Protein AF-A0A956H2M1-F1 (afdb_monomer_lite)

Sequence (1000 aa):
MELAGDFEVERAARDRQRPGIVAIEGGRDRVEEGLLEPAQLELLGPVDRARDLTRELLGRRDPRLRALALAATATMDDFGDPGAQSRTDPASLREVVRQGEAKDAILAVRSVMEIPGADNLAALRERADALIRAGAQDDGTRALALELAWALGQRLEAADQKRIAKLATAVDLDPADRETLAAERTREAIEDLGEDFAEGRKLLARKAPALNAETPQRWVRQLRPRPAPRSRELLEKTPLAELLPGSEWTFVRVGNAGLFATSLEGLLRRLTPANAADAYLVRTLIHDMVLSRSFSIFSDDPIAGGGLDLTAPIECASPKGSETFVCAATIRDRELVLATLAERELGDDAGVAVPLSVATEFAGLPLSLGALPMILHGIVEASEDELDSEQSPEIAAERLRRPRVIAGQTLEYYATVEVREDRLVVDSEHYLILGDRLLVFSSADVAEQVLREPGKGVATLAAQPAFSRATADWRDGVAMQAVDLTGDQGLPALALELVLDSDGLEFSATGEAEAVGDFGLLAALLPADPVSHIAMALEPETLADAFAESELERCAAHGLLGKSGKPDPKKPEKARCGLIADDKLPPLVLAESAQALALGWYPTPGDALWQPWVLLMPVDAKLRKAATAAGIELPKPGEQKQAHGLHWQIRDGVLAVASTEALAMAVRDRPTPPAAAPGAPAPFVSAGLNGPRAAEVVRTMAKRYEGDHRADYLRLLATMIGLVESVELSGAWTEGAGKGGRLRAGVRLHLAESEEELALLDRWLASPEVGNASRLPRRLGSADTARGLVYRIAVADAEHFARTAIPDDNPRMRVEVVAPDELRLTVLPSSALGAGGKAPLSAEERERMLADDSLIRSEAPAIVEVAGRLKVAGDDPATVAAVVSWVHEHVKYEITPNSPDALTVLERGQGDCTEYALLTVTILRAAGIPARLQEGMAAGGDEMVAHAWVAWHDGQRWHEVDPTAGTDSVGSGHLELEVVDVLAMISLGRFEVVAIDPLG

Structure (mmCIF, N/CA/C/O backbone):
data_AF-A0A956H2M1-F1
#
_entry.id   AF-A0A956H2M1-F1
#
loop_
_atom_site.group_PDB
_atom_site.id
_atom_site.type_symbol
_atom_site.label_atom_id
_atom_site.label_alt_id
_atom_site.label_comp_id
_atom_site.label_asym_id
_atom_site.label_entity_id
_atom_site.label_seq_id
_atom_site.pdbx_PDB_ins_code
_atom_site.Cartn_x
_atom_site.Cartn_y
_atom_site.Cartn_z
_atom_site.occupancy
_atom_site.B_iso_or_equiv
_atom_site.auth_seq_id
_atom_site.auth_comp_id
_atom_site.auth_asym_id
_atom_site.auth_atom_id
_atom_site.pdbx_PDB_model_num
ATOM 1 N N . MET A 1 1 ? -72.943 0.920 44.290 1.00 32.28 1 MET A N 1
ATOM 2 C CA . MET A 1 1 ? -72.315 -0.409 44.182 1.00 32.28 1 MET A CA 1
ATOM 3 C C . MET A 1 1 ? -70.984 -0.171 43.504 1.00 32.28 1 MET A C 1
ATOM 5 O O . MET A 1 1 ? -70.962 0.010 42.299 1.00 32.28 1 MET A O 1
ATOM 9 N N . GLU A 1 2 ? -70.039 0.351 44.284 1.00 27.38 2 GLU A N 1
ATOM 10 C CA . GLU A 1 2 ? -68.939 -0.435 44.882 1.00 27.38 2 GLU A CA 1
ATOM 11 C C . GLU A 1 2 ? -67.923 -0.783 43.784 1.00 27.38 2 GLU A C 1
ATOM 13 O O . GLU A 1 2 ? -68.168 -1.689 43.000 1.00 27.38 2 GLU A O 1
ATOM 18 N N . LEU A 1 3 ? -67.003 0.151 43.490 1.00 23.94 3 LEU A N 1
ATOM 19 C CA . LEU A 1 3 ? -65.715 0.398 44.190 1.00 23.94 3 LEU A CA 1
ATOM 20 C C . LEU A 1 3 ? -64.699 -0.670 43.765 1.00 23.94 3 LEU A C 1
ATOM 22 O O . LEU A 1 3 ? -65.008 -1.848 43.836 1.00 23.94 3 LEU A O 1
ATOM 26 N N . ALA A 1 4 ? -63.465 -0.398 43.369 1.00 25.16 4 ALA A N 1
ATOM 27 C CA . ALA A 1 4 ? -62.593 0.771 43.218 1.00 25.16 4 ALA A CA 1
ATOM 28 C C . ALA A 1 4 ? -61.339 0.184 42.515 1.00 25.16 4 ALA A C 1
ATOM 30 O O . ALA A 1 4 ? -61.139 -1.029 42.585 1.00 25.16 4 ALA A O 1
ATOM 31 N N . GLY A 1 5 ? -60.441 0.860 41.813 1.00 24.42 5 GLY A N 1
ATOM 32 C CA . GLY A 1 5 ? -59.978 2.243 41.649 1.00 24.42 5 GLY A CA 1
ATOM 33 C C . GLY A 1 5 ? -58.640 2.079 40.882 1.00 24.42 5 GLY A C 1
ATOM 34 O O . GLY A 1 5 ? -58.080 0.985 40.869 1.00 24.42 5 GLY A O 1
ATOM 35 N N . ASP A 1 6 ? -58.057 3.019 40.159 1.00 23.50 6 ASP A N 1
ATOM 36 C CA . ASP A 1 6 ? -58.277 4.439 39.956 1.00 23.50 6 ASP A CA 1
ATOM 37 C C . ASP A 1 6 ? -57.639 4.813 38.601 1.00 23.50 6 ASP A C 1
ATOM 39 O O . ASP A 1 6 ? -56.658 4.200 38.185 1.00 23.50 6 ASP A O 1
ATOM 43 N N . PHE A 1 7 ? -58.259 5.808 37.963 1.00 22.78 7 PHE A N 1
ATOM 44 C CA . PHE A 1 7 ? -57.779 6.851 37.040 1.00 22.78 7 PHE A CA 1
ATOM 45 C C . PHE A 1 7 ? -56.608 6.589 36.066 1.00 22.78 7 PHE A C 1
ATOM 47 O O . PHE A 1 7 ? -55.503 6.263 36.471 1.00 22.78 7 PHE A O 1
ATOM 54 N N . GLU A 1 8 ? -56.784 6.668 34.741 1.00 23.28 8 GLU A N 1
ATOM 55 C CA . GLU A 1 8 ? -57.072 7.828 33.855 1.00 23.28 8 GLU A CA 1
ATOM 56 C C . GLU A 1 8 ? -55.907 8.827 33.603 1.00 23.28 8 GLU A C 1
ATOM 58 O O . GLU A 1 8 ? -55.431 9.493 34.516 1.00 23.28 8 GLU A O 1
ATOM 63 N N . VAL A 1 9 ? -55.618 8.995 32.296 1.00 23.27 9 VAL A N 1
ATOM 64 C CA . VAL A 1 9 ? -55.247 10.226 31.544 1.00 23.27 9 VAL A CA 1
ATOM 65 C C . VAL A 1 9 ? -53.766 10.504 31.182 1.00 23.27 9 VAL A C 1
ATOM 67 O O . VAL A 1 9 ? -52.929 10.836 32.008 1.00 23.27 9 VAL A O 1
ATOM 70 N N . GLU A 1 10 ? -53.541 10.422 29.859 1.00 25.08 10 GLU A N 1
ATOM 71 C CA . GLU A 1 10 ? -52.704 11.199 28.913 1.00 25.08 10 GLU A CA 1
ATOM 72 C C . GLU A 1 10 ? -51.316 11.810 29.248 1.00 25.08 10 GLU A C 1
ATOM 74 O O . GLU A 1 10 ? -51.149 12.631 30.142 1.00 25.08 10 GLU A O 1
ATOM 79 N N . ARG A 1 11 ? -50.429 11.594 28.249 1.00 28.05 11 ARG A N 1
ATOM 80 C CA . ARG A 1 11 ? -49.293 12.399 27.723 1.00 28.05 11 ARG A CA 1
ATOM 81 C C . ARG A 1 11 ? -48.033 12.586 28.580 1.00 28.05 11 ARG A C 1
ATOM 83 O O . ARG A 1 11 ? -47.989 13.465 29.429 1.00 28.05 11 ARG A O 1
ATOM 90 N N . ALA A 1 12 ? -46.933 11.960 28.135 1.00 21.72 12 ALA A N 1
ATOM 91 C CA . ALA A 1 12 ? -45.700 12.643 27.696 1.00 21.72 12 ALA A CA 1
ATOM 92 C C . ALA A 1 12 ? -44.617 11.651 27.211 1.00 21.72 12 ALA A C 1
ATOM 94 O O . ALA A 1 12 ? -44.374 10.649 27.861 1.00 21.72 12 ALA A O 1
ATOM 95 N N . ALA A 1 13 ? -43.973 12.011 26.091 1.00 24.05 13 ALA A N 1
ATOM 96 C CA . ALA A 1 13 ? -42.553 11.861 25.734 1.00 24.05 13 ALA A CA 1
ATOM 97 C C . ALA A 1 13 ? -41.781 10.531 25.937 1.00 24.05 13 ALA A C 1
ATOM 99 O O . ALA A 1 13 ? -41.691 10.014 27.037 1.00 24.05 13 ALA A O 1
ATOM 100 N N . ARG A 1 14 ? -41.041 10.162 24.872 1.00 27.33 14 ARG A N 1
ATOM 101 C CA . ARG A 1 14 ? -39.788 9.373 24.846 1.00 27.33 14 ARG A CA 1
ATOM 102 C C . ARG A 1 14 ? -39.806 8.025 25.581 1.00 27.33 14 ARG A C 1
ATOM 104 O O . ARG A 1 14 ? -39.619 7.988 26.785 1.00 27.33 14 ARG A O 1
ATOM 111 N N . ASP A 1 15 ? -39.797 6.933 24.816 1.00 23.66 15 ASP A N 1
ATOM 112 C CA . ASP A 1 15 ? -38.838 5.856 25.090 1.00 23.66 15 ASP A CA 1
ATOM 113 C C . ASP A 1 15 ? -38.616 4.973 23.850 1.00 23.66 15 ASP A C 1
ATOM 115 O O . ASP A 1 15 ? -39.500 4.244 23.406 1.00 23.66 15 ASP A O 1
ATOM 119 N N . ARG A 1 16 ? -37.406 5.063 23.282 1.00 26.59 16 ARG A N 1
ATOM 120 C CA . ARG A 1 16 ? -36.800 4.002 22.471 1.00 26.59 16 ARG A CA 1
ATOM 121 C C . ARG A 1 16 ? -36.337 2.939 23.470 1.00 26.59 16 ARG A C 1
ATOM 123 O O . ARG A 1 16 ? -35.275 3.101 24.070 1.00 26.59 16 ARG A O 1
ATOM 130 N N . GLN A 1 17 ? -37.132 1.893 23.689 1.00 23.53 17 GLN A N 1
ATOM 131 C CA . GLN A 1 17 ? -36.677 0.715 24.428 1.00 23.53 17 GLN A CA 1
ATOM 132 C C . GLN A 1 17 ? -36.036 -0.303 23.480 1.00 23.53 17 GLN A C 1
ATOM 134 O O . GLN A 1 17 ? -36.527 -0.577 22.391 1.00 23.53 17 GLN A O 1
ATOM 139 N N . ARG A 1 18 ? -34.883 -0.780 23.946 1.00 24.41 18 ARG A N 1
ATOM 140 C CA . ARG A 1 18 ? -33.887 -1.666 23.338 1.00 24.41 18 ARG A CA 1
ATOM 141 C C . ARG A 1 18 ? -34.442 -3.062 22.987 1.00 24.41 18 ARG A C 1
ATOM 143 O O . ARG A 1 18 ? -35.432 -3.468 23.597 1.00 24.41 18 ARG A O 1
ATOM 150 N N . PRO A 1 19 ? -33.766 -3.832 22.110 1.00 28.77 19 PRO A N 1
ATOM 151 C CA . PRO A 1 19 ? -34.088 -5.237 21.864 1.00 28.77 19 PRO A CA 1
ATOM 152 C C . PRO A 1 19 ? -33.934 -6.082 23.137 1.00 28.77 19 PRO A C 1
ATOM 154 O O . PRO A 1 19 ? -33.003 -5.892 23.924 1.00 28.77 19 PRO A O 1
ATOM 157 N N . GLY A 1 20 ? -34.882 -6.998 23.340 1.00 23.61 20 GLY A N 1
ATOM 158 C CA . GLY A 1 20 ? -34.940 -7.918 24.470 1.00 23.61 20 GLY A CA 1
ATOM 159 C C . GLY A 1 20 ? -33.999 -9.116 24.323 1.00 23.61 20 GLY A C 1
ATOM 160 O O . GLY A 1 20 ? -33.874 -9.712 23.262 1.00 23.61 20 GLY A O 1
ATOM 161 N N . ILE A 1 21 ? -33.382 -9.466 25.449 1.00 25.77 21 ILE A N 1
ATOM 162 C CA . ILE A 1 21 ? -32.550 -10.644 25.714 1.00 25.77 21 ILE A CA 1
ATOM 163 C C . ILE A 1 21 ? -33.417 -11.917 25.685 1.00 25.77 21 ILE A C 1
ATOM 165 O O . ILE A 1 21 ? -34.454 -11.954 26.351 1.00 25.77 21 ILE A O 1
ATOM 169 N N . VAL A 1 22 ? -32.965 -12.983 25.011 1.00 24.48 22 VAL A N 1
ATOM 170 C CA . VAL A 1 22 ? -33.536 -14.340 25.143 1.00 24.48 22 VAL A CA 1
ATOM 171 C C . VAL A 1 22 ? -32.551 -15.255 25.879 1.00 24.48 22 VAL A C 1
ATOM 173 O O . VAL A 1 22 ? -31.354 -15.273 25.606 1.00 24.48 22 VAL A O 1
ATOM 176 N N . ALA A 1 23 ? -33.073 -15.986 26.866 1.00 20.95 23 ALA A N 1
ATOM 177 C CA . ALA A 1 23 ? -32.352 -16.900 27.744 1.00 20.95 23 ALA A CA 1
ATOM 178 C C . ALA A 1 23 ? -32.082 -18.262 27.078 1.00 20.95 23 ALA A C 1
ATOM 180 O O . ALA A 1 23 ? -32.968 -18.829 26.447 1.00 20.95 23 ALA A O 1
ATOM 181 N N . ILE A 1 24 ? -30.887 -18.822 27.303 1.00 23.83 24 ILE A N 1
ATOM 182 C CA . ILE A 1 24 ? -30.534 -20.196 26.911 1.00 23.83 24 ILE A CA 1
ATOM 183 C C . ILE A 1 24 ? -30.723 -21.121 28.124 1.00 23.83 24 ILE A C 1
ATOM 185 O O . ILE A 1 24 ? -29.885 -21.132 29.032 1.00 23.83 24 ILE A O 1
ATOM 189 N N . GLU A 1 25 ? -31.804 -21.907 28.130 1.00 22.06 25 GLU A N 1
ATOM 190 C CA . GLU A 1 25 ? -31.897 -23.169 28.879 1.00 22.06 25 GLU A CA 1
ATOM 191 C C . GLU A 1 25 ? -31.630 -24.348 27.932 1.00 22.06 25 GLU A C 1
ATOM 193 O O . GLU A 1 25 ? -32.037 -24.348 26.775 1.00 22.06 25 GLU A O 1
ATOM 198 N N . GLY A 1 26 ? -30.864 -25.321 28.429 1.00 30.81 26 GLY A N 1
ATOM 199 C CA . GLY A 1 26 ? -30.106 -26.269 27.620 1.00 30.81 26 GLY A CA 1
ATOM 200 C C . GLY A 1 26 ? -30.914 -27.277 26.802 1.00 30.81 26 GLY A C 1
ATOM 201 O O . GLY A 1 26 ? -31.892 -27.864 27.256 1.00 30.81 26 GLY A O 1
ATOM 202 N N . GLY A 1 27 ? -30.384 -27.571 25.621 1.00 24.91 27 GLY A N 1
ATOM 203 C CA . GLY A 1 27 ? -30.810 -28.646 24.738 1.00 24.91 27 GLY A CA 1
ATOM 204 C C . GLY A 1 27 ? -29.813 -28.749 23.594 1.00 24.91 27 GLY A C 1
ATOM 205 O O . GLY A 1 27 ? -29.334 -27.739 23.104 1.00 24.91 27 GLY A O 1
ATOM 206 N N . ARG A 1 28 ? -29.422 -29.974 23.251 1.00 31.44 28 ARG A N 1
ATOM 207 C CA . ARG A 1 28 ? -28.433 -30.294 22.218 1.00 31.44 28 ARG A CA 1
ATOM 208 C C . ARG A 1 28 ? -28.959 -29.840 20.855 1.00 31.44 28 ARG A C 1
ATOM 210 O O . ARG A 1 28 ? -29.893 -30.482 20.403 1.00 31.44 28 ARG A O 1
ATOM 217 N N . ASP A 1 29 ? -28.337 -28.866 20.201 1.00 25.52 29 ASP A N 1
ATOM 218 C CA . ASP A 1 29 ? -28.530 -28.630 18.766 1.00 25.52 29 ASP A CA 1
ATOM 219 C C . ASP A 1 29 ? -27.255 -28.092 18.103 1.00 25.52 29 ASP A C 1
ATOM 221 O O . ASP A 1 29 ? -26.359 -27.564 18.761 1.00 25.52 29 ASP A O 1
ATOM 225 N N . ARG A 1 30 ? -27.143 -28.397 16.806 1.00 27.47 30 ARG A N 1
ATOM 226 C CA . ARG A 1 30 ? -25.986 -28.188 15.927 1.00 27.47 30 ARG A CA 1
ATOM 227 C C . ARG A 1 30 ? -25.670 -26.696 15.779 1.00 27.47 30 ARG A C 1
ATOM 229 O O . ARG A 1 30 ? -26.576 -25.907 15.571 1.00 27.47 30 ARG A O 1
ATOM 236 N N . VAL A 1 31 ? -24.384 -26.355 15.843 1.00 26.36 31 VAL A N 1
ATOM 237 C CA . VAL A 1 31 ? -23.861 -25.034 15.468 1.00 26.36 31 VAL A CA 1
ATOM 238 C C . VAL A 1 31 ? -23.889 -24.938 13.938 1.00 26.36 31 VAL A C 1
ATOM 240 O O . VAL A 1 31 ? -23.297 -25.794 13.280 1.00 26.36 31 VAL A O 1
ATOM 243 N N . GLU A 1 32 ? -24.632 -23.968 13.405 1.00 27.67 32 GLU A N 1
ATOM 244 C CA . GLU A 1 32 ? -24.693 -23.608 11.980 1.00 27.67 32 GLU A CA 1
ATOM 245 C C . GLU A 1 32 ? -23.431 -22.850 11.535 1.00 27.67 32 GLU A C 1
ATOM 247 O O . GLU A 1 32 ? -22.778 -22.173 12.326 1.00 27.67 32 GLU A O 1
ATOM 252 N N . GLU A 1 33 ? -23.079 -23.029 10.262 1.00 29.56 33 GLU A N 1
ATOM 253 C CA . GLU A 1 33 ? -21.829 -22.636 9.596 1.00 29.56 33 GLU A CA 1
ATOM 254 C C . GLU A 1 33 ? -21.798 -21.142 9.203 1.00 29.56 33 GLU A C 1
ATOM 256 O O . GLU A 1 33 ? -21.650 -20.800 8.034 1.00 29.56 33 GLU A O 1
ATOM 261 N N . GLY A 1 34 ? -21.928 -20.242 10.181 1.00 27.86 34 GLY A N 1
ATOM 262 C CA . GLY A 1 34 ? -21.665 -18.803 10.033 1.00 27.86 34 GLY A CA 1
ATOM 263 C C . GLY A 1 34 ? -20.636 -18.311 11.055 1.00 27.86 34 GLY A C 1
ATOM 264 O O . GLY A 1 34 ? -20.478 -18.924 12.117 1.00 27.86 34 GLY A O 1
ATOM 265 N N . LEU A 1 35 ? -19.920 -17.220 10.748 1.00 36.94 35 LEU A N 1
ATOM 266 C CA . LEU A 1 35 ? -19.155 -16.488 11.765 1.00 36.94 35 LEU A CA 1
ATOM 267 C C . LEU A 1 35 ? -20.097 -16.056 12.902 1.00 36.94 35 LEU A C 1
ATOM 269 O O . LEU A 1 35 ? -21.284 -15.817 12.686 1.00 36.94 35 LEU A O 1
ATOM 273 N N . LEU A 1 36 ? -19.574 -15.993 14.128 1.00 36.47 36 LEU A N 1
ATOM 274 C CA . LEU A 1 36 ? -20.336 -15.542 15.292 1.00 36.47 36 LEU A CA 1
ATOM 275 C C . LEU A 1 36 ? -20.761 -14.083 15.089 1.00 36.47 36 LEU A C 1
ATOM 277 O O . LEU A 1 36 ? -19.906 -13.215 15.131 1.00 36.47 36 LEU A O 1
ATOM 281 N N . GLU A 1 37 ? -22.058 -13.805 14.977 1.00 36.84 37 GLU A N 1
ATOM 282 C CA . GLU A 1 37 ? -22.588 -12.432 14.921 1.00 36.84 37 GLU A CA 1
ATOM 283 C C . GLU A 1 37 ? -22.036 -11.547 16.072 1.00 36.84 37 GLU A C 1
ATOM 285 O O . GLU A 1 37 ? -21.856 -12.042 17.196 1.00 36.84 37 GLU A O 1
ATOM 290 N N . PRO A 1 38 ? -21.899 -10.215 15.913 1.00 39.53 38 PRO A N 1
ATOM 291 C CA . PRO A 1 38 ? -21.458 -9.314 16.987 1.00 39.53 38 PRO A CA 1
ATOM 292 C C . PRO A 1 38 ? -22.321 -9.425 18.254 1.00 39.53 38 PRO A C 1
ATOM 294 O O . PRO A 1 38 ? -21.836 -9.279 19.385 1.00 39.53 38 PRO A O 1
ATOM 297 N N . ALA A 1 39 ? -23.611 -9.735 18.074 1.00 36.59 39 ALA A N 1
ATOM 298 C CA . ALA A 1 39 ? -24.541 -10.028 19.157 1.00 36.59 39 ALA A CA 1
ATOM 299 C C . ALA A 1 39 ? -24.250 -11.391 19.814 1.00 36.59 39 ALA A C 1
ATOM 301 O O . ALA A 1 39 ? -24.360 -11.499 21.033 1.00 36.59 39 ALA A O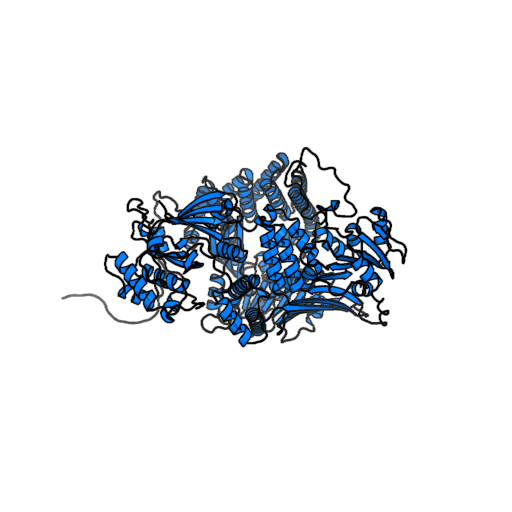 1
ATOM 302 N N . GLN A 1 40 ? -23.820 -12.406 19.050 1.00 37.72 40 GLN A N 1
ATOM 303 C CA . GLN A 1 40 ? -23.369 -13.726 19.524 1.00 37.72 40 GLN A CA 1
ATOM 304 C C . GLN A 1 40 ? -22.042 -13.652 20.311 1.00 37.72 40 GLN A C 1
ATOM 306 O O . GLN A 1 40 ? -21.907 -14.311 21.347 1.00 37.72 40 GLN A O 1
ATOM 311 N N . LEU A 1 41 ? -21.113 -12.774 19.917 1.00 42.56 41 LEU A N 1
ATOM 312 C CA . LEU A 1 41 ? -19.885 -12.438 20.666 1.00 42.56 41 LEU A CA 1
ATOM 313 C C . LEU A 1 41 ? -20.180 -11.736 22.012 1.00 42.56 41 LEU A C 1
ATOM 315 O O . LEU A 1 41 ? -19.474 -11.927 23.016 1.00 42.56 41 LEU A O 1
ATOM 319 N N . GLU A 1 42 ? -21.267 -10.964 22.067 1.00 40.12 42 GLU A N 1
ATOM 320 C CA . GLU A 1 42 ? -21.849 -10.401 23.294 1.00 40.12 42 GLU A CA 1
ATOM 321 C C . GLU A 1 42 ? -22.609 -11.459 24.130 1.00 40.12 42 GLU A C 1
ATOM 323 O O . GLU A 1 42 ? -22.571 -11.440 25.364 1.00 40.12 42 GLU A O 1
ATOM 328 N N . LEU A 1 43 ? -23.236 -12.432 23.460 1.00 37.66 43 LEU A N 1
ATOM 329 C CA . LEU A 1 43 ? -24.025 -13.550 24.008 1.00 37.66 43 LEU A CA 1
ATOM 330 C C . LEU A 1 43 ? -23.190 -14.718 24.549 1.00 37.66 43 LEU A C 1
ATOM 332 O O . LEU A 1 43 ? -23.744 -15.576 25.245 1.00 37.66 43 LEU A O 1
ATOM 336 N N . LEU A 1 44 ? -21.869 -14.735 24.330 1.00 44.72 44 LEU A N 1
ATOM 337 C CA . LEU A 1 44 ? -20.971 -15.740 24.916 1.00 44.72 44 LEU A CA 1
ATOM 338 C C . LEU A 1 44 ? -20.970 -15.753 26.456 1.00 44.72 44 LEU A C 1
ATOM 340 O O . LEU A 1 44 ? -20.367 -16.638 27.057 1.00 44.72 44 LEU A O 1
ATOM 344 N N . GLY A 1 45 ? -21.692 -14.844 27.117 1.00 49.69 45 GLY A N 1
ATOM 345 C CA . GLY A 1 45 ? -21.972 -14.928 28.545 1.00 49.69 45 GLY A CA 1
ATOM 346 C C . GLY A 1 45 ? -20.695 -14.911 29.401 1.00 49.69 45 GLY A C 1
ATOM 347 O O . GLY A 1 45 ? -19.676 -14.358 28.985 1.00 49.69 45 GLY A O 1
ATOM 348 N N . PRO A 1 46 ? -20.730 -15.474 30.624 1.00 55.47 46 PRO A N 1
ATOM 349 C CA . PRO A 1 46 ? -19.562 -15.559 31.501 1.00 55.47 46 PRO A CA 1
ATOM 350 C C . PRO A 1 46 ? -18.365 -16.220 30.800 1.00 55.47 46 PRO A C 1
ATOM 352 O O . PRO A 1 46 ? -18.560 -17.157 30.032 1.00 55.47 46 PRO A O 1
ATOM 355 N N . VAL A 1 47 ? -17.142 -15.778 31.128 1.00 59.81 47 VAL A N 1
ATOM 356 C CA . VAL A 1 47 ? -15.834 -16.249 30.604 1.00 59.81 47 VAL A CA 1
ATOM 357 C C . VAL A 1 47 ? -15.769 -17.764 30.342 1.00 59.81 47 VAL A C 1
ATOM 359 O O . VAL A 1 47 ? -15.188 -18.199 29.353 1.00 59.81 47 VAL A O 1
ATOM 362 N N . ASP A 1 48 ? -16.399 -18.574 31.189 1.00 60.84 48 ASP A N 1
ATOM 363 C CA . ASP A 1 48 ? -16.392 -20.034 31.080 1.00 60.84 48 ASP A CA 1
ATOM 364 C C . ASP A 1 48 ? -17.104 -20.578 29.825 1.00 60.84 48 ASP A C 1
ATOM 366 O O . ASP A 1 48 ? -16.629 -21.549 29.241 1.00 60.84 48 ASP A O 1
ATOM 370 N N . ARG A 1 49 ? -18.181 -19.934 29.348 1.00 58.66 49 ARG A N 1
ATOM 371 C CA . ARG A 1 49 ? -18.897 -20.352 28.124 1.00 58.66 49 ARG A CA 1
ATOM 372 C C . ARG A 1 49 ? -18.103 -20.051 26.851 1.00 58.66 49 ARG A C 1
ATOM 374 O O . ARG A 1 49 ? -18.090 -20.873 25.941 1.00 58.66 49 ARG A O 1
ATOM 381 N N . ALA A 1 50 ? -17.401 -18.919 26.804 1.00 59.94 50 ALA A N 1
ATOM 382 C CA . ALA A 1 50 ? -16.487 -18.594 25.705 1.00 59.94 50 ALA A CA 1
ATOM 383 C C . ALA A 1 50 ? -15.321 -19.602 25.621 1.00 59.94 50 ALA A C 1
ATOM 385 O O . ALA A 1 50 ? -14.975 -20.083 24.539 1.00 59.94 50 ALA A O 1
ATOM 386 N N . ARG A 1 51 ? -14.784 -20.014 26.779 1.00 70.69 51 ARG A N 1
ATOM 387 C CA . ARG A 1 51 ? -13.769 -21.076 26.874 1.00 70.69 51 ARG A CA 1
ATOM 388 C C . ARG A 1 51 ? -14.290 -22.436 26.425 1.00 70.69 51 ARG A C 1
ATOM 390 O O . ARG A 1 51 ? -13.562 -23.170 25.762 1.00 70.69 51 ARG A O 1
ATOM 397 N N . ASP A 1 52 ? -15.524 -22.780 26.792 1.00 67.81 52 ASP A N 1
ATOM 398 C CA . ASP A 1 52 ? -16.172 -24.021 26.356 1.00 67.81 52 ASP A CA 1
ATOM 399 C C . ASP A 1 52 ? -16.337 -24.057 24.830 1.00 67.81 52 ASP A C 1
ATOM 401 O O . ASP A 1 52 ? -15.967 -25.057 24.215 1.00 67.81 52 ASP A O 1
ATOM 405 N N . LEU A 1 53 ? -16.798 -22.957 24.220 1.00 60.38 53 LEU A N 1
ATOM 406 C CA . LEU A 1 53 ? -16.940 -22.848 22.765 1.00 60.38 53 LEU A CA 1
ATOM 407 C C . LEU A 1 53 ? -15.586 -22.945 22.054 1.00 60.38 53 LEU A C 1
ATOM 409 O O . LEU A 1 53 ? -15.444 -23.705 21.101 1.00 60.38 53 LEU A O 1
ATOM 413 N N . THR A 1 54 ? -14.567 -22.243 22.554 1.00 65.88 54 THR A N 1
ATOM 414 C CA . THR A 1 54 ? -13.200 -22.331 22.012 1.00 65.88 54 THR A CA 1
ATOM 415 C C . THR A 1 54 ? -12.695 -23.776 22.040 1.00 65.88 54 THR A C 1
ATOM 417 O O . THR A 1 54 ? -12.189 -24.282 21.039 1.00 65.88 54 THR A O 1
ATOM 420 N N . ARG A 1 55 ? -12.874 -24.479 23.169 1.00 71.94 55 ARG A N 1
ATOM 421 C CA . ARG A 1 55 ? -12.517 -25.901 23.303 1.00 71.94 55 ARG A CA 1
ATOM 422 C C . ARG A 1 55 ? -13.274 -26.787 22.321 1.00 71.94 55 ARG A C 1
ATOM 424 O O . ARG A 1 55 ? -12.691 -27.721 21.774 1.00 71.94 55 ARG A O 1
ATOM 431 N N . GLU A 1 56 ? -14.557 -26.516 22.116 1.00 68.25 56 GLU A N 1
ATOM 432 C CA . GLU A 1 56 ? -15.387 -27.263 21.179 1.00 68.25 56 GLU A CA 1
ATOM 433 C C . GLU A 1 56 ? -14.924 -27.072 19.732 1.00 68.25 56 GLU A C 1
ATOM 435 O O . GLU A 1 56 ? -14.724 -28.068 19.032 1.00 68.25 56 GLU A O 1
ATOM 440 N N . LEU A 1 57 ? -14.723 -25.824 19.299 1.00 61.91 57 LEU A N 1
ATOM 441 C CA . LEU A 1 57 ? -14.335 -25.488 17.929 1.00 61.91 57 LEU A CA 1
ATOM 442 C C . LEU A 1 57 ? -12.919 -25.980 17.598 1.00 61.91 57 LEU A C 1
ATOM 444 O O . LEU A 1 57 ? -12.726 -26.614 16.561 1.00 61.91 57 LEU A O 1
ATOM 448 N N . LEU A 1 58 ? -11.954 -25.822 18.514 1.00 67.25 58 LEU A N 1
ATOM 449 C CA . LEU A 1 58 ? -10.605 -26.391 18.365 1.00 67.25 58 LEU A CA 1
ATOM 450 C C . LEU A 1 58 ? -10.613 -27.927 18.278 1.00 67.25 58 LEU A C 1
ATOM 452 O O . LEU A 1 58 ? -9.733 -28.521 17.658 1.00 67.25 58 LEU A O 1
ATOM 456 N N . GLY A 1 59 ? -11.609 -28.579 18.886 1.00 66.38 59 GLY A N 1
ATOM 457 C CA . GLY A 1 59 ? -11.803 -30.028 18.823 1.00 66.38 59 GLY A CA 1
ATOM 458 C C . GLY A 1 59 ? -12.433 -30.532 17.518 1.00 66.38 59 GLY A C 1
ATOM 459 O O . GLY A 1 59 ? -12.542 -31.750 17.328 1.00 66.38 59 GLY A O 1
ATOM 460 N N . ARG A 1 60 ? -12.871 -29.642 16.616 1.00 68.31 60 ARG A N 1
ATOM 461 C CA . ARG A 1 60 ? -13.457 -30.022 15.323 1.00 68.31 60 ARG A CA 1
ATOM 462 C C . ARG A 1 60 ? -12.369 -30.401 14.313 1.00 68.31 60 ARG A C 1
ATOM 464 O O . ARG A 1 60 ? -11.239 -29.917 14.329 1.00 68.31 60 ARG A O 1
ATOM 471 N N . ARG A 1 61 ? -12.719 -31.322 13.409 1.00 60.41 61 ARG A N 1
ATOM 472 C CA . ARG A 1 61 ? -11.813 -31.769 12.336 1.00 60.41 61 ARG A CA 1
ATOM 473 C C . ARG A 1 61 ? -11.671 -30.739 11.221 1.00 60.41 61 ARG A C 1
ATOM 475 O O . ARG A 1 61 ? -10.636 -30.746 10.563 1.00 60.41 61 ARG A O 1
ATOM 482 N N . ASP A 1 62 ? -12.676 -29.887 11.053 1.00 56.66 62 ASP A N 1
ATOM 483 C CA . ASP A 1 62 ? -12.698 -28.843 10.040 1.00 56.66 62 ASP A CA 1
ATOM 484 C C . ASP A 1 62 ? -11.619 -27.781 10.332 1.00 56.66 62 ASP A C 1
ATOM 486 O O . ASP A 1 62 ? -11.668 -27.151 11.394 1.00 56.66 62 ASP A O 1
ATOM 490 N N . PRO A 1 63 ? -10.625 -27.601 9.444 1.00 54.44 63 PRO A N 1
ATOM 491 C CA . PRO A 1 63 ? -9.594 -26.585 9.617 1.00 54.44 63 PRO A CA 1
ATOM 492 C C . PRO A 1 63 ? -10.157 -25.156 9.617 1.00 54.44 63 PRO A C 1
ATOM 494 O O . PRO A 1 63 ? -9.602 -24.322 10.327 1.00 54.44 63 PRO A O 1
ATOM 497 N N . ARG A 1 64 ? -11.273 -24.879 8.927 1.00 52.28 64 ARG A N 1
ATOM 498 C CA . ARG A 1 64 ? -11.914 -23.552 8.890 1.00 52.28 64 ARG A CA 1
ATOM 499 C C . ARG A 1 64 ? -12.454 -23.171 10.264 1.00 52.28 64 ARG A C 1
ATOM 501 O O . ARG A 1 64 ? -12.149 -22.102 10.777 1.00 52.28 64 ARG A O 1
ATOM 508 N N . LEU A 1 65 ? -13.157 -24.094 10.925 1.00 57.19 65 LEU A N 1
ATOM 509 C CA . LEU A 1 65 ? -13.672 -23.878 12.285 1.00 57.19 65 LEU A CA 1
ATOM 510 C C . LEU A 1 65 ? -12.553 -23.744 13.329 1.00 57.19 65 LEU A C 1
ATOM 512 O O . LEU A 1 65 ? -12.719 -23.021 14.310 1.00 57.19 65 LEU A O 1
ATOM 516 N N . ARG A 1 66 ? -11.408 -24.415 13.133 1.00 66.25 66 ARG A N 1
ATOM 517 C CA . ARG A 1 66 ? -10.233 -24.243 14.005 1.00 66.25 66 ARG A CA 1
ATOM 518 C C . ARG A 1 66 ? -9.546 -22.899 13.785 1.00 66.25 66 ARG A C 1
ATOM 520 O O . ARG A 1 66 ? -9.243 -22.233 14.771 1.00 66.25 66 ARG A O 1
ATOM 527 N N . ALA A 1 67 ? -9.326 -22.503 12.532 1.00 55.56 67 ALA A N 1
ATOM 528 C CA . ALA A 1 67 ? -8.761 -21.203 12.182 1.00 55.56 67 ALA A CA 1
ATOM 529 C C . ALA A 1 67 ? -9.649 -20.074 12.711 1.00 55.56 67 ALA A C 1
ATOM 531 O O . ALA A 1 67 ? -9.156 -19.186 13.398 1.00 55.56 67 ALA A O 1
ATOM 532 N N . LEU A 1 68 ? -10.966 -20.190 12.527 1.00 55.97 68 LEU A N 1
ATOM 533 C CA . LEU A 1 68 ? -11.948 -19.274 13.090 1.00 55.97 68 LEU A CA 1
ATOM 534 C C . LEU A 1 68 ? -11.900 -19.229 14.621 1.00 55.97 68 LEU A C 1
ATOM 536 O O . LEU A 1 68 ? -11.923 -18.153 15.206 1.00 55.97 68 LEU A O 1
ATOM 540 N N . ALA A 1 69 ? -11.802 -20.379 15.292 1.00 64.81 69 ALA A N 1
ATOM 541 C CA . ALA A 1 69 ? -11.674 -20.404 16.746 1.00 64.81 69 ALA A CA 1
ATOM 542 C C . ALA A 1 69 ? -10.419 -19.662 17.210 1.00 64.81 69 ALA A C 1
ATOM 544 O O . ALA A 1 69 ? -10.498 -18.877 18.148 1.00 64.81 69 ALA A O 1
ATOM 545 N N . LEU A 1 70 ? -9.276 -19.888 16.557 1.00 64.69 70 LEU A N 1
ATOM 546 C CA . LEU A 1 70 ? -8.007 -19.223 16.866 1.00 64.69 70 LEU A CA 1
ATOM 547 C C . LEU A 1 70 ? -8.041 -17.726 16.530 1.00 64.69 70 LEU A C 1
ATOM 549 O O . LEU A 1 70 ? -7.511 -16.926 17.293 1.00 64.69 70 LEU A O 1
ATOM 553 N N . ALA A 1 71 ? -8.708 -17.347 15.444 1.00 56.22 71 ALA A N 1
ATOM 554 C CA . ALA A 1 71 ? -8.917 -15.968 15.028 1.00 56.22 71 ALA A CA 1
ATOM 555 C C . ALA A 1 71 ? -9.806 -15.210 16.009 1.00 56.22 71 ALA A C 1
ATOM 557 O O . ALA A 1 71 ? -9.361 -14.250 16.628 1.00 56.22 71 ALA A O 1
ATOM 558 N N . ALA A 1 72 ? -11.017 -15.719 16.250 1.00 56.78 72 ALA A N 1
ATOM 559 C CA . ALA A 1 72 ? -11.926 -15.201 17.262 1.00 56.78 72 ALA A CA 1
ATOM 560 C C . ALA A 1 72 ? -11.234 -15.126 18.627 1.00 56.78 72 ALA A C 1
ATOM 562 O O . ALA A 1 72 ? -11.466 -14.188 19.377 1.00 56.78 72 ALA A O 1
ATOM 563 N N . THR A 1 73 ? -10.335 -16.067 18.930 1.00 59.06 73 THR A N 1
ATOM 564 C CA . THR A 1 73 ? -9.521 -16.038 20.145 1.00 59.06 73 THR A CA 1
ATOM 565 C C . THR A 1 73 ? -8.534 -14.878 20.190 1.00 59.06 73 THR A C 1
ATOM 567 O O . THR A 1 73 ? -8.546 -14.123 21.163 1.00 59.06 73 THR A O 1
ATOM 570 N N . ALA A 1 74 ? -7.689 -14.742 19.167 1.00 54.50 74 ALA A N 1
ATOM 571 C CA . ALA A 1 74 ? -6.692 -13.679 19.065 1.00 54.50 74 ALA A CA 1
ATOM 572 C C . ALA A 1 74 ? -7.355 -12.301 19.148 1.00 54.50 74 ALA A C 1
ATOM 574 O O . ALA A 1 74 ? -6.953 -11.454 19.942 1.00 54.50 74 ALA A O 1
ATOM 575 N N . THR A 1 75 ? -8.433 -12.143 18.384 1.00 55.00 75 THR A N 1
ATOM 576 C CA . THR A 1 75 ? -9.312 -10.982 18.357 1.00 55.00 75 THR A CA 1
ATOM 577 C C . THR A 1 75 ? -9.879 -10.743 19.761 1.00 55.00 75 THR A C 1
ATOM 579 O O . THR A 1 75 ? -9.509 -9.762 20.395 1.00 55.00 75 THR A O 1
ATOM 582 N N . MET A 1 76 ? -10.690 -11.651 20.324 1.00 56.41 76 MET A N 1
ATOM 583 C CA . MET A 1 76 ? -11.411 -11.463 21.599 1.00 56.41 76 MET A CA 1
ATOM 584 C C . MET A 1 76 ? -10.536 -11.207 22.830 1.00 56.41 76 MET A C 1
ATOM 586 O O . MET A 1 76 ? -10.971 -10.469 23.721 1.00 56.41 76 MET A O 1
ATOM 590 N N . ASP A 1 77 ? -9.362 -11.831 22.928 1.00 57.81 77 ASP A N 1
ATOM 591 C CA . ASP A 1 77 ? -8.446 -11.587 24.046 1.00 57.81 77 ASP A CA 1
ATOM 592 C C . ASP A 1 77 ? -7.709 -10.248 23.910 1.00 57.81 77 ASP A C 1
ATOM 594 O O . ASP A 1 77 ? -7.436 -9.620 24.937 1.00 57.81 77 ASP A O 1
ATOM 598 N N . ASP A 1 78 ? -7.486 -9.749 22.688 1.00 51.38 78 ASP A N 1
ATOM 599 C CA . ASP A 1 78 ? -6.988 -8.384 22.468 1.00 51.38 78 ASP A CA 1
ATOM 600 C C . ASP A 1 78 ? -8.022 -7.307 22.881 1.00 51.38 78 ASP A C 1
ATOM 602 O O . ASP A 1 78 ? -7.658 -6.212 23.322 1.00 51.38 78 ASP A O 1
ATOM 606 N N . PHE A 1 79 ? -9.326 -7.630 22.874 1.00 47.41 79 PHE A N 1
ATOM 607 C CA . PHE A 1 79 ? -10.395 -6.769 23.426 1.00 47.41 79 PHE A CA 1
ATOM 608 C C . PHE A 1 79 ? -10.498 -6.788 24.969 1.00 47.41 79 PHE A C 1
ATOM 610 O O . PHE A 1 79 ? -11.360 -6.103 25.530 1.00 47.41 79 PHE A O 1
ATOM 617 N N . GLY A 1 80 ? -9.683 -7.571 25.684 1.00 45.78 80 GLY A N 1
ATOM 618 C CA . GLY A 1 80 ? -9.751 -7.691 27.145 1.00 45.78 80 GLY A CA 1
ATOM 619 C C . GLY A 1 80 ? -9.107 -6.520 27.905 1.00 45.78 80 GLY A C 1
ATOM 620 O O . GLY A 1 80 ? -8.039 -6.033 27.543 1.00 45.78 80 GLY A O 1
ATOM 621 N N . ASP A 1 81 ? -9.711 -6.091 29.023 1.00 46.72 81 ASP A N 1
ATOM 622 C CA . ASP A 1 81 ? -9.048 -5.179 29.970 1.00 46.72 81 ASP A CA 1
ATOM 623 C C . ASP A 1 81 ? -7.731 -5.805 30.478 1.00 46.72 81 ASP A C 1
ATOM 625 O O . ASP A 1 81 ? -7.715 -6.998 30.804 1.00 46.72 81 ASP A O 1
ATOM 629 N N . PRO A 1 82 ? -6.639 -5.033 30.653 1.00 42.56 82 PRO A N 1
ATOM 630 C CA . PRO A 1 82 ? -5.414 -5.529 31.274 1.00 42.56 82 PRO A CA 1
ATOM 631 C C . PRO A 1 82 ? -5.694 -6.085 32.684 1.00 42.56 82 PRO A C 1
ATOM 633 O O . PRO A 1 82 ? -5.844 -5.335 33.650 1.00 42.56 82 PRO A O 1
ATOM 636 N N . GLY A 1 83 ? -5.772 -7.414 32.807 1.00 47.78 83 GLY A N 1
ATOM 637 C CA . GLY A 1 83 ? -6.108 -8.124 34.049 1.00 47.78 83 GLY A CA 1
ATOM 638 C C . GLY A 1 83 ? -7.465 -8.842 34.059 1.00 47.78 83 GLY A C 1
ATOM 639 O O . GLY A 1 83 ? -7.762 -9.536 35.035 1.00 47.78 83 GLY A O 1
ATOM 640 N N . ALA A 1 84 ? -8.270 -8.729 33.000 1.00 53.69 84 ALA A N 1
ATOM 641 C CA . ALA A 1 84 ? -9.428 -9.591 32.790 1.00 53.69 84 ALA A CA 1
ATOM 642 C C . ALA A 1 84 ? -8.980 -11.037 32.519 1.00 53.69 84 ALA A C 1
ATOM 644 O O . ALA A 1 84 ? -7.907 -11.294 31.972 1.00 53.69 84 ALA A O 1
ATOM 645 N N . GLN A 1 85 ? -9.793 -12.010 32.936 1.00 57.22 85 GLN A N 1
ATOM 646 C CA . GLN A 1 85 ? -9.536 -13.400 32.572 1.00 57.22 85 GLN A CA 1
ATOM 647 C C . GLN A 1 85 ? -9.719 -13.557 31.061 1.00 57.22 85 GLN A C 1
ATOM 649 O O . GLN A 1 85 ? -10.797 -13.237 30.564 1.00 57.22 85 GLN A O 1
ATOM 654 N N . SER A 1 86 ? -8.693 -14.089 30.384 1.00 61.91 86 SER A N 1
ATOM 655 C CA . SER A 1 86 ? -8.755 -14.490 28.971 1.00 61.91 86 SER A CA 1
ATOM 656 C C . SER A 1 86 ? -10.066 -15.234 28.713 1.00 61.91 86 SER A C 1
ATOM 658 O O . SER A 1 86 ? -10.402 -16.176 29.449 1.00 61.91 86 SER A O 1
ATOM 660 N N . ARG A 1 87 ? -10.840 -14.750 27.738 1.00 63.09 87 ARG A N 1
ATOM 661 C CA . ARG A 1 87 ? -12.144 -15.329 27.366 1.00 63.09 87 ARG A CA 1
ATOM 662 C C . ARG A 1 87 ? -11.961 -16.644 26.620 1.00 63.09 87 ARG A C 1
ATOM 664 O O . ARG A 1 87 ? -12.903 -17.418 26.485 1.00 63.09 87 ARG A O 1
ATOM 671 N N . THR A 1 88 ? -10.733 -16.918 26.234 1.00 66.19 88 THR A N 1
ATOM 672 C CA . THR A 1 88 ? -10.279 -18.136 25.596 1.00 66.19 88 THR A CA 1
ATOM 673 C C . THR A 1 88 ? -9.576 -19.057 26.560 1.00 66.19 88 THR A C 1
ATOM 675 O O . THR A 1 88 ? -9.317 -18.708 27.712 1.00 66.19 88 THR A O 1
ATOM 678 N N . ASP A 1 89 ? -9.417 -20.315 26.149 1.00 74.69 89 ASP A N 1
ATOM 679 C CA . ASP A 1 89 ? -8.767 -21.332 26.967 1.00 74.69 89 ASP A CA 1
ATOM 680 C C . ASP A 1 89 ? -7.268 -21.351 26.643 1.00 74.69 89 ASP A C 1
ATOM 682 O O . ASP A 1 89 ? -6.858 -21.970 25.653 1.00 74.69 89 ASP A O 1
ATOM 686 N N . PRO A 1 90 ? -6.404 -20.723 27.468 1.00 77.56 90 PRO A N 1
ATOM 687 C CA . PRO A 1 90 ? -4.985 -20.644 27.158 1.00 77.56 90 PRO A CA 1
ATOM 688 C C . PRO A 1 90 ? -4.330 -22.029 27.196 1.00 77.56 90 PRO A C 1
ATOM 690 O O . PRO A 1 90 ? -3.266 -22.222 26.615 1.00 77.56 90 PRO A O 1
ATOM 693 N N . ALA A 1 91 ? -4.936 -23.014 27.875 1.00 83.94 91 ALA A N 1
ATOM 694 C CA . ALA A 1 91 ? -4.431 -24.381 27.870 1.00 83.94 91 ALA A CA 1
ATOM 695 C C . ALA A 1 91 ? -4.596 -25.041 26.499 1.00 83.94 91 ALA A C 1
ATOM 697 O O . ALA A 1 91 ? -3.650 -25.678 26.034 1.00 83.94 91 ALA A O 1
ATOM 698 N N . SER A 1 92 ? -5.740 -24.840 25.841 1.00 82.69 92 SER A N 1
ATOM 699 C CA . SER A 1 92 ? -5.981 -25.334 24.483 1.00 82.69 92 SER A CA 1
ATOM 700 C C . SER A 1 92 ? -5.066 -24.662 23.467 1.00 82.69 92 SER A C 1
ATOM 702 O O . SER A 1 92 ? -4.460 -25.358 22.658 1.00 82.69 92 SER A O 1
ATOM 704 N N . LEU A 1 93 ? -4.874 -23.342 23.560 1.00 82.81 93 LEU A N 1
ATOM 705 C CA . LEU A 1 93 ? -3.939 -22.625 22.685 1.00 82.81 93 LEU A CA 1
ATOM 706 C C . LEU A 1 93 ? -2.509 -23.145 22.826 1.00 82.81 93 LEU A C 1
ATOM 708 O O . LEU A 1 93 ? -1.853 -23.436 21.831 1.00 82.81 93 LEU A O 1
ATOM 712 N N . ARG A 1 94 ? -2.029 -23.331 24.063 1.00 89.94 94 ARG A N 1
ATOM 713 C CA . ARG A 1 94 ? -0.702 -23.918 24.299 1.00 89.94 94 ARG A CA 1
ATOM 714 C C . ARG A 1 94 ? -0.574 -25.318 23.705 1.00 89.94 94 ARG A C 1
ATOM 716 O O . ARG A 1 94 ? 0.518 -25.690 23.290 1.00 89.94 94 ARG A O 1
ATOM 723 N N . GLU A 1 95 ? -1.647 -26.102 23.687 1.00 89.81 95 GLU A N 1
ATOM 724 C CA . GLU A 1 95 ? -1.623 -27.427 23.069 1.00 89.81 95 GLU A CA 1
ATOM 725 C C . GLU A 1 95 ? -1.506 -27.345 21.546 1.00 89.81 95 GLU A C 1
ATOM 727 O O . GLU A 1 95 ? -0.678 -28.049 20.968 1.00 89.81 95 GLU A O 1
ATOM 732 N N . VAL A 1 96 ? -2.238 -26.423 20.911 1.00 88.31 96 VAL A N 1
ATOM 733 C CA . VAL A 1 96 ? -2.101 -26.134 19.474 1.00 88.31 96 VAL A CA 1
ATOM 734 C C . VAL A 1 96 ? -0.688 -25.645 19.151 1.00 88.31 96 VAL A C 1
ATOM 736 O O . VAL A 1 96 ? -0.070 -26.162 18.228 1.00 88.31 96 VAL A O 1
ATOM 739 N N . VAL A 1 97 ? -0.111 -24.749 19.961 1.00 91.06 97 VAL A N 1
ATOM 740 C CA . VAL A 1 97 ? 1.295 -24.328 19.810 1.00 91.06 97 VAL A CA 1
ATOM 741 C C . VAL A 1 97 ? 2.239 -25.531 19.854 1.00 91.06 97 VAL A C 1
ATOM 743 O O . VAL A 1 97 ? 3.149 -25.633 19.038 1.00 91.06 97 VAL A O 1
ATOM 746 N N . ARG A 1 98 ? 2.049 -26.462 20.796 1.00 94.00 98 ARG A N 1
ATOM 747 C CA . ARG A 1 98 ? 2.948 -27.615 20.961 1.00 94.00 98 ARG A CA 1
ATOM 748 C C . ARG A 1 98 ? 2.812 -28.649 19.849 1.00 94.00 98 ARG A C 1
ATOM 750 O O . ARG A 1 98 ? 3.830 -29.167 19.386 1.00 94.00 98 ARG A O 1
ATOM 757 N N . GLN A 1 99 ? 1.582 -28.996 19.483 1.00 89.56 99 GLN A N 1
ATOM 758 C CA . GLN A 1 99 ? 1.271 -30.212 18.724 1.00 89.56 99 GLN A CA 1
ATOM 759 C C . GLN A 1 99 ? 0.528 -29.960 17.412 1.00 89.56 99 GLN A C 1
ATOM 761 O O . GLN A 1 99 ? 0.426 -30.885 16.612 1.00 89.56 99 GLN A O 1
ATOM 766 N N . GLY A 1 100 ? 0.023 -28.750 17.186 1.00 85.75 100 GLY A N 1
ATOM 767 C CA . GLY A 1 100 ? -0.698 -28.393 15.971 1.00 85.75 100 GLY A CA 1
ATOM 768 C C . GLY A 1 100 ? 0.181 -28.400 14.722 1.00 85.75 100 GLY A C 1
ATOM 769 O O . GLY A 1 100 ? 1.419 -28.354 14.787 1.00 85.75 100 GLY A O 1
ATOM 770 N N . GLU A 1 101 ? -0.497 -28.435 13.577 1.00 84.62 101 GLU A N 1
ATOM 771 C CA . GLU A 1 101 ? 0.099 -28.153 12.271 1.00 84.62 101 GLU A CA 1
ATOM 772 C C . GLU A 1 101 ? 0.685 -26.739 12.255 1.00 84.62 101 GLU A C 1
ATOM 774 O O . GLU A 1 101 ? 0.253 -25.874 13.019 1.00 84.62 101 GLU A O 1
ATOM 779 N N . ALA A 1 102 ? 1.675 -26.489 11.396 1.00 83.62 102 ALA A N 1
ATOM 780 C CA . ALA A 1 102 ? 2.427 -25.237 11.442 1.00 83.62 102 ALA A CA 1
ATOM 781 C C . ALA A 1 102 ? 1.539 -23.988 11.280 1.00 83.62 102 ALA A C 1
ATOM 783 O O . ALA A 1 102 ? 1.653 -23.064 12.082 1.00 83.62 102 ALA A O 1
ATOM 784 N N . LYS A 1 103 ? 0.586 -24.018 10.342 1.00 75.00 103 LYS A N 1
ATOM 785 C CA . LYS A 1 103 ? -0.391 -22.939 10.122 1.00 75.00 103 LYS A CA 1
ATOM 786 C C . LYS A 1 103 ? -1.278 -22.642 11.341 1.00 75.00 103 LYS A C 1
ATOM 788 O O . LYS A 1 103 ? -1.417 -21.490 11.736 1.00 75.00 103 LYS A O 1
ATOM 793 N N . ASP A 1 104 ? -1.794 -23.679 12.006 1.00 77.00 104 ASP A N 1
ATOM 794 C CA . ASP A 1 104 ? -2.626 -23.532 13.209 1.00 77.00 104 ASP A CA 1
ATOM 795 C C . ASP A 1 104 ? -1.761 -23.037 14.391 1.00 77.00 104 ASP A C 1
ATOM 797 O O . ASP A 1 104 ? -2.187 -22.215 15.207 1.00 77.00 104 ASP A O 1
ATOM 801 N N . ALA A 1 105 ? -0.514 -23.515 14.478 1.00 86.00 105 ALA A N 1
ATOM 802 C CA . ALA A 1 105 ? 0.433 -23.124 15.515 1.00 86.00 105 ALA A CA 1
ATOM 803 C C . ALA A 1 105 ? 0.859 -21.655 15.395 1.00 86.00 105 ALA A C 1
ATOM 805 O O . ALA A 1 105 ? 0.990 -21.012 16.431 1.00 86.00 105 ALA A O 1
ATOM 806 N N . ILE A 1 106 ? 1.030 -21.110 14.186 1.00 81.88 106 ILE A N 1
ATOM 807 C CA . ILE A 1 106 ? 1.346 -19.687 13.964 1.00 81.88 106 ILE A CA 1
ATOM 808 C C . ILE A 1 106 ? 0.257 -18.790 14.573 1.00 81.88 106 ILE A C 1
ATOM 810 O O . ILE A 1 106 ? 0.552 -17.917 15.392 1.00 81.88 106 ILE A O 1
ATOM 814 N N . LEU A 1 107 ? -1.016 -19.064 14.270 1.00 72.94 107 LEU A N 1
ATOM 815 C CA . LEU A 1 107 ? -2.150 -18.314 14.830 1.00 72.94 107 LEU A CA 1
ATOM 816 C C . LEU A 1 107 ? -2.217 -18.431 16.363 1.00 72.94 107 LEU A C 1
ATOM 818 O O . LEU A 1 107 ? -2.454 -17.453 17.082 1.00 72.94 107 LEU A O 1
ATOM 822 N N . ALA A 1 108 ? -1.958 -19.631 16.888 1.00 79.88 108 ALA A N 1
ATOM 823 C CA . ALA A 1 108 ? -1.933 -19.867 18.325 1.00 79.88 108 ALA A CA 1
ATOM 824 C C . ALA A 1 108 ? -0.746 -19.171 19.017 1.00 79.88 108 ALA A C 1
ATOM 826 O O . ALA A 1 108 ? -0.931 -18.652 20.119 1.00 79.88 108 ALA A O 1
ATOM 827 N N . VAL A 1 109 ? 0.440 -19.124 18.387 1.00 85.00 109 VAL A N 1
ATOM 828 C CA . VAL A 1 109 ? 1.624 -18.381 18.863 1.00 85.00 109 VAL A CA 1
ATOM 829 C C . VAL A 1 109 ? 1.256 -16.916 19.047 1.00 85.00 109 VAL A C 1
ATOM 831 O O . VAL A 1 109 ? 1.441 -16.395 20.149 1.00 85.00 109 VAL A O 1
ATOM 834 N N . ARG A 1 110 ? 0.645 -16.296 18.029 1.00 76.06 110 ARG A N 1
ATOM 835 C CA . ARG A 1 110 ? 0.226 -14.891 18.088 1.00 76.06 110 ARG A CA 1
ATOM 836 C C . ARG A 1 110 ? -0.707 -14.620 19.272 1.00 76.06 110 ARG A C 1
ATOM 838 O O . ARG A 1 110 ? -0.462 -13.729 20.080 1.00 76.06 110 ARG A O 1
ATOM 845 N N . SER A 1 111 ? -1.698 -15.490 19.461 1.00 74.12 111 SER A N 1
ATOM 846 C CA . SER A 1 111 ? -2.660 -15.396 20.569 1.00 74.12 111 SER A CA 1
ATOM 847 C C . SER A 1 111 ? -2.007 -15.535 21.953 1.00 74.12 111 SER A C 1
ATOM 849 O O . SER A 1 111 ? -2.298 -14.774 22.875 1.00 74.12 111 SER A O 1
ATOM 851 N N . VAL A 1 112 ? -1.109 -16.512 22.148 1.00 79.38 112 VAL A N 1
ATOM 852 C CA . VAL A 1 112 ? -0.497 -16.741 23.473 1.00 79.38 112 VAL A CA 1
ATOM 853 C C . VAL A 1 112 ? 0.528 -15.676 23.863 1.00 79.38 112 VAL A C 1
ATOM 855 O O . VAL A 1 112 ? 0.858 -15.576 25.046 1.00 79.38 112 VAL A O 1
ATOM 858 N N . MET A 1 113 ? 1.047 -14.893 22.914 1.00 76.50 113 MET A N 1
ATOM 859 C CA . MET A 1 113 ? 1.947 -13.771 23.209 1.00 76.50 113 MET A CA 1
ATOM 860 C C . MET A 1 113 ? 1.230 -12.622 23.915 1.00 76.50 113 MET A C 1
ATOM 862 O O . MET A 1 113 ? 1.806 -12.056 24.854 1.00 76.50 113 MET A O 1
ATOM 866 N N . GLU A 1 114 ? -0.010 -12.343 23.508 1.00 67.19 114 GLU A N 1
ATOM 867 C CA . GLU A 1 114 ? -0.875 -11.312 24.093 1.00 67.19 114 GLU A CA 1
ATOM 868 C C . GLU A 1 114 ? -1.346 -11.681 25.505 1.00 67.19 114 GLU A C 1
ATOM 870 O O . GLU A 1 114 ? -1.621 -10.815 26.335 1.00 67.19 114 GLU A O 1
ATOM 875 N N . ILE A 1 115 ? -1.346 -12.977 25.835 1.00 70.38 115 ILE A N 1
ATOM 876 C CA . ILE A 1 115 ? -1.671 -13.484 27.169 1.00 70.38 115 ILE A CA 1
ATOM 877 C C . ILE A 1 115 ? -0.367 -13.692 27.963 1.00 70.38 115 ILE A C 1
ATOM 879 O O . ILE A 1 115 ? 0.283 -14.737 27.843 1.00 70.38 115 ILE A O 1
ATOM 883 N N . PRO A 1 116 ? 0.059 -12.756 28.830 1.00 63.44 116 PRO A N 1
ATOM 884 C CA . PRO A 1 116 ? 1.288 -12.928 29.595 1.00 63.44 116 PRO A CA 1
ATOM 885 C C . PRO A 1 116 ? 1.178 -14.112 30.569 1.00 63.44 116 PRO A C 1
ATOM 887 O O . PRO A 1 116 ? 0.266 -14.187 31.390 1.00 63.44 116 PRO A O 1
ATOM 890 N N . GLY A 1 117 ? 2.148 -15.030 30.530 1.00 79.69 117 GLY A N 1
ATOM 891 C CA . GLY A 1 117 ? 2.193 -16.160 31.457 1.00 79.69 117 GLY A CA 1
ATOM 892 C C . GLY A 1 117 ? 3.419 -17.050 31.272 1.00 79.69 117 GLY A C 1
ATOM 893 O O . GLY A 1 117 ? 3.848 -17.312 30.149 1.00 79.69 117 GLY A O 1
ATOM 894 N N . ALA A 1 118 ? 3.971 -17.549 32.383 1.00 86.12 118 ALA A N 1
ATOM 895 C CA . ALA A 1 118 ? 5.132 -18.442 32.359 1.00 86.12 118 ALA A CA 1
ATOM 896 C C . ALA A 1 118 ? 4.855 -19.737 31.572 1.00 86.12 118 ALA A C 1
ATOM 898 O O . ALA A 1 118 ? 5.723 -20.203 30.839 1.00 86.12 118 ALA A O 1
ATOM 899 N N . ASP A 1 119 ? 3.633 -20.271 31.666 1.00 87.88 119 ASP A N 1
ATOM 900 C CA . ASP A 1 119 ? 3.224 -21.487 30.953 1.00 87.88 119 ASP A CA 1
ATOM 901 C C . ASP A 1 119 ? 3.102 -21.269 29.438 1.00 87.88 119 ASP A C 1
ATOM 903 O O . ASP A 1 119 ? 3.395 -22.176 28.660 1.00 87.88 119 ASP A O 1
ATOM 907 N N . ASN A 1 120 ? 2.691 -20.071 29.007 1.00 88.44 120 ASN A N 1
ATOM 908 C CA . ASN A 1 120 ? 2.617 -19.710 27.588 1.00 88.44 120 ASN A CA 1
ATOM 909 C C . ASN A 1 120 ? 4.024 -19.623 26.998 1.00 88.44 120 ASN A C 1
ATOM 911 O O . ASN A 1 120 ? 4.317 -20.262 25.991 1.00 88.44 120 ASN A O 1
ATOM 915 N N . LEU A 1 121 ? 4.932 -18.935 27.696 1.00 90.75 121 LEU A N 1
ATOM 916 C CA . LEU A 1 121 ? 6.339 -18.874 27.306 1.00 90.75 121 LEU A CA 1
ATOM 917 C C . LEU A 1 121 ? 7.003 -20.261 27.302 1.00 90.75 121 LEU A C 1
ATOM 919 O O . LEU A 1 121 ? 7.829 -20.548 26.436 1.00 90.75 121 LEU A O 1
ATOM 923 N N . ALA A 1 122 ? 6.641 -21.140 28.240 1.00 94.50 122 ALA A N 1
ATOM 924 C CA . ALA A 1 122 ? 7.112 -22.523 28.243 1.00 94.50 122 ALA A CA 1
ATOM 925 C C . ALA A 1 122 ? 6.643 -23.291 26.996 1.00 94.50 122 ALA A C 1
ATOM 927 O O . ALA A 1 122 ? 7.461 -23.960 26.372 1.00 94.50 122 ALA A O 1
ATOM 928 N N . ALA A 1 123 ? 5.376 -23.148 26.588 1.00 95.06 123 ALA A N 1
ATOM 929 C CA . ALA A 1 123 ? 4.855 -23.782 25.373 1.00 95.06 123 ALA A CA 1
ATOM 930 C C . ALA A 1 123 ? 5.579 -23.301 24.101 1.00 95.06 123 ALA A C 1
ATOM 932 O O . ALA A 1 123 ? 5.972 -24.128 23.279 1.00 95.06 123 ALA A O 1
ATOM 933 N N . LEU A 1 124 ? 5.827 -21.989 23.977 1.00 95.56 124 LEU A N 1
ATOM 934 C CA . LEU A 1 124 ? 6.603 -21.412 22.869 1.00 95.56 124 LEU A CA 1
ATOM 935 C C . LEU A 1 124 ? 8.017 -22.009 22.804 1.00 95.56 124 LEU A C 1
ATOM 937 O O . LEU A 1 124 ? 8.467 -22.461 21.752 1.00 95.56 124 LEU A O 1
ATOM 941 N N . ARG A 1 125 ? 8.706 -22.079 23.950 1.00 97.06 125 ARG A N 1
ATOM 942 C CA . ARG A 1 125 ? 10.050 -22.672 24.054 1.00 97.06 125 ARG A CA 1
ATOM 943 C C . ARG A 1 125 ? 10.062 -24.158 23.720 1.00 97.06 125 ARG A C 1
ATOM 945 O O . ARG A 1 125 ? 10.971 -24.612 23.035 1.00 97.06 125 ARG A O 1
ATOM 952 N N . GLU A 1 126 ? 9.074 -24.913 24.194 1.00 97.44 126 GLU A N 1
ATOM 953 C CA . GLU A 1 126 ? 8.940 -26.343 23.907 1.00 97.44 126 GLU A CA 1
ATOM 954 C C . GLU A 1 126 ? 8.747 -26.599 22.410 1.00 97.44 126 GLU A C 1
ATOM 956 O O . GLU A 1 126 ? 9.410 -27.486 21.860 1.00 97.44 126 GLU A O 1
ATOM 961 N N . ARG A 1 127 ? 7.897 -25.804 21.744 1.00 97.00 127 ARG A N 1
ATOM 962 C CA . ARG A 1 127 ? 7.689 -25.899 20.295 1.00 97.00 127 ARG A CA 1
ATOM 963 C C . ARG A 1 127 ? 8.939 -25.503 19.516 1.00 97.00 127 ARG A C 1
ATOM 965 O O . ARG A 1 127 ? 9.340 -26.253 18.629 1.00 97.00 127 ARG A O 1
ATOM 972 N N . ALA A 1 128 ? 9.600 -24.407 19.889 1.00 97.50 128 ALA A N 1
ATOM 973 C CA . ALA A 1 128 ? 10.868 -24.000 19.283 1.00 97.50 128 ALA A CA 1
ATOM 974 C C . ALA A 1 128 ? 11.941 -25.090 19.427 1.00 97.50 128 ALA A C 1
ATOM 976 O O . ALA A 1 128 ? 12.565 -25.487 18.447 1.00 97.50 128 ALA A O 1
ATOM 977 N N . ASP A 1 129 ? 12.112 -25.650 20.628 1.00 97.75 129 ASP A N 1
ATOM 978 C CA . ASP A 1 129 ? 13.078 -26.721 20.880 1.00 97.75 129 ASP A CA 1
ATOM 979 C C . ASP A 1 129 ? 12.734 -28.003 20.089 1.00 97.75 129 ASP A C 1
ATOM 981 O O . ASP A 1 129 ? 13.643 -28.749 19.714 1.00 97.75 129 ASP A O 1
ATOM 985 N N . ALA A 1 130 ? 11.449 -28.293 19.848 1.00 97.00 130 ALA A N 1
ATOM 986 C CA . ALA A 1 130 ? 11.012 -29.405 19.002 1.00 97.00 130 ALA A CA 1
ATOM 987 C C . ALA A 1 130 ? 11.335 -29.166 17.524 1.00 97.00 130 ALA A C 1
ATOM 989 O O . ALA A 1 130 ? 11.914 -30.051 16.892 1.00 97.00 130 ALA A O 1
ATOM 990 N N . LEU A 1 131 ? 11.044 -27.969 17.015 1.00 96.25 131 LEU A N 1
ATOM 991 C CA . LEU A 1 131 ? 11.329 -27.579 15.638 1.00 96.25 131 LEU A CA 1
ATOM 992 C C . LEU A 1 131 ? 12.836 -27.574 15.351 1.00 96.25 131 LEU A C 1
ATOM 994 O O . LEU A 1 131 ? 13.272 -28.160 14.368 1.00 96.25 131 LEU A O 1
ATOM 998 N N . ILE A 1 132 ? 13.653 -27.067 16.283 1.00 97.00 132 ILE A N 1
ATOM 999 C CA . ILE A 1 132 ? 15.125 -27.127 16.208 1.00 97.00 132 ILE A CA 1
ATOM 1000 C C . ILE A 1 132 ? 15.639 -28.569 16.050 1.00 97.00 132 ILE A C 1
ATOM 1002 O O . ILE A 1 132 ? 16.658 -28.798 15.402 1.00 97.00 132 ILE A O 1
ATOM 1006 N N . ARG A 1 133 ? 14.981 -29.556 16.678 1.00 96.19 133 ARG A N 1
ATOM 1007 C CA . ARG A 1 133 ? 15.381 -30.971 16.572 1.00 96.19 133 ARG A CA 1
ATOM 1008 C C . ARG A 1 133 ? 14.915 -31.626 15.276 1.00 96.19 133 ARG A C 1
ATOM 1010 O O . ARG A 1 133 ? 15.592 -32.541 14.818 1.00 96.19 133 ARG A O 1
ATOM 1017 N N . ALA A 1 134 ? 13.754 -31.226 14.767 1.00 92.94 134 ALA A N 1
ATOM 1018 C CA . ALA A 1 134 ? 13.167 -31.784 13.554 1.00 92.94 134 ALA A CA 1
ATOM 1019 C C . ALA A 1 134 ? 13.804 -31.205 12.280 1.00 92.94 134 ALA A C 1
ATOM 1021 O O . ALA A 1 134 ? 13.974 -31.941 11.314 1.00 92.94 134 ALA A O 1
ATOM 1022 N N . GLY A 1 135 ? 14.202 -29.929 12.320 1.00 91.88 135 GLY A N 1
ATOM 1023 C CA . GLY A 1 135 ? 14.498 -29.128 11.134 1.00 91.88 135 GLY A CA 1
ATOM 1024 C C . GLY A 1 135 ? 13.217 -28.509 10.563 1.00 91.88 135 GLY A C 1
ATOM 1025 O O . GLY A 1 135 ? 12.152 -29.120 10.629 1.00 91.88 135 GLY A O 1
ATOM 1026 N N . ALA A 1 136 ? 13.316 -27.288 10.037 1.00 90.38 136 ALA A N 1
ATOM 1027 C CA . ALA A 1 136 ? 12.248 -26.622 9.293 1.00 90.38 136 ALA A CA 1
ATOM 1028 C C . ALA A 1 136 ? 12.518 -26.804 7.794 1.00 90.38 136 ALA A C 1
ATOM 1030 O O . ALA A 1 136 ? 13.438 -26.189 7.251 1.00 90.38 136 ALA A O 1
ATOM 1031 N N . GLN A 1 137 ? 11.772 -27.716 7.170 1.00 83.62 137 GLN A N 1
ATOM 1032 C CA . GLN A 1 137 ? 12.061 -28.240 5.827 1.00 83.62 137 GLN A CA 1
ATOM 1033 C C . GLN A 1 137 ? 11.063 -27.779 4.759 1.00 83.62 137 GLN A C 1
ATOM 1035 O O . GLN A 1 137 ? 11.358 -27.913 3.579 1.00 83.62 137 GLN A O 1
ATOM 1040 N N . ASP A 1 138 ? 9.911 -27.259 5.177 1.00 81.81 138 ASP A N 1
ATOM 1041 C CA . ASP A 1 138 ? 8.826 -26.756 4.327 1.00 81.81 138 ASP A CA 1
ATOM 1042 C C . ASP A 1 138 ? 8.404 -25.351 4.788 1.00 81.81 138 ASP A C 1
ATOM 1044 O O . ASP A 1 138 ? 8.803 -24.895 5.867 1.00 81.81 138 ASP A O 1
ATOM 1048 N N . ASP A 1 139 ? 7.585 -24.658 4.005 1.00 76.88 139 ASP A N 1
ATOM 1049 C CA . ASP A 1 139 ? 7.334 -23.224 4.217 1.00 76.88 139 ASP A CA 1
ATOM 1050 C C . ASP A 1 139 ? 6.476 -22.959 5.443 1.00 76.88 139 ASP A C 1
ATOM 1052 O O . ASP A 1 139 ? 6.718 -22.007 6.184 1.00 76.88 139 ASP A O 1
ATOM 1056 N N . GLY A 1 140 ? 5.563 -23.877 5.764 1.00 81.19 140 GLY A N 1
ATOM 1057 C CA . GLY A 1 140 ? 4.814 -23.825 7.015 1.00 81.19 140 GLY A CA 1
ATOM 1058 C C . GLY A 1 140 ? 5.743 -23.882 8.230 1.00 81.19 140 GLY A C 1
ATOM 1059 O O . GLY A 1 140 ? 5.638 -23.067 9.151 1.00 81.19 140 GLY A O 1
ATOM 1060 N N . THR A 1 141 ? 6.678 -24.833 8.252 1.00 89.94 141 THR A N 1
ATOM 1061 C CA . THR A 1 141 ? 7.636 -24.985 9.357 1.00 89.94 141 THR A CA 1
ATOM 1062 C C . THR A 1 141 ? 8.676 -23.865 9.406 1.00 89.94 141 THR A C 1
ATOM 1064 O O . THR A 1 141 ? 9.100 -23.499 10.506 1.00 89.94 141 THR A O 1
ATOM 1067 N N . ARG A 1 142 ? 9.041 -23.275 8.264 1.00 90.00 142 ARG A N 1
ATOM 1068 C CA . ARG A 1 142 ? 9.894 -22.076 8.162 1.00 90.00 142 ARG A CA 1
ATOM 1069 C C . ARG A 1 142 ? 9.204 -20.831 8.707 1.00 90.00 142 ARG A C 1
ATOM 1071 O O . ARG A 1 142 ? 9.754 -20.188 9.602 1.00 90.00 142 ARG A O 1
ATOM 1078 N N . ALA A 1 143 ? 7.979 -20.558 8.264 1.00 84.62 143 ALA A N 1
ATOM 1079 C CA . ALA A 1 143 ? 7.161 -19.458 8.769 1.00 84.62 143 ALA A CA 1
ATOM 1080 C C . ALA A 1 143 ? 6.937 -19.585 10.284 1.00 84.62 143 ALA A C 1
ATOM 1082 O O . ALA A 1 143 ? 7.102 -18.624 11.035 1.00 84.62 143 ALA A O 1
ATOM 1083 N N . LEU A 1 144 ? 6.672 -20.802 10.771 1.00 92.25 144 LEU A N 1
ATOM 1084 C CA . LEU A 1 144 ? 6.562 -21.056 12.206 1.00 92.25 144 LEU A CA 1
ATOM 1085 C C . LEU A 1 144 ? 7.886 -20.811 12.954 1.00 92.25 144 LEU A C 1
ATOM 1087 O O . LEU A 1 144 ? 7.858 -20.347 14.096 1.00 92.25 144 LEU A O 1
ATOM 1091 N N . ALA A 1 145 ? 9.042 -21.126 12.360 1.00 95.69 145 ALA A N 1
ATOM 1092 C CA . ALA A 1 145 ? 10.342 -20.845 12.973 1.00 95.69 145 ALA A CA 1
ATOM 1093 C C . ALA A 1 145 ? 10.568 -19.337 13.152 1.00 95.69 145 ALA A C 1
ATOM 1095 O O . ALA A 1 145 ? 11.016 -18.922 14.225 1.00 95.69 145 ALA A O 1
ATOM 1096 N N . LEU A 1 146 ? 10.214 -18.543 12.137 1.00 93.81 146 LEU A N 1
ATOM 1097 C CA . LEU A 1 146 ? 10.284 -17.082 12.169 1.00 93.81 146 LEU A CA 1
ATOM 1098 C C . LEU A 1 146 ? 9.364 -16.497 13.250 1.00 93.81 146 LEU A C 1
ATOM 1100 O O . LEU A 1 146 ? 9.821 -15.747 14.112 1.00 93.81 146 LEU A O 1
ATOM 1104 N N . GLU A 1 147 ? 8.103 -16.928 13.285 1.00 92.81 147 GLU A N 1
ATOM 1105 C CA . GLU A 1 147 ? 7.121 -16.501 14.293 1.00 92.81 147 GLU A CA 1
ATOM 1106 C C . GLU A 1 147 ? 7.564 -16.839 15.725 1.00 92.81 147 GLU A C 1
ATOM 1108 O O . GLU A 1 147 ? 7.486 -16.014 16.637 1.00 92.81 147 GLU A O 1
ATOM 1113 N N . LEU A 1 148 ? 8.117 -18.037 15.946 1.00 95.81 148 LEU A N 1
ATOM 1114 C CA . LEU A 1 148 ? 8.670 -18.417 17.250 1.00 95.81 148 LEU A CA 1
ATOM 1115 C C . LEU A 1 148 ? 9.907 -17.589 17.622 1.00 95.81 148 LEU A C 1
ATOM 1117 O O . LEU A 1 148 ? 10.081 -17.257 18.798 1.00 95.81 148 LEU A O 1
ATOM 1121 N N . ALA A 1 149 ? 10.772 -17.264 16.658 1.00 96.06 149 ALA A N 1
ATOM 1122 C CA . ALA A 1 149 ? 11.935 -16.415 16.894 1.00 96.06 149 ALA A CA 1
ATOM 1123 C C . ALA A 1 149 ? 11.512 -15.008 17.331 1.00 96.06 149 ALA A C 1
ATOM 1125 O O . ALA A 1 149 ? 12.005 -14.516 18.350 1.00 96.06 149 ALA A O 1
ATOM 1126 N N . TRP A 1 150 ? 10.542 -14.415 16.634 1.00 92.00 150 TRP A N 1
ATOM 1127 C CA . TRP A 1 150 ? 9.958 -13.117 16.968 1.00 92.00 150 TRP A CA 1
ATOM 1128 C C . TRP A 1 150 ? 9.309 -13.127 18.366 1.00 92.00 150 TRP A C 1
ATOM 1130 O O . TRP A 1 150 ? 9.647 -12.303 19.226 1.00 92.00 150 TRP A O 1
ATOM 1140 N N . ALA A 1 151 ? 8.484 -14.143 18.659 1.00 91.06 151 ALA A N 1
ATOM 1141 C CA . ALA A 1 151 ? 7.774 -14.302 19.935 1.00 91.06 151 ALA A CA 1
ATOM 1142 C C . ALA A 1 151 ? 8.710 -14.467 21.147 1.00 91.06 151 ALA A C 1
ATOM 1144 O O . ALA A 1 151 ? 8.421 -14.008 22.259 1.00 91.06 151 ALA A O 1
ATOM 1145 N N . LEU A 1 152 ? 9.840 -15.153 20.959 1.00 93.56 152 LEU A N 1
ATOM 1146 C CA . LEU A 1 152 ? 10.881 -15.286 21.980 1.00 93.56 152 LEU A CA 1
ATOM 1147 C C . LEU A 1 152 ? 11.734 -14.012 22.079 1.00 93.56 152 LEU A C 1
ATOM 1149 O O . LEU A 1 152 ? 12.141 -13.625 23.181 1.00 93.56 152 LEU A O 1
ATOM 1153 N N . GLY A 1 153 ? 11.962 -13.347 20.944 1.00 91.88 153 GLY A N 1
ATOM 1154 C CA . GLY A 1 153 ? 12.741 -12.122 20.799 1.00 91.88 153 GLY A CA 1
ATOM 1155 C C . GLY A 1 153 ? 12.260 -11.003 21.721 1.00 91.88 153 GLY A C 1
ATOM 1156 O O . GLY A 1 153 ? 13.009 -10.510 22.574 1.00 91.88 153 GLY A O 1
ATOM 1157 N N . GLN A 1 154 ? 10.961 -10.698 21.654 1.00 89.31 154 GLN A N 1
ATOM 1158 C CA . GLN A 1 154 ? 10.334 -9.590 22.389 1.00 89.31 154 GLN A CA 1
ATOM 1159 C C . GLN A 1 154 ? 10.487 -9.649 23.916 1.00 89.31 154 GLN A C 1
ATOM 1161 O O . GLN A 1 154 ? 10.365 -8.636 24.606 1.00 89.31 154 GLN A O 1
ATOM 1166 N N . ARG A 1 155 ? 10.740 -10.836 24.486 1.00 89.69 155 ARG A N 1
ATOM 1167 C CA . ARG A 1 155 ? 10.872 -11.013 25.942 1.00 89.69 155 ARG A CA 1
ATOM 1168 C C . ARG A 1 155 ? 12.246 -10.603 26.460 1.00 89.69 155 ARG A C 1
ATOM 1170 O O . ARG A 1 155 ? 12.396 -10.388 27.664 1.00 89.69 155 ARG A O 1
ATOM 1177 N N . LEU A 1 156 ? 13.247 -10.505 25.580 1.00 91.69 156 LEU A N 1
ATOM 1178 C CA . LEU A 1 156 ? 14.632 -10.186 25.933 1.00 91.69 156 LEU A CA 1
ATOM 1179 C C . LEU A 1 156 ? 15.160 -11.050 27.102 1.00 91.69 156 LEU A C 1
ATOM 1181 O O . LEU A 1 156 ? 15.942 -10.589 27.946 1.00 91.69 156 LEU A O 1
ATOM 1185 N N . GLU A 1 157 ? 14.742 -12.319 27.182 1.00 92.44 157 GLU A N 1
ATOM 1186 C CA . GLU A 1 157 ? 15.209 -13.267 28.193 1.00 92.44 157 GLU A CA 1
ATOM 1187 C C . GLU A 1 157 ? 16.493 -13.951 27.727 1.00 92.44 157 GLU A C 1
ATOM 1189 O O . GLU A 1 157 ? 16.504 -14.685 26.746 1.00 92.44 157 GLU A O 1
ATOM 1194 N N . ALA A 1 158 ? 17.599 -13.759 28.454 1.00 91.19 158 ALA A N 1
ATOM 1195 C CA . ALA A 1 158 ? 18.926 -14.233 28.037 1.00 91.19 158 ALA A CA 1
ATOM 1196 C C . ALA A 1 158 ? 19.003 -15.744 27.716 1.00 91.19 158 ALA A C 1
ATOM 1198 O O . ALA A 1 158 ? 19.905 -16.177 27.002 1.00 91.19 158 ALA A O 1
ATOM 1199 N N . ALA A 1 159 ? 18.073 -16.547 28.243 1.00 89.31 159 ALA A N 1
ATOM 1200 C CA . ALA A 1 159 ? 17.971 -17.971 27.944 1.00 89.31 159 ALA A CA 1
ATOM 1201 C C . ALA A 1 159 ? 17.546 -18.267 26.491 1.00 89.31 159 ALA A C 1
ATOM 1203 O O . ALA A 1 159 ? 17.871 -19.344 25.990 1.00 89.31 159 ALA A O 1
ATOM 1204 N N . ASP A 1 160 ? 16.863 -17.338 25.818 1.00 95.06 160 ASP A N 1
ATOM 1205 C CA . ASP A 1 160 ? 16.282 -17.543 24.486 1.00 95.06 160 ASP A CA 1
ATOM 1206 C C . ASP A 1 160 ? 17.193 -17.106 23.338 1.00 95.06 160 ASP A C 1
ATOM 1208 O O . ASP A 1 160 ? 17.028 -17.598 22.228 1.00 95.06 160 ASP A O 1
ATOM 1212 N N . GLN A 1 161 ? 18.245 -16.322 23.600 1.00 94.00 161 GLN A N 1
ATOM 1213 C CA . GLN A 1 161 ? 19.221 -15.925 22.572 1.00 94.00 161 GLN A CA 1
ATOM 1214 C C . GLN A 1 161 ? 19.791 -17.132 21.812 1.00 94.00 161 GLN A C 1
ATOM 1216 O O . GLN A 1 161 ? 19.922 -17.133 20.593 1.00 94.00 161 GLN A O 1
ATOM 1221 N N . LYS A 1 162 ? 20.109 -18.206 22.548 1.00 95.38 162 LYS A N 1
ATOM 1222 C CA . LYS A 1 162 ? 20.610 -19.450 21.951 1.00 95.38 162 LYS A CA 1
ATOM 1223 C C . LYS A 1 162 ? 19.534 -20.231 21.200 1.00 95.38 162 LYS A C 1
ATOM 1225 O O . LYS A 1 162 ? 19.901 -21.081 20.400 1.00 95.38 162 LYS A O 1
ATOM 1230 N N . ARG A 1 163 ? 18.249 -20.028 21.505 1.00 97.00 163 ARG A N 1
ATOM 1231 C CA . ARG A 1 163 ? 17.141 -20.669 20.784 1.00 97.00 163 ARG A CA 1
ATOM 1232 C C . ARG A 1 163 ? 16.903 -19.978 19.456 1.00 97.00 163 ARG A C 1
ATOM 1234 O O . ARG A 1 163 ? 16.857 -20.679 18.461 1.00 97.00 163 ARG A O 1
ATOM 1241 N N . ILE A 1 164 ? 16.867 -18.646 19.442 1.00 96.88 164 ILE A N 1
ATOM 1242 C CA . ILE A 1 164 ? 16.707 -17.840 18.222 1.00 96.88 164 ILE A CA 1
ATOM 1243 C C . ILE A 1 164 ? 17.805 -18.196 17.208 1.00 96.88 164 ILE A C 1
ATOM 1245 O O . ILE A 1 164 ? 17.505 -18.674 16.122 1.00 96.88 164 ILE A O 1
ATOM 1249 N N . ALA A 1 165 ? 19.078 -18.158 17.622 1.00 96.00 165 ALA A N 1
ATOM 1250 C CA . ALA A 1 165 ? 20.191 -18.551 16.749 1.00 96.00 165 ALA A CA 1
ATOM 1251 C C . ALA A 1 165 ? 20.099 -20.008 16.244 1.00 96.00 165 ALA A C 1
ATOM 1253 O O . ALA A 1 165 ? 20.520 -20.329 15.136 1.00 96.00 165 ALA A O 1
ATOM 1254 N N . LYS A 1 166 ? 19.550 -20.921 17.057 1.00 97.25 166 LYS A N 1
ATOM 1255 C CA . LYS A 1 166 ? 19.349 -22.317 16.649 1.00 97.25 166 LYS A CA 1
ATOM 1256 C C . LYS A 1 166 ? 18.151 -22.504 15.726 1.00 97.25 166 LYS A C 1
ATOM 1258 O O . LYS A 1 166 ? 18.196 -23.441 14.942 1.00 97.25 166 LYS A O 1
ATOM 1263 N N . LEU A 1 167 ? 17.112 -21.674 15.830 1.00 97.00 167 LEU A N 1
ATOM 1264 C CA . LEU A 1 167 ? 15.982 -21.678 14.900 1.00 97.00 167 LEU A CA 1
ATOM 1265 C C . LEU A 1 167 ? 16.458 -21.288 13.501 1.00 97.00 167 LEU A C 1
ATOM 1267 O O . LEU A 1 167 ? 16.171 -22.030 12.572 1.00 97.00 167 LEU A O 1
ATOM 1271 N N . ALA A 1 168 ? 17.290 -20.246 13.376 1.00 94.62 168 ALA A N 1
ATOM 1272 C CA . ALA A 1 168 ? 17.937 -19.899 12.106 1.00 94.62 168 ALA A CA 1
ATOM 1273 C C . ALA A 1 168 ? 18.706 -21.095 11.522 1.00 94.62 168 ALA A C 1
ATOM 1275 O O . ALA A 1 168 ? 18.478 -21.512 10.391 1.00 94.62 168 ALA A O 1
ATOM 1276 N N . THR A 1 169 ? 19.563 -21.734 12.329 1.00 94.38 169 THR A N 1
ATOM 1277 C CA . THR A 1 169 ? 20.331 -22.911 11.874 1.00 94.38 169 THR A CA 1
ATOM 1278 C C . THR A 1 169 ? 19.444 -24.125 11.550 1.00 94.38 169 THR A C 1
ATOM 1280 O O . THR A 1 169 ? 19.875 -25.009 10.814 1.00 94.38 169 THR A O 1
ATOM 1283 N N . ALA A 1 170 ? 18.240 -24.208 12.122 1.00 93.81 170 ALA A N 1
ATOM 1284 C CA . ALA A 1 170 ? 17.308 -25.310 11.900 1.00 93.81 170 ALA A CA 1
ATOM 1285 C C . ALA A 1 170 ? 16.517 -25.180 10.593 1.00 93.81 170 ALA A C 1
ATOM 1287 O O . ALA A 1 170 ? 15.936 -26.176 10.164 1.00 93.81 170 ALA A O 1
ATOM 1288 N N . VAL A 1 171 ? 16.501 -24.000 9.966 1.00 91.44 171 VAL A N 1
ATOM 1289 C CA . VAL A 1 171 ? 15.974 -23.837 8.609 1.00 91.44 171 VAL A CA 1
ATOM 1290 C C . VAL A 1 171 ? 16.860 -24.630 7.649 1.00 91.44 171 VAL A C 1
ATOM 1292 O O . VAL A 1 171 ? 18.069 -24.398 7.558 1.00 91.44 171 VAL A O 1
ATOM 1295 N N . ASP A 1 172 ? 16.276 -25.607 6.963 1.00 83.25 172 ASP A N 1
ATOM 1296 C CA . ASP A 1 172 ? 16.998 -26.482 6.042 1.00 83.25 172 ASP A CA 1
ATOM 1297 C C . ASP A 1 172 ? 17.275 -25.751 4.718 1.00 83.25 172 ASP A C 1
ATOM 1299 O O . ASP A 1 172 ? 16.356 -25.198 4.115 1.00 83.25 172 ASP A O 1
ATOM 1303 N N . LEU A 1 173 ? 18.541 -25.759 4.278 1.00 80.44 173 LEU A N 1
ATOM 1304 C CA . LEU A 1 173 ? 18.976 -25.243 2.967 1.00 80.44 173 LEU A CA 1
ATOM 1305 C C . LEU A 1 173 ? 19.283 -26.379 1.997 1.00 80.44 173 LEU A C 1
ATOM 1307 O O . LEU A 1 173 ? 20.243 -26.276 1.225 1.00 80.44 173 LEU A O 1
ATOM 1311 N N . ASP A 1 174 ? 18.566 -27.503 2.078 1.00 72.56 174 ASP A N 1
ATOM 1312 C CA . ASP A 1 174 ? 18.802 -28.614 1.161 1.00 72.56 174 ASP A CA 1
ATOM 1313 C C . ASP A 1 174 ? 18.824 -28.081 -0.284 1.00 72.56 174 ASP A C 1
ATOM 1315 O O . ASP A 1 174 ? 17.820 -27.576 -0.781 1.00 72.56 174 ASP A O 1
ATOM 1319 N N . PRO A 1 175 ? 19.944 -28.221 -1.018 1.00 55.22 175 PRO A N 1
ATOM 1320 C CA . PRO A 1 175 ? 20.023 -27.791 -2.408 1.00 55.22 175 PRO A CA 1
ATOM 1321 C C . PRO A 1 175 ? 19.095 -28.575 -3.354 1.00 55.22 175 PRO A C 1
ATOM 1323 O O . PRO A 1 175 ? 19.210 -28.420 -4.579 1.00 55.22 175 PRO A O 1
ATOM 1326 N N . ALA A 1 176 ? 18.334 -29.554 -2.861 1.00 54.25 176 ALA A N 1
ATOM 1327 C CA . ALA A 1 176 ? 17.266 -30.263 -3.561 1.00 54.25 176 ALA A CA 1
ATOM 1328 C C . ALA A 1 176 ? 15.868 -29.683 -3.312 1.00 54.25 176 ALA A C 1
ATOM 1330 O O . ALA A 1 176 ? 14.960 -30.059 -4.051 1.00 54.25 176 ALA A O 1
ATOM 1331 N N . ASP A 1 177 ? 15.718 -28.790 -2.339 1.00 59.22 177 ASP A N 1
ATOM 1332 C CA . ASP A 1 177 ? 14.500 -28.020 -2.147 1.00 59.22 177 ASP A CA 1
ATOM 1333 C C . ASP A 1 177 ? 14.267 -27.076 -3.341 1.00 59.22 177 ASP A C 1
ATOM 1335 O O . ASP A 1 177 ? 15.216 -26.516 -3.903 1.00 59.22 177 ASP A O 1
ATOM 1339 N N . ARG A 1 178 ? 13.007 -26.944 -3.763 1.00 50.72 178 ARG A N 1
ATOM 1340 C CA . ARG A 1 178 ? 12.596 -26.033 -4.839 1.00 50.72 178 ARG A CA 1
ATOM 1341 C C . ARG A 1 178 ? 12.566 -24.573 -4.365 1.00 50.72 178 ARG A C 1
ATOM 1343 O O . ARG A 1 178 ? 12.652 -23.692 -5.213 1.00 50.72 178 ARG A O 1
ATOM 1350 N N . GLU A 1 179 ? 12.590 -24.336 -3.050 1.00 60.41 179 GLU A N 1
ATOM 1351 C CA . GLU A 1 179 ? 12.459 -23.014 -2.415 1.00 60.41 179 GLU A CA 1
ATOM 1352 C C . GLU A 1 179 ? 13.687 -22.595 -1.581 1.00 60.41 179 GLU A C 1
ATOM 1354 O O . GLU A 1 179 ? 13.587 -21.871 -0.590 1.00 60.41 179 GLU A O 1
ATOM 1359 N N . THR A 1 180 ? 14.894 -23.019 -1.981 1.00 65.00 180 THR A N 1
ATOM 1360 C CA . THR A 1 180 ? 16.131 -22.737 -1.220 1.00 65.00 180 THR A CA 1
ATOM 1361 C C . THR A 1 180 ? 16.331 -21.246 -0.903 1.00 65.00 180 THR A C 1
ATOM 1363 O O . THR A 1 180 ? 16.823 -20.929 0.174 1.00 65.00 180 THR A O 1
ATOM 1366 N N . LEU A 1 181 ? 15.928 -20.332 -1.794 1.00 58.84 181 LEU A N 1
ATOM 1367 C CA . LEU A 1 181 ? 16.063 -18.891 -1.557 1.00 58.84 181 LEU A CA 1
ATOM 1368 C C . LEU A 1 181 ? 15.113 -18.390 -0.458 1.00 58.84 181 LEU A C 1
ATOM 1370 O O . LEU A 1 181 ? 15.543 -17.658 0.427 1.00 58.84 181 LEU A O 1
ATOM 1374 N N . ALA A 1 182 ? 13.849 -18.824 -0.456 1.00 63.16 182 ALA A N 1
ATOM 1375 C CA . ALA A 1 182 ? 12.906 -18.489 0.613 1.00 63.16 182 ALA A CA 1
ATOM 1376 C C . ALA A 1 182 ? 13.410 -19.002 1.976 1.00 63.16 182 ALA A C 1
ATOM 1378 O O . ALA A 1 182 ? 13.291 -18.326 3.003 1.00 63.16 182 ALA A O 1
ATOM 1379 N N . ALA A 1 183 ? 14.064 -20.167 1.981 1.00 74.56 183 ALA A N 1
ATOM 1380 C CA . ALA A 1 183 ? 14.739 -20.718 3.153 1.00 74.56 183 ALA A CA 1
ATOM 1381 C C . ALA A 1 183 ? 15.957 -19.886 3.607 1.00 74.56 183 ALA A C 1
ATOM 1383 O O . ALA A 1 183 ? 16.207 -19.757 4.811 1.00 74.56 183 ALA A O 1
ATOM 1384 N N . GLU A 1 184 ? 16.733 -19.338 2.668 1.00 73.62 184 GLU A N 1
ATOM 1385 C CA . GLU A 1 184 ? 17.847 -18.422 2.949 1.00 73.62 184 GLU A CA 1
ATOM 1386 C C . GLU A 1 184 ? 17.331 -17.114 3.558 1.00 73.62 184 GLU A C 1
ATOM 1388 O O . GLU A 1 184 ? 17.756 -16.780 4.665 1.00 73.62 184 GLU A O 1
ATOM 1393 N N . ARG A 1 185 ? 16.328 -16.473 2.943 1.00 73.62 185 ARG A N 1
ATOM 1394 C CA . ARG A 1 185 ? 15.692 -15.252 3.473 1.00 73.62 185 ARG A CA 1
ATOM 1395 C C . ARG A 1 185 ? 15.084 -15.461 4.857 1.00 73.62 185 ARG A C 1
ATOM 1397 O O . ARG A 1 185 ? 15.288 -14.662 5.763 1.00 73.62 185 ARG A O 1
ATOM 1404 N N . THR A 1 186 ? 14.370 -16.572 5.062 1.00 81.44 186 THR A N 1
ATOM 1405 C CA . THR A 1 186 ? 13.781 -16.879 6.377 1.00 81.44 186 THR A CA 1
ATOM 1406 C C . THR A 1 186 ? 14.861 -17.017 7.449 1.00 81.44 186 THR A C 1
ATOM 1408 O O . THR A 1 186 ? 14.676 -16.583 8.585 1.00 81.44 186 THR A O 1
ATOM 1411 N N . ARG A 1 187 ? 15.998 -17.639 7.117 1.00 88.06 187 ARG A N 1
ATOM 1412 C CA . ARG A 1 187 ? 17.123 -17.761 8.051 1.00 88.06 187 ARG A CA 1
ATOM 1413 C C . ARG A 1 187 ? 17.715 -16.400 8.379 1.00 88.06 187 ARG A C 1
ATOM 1415 O O . ARG A 1 187 ? 17.906 -16.143 9.562 1.00 88.06 187 ARG A O 1
ATOM 1422 N N . GLU A 1 188 ? 17.999 -15.590 7.367 1.00 82.06 188 GLU A N 1
ATOM 1423 C CA . GLU A 1 188 ? 18.549 -14.241 7.522 1.00 82.06 188 GLU A CA 1
ATOM 1424 C C . GLU A 1 188 ? 17.646 -13.389 8.418 1.00 82.06 188 GLU A C 1
ATOM 1426 O O . GLU A 1 188 ? 18.095 -12.914 9.455 1.00 82.06 188 GLU A O 1
ATOM 1431 N N . ALA A 1 189 ? 16.334 -13.383 8.161 1.00 83.31 189 ALA A N 1
ATOM 1432 C CA . ALA A 1 189 ? 15.362 -12.698 9.012 1.00 83.31 189 ALA A CA 1
ATOM 1433 C C . ALA A 1 189 ? 15.402 -13.172 10.484 1.00 83.31 189 ALA A C 1
ATOM 1435 O O . ALA A 1 189 ? 15.256 -12.377 11.414 1.00 83.31 189 ALA A O 1
ATOM 1436 N N . ILE A 1 190 ? 15.616 -14.470 10.742 1.00 93.56 190 ILE A N 1
ATOM 1437 C CA . ILE A 1 190 ? 15.774 -14.987 12.115 1.00 93.56 190 ILE A CA 1
ATOM 1438 C C . ILE A 1 190 ? 17.129 -14.579 12.724 1.00 93.56 190 ILE A C 1
ATOM 1440 O O . ILE A 1 190 ? 17.220 -14.381 13.942 1.00 93.56 190 ILE A O 1
ATOM 1444 N N . GLU A 1 191 ? 18.185 -14.488 11.917 1.00 91.44 191 GLU A N 1
ATOM 1445 C CA . GLU A 1 191 ? 19.508 -14.020 12.344 1.00 91.44 191 GLU A CA 1
ATOM 1446 C C . GLU A 1 191 ? 19.457 -12.542 12.748 1.00 91.44 191 GLU A C 1
ATOM 1448 O O . GLU A 1 191 ? 19.890 -12.228 13.864 1.00 91.44 191 GLU A O 1
ATOM 1453 N N . ASP A 1 192 ? 18.800 -11.698 11.952 1.00 87.81 192 ASP A N 1
ATOM 1454 C CA . ASP A 1 192 ? 18.550 -10.280 12.237 1.00 87.81 192 ASP A CA 1
ATOM 1455 C C . ASP A 1 192 ? 17.756 -10.094 13.533 1.00 87.81 192 ASP A C 1
ATOM 1457 O O . ASP A 1 192 ? 18.164 -9.341 14.421 1.00 87.81 192 ASP A O 1
ATOM 1461 N N . LEU A 1 193 ? 16.694 -10.885 13.745 1.00 92.00 193 LEU A N 1
ATOM 1462 C CA . LEU A 1 193 ? 15.973 -10.912 15.028 1.00 92.00 193 LEU A CA 1
ATOM 1463 C C . LEU A 1 193 ? 16.892 -11.277 16.209 1.00 92.00 193 LEU A C 1
ATOM 1465 O O . LEU A 1 193 ? 16.680 -10.841 17.349 1.00 92.00 193 LEU A O 1
ATOM 1469 N N . GLY A 1 194 ? 17.919 -12.092 15.967 1.00 93.38 194 GLY A N 1
ATOM 1470 C CA . GLY A 1 194 ? 18.960 -12.420 16.937 1.00 93.38 194 GLY A CA 1
ATOM 1471 C C . GLY A 1 194 ? 19.890 -11.244 17.253 1.00 93.38 194 GLY A C 1
ATOM 1472 O O . GLY A 1 194 ? 20.288 -11.076 18.419 1.00 93.38 194 GLY A O 1
ATOM 1473 N N . GLU A 1 195 ? 20.220 -10.426 16.257 1.00 91.25 195 GLU A N 1
ATOM 1474 C CA . GLU A 1 195 ? 20.987 -9.186 16.419 1.00 91.25 195 GLU A CA 1
ATOM 1475 C C . GLU A 1 195 ? 20.174 -8.129 17.171 1.00 91.25 195 GLU A C 1
ATOM 1477 O O . GLU A 1 195 ? 20.638 -7.605 18.196 1.00 91.25 195 GLU A O 1
ATOM 1482 N N . ASP A 1 196 ? 18.921 -7.933 16.762 1.00 91.06 196 ASP A N 1
ATOM 1483 C CA . ASP A 1 196 ? 17.947 -7.066 17.420 1.00 91.06 196 ASP A CA 1
ATOM 1484 C C . ASP A 1 196 ? 17.770 -7.440 18.890 1.00 91.06 196 ASP A C 1
ATOM 1486 O O . ASP A 1 196 ? 17.771 -6.591 19.792 1.00 91.06 196 ASP A O 1
ATOM 1490 N N . PHE A 1 197 ? 17.686 -8.741 19.174 1.00 93.81 197 PHE A N 1
ATOM 1491 C CA . PHE A 1 197 ? 17.607 -9.248 20.538 1.00 93.81 197 PHE A CA 1
ATOM 1492 C C . PHE A 1 197 ? 18.845 -8.842 21.341 1.00 93.81 197 PHE A C 1
ATOM 1494 O O . PHE A 1 197 ? 18.746 -8.404 22.498 1.00 93.81 197 PHE A O 1
ATOM 1501 N N . ALA A 1 198 ? 20.034 -8.995 20.756 1.00 91.44 198 ALA A N 1
ATOM 1502 C CA . ALA A 1 198 ? 21.285 -8.657 21.417 1.00 91.44 198 ALA A CA 1
ATOM 1503 C C . ALA A 1 198 ? 21.384 -7.151 21.703 1.00 91.44 198 ALA A C 1
ATOM 1505 O O . ALA A 1 198 ? 21.830 -6.772 22.796 1.00 91.44 198 ALA A O 1
ATOM 1506 N N . GLU A 1 199 ? 20.950 -6.295 20.779 1.00 90.69 199 GLU A N 1
ATOM 1507 C CA . GLU A 1 199 ? 20.920 -4.848 20.990 1.00 90.69 199 GLU A CA 1
ATOM 1508 C C . GLU A 1 199 ? 19.851 -4.442 22.010 1.00 90.69 199 GLU A C 1
ATOM 1510 O O . GLU A 1 199 ? 20.149 -3.718 22.966 1.00 90.69 199 GLU A O 1
ATOM 1515 N N . GLY A 1 200 ? 18.653 -5.022 21.932 1.00 91.56 200 GLY A N 1
ATOM 1516 C CA . GLY A 1 200 ? 17.569 -4.797 22.888 1.00 91.56 200 GLY A CA 1
ATOM 1517 C C . GLY A 1 200 ? 18.006 -5.116 24.317 1.00 91.56 200 GLY A C 1
ATOM 1518 O O . GLY A 1 200 ? 17.773 -4.340 25.249 1.00 91.56 200 GLY A O 1
ATOM 1519 N N . ARG A 1 201 ? 18.754 -6.208 24.518 1.00 91.81 201 ARG A N 1
ATOM 1520 C CA . ARG A 1 201 ? 19.373 -6.547 25.814 1.00 91.81 201 ARG A CA 1
ATOM 1521 C C . ARG A 1 201 ? 20.348 -5.473 26.305 1.00 91.81 201 ARG A C 1
ATOM 1523 O O . ARG A 1 201 ? 20.344 -5.157 27.502 1.00 91.81 201 ARG A O 1
ATOM 1530 N N . LYS A 1 202 ? 21.196 -4.923 25.426 1.00 90.81 202 LYS A N 1
ATOM 1531 C CA . LYS A 1 202 ? 22.134 -3.840 25.781 1.00 90.81 202 LYS A CA 1
ATOM 1532 C C . LYS A 1 202 ? 21.370 -2.572 26.167 1.00 90.81 202 LYS A C 1
ATOM 1534 O O . LYS A 1 202 ? 21.677 -1.969 27.201 1.00 90.81 202 LYS A O 1
ATOM 1539 N N . LEU A 1 203 ? 20.350 -2.203 25.397 1.00 89.06 203 LEU A N 1
ATOM 1540 C CA . LEU A 1 203 ? 19.478 -1.054 25.651 1.00 89.06 203 LEU A CA 1
ATOM 1541 C C . LEU A 1 203 ? 18.694 -1.196 26.964 1.00 89.06 203 LEU A C 1
ATOM 1543 O O . LEU A 1 203 ? 18.623 -0.249 27.760 1.00 89.06 203 LEU A O 1
ATOM 1547 N N . LEU A 1 204 ? 18.167 -2.389 27.251 1.00 89.12 204 LEU A N 1
ATOM 1548 C CA . LEU A 1 204 ? 17.474 -2.690 28.506 1.00 89.12 204 LEU A CA 1
ATOM 1549 C C . LEU A 1 204 ? 18.401 -2.489 29.717 1.00 89.12 204 LEU A C 1
ATOM 1551 O O . LEU A 1 204 ? 17.975 -1.945 30.737 1.00 89.12 204 LEU A O 1
ATOM 1555 N N . ALA A 1 205 ? 19.685 -2.844 29.588 1.00 87.94 205 ALA A N 1
ATOM 1556 C CA . ALA A 1 205 ? 20.687 -2.667 30.640 1.00 87.94 205 ALA A CA 1
ATOM 1557 C C . ALA A 1 205 ? 21.140 -1.205 30.833 1.00 87.94 205 ALA A C 1
ATOM 1559 O O . ALA A 1 205 ? 21.407 -0.787 31.962 1.00 87.94 205 ALA A O 1
ATOM 1560 N N . ARG A 1 206 ? 21.232 -0.412 29.754 1.00 83.88 206 ARG A N 1
ATOM 1561 C CA . ARG A 1 206 ? 21.813 0.948 29.769 1.00 83.88 206 ARG A CA 1
ATOM 1562 C C . ARG A 1 206 ? 20.883 2.049 30.299 1.00 83.88 206 ARG A C 1
ATOM 1564 O O . ARG A 1 206 ? 21.340 3.174 30.469 1.00 83.88 206 ARG A O 1
ATOM 1571 N N . LYS A 1 207 ? 19.600 1.765 30.572 1.00 74.19 207 LYS A N 1
ATOM 1572 C CA . LYS A 1 207 ? 18.557 2.763 30.930 1.00 74.19 207 LYS A CA 1
ATOM 1573 C C . LYS A 1 207 ? 18.434 3.948 29.948 1.00 74.19 207 LYS A C 1
ATOM 1575 O O . LYS A 1 207 ? 17.785 4.935 30.284 1.00 74.19 207 LYS A O 1
ATOM 1580 N N . ALA A 1 208 ? 19.020 3.861 28.752 1.00 74.50 208 ALA A N 1
ATOM 1581 C CA . ALA A 1 208 ? 18.884 4.876 27.707 1.00 74.50 208 ALA A CA 1
ATOM 1582 C C . ALA A 1 208 ? 17.404 5.031 27.327 1.00 74.50 208 ALA A C 1
ATOM 1584 O O . ALA A 1 208 ? 16.723 4.005 27.310 1.00 74.50 208 ALA A O 1
ATOM 1585 N N . PRO A 1 209 ? 16.872 6.237 27.067 1.00 74.81 209 PRO A N 1
ATOM 1586 C CA . PRO A 1 209 ? 15.484 6.395 26.641 1.00 74.81 209 PRO A CA 1
ATOM 1587 C C . PRO A 1 209 ? 15.189 5.529 25.417 1.00 74.81 209 PRO A C 1
ATOM 1589 O O . PRO A 1 209 ? 16.022 5.455 24.520 1.00 74.81 209 PRO A O 1
ATOM 1592 N N . ALA A 1 210 ? 14.041 4.853 25.420 1.00 74.88 210 ALA A N 1
ATOM 1593 C CA . ALA A 1 210 ? 13.639 4.036 24.288 1.00 74.88 210 ALA A CA 1
ATOM 1594 C C . ALA A 1 210 ? 12.727 4.855 23.371 1.00 74.88 210 ALA A C 1
ATOM 1596 O O . ALA A 1 210 ? 11.714 5.374 23.842 1.00 74.88 210 ALA A O 1
ATOM 1597 N N . LEU A 1 211 ? 13.149 5.017 22.116 1.00 74.56 211 LEU A N 1
ATOM 1598 C CA . LEU A 1 211 ? 12.494 5.819 21.071 1.00 74.56 211 LEU A CA 1
ATOM 1599 C C . LEU A 1 211 ? 11.913 4.902 19.988 1.00 74.56 211 LEU A C 1
ATOM 1601 O O . LEU A 1 211 ? 11.830 3.699 20.216 1.00 74.56 211 LEU A O 1
ATOM 1605 N N . ASN A 1 212 ? 11.499 5.444 18.843 1.00 68.81 212 ASN A N 1
ATOM 1606 C CA . ASN A 1 212 ? 10.695 4.719 17.855 1.00 68.81 212 ASN A CA 1
ATOM 1607 C C . ASN A 1 212 ? 11.460 4.047 16.717 1.00 68.81 212 ASN A C 1
ATOM 1609 O O . ASN A 1 212 ? 10.832 3.333 15.955 1.00 68.81 212 ASN A O 1
ATOM 1613 N N . ALA A 1 213 ? 12.777 4.233 16.638 1.00 59.56 213 ALA A N 1
ATOM 1614 C CA . ALA A 1 213 ? 13.542 3.943 15.430 1.00 59.56 213 ALA A CA 1
ATOM 1615 C C . ALA A 1 213 ? 13.602 2.466 14.998 1.00 59.56 213 ALA A C 1
ATOM 1617 O O . ALA A 1 213 ? 13.676 2.218 13.805 1.00 59.56 213 ALA A O 1
ATOM 1618 N N . GLU A 1 214 ? 13.620 1.497 15.928 1.00 72.62 214 GLU A N 1
ATOM 1619 C CA . GLU A 1 214 ? 13.959 0.101 15.593 1.00 72.62 214 GLU A CA 1
ATOM 1620 C C . GLU A 1 214 ? 13.300 -0.927 16.539 1.00 72.62 214 GLU A C 1
ATOM 1622 O O . GLU A 1 214 ? 12.978 -0.626 17.704 1.00 72.62 214 GLU A O 1
ATOM 1627 N N . THR A 1 215 ? 13.163 -2.174 16.070 1.00 83.00 215 THR A N 1
ATOM 1628 C CA . THR A 1 215 ? 12.643 -3.341 16.814 1.00 83.00 215 THR A CA 1
ATOM 1629 C C . THR A 1 215 ? 13.213 -3.480 18.237 1.00 83.00 215 THR A C 1
ATOM 1631 O O . THR A 1 215 ? 12.423 -3.620 19.184 1.00 83.00 215 THR A O 1
ATOM 1634 N N . PRO A 1 216 ? 14.535 -3.332 18.478 1.00 86.94 216 PRO A N 1
ATOM 1635 C CA . PRO A 1 216 ? 15.114 -3.413 19.819 1.00 86.94 216 PRO A CA 1
ATOM 1636 C C . PRO A 1 216 ? 14.529 -2.388 20.790 1.00 86.94 216 PRO A C 1
ATOM 1638 O O . PRO A 1 216 ? 14.275 -2.692 21.961 1.00 86.94 216 PRO A O 1
ATOM 1641 N N . GLN A 1 217 ? 14.297 -1.160 20.318 1.00 85.06 217 GLN A N 1
ATOM 1642 C CA . GLN A 1 217 ? 13.735 -0.088 21.134 1.00 85.06 217 GLN A CA 1
ATOM 1643 C C . GLN A 1 217 ? 12.279 -0.390 21.491 1.00 85.06 217 GLN A C 1
ATOM 1645 O O . GLN A 1 217 ? 11.892 -0.210 22.651 1.00 85.06 217 GLN A O 1
ATOM 1650 N N . ARG A 1 218 ? 11.490 -0.906 20.536 1.00 82.38 218 ARG A N 1
ATOM 1651 C CA . ARG A 1 218 ? 10.094 -1.323 20.759 1.00 82.38 218 ARG A CA 1
ATOM 1652 C C . ARG A 1 218 ? 10.000 -2.387 21.848 1.00 82.38 218 ARG A C 1
ATOM 1654 O O . ARG A 1 218 ? 9.266 -2.193 22.822 1.00 82.38 218 ARG A O 1
ATOM 1661 N N . TRP A 1 219 ? 10.804 -3.445 21.765 1.00 86.94 219 TRP A N 1
ATOM 1662 C CA . TRP A 1 219 ? 10.852 -4.487 22.799 1.00 86.94 219 TRP A CA 1
ATOM 1663 C C . TRP A 1 219 ? 11.249 -3.926 24.171 1.00 86.94 219 TRP A C 1
ATOM 1665 O O . TRP A 1 219 ? 10.636 -4.236 25.196 1.00 86.94 219 TRP A O 1
ATOM 1675 N N . VAL A 1 220 ? 12.230 -3.021 24.216 1.00 88.62 220 VAL A N 1
ATOM 1676 C CA . VAL A 1 220 ? 12.651 -2.373 25.467 1.00 88.62 220 VAL A CA 1
ATOM 1677 C C . VAL A 1 220 ? 11.555 -1.488 26.066 1.00 88.62 220 VAL A C 1
ATOM 1679 O O . VAL A 1 220 ? 11.415 -1.472 27.293 1.00 88.62 220 VAL A O 1
ATOM 1682 N N . ARG A 1 221 ? 10.771 -0.762 25.254 1.00 84.44 221 ARG A N 1
ATOM 1683 C CA . ARG A 1 221 ? 9.629 0.041 25.737 1.00 84.44 221 ARG A CA 1
ATOM 1684 C C . ARG A 1 221 ? 8.601 -0.840 26.441 1.00 84.44 221 ARG A C 1
ATOM 1686 O O . ARG A 1 221 ? 8.200 -0.511 27.557 1.00 84.44 221 ARG A O 1
ATOM 1693 N N . GLN A 1 222 ? 8.236 -1.969 25.833 1.00 79.88 222 GLN A N 1
ATOM 1694 C CA . GLN A 1 222 ? 7.229 -2.893 26.368 1.00 79.88 222 GLN A CA 1
ATOM 1695 C C . GLN A 1 222 ? 7.628 -3.501 27.723 1.00 79.88 222 GLN A C 1
ATOM 1697 O O . GLN A 1 222 ? 6.765 -3.780 28.555 1.00 79.88 222 GLN A O 1
ATOM 1702 N N . LEU A 1 223 ? 8.931 -3.669 27.976 1.00 84.69 223 LEU A N 1
ATOM 1703 C CA . LEU A 1 223 ? 9.458 -4.257 29.215 1.00 84.69 223 LEU A CA 1
ATOM 1704 C C . LEU A 1 223 ? 9.733 -3.241 30.332 1.00 84.69 223 LEU A C 1
ATOM 1706 O O . LEU A 1 223 ? 10.021 -3.630 31.469 1.00 84.69 223 LEU A O 1
ATOM 1710 N N . ARG A 1 224 ? 9.693 -1.938 30.040 1.00 84.44 224 ARG A N 1
ATOM 1711 C CA . ARG A 1 224 ? 9.963 -0.889 31.031 1.00 84.44 224 ARG A CA 1
ATOM 1712 C C . ARG A 1 224 ? 8.683 -0.414 31.722 1.00 84.44 224 ARG A C 1
ATOM 1714 O O . ARG A 1 224 ? 7.597 -0.507 31.158 1.00 84.44 224 ARG A O 1
ATOM 1721 N N . PRO A 1 225 ? 8.793 0.149 32.942 1.00 83.06 225 PRO A N 1
ATOM 1722 C CA . PRO A 1 225 ? 7.656 0.787 33.593 1.00 83.06 225 PRO A CA 1
ATOM 1723 C C . PRO A 1 225 ? 7.067 1.884 32.702 1.00 83.06 225 PRO A C 1
ATOM 1725 O O . PRO A 1 225 ? 7.778 2.814 32.313 1.00 83.06 225 PRO A O 1
ATOM 1728 N N . ARG A 1 226 ? 5.770 1.771 32.397 1.00 84.44 226 ARG A N 1
ATOM 1729 C CA . ARG A 1 226 ? 5.050 2.763 31.593 1.00 84.44 226 ARG A CA 1
ATOM 1730 C C . ARG A 1 226 ? 4.970 4.100 32.354 1.00 84.44 226 ARG A C 1
ATOM 1732 O O . ARG A 1 226 ? 4.682 4.077 33.555 1.00 84.44 226 ARG A O 1
ATOM 1739 N N . PRO A 1 227 ? 5.204 5.253 31.699 1.00 87.75 227 PRO A N 1
ATOM 1740 C CA . PRO A 1 227 ? 5.014 6.566 32.315 1.00 87.75 227 PRO A CA 1
ATOM 1741 C C . PRO A 1 227 ? 3.570 6.813 32.777 1.00 87.75 227 PRO A C 1
ATOM 1743 O O . PRO A 1 227 ? 2.648 6.054 32.453 1.00 87.75 227 PRO A O 1
ATOM 1746 N N . ALA A 1 228 ? 3.366 7.887 33.543 1.00 91.69 228 ALA A N 1
ATOM 1747 C CA . ALA A 1 228 ? 2.034 8.275 33.988 1.00 91.69 228 ALA A CA 1
ATOM 1748 C C . ALA A 1 228 ? 1.141 8.648 32.786 1.00 91.69 228 ALA A C 1
ATOM 1750 O O . ALA A 1 228 ? 1.628 9.249 31.826 1.00 91.69 228 ALA A O 1
ATOM 1751 N N . PRO A 1 229 ? -0.156 8.301 32.815 1.00 94.81 229 PRO A N 1
ATOM 1752 C CA . PRO A 1 229 ? -1.128 8.822 31.863 1.00 94.81 229 PRO A CA 1
ATOM 1753 C C . PRO A 1 229 ? -1.201 10.347 31.830 1.00 94.81 229 PRO A C 1
ATOM 1755 O O . PRO A 1 229 ? -1.143 10.992 32.879 1.00 94.81 229 PRO A O 1
ATOM 1758 N N . ARG A 1 230 ? -1.426 10.913 30.642 1.00 95.19 230 ARG A N 1
ATOM 1759 C CA . ARG A 1 230 ? -1.795 12.323 30.482 1.00 95.19 230 ARG A CA 1
ATOM 1760 C C . ARG A 1 230 ? -3.241 12.549 30.928 1.00 95.19 230 ARG A C 1
ATOM 1762 O O . ARG A 1 230 ? -4.090 11.660 30.842 1.00 95.19 230 ARG A O 1
ATOM 1769 N N . SER A 1 231 ? -3.533 13.760 31.404 1.00 94.88 231 SER A N 1
ATOM 1770 C CA . SER A 1 231 ? -4.908 14.153 31.711 1.00 94.88 231 SER A CA 1
ATOM 1771 C C . SER A 1 231 ? -5.705 14.375 30.424 1.00 94.88 231 SER A C 1
ATOM 1773 O O . SER A 1 231 ? -5.160 14.779 29.397 1.00 94.88 231 SER A O 1
ATOM 1775 N N . ARG A 1 232 ? -7.021 14.160 30.500 1.00 94.50 232 ARG A N 1
ATOM 1776 C CA . ARG A 1 232 ? -7.932 14.383 29.372 1.00 94.50 232 ARG A CA 1
ATOM 1777 C C . ARG A 1 232 ? -7.894 15.835 28.872 1.00 94.50 232 ARG A C 1
ATOM 1779 O O . ARG A 1 232 ? -7.867 16.056 27.672 1.00 94.50 232 ARG A O 1
ATOM 1786 N N . GLU A 1 233 ? -7.798 16.801 29.790 1.00 94.44 233 GLU A N 1
ATOM 1787 C CA . GLU A 1 233 ? -7.683 18.231 29.463 1.00 94.44 233 GLU A CA 1
ATOM 1788 C C . GLU A 1 233 ? -6.395 18.563 28.691 1.00 94.44 233 GLU A C 1
ATOM 1790 O O . GLU A 1 233 ? -6.422 19.394 27.785 1.00 94.44 233 GLU A O 1
ATOM 1795 N N . LEU A 1 234 ? -5.271 17.919 29.034 1.00 93.94 234 LEU A N 1
ATOM 1796 C CA . LEU A 1 234 ? -4.014 18.104 28.309 1.00 93.94 234 LEU A CA 1
ATOM 1797 C C . LEU A 1 234 ? -4.135 17.545 26.886 1.00 93.94 234 LEU A C 1
ATOM 1799 O O . LEU A 1 234 ? -3.810 18.230 25.926 1.00 93.94 234 LEU A O 1
ATOM 1803 N N . LEU A 1 235 ? -4.659 16.324 26.750 1.00 96.06 235 LEU A N 1
ATOM 1804 C CA . LEU A 1 235 ? -4.845 15.680 25.447 1.00 96.06 235 LEU A CA 1
ATOM 1805 C C . LEU A 1 235 ? -5.788 16.469 24.529 1.00 96.06 235 LEU A C 1
ATOM 1807 O O . LEU A 1 235 ? -5.562 16.522 23.326 1.00 96.06 235 LEU A O 1
ATOM 1811 N N . GLU A 1 236 ? -6.817 17.105 25.089 1.00 95.12 236 GLU A N 1
ATOM 1812 C CA . GLU A 1 236 ? -7.775 17.920 24.336 1.00 95.12 236 GLU A CA 1
ATOM 1813 C C . GLU A 1 236 ? -7.110 19.177 23.753 1.00 95.12 236 GLU A C 1
ATOM 1815 O O . GLU A 1 236 ? -7.280 19.475 22.573 1.00 95.12 236 GLU A O 1
ATOM 1820 N N . LYS A 1 237 ? -6.280 19.875 24.541 1.00 93.38 237 LYS A N 1
ATOM 1821 C CA . LYS A 1 237 ? -5.761 21.215 24.198 1.00 93.38 237 LYS A CA 1
ATOM 1822 C C . LYS A 1 237 ? -4.370 21.237 23.559 1.00 93.38 237 LYS A C 1
ATOM 1824 O O . LYS A 1 237 ? -3.980 22.269 23.020 1.00 93.38 237 LYS A O 1
ATOM 1829 N N . THR A 1 238 ? -3.597 20.158 23.653 1.00 95.38 238 THR A N 1
ATOM 1830 C CA . THR A 1 238 ? -2.186 20.143 23.230 1.00 95.38 238 THR A CA 1
ATOM 1831 C C . THR A 1 238 ? -2.033 19.683 21.773 1.00 95.38 238 THR A C 1
ATOM 1833 O O . THR A 1 238 ? -2.499 18.585 21.463 1.00 95.38 238 THR A O 1
ATOM 1836 N N . PRO A 1 239 ? -1.384 20.451 20.875 1.00 94.81 239 PRO A N 1
ATOM 1837 C CA . PRO A 1 239 ? -1.141 20.049 19.480 1.00 94.81 239 PRO A CA 1
ATOM 1838 C C . PRO A 1 239 ? -0.464 18.680 19.358 1.00 94.81 239 PRO A C 1
ATOM 1840 O O . PRO A 1 239 ? 0.272 18.279 20.266 1.00 94.81 239 PRO A O 1
ATOM 1843 N N . LEU A 1 240 ? -0.678 17.953 18.254 1.00 96.50 240 LEU A N 1
ATOM 1844 C CA . LEU A 1 240 ? -0.191 16.572 18.146 1.00 96.50 240 LEU A CA 1
ATOM 1845 C C . LEU A 1 240 ? 1.335 16.497 18.295 1.00 96.50 240 LEU A C 1
ATOM 1847 O O . LEU A 1 240 ? 1.824 15.705 19.098 1.00 96.50 240 LEU A O 1
ATOM 1851 N N . ALA A 1 241 ? 2.088 17.387 17.642 1.00 95.50 241 ALA A N 1
ATOM 1852 C CA . ALA A 1 241 ? 3.554 17.430 17.732 1.00 95.50 241 ALA A CA 1
ATOM 1853 C C . ALA A 1 241 ? 4.095 17.646 19.166 1.00 95.50 241 ALA A C 1
ATOM 1855 O O . ALA A 1 241 ? 5.219 17.248 19.481 1.00 95.50 241 ALA A O 1
ATOM 1856 N N . GLU A 1 242 ? 3.313 18.249 20.067 1.00 95.81 242 GLU A N 1
ATOM 1857 C CA . GLU A 1 242 ? 3.671 18.393 21.485 1.00 95.81 242 GLU A CA 1
ATOM 1858 C C . GLU A 1 242 ? 3.346 17.138 22.318 1.00 95.81 242 GLU A C 1
ATOM 1860 O O . GLU A 1 242 ? 3.862 16.972 23.426 1.00 95.81 242 GLU A O 1
ATOM 1865 N N . LEU A 1 243 ? 2.526 16.223 21.799 1.00 95.69 243 LEU A N 1
ATOM 1866 C CA . LEU A 1 243 ? 2.235 14.934 22.430 1.00 95.69 243 LEU A CA 1
ATOM 1867 C C . LEU A 1 243 ? 3.253 13.850 22.041 1.00 95.69 243 LEU A C 1
ATOM 1869 O O . LEU A 1 243 ? 3.500 12.942 22.843 1.00 95.69 243 LEU A O 1
ATOM 1873 N N . LEU A 1 244 ? 3.869 13.956 20.863 1.00 94.50 244 LEU A N 1
ATOM 1874 C CA . LEU A 1 244 ? 4.797 12.960 20.317 1.00 94.50 244 LEU A CA 1
ATOM 1875 C C . LEU A 1 244 ? 6.164 12.982 21.032 1.00 94.50 244 LEU A C 1
ATOM 1877 O O . LEU A 1 244 ? 6.786 14.042 21.113 1.00 94.50 244 LEU A O 1
ATOM 1881 N N . PRO A 1 245 ? 6.662 11.852 21.569 1.00 91.12 245 PRO A N 1
ATOM 1882 C CA . PRO A 1 245 ? 7.977 11.773 22.210 1.00 91.12 245 PRO A CA 1
ATOM 1883 C C . PRO A 1 245 ? 9.125 11.556 21.205 1.00 91.12 245 PRO A C 1
ATOM 1885 O O . PRO A 1 245 ? 9.082 10.632 20.400 1.00 91.12 245 PRO A O 1
ATOM 1888 N N . GLY A 1 246 ? 10.214 12.318 21.328 1.00 88.38 246 GLY A N 1
ATOM 1889 C CA . GLY A 1 246 ? 11.429 12.146 20.518 1.00 88.38 246 GLY A CA 1
ATOM 1890 C C . GLY A 1 246 ? 11.361 12.793 19.130 1.00 88.38 246 GLY A C 1
ATOM 1891 O O . GLY A 1 246 ? 10.496 13.622 18.871 1.00 88.38 246 GLY A O 1
ATOM 1892 N N . SER A 1 247 ? 12.323 12.451 18.270 1.00 85.19 247 SER A N 1
ATOM 1893 C CA . SER A 1 247 ? 12.450 12.924 16.878 1.00 85.19 247 SER A CA 1
ATOM 1894 C C . SER A 1 247 ? 12.048 11.884 15.832 1.00 85.19 247 SER A C 1
ATOM 1896 O O . SER A 1 247 ? 11.933 12.225 14.666 1.00 85.19 247 SER A O 1
ATOM 1898 N N . GLU A 1 248 ? 11.843 10.633 16.244 1.00 85.44 248 GLU A N 1
ATOM 1899 C CA . GLU A 1 248 ? 11.689 9.470 15.360 1.00 85.44 248 GLU A CA 1
ATOM 1900 C C . GLU A 1 248 ? 10.249 9.335 14.841 1.00 85.44 248 GLU A C 1
ATOM 1902 O O . GLU A 1 248 ? 9.571 8.335 15.097 1.00 85.44 248 GLU A O 1
ATOM 1907 N N . TRP A 1 249 ? 9.773 10.391 14.182 1.00 87.81 249 TRP A N 1
ATOM 1908 C CA . TRP A 1 249 ? 8.437 10.496 13.612 1.00 87.81 249 TRP A CA 1
ATOM 1909 C C . TRP A 1 249 ? 8.497 11.149 12.234 1.00 87.81 249 TRP A C 1
ATOM 1911 O O . TRP A 1 249 ? 9.116 12.204 12.075 1.00 87.81 249 TRP A O 1
ATOM 1921 N N . THR A 1 250 ? 7.761 10.583 11.289 1.00 88.75 250 THR A N 1
ATOM 1922 C CA . THR A 1 250 ? 7.276 11.314 10.119 1.00 88.75 250 THR A CA 1
ATOM 1923 C C . THR A 1 250 ? 6.020 12.059 10.553 1.00 88.75 250 THR A C 1
ATOM 1925 O O . THR A 1 250 ? 5.112 11.449 11.112 1.00 88.75 250 THR A O 1
ATOM 1928 N N . PHE A 1 251 ? 5.967 13.376 10.364 1.00 92.31 251 PHE A N 1
ATOM 1929 C CA . PHE A 1 251 ? 4.851 14.225 10.792 1.00 92.31 251 PHE A CA 1
ATOM 1930 C C . PHE A 1 251 ? 4.251 14.956 9.596 1.00 92.31 251 PHE A C 1
ATOM 1932 O O . PHE A 1 251 ? 4.965 15.634 8.865 1.00 92.31 251 PHE A O 1
ATOM 1939 N N . VAL A 1 252 ? 2.938 14.861 9.427 1.00 93.00 252 VAL A N 1
ATOM 1940 C CA . VAL A 1 252 ? 2.179 15.431 8.313 1.00 93.00 252 VAL A CA 1
ATOM 1941 C C . VAL A 1 252 ? 1.158 16.422 8.848 1.00 93.00 252 VAL A C 1
ATOM 1943 O O . VAL A 1 252 ? 0.513 16.184 9.868 1.00 93.00 252 VAL A O 1
ATOM 1946 N N . ARG A 1 253 ? 0.994 17.541 8.150 1.00 93.06 253 ARG A N 1
ATOM 1947 C CA . ARG A 1 253 ? -0.026 18.550 8.409 1.00 93.06 253 ARG A CA 1
ATOM 1948 C C . ARG A 1 253 ? -0.717 18.943 7.110 1.00 93.06 253 ARG A C 1
ATOM 1950 O O . ARG A 1 253 ? -0.082 19.392 6.157 1.00 93.06 253 ARG A O 1
ATOM 1957 N N . VAL A 1 254 ? -2.040 18.875 7.124 1.00 91.00 254 VAL A N 1
ATOM 1958 C CA . VAL A 1 254 ? -2.914 19.469 6.112 1.00 91.00 254 VAL A CA 1
ATOM 1959 C C . VAL A 1 254 ? -3.525 20.720 6.723 1.00 91.00 254 VAL A C 1
ATOM 1961 O O . VAL A 1 254 ? -4.342 20.637 7.636 1.00 91.00 254 VAL A O 1
ATOM 1964 N N . GLY A 1 255 ? -3.088 21.897 6.268 1.00 85.69 255 GLY A N 1
ATOM 1965 C CA . GLY A 1 255 ? -3.542 23.177 6.824 1.00 85.69 255 GLY A CA 1
ATOM 1966 C C . GLY A 1 255 ? -5.003 23.503 6.501 1.00 85.69 255 GLY A C 1
ATOM 1967 O O . GLY A 1 255 ? -5.658 24.190 7.281 1.00 85.69 255 GLY A O 1
ATOM 1968 N N . ASN A 1 256 ? -5.505 23.002 5.369 1.00 84.75 256 ASN A N 1
ATOM 1969 C CA . ASN A 1 256 ? -6.886 23.144 4.920 1.00 84.75 256 ASN A CA 1
ATOM 1970 C C . ASN A 1 256 ? -7.342 21.820 4.290 1.00 84.75 256 ASN A C 1
ATOM 1972 O O . ASN A 1 256 ? -7.013 21.532 3.137 1.00 84.75 256 ASN A O 1
ATOM 1976 N N . ALA A 1 257 ? -8.066 21.011 5.065 1.00 83.12 257 ALA A N 1
ATOM 1977 C CA . ALA A 1 257 ? -8.495 19.681 4.639 1.00 83.12 257 ALA A CA 1
ATOM 1978 C C . ALA A 1 257 ? -9.491 19.732 3.473 1.00 83.12 257 ALA A C 1
ATOM 1980 O O . ALA A 1 257 ? -9.425 18.889 2.584 1.00 83.12 257 ALA A O 1
ATOM 1981 N N . GLY A 1 258 ? -10.351 20.754 3.421 1.00 80.44 258 GLY A N 1
ATOM 1982 C CA . GLY A 1 258 ? -11.301 20.934 2.321 1.00 80.44 258 GLY A CA 1
ATOM 1983 C C . GLY A 1 258 ? -10.615 21.241 0.989 1.00 80.44 258 GLY A C 1
ATOM 1984 O O . GLY A 1 258 ? -10.983 20.675 -0.039 1.00 80.44 258 GLY A O 1
ATOM 1985 N N . LEU A 1 259 ? -9.577 22.088 0.998 1.00 81.56 259 LEU A N 1
ATOM 1986 C CA . LEU A 1 259 ? -8.765 22.359 -0.194 1.00 81.56 259 LEU A CA 1
ATOM 1987 C C . LEU A 1 259 ? -8.040 21.096 -0.662 1.00 81.56 259 LEU A C 1
ATOM 1989 O O . LEU A 1 259 ? -8.063 20.800 -1.850 1.00 81.56 259 LEU A O 1
ATOM 1993 N N . PHE A 1 260 ? -7.431 20.350 0.263 1.00 83.25 260 PHE A N 1
ATOM 1994 C CA . PHE A 1 260 ? -6.775 19.080 -0.050 1.00 83.25 260 PHE A CA 1
ATOM 1995 C C . PHE A 1 260 ? -7.747 18.091 -0.710 1.00 83.25 260 PHE A C 1
ATOM 1997 O O . PHE A 1 260 ? -7.468 17.612 -1.809 1.00 83.25 260 PHE A O 1
ATOM 2004 N N . ALA A 1 261 ? -8.909 17.860 -0.089 1.00 77.44 261 ALA A N 1
ATOM 2005 C CA . ALA A 1 261 ? -9.929 16.948 -0.600 1.00 77.44 261 ALA A CA 1
ATOM 2006 C C . ALA A 1 261 ? -10.448 17.380 -1.981 1.00 77.44 261 ALA A C 1
ATOM 2008 O O . ALA A 1 261 ? -10.443 16.584 -2.915 1.00 77.44 261 ALA A O 1
ATOM 2009 N N . THR A 1 262 ? -10.807 18.659 -2.144 1.00 76.50 262 THR A N 1
ATOM 2010 C CA . THR A 1 262 ? -11.341 19.185 -3.415 1.00 76.50 262 THR A CA 1
ATOM 2011 C C . THR A 1 262 ? -10.307 19.120 -4.541 1.00 76.50 262 THR A C 1
ATOM 2013 O O . THR A 1 262 ? -10.650 18.793 -5.677 1.00 76.50 262 THR A O 1
ATOM 2016 N N . SER A 1 263 ? -9.037 19.432 -4.256 1.00 79.62 263 SER A N 1
ATOM 2017 C CA . SER A 1 263 ? -7.966 19.356 -5.256 1.00 79.62 263 SER A CA 1
ATOM 2018 C C . SER A 1 263 ? -7.709 17.919 -5.703 1.00 79.62 263 SER A C 1
ATOM 2020 O O . SER A 1 263 ? -7.543 17.676 -6.897 1.00 79.62 263 SER A O 1
ATOM 2022 N N . LEU A 1 264 ? -7.702 16.966 -4.768 1.00 77.06 264 LEU A N 1
ATOM 2023 C CA . LEU A 1 264 ? -7.495 15.556 -5.085 1.00 77.06 264 LEU A CA 1
ATOM 2024 C C . LEU A 1 264 ? -8.685 14.963 -5.851 1.00 77.06 264 LEU A C 1
ATOM 2026 O O . LEU A 1 264 ? -8.483 14.316 -6.874 1.00 77.06 264 LEU A O 1
ATOM 2030 N N . GLU A 1 265 ? -9.918 15.250 -5.424 1.00 73.31 265 GLU A N 1
ATOM 2031 C CA . GLU A 1 265 ? -11.130 14.868 -6.159 1.00 73.31 265 GLU A CA 1
ATOM 2032 C C . GLU A 1 265 ? -11.119 15.452 -7.580 1.00 73.31 265 GLU A C 1
ATOM 2034 O O . GLU A 1 265 ? -11.413 14.753 -8.549 1.00 73.31 265 GLU A O 1
ATOM 2039 N N . GLY A 1 266 ? -10.734 16.724 -7.723 1.00 74.25 266 GLY A N 1
ATOM 2040 C CA . GLY A 1 266 ? -10.617 17.389 -9.019 1.00 74.25 266 GLY A CA 1
ATOM 2041 C C . GLY A 1 266 ? -9.581 16.741 -9.942 1.00 74.25 266 GLY A C 1
ATOM 2042 O O . GLY A 1 266 ? -9.843 16.606 -11.138 1.00 74.25 266 GLY A O 1
ATOM 2043 N N . LEU A 1 267 ? -8.432 16.316 -9.405 1.00 77.81 267 LEU A N 1
ATOM 2044 C CA . LEU A 1 267 ? -7.420 15.557 -10.149 1.00 77.81 267 LEU A CA 1
ATOM 2045 C C . LEU A 1 267 ? -7.954 14.187 -10.582 1.00 77.81 267 LEU A C 1
ATOM 2047 O O . LEU A 1 267 ? -7.866 13.852 -11.761 1.00 77.81 267 LEU A O 1
ATOM 2051 N N . LEU A 1 268 ? -8.556 13.428 -9.660 1.00 73.38 268 LEU A N 1
ATOM 2052 C CA . LEU A 1 268 ? -9.088 12.089 -9.934 1.00 73.38 268 LEU A CA 1
ATOM 2053 C C . LEU A 1 268 ? -10.212 12.124 -10.976 1.00 73.38 268 LEU A C 1
ATOM 2055 O O . LEU A 1 268 ? -10.181 11.351 -11.926 1.00 73.38 268 LEU A O 1
ATOM 2059 N N . ARG A 1 269 ? -11.158 13.067 -10.873 1.00 71.06 269 ARG A N 1
ATOM 2060 C CA . ARG A 1 269 ? -12.241 13.237 -11.863 1.00 71.06 269 ARG A CA 1
ATOM 2061 C C . ARG A 1 269 ? -11.735 13.594 -13.257 1.00 71.06 269 ARG A C 1
ATOM 2063 O O . ARG A 1 269 ? -12.394 13.275 -14.238 1.00 71.06 269 ARG A O 1
ATOM 2070 N N . ARG A 1 270 ? -10.603 14.297 -13.344 1.00 77.31 270 ARG A N 1
ATOM 2071 C CA . ARG A 1 270 ? -9.986 14.697 -14.614 1.00 77.31 270 ARG A CA 1
ATOM 2072 C C . ARG A 1 270 ? -9.051 13.642 -15.179 1.00 77.31 270 ARG A C 1
ATOM 2074 O O . ARG A 1 270 ? -8.587 13.834 -16.298 1.00 77.31 270 ARG A O 1
ATOM 2081 N N . LEU A 1 271 ? -8.770 12.567 -14.447 1.00 79.81 271 LEU A N 1
ATOM 2082 C CA . LEU A 1 271 ? -7.874 11.517 -14.899 1.00 79.81 271 LEU A CA 1
ATOM 2083 C C . LEU A 1 271 ? -8.426 10.863 -16.166 1.00 79.81 271 LEU A C 1
ATOM 2085 O O . LEU A 1 271 ? -9.579 10.442 -16.225 1.00 79.81 271 LEU A O 1
ATOM 2089 N N . THR A 1 272 ? -7.585 10.790 -17.190 1.00 72.88 272 THR A N 1
ATOM 2090 C CA . THR A 1 272 ? -7.935 10.209 -18.483 1.00 72.88 272 THR A CA 1
ATOM 2091 C C . THR A 1 272 ? -7.055 9.007 -18.776 1.00 72.88 272 THR A C 1
ATOM 2093 O O . THR A 1 272 ? -5.850 9.042 -18.523 1.00 72.88 272 THR A O 1
ATOM 2096 N N . PRO A 1 273 ? -7.631 7.936 -19.333 1.00 67.62 273 PRO A N 1
ATOM 2097 C CA . PRO A 1 273 ? -6.849 6.800 -19.767 1.00 67.62 273 PRO A CA 1
ATOM 2098 C C . PRO A 1 273 ? -6.039 7.167 -21.012 1.00 67.62 273 PRO A C 1
ATOM 2100 O O . PRO A 1 273 ? -6.576 7.723 -21.972 1.00 67.62 273 PRO A O 1
ATOM 2103 N N . ALA A 1 274 ? -4.758 6.798 -21.045 1.00 61.34 274 ALA A N 1
ATOM 2104 C CA . ALA A 1 274 ? -3.935 7.000 -22.237 1.00 61.34 274 ALA A CA 1
ATOM 2105 C C . ALA A 1 274 ? -4.345 6.063 -23.392 1.00 61.34 274 ALA A C 1
ATOM 2107 O O . ALA A 1 274 ? -4.040 6.328 -24.557 1.00 61.34 274 ALA A O 1
ATOM 2108 N N . ASN A 1 275 ? -5.028 4.951 -23.092 1.00 61.31 275 ASN A N 1
ATOM 2109 C CA . ASN A 1 275 ? -5.576 4.013 -24.073 1.00 61.31 275 ASN A CA 1
ATOM 2110 C C . ASN A 1 275 ? -6.774 3.216 -23.509 1.00 61.31 275 ASN A C 1
ATOM 2112 O O . ASN A 1 275 ? -7.072 3.274 -22.323 1.00 61.31 275 ASN A O 1
ATOM 2116 N N . ALA A 1 276 ? -7.440 2.420 -24.354 1.00 56.12 276 ALA A N 1
ATOM 2117 C CA . ALA A 1 276 ? -8.640 1.669 -23.971 1.00 56.12 276 ALA A CA 1
ATOM 2118 C C . ALA A 1 276 ? -8.456 0.709 -22.779 1.00 56.12 276 ALA A C 1
ATOM 2120 O O . ALA A 1 276 ? -9.393 0.531 -22.008 1.00 56.12 276 ALA A O 1
ATOM 2121 N N . ALA A 1 277 ? -7.268 0.121 -22.602 1.00 53.44 277 ALA A N 1
ATOM 2122 C CA . ALA A 1 277 ? -7.001 -0.784 -21.484 1.00 53.44 277 ALA A CA 1
ATOM 2123 C C . ALA A 1 277 ? -6.918 -0.045 -20.138 1.00 53.44 277 ALA A C 1
ATOM 2125 O O . ALA A 1 277 ? -7.207 -0.638 -19.104 1.00 53.44 277 ALA A O 1
ATOM 2126 N N . ASP A 1 278 ? -6.575 1.247 -20.149 1.00 60.28 278 ASP A N 1
ATOM 2127 C CA . ASP A 1 278 ? -6.435 2.036 -18.923 1.00 60.28 278 ASP A CA 1
ATOM 2128 C C . ASP A 1 278 ? -7.779 2.566 -18.412 1.00 60.28 278 ASP A C 1
ATOM 2130 O O . ASP A 1 278 ? -7.926 2.898 -17.241 1.00 60.28 278 ASP A O 1
ATOM 2134 N N . ALA A 1 279 ? -8.791 2.600 -19.275 1.00 58.59 279 ALA A N 1
ATOM 2135 C CA . ALA A 1 279 ? -10.089 3.195 -18.987 1.00 58.59 279 ALA A CA 1
ATOM 2136 C C . ALA A 1 279 ? -10.889 2.487 -17.904 1.00 58.59 279 ALA A C 1
ATOM 2138 O O . ALA A 1 279 ? -11.546 3.147 -17.101 1.00 58.59 279 ALA A O 1
ATOM 2139 N N . TYR A 1 280 ? -10.828 1.156 -17.877 1.00 57.03 280 TYR A N 1
ATOM 2140 C CA . TYR A 1 280 ? -11.480 0.377 -16.835 1.00 57.03 280 TYR A CA 1
ATOM 2141 C C . TYR A 1 280 ? -10.830 0.646 -15.478 1.00 57.03 280 TYR A C 1
ATOM 2143 O O . TYR A 1 280 ? -11.535 0.945 -14.524 1.00 57.03 280 TYR A O 1
ATOM 2151 N N . LEU A 1 281 ? -9.493 0.647 -15.407 1.00 57.81 281 LEU A N 1
ATOM 2152 C CA . LEU A 1 281 ? -8.783 0.916 -14.159 1.00 57.81 281 LEU A CA 1
ATOM 2153 C C . LEU A 1 281 ? -9.003 2.352 -13.677 1.00 57.81 281 LEU A C 1
ATOM 2155 O O . LEU A 1 281 ? -9.214 2.551 -12.491 1.00 57.81 281 LEU A O 1
ATOM 2159 N N . VAL A 1 282 ? -9.034 3.341 -14.576 1.00 60.28 282 VAL A N 1
ATOM 2160 C CA . VAL A 1 282 ? -9.413 4.723 -14.228 1.00 60.28 282 VAL A CA 1
ATOM 2161 C C . VAL A 1 282 ? -10.827 4.765 -13.657 1.00 60.28 282 VAL A C 1
ATOM 2163 O O . VAL A 1 282 ? -11.045 5.387 -12.624 1.00 60.28 282 VAL A O 1
ATOM 2166 N N . ARG A 1 283 ? -11.785 4.068 -14.279 1.00 57.88 283 ARG A N 1
ATOM 2167 C CA . ARG A 1 283 ? -13.162 3.993 -13.779 1.00 57.88 283 ARG A CA 1
ATOM 2168 C C . ARG A 1 283 ? -13.229 3.325 -12.406 1.00 57.88 283 ARG A C 1
ATOM 2170 O O . ARG A 1 283 ? -13.919 3.851 -11.541 1.00 57.88 283 ARG A O 1
ATOM 2177 N N . THR A 1 284 ? -12.512 2.223 -12.202 1.00 57.41 284 THR A N 1
ATOM 2178 C CA . THR A 1 284 ? -12.460 1.511 -10.921 1.00 57.41 284 THR A CA 1
ATOM 2179 C C . THR A 1 284 ? -11.755 2.337 -9.855 1.00 57.41 284 THR A C 1
ATOM 2181 O O . THR A 1 284 ? -12.310 2.474 -8.784 1.00 57.41 284 THR A O 1
ATOM 2184 N N . LEU A 1 285 ? -10.614 2.971 -10.138 1.00 58.62 285 LEU A N 1
ATOM 2185 C CA . LEU A 1 285 ? -9.906 3.841 -9.189 1.00 58.62 285 LEU A CA 1
ATOM 2186 C C . LEU A 1 285 ? -10.735 5.071 -8.810 1.00 58.62 285 LEU A C 1
ATOM 2188 O O . LEU A 1 285 ? -10.810 5.428 -7.639 1.00 58.62 285 LEU A O 1
ATOM 2192 N N . ILE A 1 286 ? -11.386 5.720 -9.781 1.00 56.22 286 ILE A N 1
ATOM 2193 C CA . ILE A 1 286 ? -12.288 6.844 -9.503 1.00 56.22 286 ILE A CA 1
ATOM 2194 C C . ILE A 1 286 ? -13.486 6.358 -8.689 1.00 56.22 286 ILE A C 1
ATOM 2196 O O . ILE A 1 286 ? -13.866 7.014 -7.725 1.00 56.22 286 ILE A O 1
ATOM 2200 N N . HIS A 1 287 ? -14.089 5.228 -9.052 1.00 51.09 287 HIS A N 1
ATOM 2201 C CA . HIS A 1 287 ? -15.204 4.673 -8.296 1.00 51.09 287 HIS A CA 1
ATOM 2202 C C . HIS A 1 287 ? -14.780 4.326 -6.866 1.00 51.09 287 HIS A C 1
ATOM 2204 O O . HIS A 1 287 ? -15.427 4.770 -5.925 1.00 51.09 287 HIS A O 1
ATOM 2210 N N . ASP A 1 288 ? -13.669 3.616 -6.714 1.00 51.72 288 ASP A N 1
ATOM 2211 C CA . ASP A 1 288 ? -13.192 3.088 -5.445 1.00 51.72 288 ASP A CA 1
ATOM 2212 C C . ASP A 1 288 ? -12.765 4.199 -4.479 1.00 51.72 288 ASP A C 1
ATOM 2214 O O . ASP A 1 288 ? -13.263 4.338 -3.360 1.00 51.72 288 ASP A O 1
ATOM 2218 N N . MET A 1 289 ? -11.921 5.104 -4.975 1.00 55.81 289 MET A N 1
ATOM 2219 C CA . MET A 1 289 ? -11.386 6.196 -4.173 1.00 55.81 289 MET A CA 1
ATOM 2220 C C . MET A 1 289 ? -12.404 7.333 -3.995 1.00 55.81 289 MET A C 1
ATOM 2222 O O . MET A 1 289 ? -12.546 7.861 -2.897 1.00 55.81 289 MET A O 1
ATOM 2226 N N . VAL A 1 290 ? -13.136 7.744 -5.036 1.00 52.81 290 VAL A N 1
ATOM 2227 C CA . VAL A 1 290 ? -14.006 8.939 -4.957 1.00 52.81 290 VAL A CA 1
ATOM 2228 C C . VAL A 1 290 ? -15.430 8.600 -4.515 1.00 52.81 290 VAL A C 1
ATOM 2230 O O . VAL A 1 290 ? -16.065 9.421 -3.853 1.00 52.81 290 VAL A O 1
ATOM 2233 N N . LEU A 1 291 ? -15.958 7.425 -4.877 1.00 46.88 291 LEU A N 1
ATOM 2234 C CA . LEU A 1 291 ? -17.389 7.120 -4.747 1.00 46.88 291 LEU A CA 1
ATOM 2235 C C . LEU A 1 291 ? -17.710 6.021 -3.721 1.00 46.88 291 LEU A C 1
ATOM 2237 O O . LEU A 1 291 ? -18.769 6.115 -3.101 1.00 46.88 291 LEU A O 1
ATOM 2241 N N . SER A 1 292 ? -16.833 5.039 -3.478 1.00 46.28 292 SER A N 1
ATOM 2242 C CA . SER A 1 292 ? -17.104 3.906 -2.570 1.00 46.28 292 SER A CA 1
ATOM 2243 C C . SER A 1 292 ? -16.355 3.928 -1.236 1.00 46.28 292 SER A C 1
ATOM 2245 O O . SER A 1 292 ? -16.085 2.880 -0.674 1.00 46.28 292 SER A O 1
ATOM 2247 N N . ARG A 1 293 ? -16.251 5.120 -0.625 1.00 55.41 293 ARG A N 1
ATOM 2248 C CA . ARG A 1 293 ? -16.154 5.363 0.840 1.00 55.41 293 ARG A CA 1
ATOM 2249 C C . ARG A 1 293 ? -14.778 5.669 1.447 1.00 55.41 293 ARG A C 1
ATOM 2251 O O . ARG A 1 293 ? -14.783 6.262 2.528 1.00 55.41 293 ARG A O 1
ATOM 2258 N N . SER A 1 294 ? -13.635 5.453 0.796 1.00 53.09 294 SER A N 1
ATOM 2259 C CA . SER A 1 294 ? -12.315 5.759 1.408 1.00 53.09 294 SER A CA 1
ATOM 2260 C C . SER A 1 294 ? -12.107 7.248 1.753 1.00 53.09 294 SER A C 1
ATOM 2262 O O . SER A 1 294 ? -11.485 7.589 2.761 1.00 53.09 294 SER A O 1
ATOM 2264 N N . PHE A 1 295 ? -12.729 8.158 0.991 1.00 64.69 295 PHE A N 1
ATOM 2265 C CA . PHE A 1 295 ? -12.742 9.608 1.261 1.00 64.69 295 PHE A CA 1
ATOM 2266 C C . PHE A 1 295 ? -14.022 10.115 1.928 1.00 64.69 295 PHE A C 1
ATOM 2268 O O . PHE A 1 295 ? -14.180 11.322 2.125 1.00 64.69 295 PHE A O 1
ATOM 2275 N N . SER A 1 296 ? -14.938 9.224 2.311 1.00 69.69 296 SER A N 1
ATOM 2276 C CA . SER A 1 296 ? -16.234 9.601 2.896 1.00 69.69 296 SER A CA 1
ATOM 2277 C C . SER A 1 296 ? -16.087 10.530 4.101 1.00 69.69 296 SER A C 1
ATOM 2279 O O . SER A 1 296 ? -16.863 11.473 4.246 1.00 69.69 296 SER A O 1
ATOM 2281 N N . ILE A 1 297 ? -15.038 10.348 4.913 1.00 76.38 297 ILE A N 1
ATOM 2282 C CA . ILE A 1 297 ? -14.774 11.192 6.084 1.00 76.38 297 ILE A CA 1
ATOM 2283 C C . ILE A 1 297 ? -14.404 12.646 5.724 1.00 76.38 297 ILE A C 1
ATOM 2285 O O . ILE A 1 297 ? -14.543 13.544 6.558 1.00 76.38 297 ILE A O 1
ATOM 2289 N N . PHE A 1 298 ? -13.974 12.890 4.482 1.00 74.88 298 PHE A N 1
ATOM 2290 C CA . PHE A 1 298 ? -13.696 14.213 3.918 1.00 74.88 298 PHE A CA 1
ATOM 2291 C C . PHE A 1 298 ? -14.861 14.792 3.108 1.00 74.88 298 PHE A C 1
ATOM 2293 O O . PHE A 1 298 ? -14.727 15.884 2.562 1.00 74.88 298 PHE A O 1
ATOM 2300 N N . SER A 1 299 ? -15.993 14.092 3.003 1.00 70.12 299 SER A N 1
ATOM 2301 C CA . SER A 1 299 ? -17.148 14.600 2.265 1.00 70.12 299 SER A CA 1
ATOM 2302 C C . SER A 1 299 ? -17.771 15.801 2.984 1.00 70.12 299 SER A C 1
ATOM 2304 O O . SER A 1 299 ? -18.092 15.731 4.174 1.00 70.12 299 SER A O 1
ATOM 2306 N N . ASP A 1 300 ? -17.982 16.892 2.245 1.00 63.03 300 ASP A N 1
ATOM 2307 C CA . ASP A 1 300 ? -18.684 18.100 2.706 1.00 63.03 300 ASP A CA 1
ATOM 2308 C C . ASP A 1 300 ? -20.205 18.046 2.406 1.00 63.03 300 ASP A C 1
ATOM 2310 O O . ASP A 1 300 ? -20.910 19.050 2.558 1.00 63.03 300 ASP A O 1
ATOM 2314 N N . ASP A 1 301 ? -20.734 16.887 1.980 1.00 59.91 301 ASP A N 1
ATOM 2315 C CA . ASP A 1 301 ? -22.159 16.703 1.678 1.00 59.91 301 ASP A CA 1
ATOM 2316 C C . ASP A 1 301 ? -23.037 16.967 2.932 1.00 59.91 301 ASP A C 1
ATOM 2318 O O . ASP A 1 301 ? -22.842 16.348 3.979 1.00 59.91 301 ASP A O 1
ATOM 2322 N N . PRO A 1 302 ? -24.042 17.863 2.875 1.00 43.12 302 PRO A N 1
ATOM 2323 C CA . PRO A 1 302 ? -24.922 18.156 4.011 1.00 43.12 302 PRO A CA 1
ATOM 2324 C C . PRO A 1 302 ? -25.819 16.993 4.478 1.00 43.12 302 PRO A C 1
ATOM 2326 O O . PRO A 1 302 ? -26.424 17.094 5.547 1.00 43.12 302 PRO A O 1
ATOM 2329 N N . ILE A 1 303 ? -25.974 15.948 3.661 1.00 40.25 303 ILE A N 1
ATOM 2330 C CA . ILE A 1 303 ? -26.837 14.776 3.873 1.00 40.25 303 ILE A CA 1
ATOM 2331 C C . ILE A 1 303 ? -25.991 13.512 4.111 1.00 40.25 303 ILE A C 1
ATOM 2333 O O . ILE A 1 303 ? -26.376 12.697 4.948 1.00 40.25 303 ILE A O 1
ATOM 2337 N N . ALA A 1 304 ? -24.850 13.375 3.425 1.00 50.19 304 ALA A N 1
ATOM 2338 C CA . ALA A 1 304 ? -23.971 12.193 3.459 1.00 50.19 304 ALA A CA 1
ATOM 2339 C C . ALA A 1 304 ? -22.523 12.473 3.931 1.00 50.19 304 ALA A C 1
ATOM 2341 O O . ALA A 1 304 ? -21.640 11.644 3.727 1.00 50.19 304 ALA A O 1
ATOM 2342 N N . GLY A 1 305 ? -22.250 13.653 4.497 1.00 62.94 305 GLY A N 1
ATOM 2343 C CA . GLY A 1 305 ? -20.894 14.123 4.801 1.00 62.94 305 GLY A CA 1
ATOM 2344 C C . GLY A 1 305 ? -20.104 13.254 5.784 1.00 62.94 305 GLY A C 1
ATOM 2345 O O . GLY A 1 305 ? -20.637 12.369 6.441 1.00 62.94 305 GLY A O 1
ATOM 2346 N N . GLY A 1 306 ? -18.813 13.545 5.932 1.00 73.94 306 GLY A N 1
ATOM 2347 C CA . GLY A 1 306 ? -17.898 12.778 6.787 1.00 73.94 306 GLY A CA 1
ATOM 2348 C C . GLY A 1 306 ? -17.873 13.178 8.265 1.00 73.94 306 GLY A C 1
ATOM 2349 O O . GLY A 1 306 ? -17.229 12.533 9.088 1.00 73.94 306 GLY A O 1
ATOM 2350 N N . GLY A 1 307 ? -18.543 14.281 8.614 1.00 84.56 307 GLY A N 1
ATOM 2351 C CA . GLY A 1 307 ? -18.656 14.788 9.985 1.00 84.56 307 GLY A CA 1
ATOM 2352 C C . GLY A 1 307 ? -17.421 15.518 10.535 1.00 84.56 307 GLY A C 1
ATOM 2353 O O . GLY A 1 307 ? -17.487 16.044 11.649 1.00 84.56 307 GLY A O 1
ATOM 2354 N N . LEU A 1 308 ? -16.321 15.623 9.782 1.00 89.25 308 LEU A N 1
ATOM 2355 C CA . LEU A 1 308 ? -15.161 16.449 10.143 1.00 89.25 308 LEU A CA 1
ATOM 2356 C C . LEU A 1 308 ? -15.387 17.937 9.838 1.00 89.25 308 LEU A C 1
ATOM 2358 O O . LEU A 1 308 ? -16.174 18.317 8.972 1.00 89.25 308 LEU A O 1
ATOM 2362 N N . ASP A 1 309 ? -14.676 18.808 10.553 1.00 89.56 309 ASP A N 1
ATOM 2363 C CA . ASP A 1 309 ? -14.560 20.214 10.183 1.00 89.56 309 ASP A CA 1
ATOM 2364 C C . ASP A 1 309 ? -13.388 20.415 9.216 1.00 89.56 309 ASP A C 1
ATOM 2366 O O . ASP A 1 309 ? -12.247 20.610 9.632 1.00 89.56 309 ASP A O 1
ATOM 2370 N N . LEU A 1 310 ? -13.682 20.415 7.914 1.00 87.44 310 LEU A N 1
ATOM 2371 C CA . LEU A 1 310 ? -12.670 20.543 6.859 1.00 87.44 310 LEU A CA 1
ATOM 2372 C C . LEU A 1 310 ? -11.986 21.919 6.793 1.00 87.44 310 LEU A C 1
ATOM 2374 O O . LEU A 1 310 ? -11.032 22.106 6.033 1.00 87.44 310 LEU A O 1
ATOM 2378 N N . THR A 1 311 ? -12.459 22.888 7.585 1.00 86.44 311 THR A N 1
ATOM 2379 C CA . THR A 1 311 ? -11.814 24.201 7.734 1.00 86.44 311 THR A CA 1
ATOM 2380 C C . THR A 1 311 ? -10.690 24.198 8.772 1.00 86.44 311 THR A C 1
ATOM 2382 O O . THR A 1 311 ? -9.888 25.133 8.809 1.00 86.44 311 THR A O 1
ATOM 2385 N N . ALA A 1 312 ? -10.619 23.152 9.599 1.00 89.00 312 ALA A N 1
ATOM 2386 C CA . ALA A 1 312 ? -9.579 22.944 10.592 1.00 89.00 312 ALA A CA 1
ATOM 2387 C C . ALA A 1 312 ? -8.446 22.059 10.034 1.00 89.00 312 ALA A C 1
ATOM 2389 O O . ALA A 1 312 ? -8.661 21.290 9.092 1.00 89.00 312 ALA A O 1
ATOM 2390 N N . PRO A 1 313 ? -7.226 22.153 10.596 1.00 90.50 313 PRO A N 1
ATOM 2391 C CA . PRO A 1 313 ? -6.114 21.336 10.143 1.00 90.50 313 PRO A CA 1
ATOM 2392 C C . PRO A 1 313 ? -6.261 19.873 10.571 1.00 90.50 313 PRO A C 1
ATOM 2394 O O . PRO A 1 313 ? -6.812 19.574 11.633 1.00 90.50 313 PRO A O 1
ATOM 2397 N N . ILE A 1 314 ? -5.674 18.984 9.775 1.00 93.06 314 ILE A N 1
ATOM 2398 C CA . ILE A 1 314 ? -5.439 17.584 10.143 1.00 93.06 314 ILE A CA 1
ATOM 2399 C C . ILE A 1 314 ? -3.942 17.402 10.354 1.00 93.06 314 ILE A C 1
ATOM 2401 O O . ILE A 1 314 ? -3.134 17.838 9.532 1.00 93.06 314 ILE A O 1
ATOM 2405 N N . GLU A 1 315 ? -3.572 16.787 11.472 1.00 95.44 315 GLU A N 1
ATOM 2406 C CA . GLU A 1 315 ? -2.186 16.467 11.814 1.00 95.44 315 GLU A CA 1
ATOM 2407 C C . GLU A 1 315 ? -2.057 14.954 11.946 1.00 95.44 315 GLU A C 1
ATOM 2409 O O . GLU A 1 315 ? -2.814 14.353 12.698 1.00 95.44 315 GLU A O 1
ATOM 2414 N N . CYS A 1 316 ? -1.094 14.340 11.275 1.00 95.56 316 CYS A N 1
ATOM 2415 C CA . CYS A 1 316 ? -0.813 12.914 11.388 1.00 95.56 316 CYS A CA 1
ATOM 2416 C C . CYS A 1 316 ? 0.661 12.679 11.697 1.00 95.56 316 CYS A C 1
ATOM 2418 O O . CYS A 1 316 ? 1.514 13.511 11.393 1.00 95.56 316 CYS A O 1
ATOM 2420 N N . ALA A 1 317 ? 0.977 11.544 12.306 1.00 93.75 317 ALA A N 1
ATOM 2421 C CA . ALA A 1 317 ? 2.346 11.120 12.510 1.00 93.75 317 ALA A CA 1
ATOM 2422 C C . ALA A 1 317 ? 2.482 9.601 12.481 1.00 93.75 317 ALA A C 1
ATOM 2424 O O . ALA A 1 317 ? 1.654 8.901 13.063 1.00 93.75 317 ALA A O 1
ATOM 2425 N N . SER A 1 318 ? 3.568 9.118 11.882 1.00 90.69 318 SER A N 1
ATOM 2426 C CA . SER A 1 318 ? 3.990 7.718 11.935 1.00 90.69 318 SER A CA 1
ATOM 2427 C C . SER A 1 318 ? 5.337 7.595 12.658 1.00 90.69 318 SER A C 1
ATOM 2429 O O . SER A 1 318 ? 6.219 8.430 12.428 1.00 90.69 318 SER A O 1
ATOM 2431 N N . PRO A 1 319 ? 5.531 6.615 13.562 1.00 87.19 319 PRO A N 1
ATOM 2432 C CA . PRO A 1 319 ? 6.851 6.264 14.066 1.00 87.19 319 PRO A CA 1
ATOM 2433 C C . PRO A 1 319 ? 7.780 5.830 12.920 1.00 87.19 319 PRO A C 1
ATOM 2435 O O . PRO A 1 319 ? 7.341 5.176 11.978 1.00 87.19 319 PRO A O 1
ATOM 2438 N N . LYS A 1 320 ? 9.079 6.131 13.032 1.00 77.81 320 LYS A N 1
ATOM 2439 C CA . LYS A 1 320 ? 10.088 5.720 12.037 1.00 77.81 320 LYS A CA 1
ATOM 2440 C C . LYS A 1 320 ? 9.962 4.229 11.666 1.00 77.81 320 LYS A C 1
ATOM 2442 O O . LYS A 1 320 ? 9.906 3.384 12.560 1.00 77.81 320 LYS A O 1
ATOM 2447 N N . GLY A 1 321 ? 9.950 3.935 10.361 1.00 69.25 321 GLY A N 1
ATOM 2448 C CA . GLY A 1 321 ? 9.932 2.568 9.824 1.00 69.25 321 GLY A CA 1
ATOM 2449 C C . GLY A 1 321 ? 8.671 1.772 10.169 1.00 69.25 321 GLY A C 1
ATOM 2450 O O . GLY A 1 321 ? 8.727 0.549 10.263 1.00 69.25 321 GLY A O 1
ATOM 2451 N N . SER A 1 322 ? 7.550 2.446 10.444 1.00 76.44 322 SER A N 1
ATOM 2452 C CA . SER A 1 322 ? 6.298 1.797 10.819 1.00 76.44 322 SER A CA 1
ATOM 2453 C C . SER A 1 322 ? 5.142 2.227 9.922 1.00 76.44 322 SER A C 1
ATOM 2455 O O . SER A 1 322 ? 4.999 3.396 9.588 1.00 76.44 322 SER A O 1
ATOM 2457 N N . GLU A 1 323 ? 4.251 1.283 9.638 1.00 77.88 323 GLU A N 1
ATOM 2458 C CA . GLU A 1 323 ? 2.928 1.544 9.050 1.00 77.88 323 GLU A CA 1
ATOM 2459 C C . GLU A 1 323 ? 1.910 2.020 10.103 1.00 77.88 323 GLU A C 1
ATOM 2461 O O . GLU A 1 323 ? 0.775 2.374 9.797 1.00 77.88 323 GLU A O 1
ATOM 2466 N N . THR A 1 324 ? 2.293 2.030 11.388 1.00 85.75 324 THR A N 1
ATOM 2467 C CA . THR A 1 324 ? 1.391 2.481 12.449 1.00 85.75 324 THR A CA 1
ATOM 2468 C C . THR A 1 324 ? 1.348 4.002 12.541 1.00 85.75 324 THR A C 1
ATOM 2470 O O . THR A 1 324 ? 2.361 4.656 12.351 1.00 85.75 324 THR A O 1
ATOM 2473 N N . PHE A 1 325 ? 0.213 4.596 12.898 1.00 91.31 325 PHE A N 1
ATOM 2474 C CA . PHE A 1 325 ? 0.060 6.047 12.891 1.00 91.31 325 PHE A CA 1
ATOM 2475 C C . PHE A 1 325 ? -0.826 6.570 14.018 1.00 91.31 325 PHE A C 1
ATOM 2477 O O . PHE A 1 325 ? -1.556 5.836 14.693 1.00 91.31 325 PHE A O 1
ATOM 2484 N N . VAL A 1 326 ? -0.751 7.886 14.205 1.00 95.19 326 VAL A N 1
ATOM 2485 C CA . VAL A 1 326 ? -1.703 8.695 14.959 1.00 95.19 326 VAL A CA 1
ATOM 2486 C C . VAL A 1 326 ? -2.129 9.898 14.127 1.00 95.19 326 VAL A C 1
ATOM 2488 O O . VAL A 1 326 ? -1.275 10.592 13.590 1.00 95.19 326 VAL A O 1
ATOM 2491 N N . CYS A 1 327 ? -3.424 10.193 14.079 1.00 95.88 327 CYS A N 1
ATOM 2492 C CA . CYS A 1 327 ? -3.961 11.399 13.452 1.00 95.88 327 CYS A CA 1
ATOM 2493 C C . CYS A 1 327 ? -4.834 12.195 14.423 1.00 95.88 327 CYS A C 1
ATOM 2495 O O . CYS A 1 327 ? -5.480 11.632 15.304 1.00 95.88 327 CYS A O 1
ATOM 2497 N N . ALA A 1 328 ? -4.855 13.512 14.262 1.00 96.12 328 ALA A N 1
ATOM 2498 C CA . ALA A 1 328 ? -5.685 14.457 14.984 1.00 96.12 328 ALA A CA 1
ATOM 2499 C C . ALA A 1 328 ? -6.523 15.267 13.990 1.00 96.12 328 ALA A C 1
ATOM 2501 O O . ALA A 1 328 ? -5.981 15.823 13.036 1.00 96.12 328 ALA A O 1
ATOM 2502 N N . ALA A 1 329 ? -7.828 15.357 14.241 1.00 94.81 329 ALA A N 1
ATOM 2503 C CA . ALA A 1 329 ? -8.770 16.119 13.425 1.00 94.81 329 ALA A CA 1
ATOM 2504 C C . ALA A 1 329 ? -9.824 16.811 14.302 1.00 94.81 329 ALA A C 1
ATOM 2506 O O . ALA A 1 329 ? -10.030 16.434 15.460 1.00 94.81 329 ALA A O 1
ATOM 2507 N N . THR A 1 330 ? -10.511 17.805 13.742 1.00 94.19 330 THR A N 1
ATOM 2508 C CA . THR A 1 330 ? -11.652 18.469 14.389 1.00 94.19 330 THR A CA 1
ATOM 2509 C C . THR A 1 330 ? -12.958 17.899 13.847 1.00 94.19 330 THR A C 1
ATOM 2511 O O . THR A 1 330 ? -13.125 17.728 12.643 1.00 94.19 330 THR A O 1
ATOM 2514 N N . ILE A 1 331 ? -13.891 17.607 14.744 1.00 92.88 331 ILE A N 1
ATOM 2515 C CA . ILE A 1 331 ? -15.205 17.035 14.470 1.00 92.88 331 ILE A CA 1
ATOM 2516 C C . ILE A 1 331 ? -16.244 18.156 14.449 1.00 92.88 331 ILE A C 1
ATOM 2518 O O . ILE A 1 331 ? -16.356 18.936 15.396 1.00 92.88 331 ILE A O 1
ATOM 2522 N N . ARG A 1 332 ? -17.069 18.175 13.402 1.00 91.12 332 ARG A N 1
ATOM 2523 C CA . ARG A 1 332 ? -18.281 18.995 13.302 1.00 91.12 332 ARG A CA 1
ATOM 2524 C C . ARG A 1 332 ? -19.519 18.225 13.772 1.00 91.12 332 ARG A C 1
ATOM 2526 O O . ARG A 1 332 ? -20.340 18.784 14.497 1.00 91.12 332 ARG A O 1
ATOM 2533 N N . ASP A 1 333 ? -19.629 16.952 13.390 1.00 88.12 333 ASP A N 1
ATOM 2534 C CA . ASP A 1 333 ? -20.712 16.045 13.779 1.00 88.12 333 ASP A CA 1
ATOM 2535 C C . ASP A 1 333 ? -20.157 14.682 14.215 1.00 88.12 333 ASP A C 1
ATOM 2537 O O . ASP A 1 333 ? -19.621 13.909 13.425 1.00 88.12 333 ASP A O 1
ATOM 2541 N N . ARG A 1 334 ? -20.298 14.387 15.510 1.00 86.75 334 ARG A N 1
ATOM 2542 C CA . ARG A 1 334 ? -19.790 13.156 16.121 1.00 86.75 334 ARG A CA 1
ATOM 2543 C C . ARG A 1 334 ? -20.511 11.903 15.640 1.00 86.75 334 ARG A C 1
ATOM 2545 O O . ARG A 1 334 ? -19.861 10.871 15.493 1.00 86.75 334 ARG A O 1
ATOM 2552 N N . GLU A 1 335 ? -21.834 11.952 15.520 1.00 83.19 335 GLU A N 1
ATOM 2553 C CA . GLU A 1 335 ? -22.605 10.751 15.180 1.00 83.19 335 GLU A CA 1
ATOM 2554 C C . GLU A 1 335 ? -22.330 10.360 13.732 1.00 83.19 335 GLU A C 1
ATOM 2556 O O . GLU A 1 335 ? -22.176 9.176 13.446 1.00 83.19 335 GLU A O 1
ATOM 2561 N N . LEU A 1 336 ? -22.162 11.358 12.861 1.00 81.81 336 LEU A N 1
ATOM 2562 C CA . LEU A 1 336 ? -21.788 11.149 11.471 1.00 81.81 336 LEU A CA 1
ATOM 2563 C C . LEU A 1 336 ? -20.380 10.555 11.341 1.00 81.81 336 LEU A C 1
ATOM 2565 O O . LEU A 1 336 ? -20.241 9.517 10.711 1.00 81.81 336 LEU A O 1
ATOM 2569 N N . VAL A 1 337 ? -19.373 11.100 12.044 1.00 83.19 337 VAL A N 1
ATOM 2570 C CA . VAL A 1 337 ? -18.023 10.492 12.091 1.00 83.19 337 VAL A CA 1
ATOM 2571 C C . VAL A 1 337 ? -18.092 9.029 12.537 1.00 83.19 337 VAL A C 1
ATOM 2573 O O . VAL A 1 337 ? -17.472 8.164 11.930 1.00 83.19 337 VAL A O 1
ATOM 2576 N N . LEU A 1 338 ? -18.843 8.721 13.600 1.00 77.88 338 LEU A N 1
ATOM 2577 C CA . LEU A 1 338 ? -18.949 7.344 14.089 1.00 77.88 338 LEU A CA 1
ATOM 2578 C C . LEU A 1 338 ? -19.683 6.417 13.112 1.00 77.88 338 LEU A C 1
ATOM 2580 O O . LEU A 1 338 ? -19.333 5.242 13.062 1.00 77.88 338 LEU A O 1
ATOM 2584 N N . ALA A 1 339 ? -20.674 6.922 12.374 1.00 77.00 339 ALA A N 1
ATOM 2585 C CA . ALA A 1 339 ? -21.365 6.170 11.329 1.00 77.00 339 ALA A CA 1
ATOM 2586 C C . ALA A 1 339 ? -20.418 5.871 10.160 1.00 77.00 339 ALA A C 1
ATOM 2588 O O . ALA A 1 339 ? -20.226 4.706 9.826 1.00 77.00 339 ALA A O 1
ATOM 2589 N N . THR A 1 340 ? -19.724 6.891 9.646 1.00 76.94 340 THR A N 1
ATOM 2590 C CA . THR A 1 340 ? -18.731 6.749 8.574 1.00 76.94 340 THR A CA 1
ATOM 2591 C C . THR A 1 340 ? -17.644 5.734 8.935 1.00 76.94 340 THR A C 1
ATOM 2593 O O . THR A 1 340 ? -17.294 4.881 8.129 1.00 76.94 340 THR A O 1
ATOM 2596 N N . LEU A 1 341 ? -17.128 5.767 10.170 1.00 75.94 341 LEU A N 1
ATOM 2597 C CA . LEU A 1 341 ? -16.090 4.831 10.623 1.00 75.94 341 LEU A CA 1
ATOM 2598 C C . LEU A 1 341 ? -16.586 3.385 10.813 1.00 75.94 341 LEU A C 1
ATOM 2600 O O . LEU A 1 341 ? -15.779 2.447 10.792 1.00 75.94 341 LEU A O 1
ATOM 2604 N N . ALA A 1 342 ? -17.888 3.202 11.042 1.00 71.25 342 ALA A N 1
ATOM 2605 C CA . ALA A 1 342 ? -18.503 1.889 11.211 1.00 71.25 342 ALA A CA 1
ATOM 2606 C C . ALA A 1 342 ? -18.741 1.168 9.876 1.00 71.25 342 ALA A C 1
ATOM 2608 O O . ALA A 1 342 ? -18.765 -0.057 9.872 1.00 71.25 342 ALA A O 1
ATOM 2609 N N . GLU A 1 343 ? -18.877 1.910 8.777 1.00 71.00 343 GLU A N 1
ATOM 2610 C CA . GLU A 1 343 ? -19.152 1.389 7.425 1.00 71.00 343 GLU A CA 1
ATOM 2611 C C . GLU A 1 343 ? -17.886 1.098 6.599 1.00 71.00 343 GLU A C 1
ATOM 2613 O O . GLU A 1 343 ? -17.988 0.731 5.430 1.00 71.00 343 GLU A O 1
ATOM 2618 N N . ARG A 1 344 ? -16.704 1.276 7.202 1.00 72.00 344 ARG A N 1
ATOM 2619 C CA . ARG A 1 344 ? -15.396 1.001 6.587 1.00 72.00 344 ARG A CA 1
ATOM 2620 C C . ARG A 1 344 ? -15.185 -0.489 6.359 1.00 72.00 344 ARG A C 1
ATOM 2622 O O . ARG A 1 344 ? -15.532 -1.299 7.222 1.00 72.00 344 ARG A O 1
ATOM 2629 N N . GLU A 1 345 ? -14.537 -0.824 5.259 1.00 63.78 345 GLU A N 1
ATOM 2630 C CA . GLU A 1 345 ? -14.173 -2.189 4.889 1.00 63.78 345 GLU A CA 1
ATOM 2631 C C . GLU A 1 345 ? -12.679 -2.443 5.172 1.00 63.78 345 GLU A C 1
ATOM 2633 O O . GLU A 1 345 ? -11.968 -1.573 5.688 1.00 63.78 345 GLU A O 1
ATOM 2638 N N . LEU A 1 346 ? -12.212 -3.681 4.982 1.00 62.88 346 LEU A N 1
ATOM 2639 C CA . LEU A 1 346 ? -10.796 -4.008 5.170 1.00 62.88 346 LEU A CA 1
ATOM 2640 C C . LEU A 1 346 ? -9.975 -3.380 4.038 1.00 62.88 346 LEU A C 1
ATOM 2642 O O . LEU A 1 346 ? -10.317 -3.554 2.876 1.00 62.88 346 LEU A O 1
ATOM 2646 N N . GLY A 1 347 ? -8.864 -2.721 4.370 1.00 58.03 347 GLY A N 1
ATOM 2647 C CA . GLY A 1 347 ? -7.984 -2.114 3.367 1.00 58.03 347 GLY A CA 1
ATOM 2648 C C . GLY A 1 347 ? -8.351 -0.674 3.006 1.00 58.03 347 GLY A C 1
ATOM 2649 O O . GLY A 1 347 ? -7.553 -0.000 2.361 1.00 58.03 347 GLY A O 1
ATOM 2650 N N . ASP A 1 348 ? -9.482 -0.158 3.495 1.00 64.06 348 ASP A N 1
ATOM 2651 C CA . ASP A 1 348 ? -9.728 1.281 3.491 1.00 64.06 348 ASP A CA 1
ATOM 2652 C C . ASP A 1 348 ? -8.655 1.963 4.362 1.00 64.06 348 ASP A C 1
ATOM 2654 O O . ASP A 1 348 ? -8.509 1.634 5.539 1.00 64.06 348 ASP A O 1
ATOM 2658 N N . ASP A 1 349 ? -7.948 2.983 3.871 1.00 62.28 349 ASP A N 1
ATOM 2659 C CA . ASP A 1 349 ? -7.174 3.897 4.736 1.00 62.28 349 ASP A CA 1
ATOM 2660 C C . ASP A 1 349 ? -8.109 4.546 5.756 1.00 62.28 349 ASP A C 1
ATOM 2662 O O . ASP A 1 349 ? -9.238 4.820 5.369 1.00 62.28 349 ASP A O 1
ATOM 2666 N N . ALA A 1 350 ? -7.679 4.874 6.990 1.00 60.84 350 ALA A N 1
ATOM 2667 C CA . ALA A 1 350 ? -8.468 5.457 8.115 1.00 60.84 350 ALA A CA 1
ATOM 2668 C C . ALA A 1 350 ? -9.325 6.709 7.822 1.00 60.84 350 ALA A C 1
ATOM 2670 O O . ALA A 1 350 ? -9.843 7.358 8.738 1.00 60.84 350 ALA A O 1
ATOM 2671 N N . GLY A 1 351 ? -9.410 7.128 6.564 1.00 70.88 351 GLY A N 1
ATOM 2672 C CA . GLY A 1 351 ? -9.945 8.377 6.075 1.00 70.88 351 GLY A CA 1
ATOM 2673 C C . GLY A 1 351 ? -9.015 9.501 6.510 1.00 70.88 351 GLY A C 1
ATOM 2674 O O . GLY A 1 351 ? -8.253 10.034 5.719 1.00 70.88 351 GLY A O 1
ATOM 2675 N N . VAL A 1 352 ? -8.947 9.787 7.811 1.00 81.19 352 VAL A N 1
ATOM 2676 C CA . VAL A 1 352 ? -8.050 10.805 8.379 1.00 81.19 352 VAL A CA 1
ATOM 2677 C C . VAL A 1 352 ? -6.562 10.548 8.140 1.00 81.19 352 VAL A C 1
ATOM 2679 O O . VAL A 1 352 ? -5.796 11.506 8.204 1.00 81.19 352 VAL A O 1
ATOM 2682 N N . ALA A 1 353 ? -6.146 9.304 7.876 1.00 84.75 353 ALA A N 1
ATOM 2683 C CA . ALA A 1 353 ? -4.748 8.959 7.613 1.00 84.75 353 ALA A CA 1
ATOM 2684 C C . ALA A 1 353 ? -4.342 9.091 6.140 1.00 84.75 353 ALA A C 1
ATOM 2686 O O . ALA A 1 353 ? -3.149 9.084 5.866 1.00 84.75 353 ALA A O 1
ATOM 2687 N N . VAL A 1 354 ? -5.280 9.315 5.212 1.00 82.62 354 VAL A N 1
ATOM 2688 C CA . VAL A 1 354 ? -4.969 9.466 3.779 1.00 82.62 354 VAL A CA 1
ATOM 2689 C C . VAL A 1 354 ? -3.848 10.485 3.512 1.00 82.62 354 VAL A C 1
ATOM 2691 O O . VAL A 1 354 ? -2.951 10.181 2.730 1.00 82.62 354 VAL A O 1
ATOM 2694 N N . PRO A 1 355 ? -3.797 11.671 4.159 1.00 85.19 355 PRO A N 1
ATOM 2695 C CA . PRO A 1 355 ? -2.670 12.582 3.961 1.00 85.19 355 PRO A CA 1
ATOM 2696 C C . PRO A 1 355 ? -1.321 11.979 4.369 1.00 85.19 355 PRO A C 1
ATOM 2698 O O . PRO A 1 355 ? -0.299 12.296 3.771 1.00 85.19 355 PRO A O 1
ATOM 2701 N N . LEU A 1 356 ? -1.299 11.123 5.392 1.00 86.00 356 LEU A N 1
ATOM 2702 C CA . LEU A 1 356 ? -0.088 10.422 5.798 1.00 86.00 356 LEU A CA 1
ATOM 2703 C C . LEU A 1 356 ? 0.335 9.404 4.739 1.00 86.00 356 LEU A C 1
ATOM 2705 O O . LEU A 1 356 ? 1.486 9.480 4.319 1.00 86.00 356 LEU A O 1
ATOM 2709 N N . SER A 1 357 ? -0.584 8.559 4.256 1.00 80.38 357 SER A N 1
ATOM 2710 C CA . SER A 1 357 ? -0.320 7.592 3.176 1.00 80.38 357 SER A CA 1
ATOM 2711 C C . SER A 1 357 ? 0.190 8.302 1.914 1.00 80.38 357 SER A C 1
ATOM 2713 O O . SER A 1 357 ? 1.232 7.946 1.364 1.00 80.38 357 SER A O 1
ATOM 2715 N N . VAL A 1 358 ? -0.444 9.419 1.524 1.00 79.38 358 VAL A N 1
ATOM 2716 C CA . VAL A 1 358 ? 0.010 10.255 0.397 1.00 79.38 358 VAL A CA 1
ATOM 2717 C C . VAL A 1 358 ? 1.426 10.800 0.627 1.00 79.38 358 VAL A C 1
ATOM 2719 O O . VAL A 1 358 ? 2.244 10.814 -0.293 1.00 79.38 358 VAL A O 1
ATOM 2722 N N . ALA A 1 359 ? 1.749 11.247 1.842 1.00 79.50 359 ALA A N 1
ATOM 2723 C CA . ALA A 1 359 ? 3.076 11.772 2.159 1.00 79.50 359 ALA A CA 1
ATOM 2724 C C . ALA A 1 359 ? 4.172 10.699 2.145 1.00 79.50 359 ALA A C 1
ATOM 2726 O O . ALA A 1 359 ? 5.299 11.009 1.761 1.00 79.50 359 ALA A O 1
ATOM 2727 N N . THR A 1 360 ? 3.872 9.477 2.582 1.00 75.00 360 THR A N 1
ATOM 2728 C CA . THR A 1 360 ? 4.862 8.399 2.701 1.00 75.00 360 THR A CA 1
ATOM 2729 C C . THR A 1 360 ? 5.046 7.637 1.395 1.00 75.00 360 THR A C 1
ATOM 2731 O O . THR A 1 360 ? 6.180 7.401 0.986 1.00 75.00 360 THR A O 1
ATOM 2734 N N . GLU A 1 361 ? 3.959 7.305 0.702 1.00 73.81 361 GLU A N 1
ATOM 2735 C CA . GLU A 1 361 ? 4.002 6.449 -0.489 1.00 73.81 361 GLU A CA 1
ATOM 2736 C C . GLU A 1 361 ? 4.335 7.243 -1.757 1.00 73.81 361 GLU A C 1
ATOM 2738 O O . GLU A 1 361 ? 5.222 6.869 -2.530 1.00 73.81 361 GLU A O 1
ATOM 2743 N N . PHE A 1 362 ? 3.690 8.396 -1.966 1.00 71.94 362 PHE A N 1
ATOM 2744 C CA . PHE A 1 362 ? 3.863 9.151 -3.212 1.00 71.94 362 PHE A CA 1
ATOM 2745 C C . PHE A 1 362 ? 5.146 9.985 -3.238 1.00 71.94 362 PHE A C 1
ATOM 2747 O O . PHE A 1 362 ? 5.650 10.289 -4.320 1.00 71.94 362 PHE A O 1
ATOM 2754 N N . ALA A 1 363 ? 5.720 10.336 -2.083 1.00 69.19 363 ALA A N 1
ATOM 2755 C CA . ALA A 1 363 ? 6.976 11.086 -2.044 1.00 69.19 363 ALA A CA 1
ATOM 2756 C C . ALA A 1 363 ? 8.166 10.282 -2.604 1.00 69.19 363 ALA A C 1
ATOM 2758 O O . ALA A 1 363 ? 9.081 10.869 -3.187 1.00 69.19 363 ALA A O 1
ATOM 2759 N N . GLY A 1 364 ? 8.144 8.949 -2.467 1.00 76.38 364 GLY A N 1
ATOM 2760 C CA . GLY A 1 364 ? 9.148 8.044 -3.039 1.00 76.38 364 GLY A CA 1
ATOM 2761 C C . GLY A 1 364 ? 8.921 7.717 -4.519 1.00 76.38 364 GLY A C 1
ATOM 2762 O O . GLY A 1 364 ? 9.867 7.353 -5.223 1.00 76.38 364 GLY A O 1
ATOM 2763 N N . LEU A 1 365 ? 7.697 7.910 -5.023 1.00 81.94 365 LEU A N 1
ATOM 2764 C CA . LEU A 1 365 ? 7.288 7.528 -6.377 1.00 81.94 365 LEU A CA 1
ATOM 2765 C C . LEU A 1 365 ? 8.239 8.030 -7.484 1.00 81.94 365 LEU A C 1
ATOM 2767 O O . LEU A 1 365 ? 8.576 7.235 -8.366 1.00 81.94 365 LEU A O 1
ATOM 2771 N N . PRO A 1 366 ? 8.744 9.284 -7.466 1.00 85.06 366 PRO A N 1
ATOM 2772 C CA . PRO A 1 366 ? 9.640 9.757 -8.517 1.00 85.06 366 PRO A CA 1
ATOM 2773 C C . PRO A 1 366 ? 10.968 8.997 -8.602 1.00 85.06 366 PRO A C 1
ATOM 2775 O O . PRO A 1 366 ? 11.504 8.810 -9.697 1.00 85.06 366 PRO A O 1
ATOM 2778 N N . LEU A 1 367 ? 11.499 8.553 -7.458 1.00 82.94 367 LEU A N 1
ATOM 2779 C CA . LEU A 1 367 ? 12.708 7.731 -7.402 1.00 82.94 367 LEU A CA 1
ATOM 2780 C C . LEU A 1 367 ? 12.422 6.331 -7.943 1.00 82.94 367 LEU A C 1
ATOM 2782 O O . LEU A 1 367 ? 13.126 5.882 -8.849 1.00 82.94 367 LEU A O 1
ATOM 2786 N N . SER A 1 368 ? 11.355 5.695 -7.457 1.00 84.19 368 SER A N 1
ATOM 2787 C CA . SER A 1 368 ? 10.928 4.358 -7.882 1.00 84.19 368 SER A CA 1
ATOM 2788 C C . SER A 1 368 ? 10.686 4.293 -9.393 1.00 84.19 368 SER A C 1
ATOM 2790 O O . SER A 1 368 ? 11.224 3.428 -10.082 1.00 84.19 368 SER A O 1
ATOM 2792 N N . LEU A 1 369 ? 9.964 5.267 -9.952 1.00 88.25 369 LEU A N 1
ATOM 2793 C CA . LEU A 1 369 ? 9.682 5.330 -11.388 1.00 88.25 369 LEU A CA 1
ATOM 2794 C C . LEU A 1 369 ? 10.918 5.671 -12.237 1.00 88.25 369 LEU A C 1
ATOM 2796 O O . LEU A 1 369 ? 11.051 5.170 -13.354 1.00 88.25 369 LEU A O 1
ATOM 2800 N N . GLY A 1 370 ? 11.871 6.454 -11.726 1.00 88.69 370 GLY A N 1
ATOM 2801 C CA . GLY A 1 370 ? 13.174 6.613 -12.388 1.00 88.69 370 GLY A CA 1
ATOM 2802 C C . GLY A 1 370 ? 13.984 5.313 -12.432 1.00 88.69 370 GLY A C 1
ATOM 2803 O O . GLY A 1 370 ? 14.690 5.036 -13.407 1.00 88.69 370 GLY A O 1
ATOM 2804 N N . ALA A 1 371 ? 13.823 4.490 -11.396 1.00 88.25 371 ALA A N 1
ATOM 2805 C CA . ALA A 1 371 ? 14.411 3.168 -11.207 1.00 88.25 371 ALA A CA 1
ATOM 2806 C C . ALA A 1 371 ? 13.604 2.011 -11.837 1.00 88.25 371 ALA A C 1
ATOM 2808 O O . ALA A 1 371 ? 13.900 0.845 -11.576 1.00 88.25 371 ALA A O 1
ATOM 2809 N N . LEU A 1 372 ? 12.630 2.307 -12.707 1.00 91.75 372 LEU A N 1
ATOM 2810 C CA . LEU A 1 372 ? 11.700 1.330 -13.287 1.00 91.75 372 LEU A CA 1
ATOM 2811 C C . LEU A 1 372 ? 12.309 -0.013 -13.758 1.00 91.75 372 LEU A C 1
ATOM 2813 O O . LEU A 1 372 ? 11.720 -1.044 -13.437 1.00 91.75 372 LEU A O 1
ATOM 2817 N N . PRO A 1 373 ? 13.452 -0.088 -14.477 1.00 91.12 373 PRO A N 1
ATOM 2818 C CA . PRO A 1 373 ? 13.994 -1.384 -14.900 1.00 91.12 373 PRO A CA 1
ATOM 2819 C C . PRO A 1 373 ? 14.371 -2.324 -13.742 1.00 91.12 373 PRO A C 1
ATOM 2821 O O . PRO A 1 373 ? 14.344 -3.538 -13.934 1.00 91.12 373 PRO A O 1
ATOM 2824 N N . MET A 1 374 ? 14.690 -1.799 -12.555 1.00 85.81 374 MET A N 1
ATOM 2825 C CA . MET A 1 374 ? 14.963 -2.609 -11.363 1.00 85.81 374 MET A CA 1
ATOM 2826 C C . MET A 1 374 ? 13.668 -3.179 -10.778 1.00 85.81 374 MET A C 1
ATOM 2828 O O . MET A 1 374 ? 13.608 -4.368 -10.488 1.00 85.81 374 MET A O 1
ATOM 2832 N N . ILE A 1 375 ? 12.604 -2.371 -10.713 1.00 86.25 375 ILE A N 1
ATOM 2833 C CA . ILE A 1 375 ? 11.270 -2.825 -10.280 1.00 86.25 375 ILE A CA 1
ATOM 2834 C C . ILE A 1 375 ? 10.759 -3.931 -11.209 1.00 86.25 375 ILE A C 1
ATOM 2836 O O . ILE A 1 375 ? 10.329 -4.992 -10.763 1.00 86.25 375 ILE A O 1
ATOM 2840 N N . LEU A 1 376 ? 10.866 -3.713 -12.524 1.00 89.19 376 LEU A N 1
ATOM 2841 C CA . LEU A 1 376 ? 10.472 -4.707 -13.522 1.00 89.19 376 LEU A CA 1
ATOM 2842 C C . LEU A 1 376 ? 11.306 -5.986 -13.426 1.00 89.19 376 LEU A C 1
ATOM 2844 O O . LEU A 1 376 ? 10.781 -7.062 -13.690 1.00 89.19 376 LEU A O 1
ATOM 2848 N N . HIS A 1 377 ? 12.587 -5.886 -13.060 1.00 86.50 377 HIS A N 1
ATOM 2849 C CA . HIS A 1 377 ? 13.428 -7.062 -12.851 1.00 86.50 377 HIS A CA 1
ATOM 2850 C C . HIS A 1 377 ? 12.882 -7.917 -11.707 1.00 86.50 377 HIS A C 1
ATOM 2852 O O . HIS A 1 377 ? 12.716 -9.118 -11.907 1.00 86.50 377 HIS A O 1
ATOM 2858 N N . GLY A 1 378 ? 12.554 -7.306 -10.563 1.00 78.88 378 GLY A N 1
ATOM 2859 C CA . GLY A 1 378 ? 11.978 -8.017 -9.418 1.00 78.88 378 GLY A CA 1
ATOM 2860 C C . GLY A 1 378 ? 10.715 -8.795 -9.795 1.00 78.88 378 GLY A C 1
ATOM 2861 O O . GLY A 1 378 ? 10.623 -9.984 -9.516 1.00 78.88 378 GLY A O 1
ATOM 2862 N N . ILE A 1 379 ? 9.801 -8.170 -10.547 1.00 80.06 379 ILE A N 1
ATOM 2863 C CA . ILE A 1 379 ? 8.566 -8.822 -11.030 1.00 80.06 379 ILE A CA 1
ATOM 2864 C C . ILE A 1 379 ? 8.870 -9.963 -12.010 1.00 80.06 379 ILE A C 1
ATOM 2866 O O . ILE A 1 379 ? 8.243 -11.017 -11.971 1.00 80.06 379 ILE A O 1
ATOM 2870 N N . VAL A 1 380 ? 9.823 -9.762 -12.924 1.00 81.81 380 VAL A N 1
ATOM 2871 C CA . VAL A 1 380 ? 10.203 -10.783 -13.911 1.00 81.81 380 VAL A CA 1
ATOM 2872 C C . VAL A 1 380 ? 10.860 -11.994 -13.250 1.00 81.81 380 VAL A C 1
ATOM 2874 O O . VAL A 1 380 ? 10.713 -13.109 -13.758 1.00 81.81 380 VAL A O 1
ATOM 2877 N N . GLU A 1 381 ? 11.587 -11.790 -12.155 1.00 75.19 381 GLU A N 1
ATOM 2878 C CA . GLU A 1 381 ? 12.248 -12.862 -11.414 1.00 75.19 381 GLU A CA 1
ATOM 2879 C C . GLU A 1 381 ? 11.392 -13.527 -10.331 1.00 75.19 381 GLU A C 1
ATOM 2881 O O . GLU A 1 381 ? 11.727 -14.651 -9.948 1.00 75.19 381 GLU A O 1
ATOM 2886 N N . ALA A 1 382 ? 10.337 -12.868 -9.844 1.00 69.88 382 ALA A N 1
ATOM 2887 C CA . ALA A 1 382 ? 9.435 -13.424 -8.837 1.00 69.88 382 ALA A CA 1
ATOM 2888 C C . ALA A 1 382 ? 8.857 -14.776 -9.291 1.00 69.88 382 ALA A C 1
ATOM 2890 O O . ALA A 1 382 ? 8.548 -14.966 -10.477 1.00 69.88 382 ALA A O 1
ATOM 2891 N N . SER A 1 383 ? 8.746 -15.733 -8.365 1.00 63.28 383 SER A N 1
ATOM 2892 C CA . SER A 1 383 ? 8.068 -17.006 -8.648 1.00 63.28 383 SER A CA 1
ATOM 2893 C C . SER A 1 383 ? 6.551 -16.812 -8.763 1.00 63.28 383 SER A C 1
ATOM 2895 O O . SER A 1 383 ? 6.009 -15.825 -8.273 1.00 63.28 383 SER A O 1
ATOM 2897 N N . GLU A 1 384 ? 5.851 -17.763 -9.394 1.00 61.41 384 GLU A N 1
ATOM 2898 C CA . GLU A 1 384 ? 4.377 -17.745 -9.436 1.00 61.41 384 GLU A CA 1
ATOM 2899 C C . GLU A 1 384 ? 3.789 -17.759 -8.012 1.00 61.41 384 GLU A C 1
ATOM 2901 O O . GLU A 1 384 ? 2.948 -16.927 -7.703 1.00 61.41 384 GLU A O 1
ATOM 2906 N N . ASP A 1 385 ? 4.337 -18.574 -7.101 1.00 54.72 385 ASP A N 1
ATOM 2907 C CA . ASP A 1 385 ? 3.893 -18.616 -5.698 1.00 54.72 385 ASP A CA 1
ATOM 2908 C C . ASP A 1 385 ? 4.096 -17.277 -4.947 1.00 54.72 385 ASP A C 1
ATOM 2910 O O . ASP A 1 385 ? 3.285 -16.913 -4.094 1.00 54.72 385 ASP A O 1
ATOM 2914 N N . GLU A 1 386 ? 5.161 -16.517 -5.255 1.00 58.41 386 GLU A N 1
ATOM 2915 C CA . GLU A 1 386 ? 5.394 -15.181 -4.674 1.00 58.41 386 GLU A CA 1
ATOM 2916 C C . GLU A 1 386 ? 4.331 -14.174 -5.154 1.00 58.41 386 GLU A C 1
ATOM 2918 O O . GLU A 1 386 ? 3.899 -13.319 -4.379 1.00 58.41 386 GLU A O 1
ATOM 2923 N N . LEU A 1 387 ? 3.874 -14.307 -6.403 1.00 60.94 387 LEU A N 1
ATOM 2924 C CA . LEU A 1 387 ? 2.867 -13.438 -7.024 1.00 60.94 387 LEU A CA 1
ATOM 2925 C C . LEU A 1 387 ? 1.425 -13.830 -6.659 1.00 60.94 387 LEU A C 1
ATOM 2927 O O . LEU A 1 387 ? 0.549 -12.969 -6.666 1.00 60.94 387 LEU A O 1
ATOM 2931 N N . ASP A 1 388 ? 1.186 -15.091 -6.291 1.00 54.16 388 ASP A N 1
ATOM 2932 C CA . ASP A 1 388 ? -0.134 -15.617 -5.907 1.00 54.16 388 ASP A CA 1
ATOM 2933 C C . ASP A 1 388 ? -0.478 -15.391 -4.422 1.00 54.16 388 ASP A C 1
ATOM 2935 O O . ASP A 1 388 ? -1.638 -15.510 -4.016 1.00 54.16 388 ASP A O 1
ATOM 2939 N N . SER A 1 389 ? 0.511 -15.030 -3.594 1.00 47.50 389 SER A N 1
ATOM 2940 C CA . SER A 1 389 ? 0.397 -14.961 -2.126 1.00 47.50 389 SER A CA 1
ATOM 2941 C C . SER A 1 389 ? -0.643 -13.963 -1.579 1.00 47.50 389 SER A C 1
ATOM 2943 O O . SER A 1 389 ? -0.961 -13.982 -0.384 1.00 47.50 389 SER A O 1
ATOM 2945 N N . GLU A 1 390 ? -1.221 -13.110 -2.429 1.00 46.16 390 GLU A N 1
ATOM 2946 C CA . GLU A 1 390 ? -2.238 -12.129 -2.042 1.00 46.16 390 GLU A CA 1
ATOM 2947 C C . GLU A 1 390 ? -3.690 -12.550 -2.332 1.00 46.16 390 GLU A C 1
ATOM 2949 O O . GLU A 1 390 ? -4.608 -11.937 -1.782 1.00 46.16 390 GLU A O 1
ATOM 2954 N N . GLN A 1 391 ? -3.928 -13.621 -3.098 1.00 51.72 391 GLN A N 1
ATOM 2955 C CA . GLN A 1 391 ? -5.257 -13.954 -3.646 1.00 51.72 391 GLN A CA 1
ATOM 2956 C C . GLN A 1 391 ? -5.953 -15.148 -2.973 1.00 51.72 391 GLN A C 1
ATOM 2958 O O . GLN A 1 391 ? -6.737 -15.865 -3.590 1.00 51.72 391 GLN A O 1
ATOM 2963 N N . SER A 1 392 ? -5.693 -15.383 -1.688 1.00 50.72 392 SER A N 1
ATOM 2964 C CA . SER A 1 392 ? -6.451 -16.390 -0.941 1.00 50.72 392 SER A CA 1
ATOM 2965 C C . SER A 1 392 ? -7.920 -15.963 -0.811 1.00 50.72 392 SER A C 1
ATOM 2967 O O . SER A 1 392 ? -8.153 -14.837 -0.343 1.00 50.72 392 SER A O 1
ATOM 2969 N N . PRO A 1 393 ? -8.899 -16.808 -1.201 1.00 49.03 393 PRO A N 1
ATOM 2970 C CA . PRO A 1 393 ? -10.310 -16.445 -1.184 1.00 49.03 393 PRO A CA 1
ATOM 2971 C C . PRO A 1 393 ? -10.763 -16.002 0.205 1.00 49.03 393 PRO A C 1
ATOM 2973 O O . PRO A 1 393 ? -10.472 -16.666 1.209 1.00 49.03 393 PRO A O 1
ATOM 2976 N N . GLU A 1 394 ? -11.497 -14.892 0.249 1.00 56.00 394 GLU A N 1
ATOM 2977 C CA . GLU A 1 394 ? -12.211 -14.480 1.450 1.00 56.00 394 GLU A CA 1
ATOM 2978 C C . GLU A 1 394 ? -13.266 -15.543 1.783 1.00 56.00 394 GLU A C 1
ATOM 2980 O O . GLU A 1 394 ? -14.111 -15.895 0.960 1.00 56.00 394 GLU A O 1
ATOM 2985 N N . ILE A 1 395 ? -13.211 -16.073 3.002 1.00 49.47 395 ILE A N 1
ATOM 2986 C CA . ILE A 1 395 ? -14.262 -16.934 3.548 1.00 49.47 395 ILE A CA 1
ATOM 2987 C C . ILE A 1 395 ? -15.330 -16.052 4.200 1.00 49.47 395 ILE A C 1
ATOM 2989 O O . ILE A 1 395 ? -16.519 -16.308 4.016 1.00 49.47 395 ILE A O 1
ATOM 2993 N N . ALA A 1 396 ? -14.908 -15.060 4.992 1.00 51.12 396 ALA A N 1
ATOM 2994 C CA . ALA A 1 396 ? -15.795 -14.069 5.589 1.00 51.12 396 ALA A CA 1
ATOM 2995 C C . ALA A 1 396 ? -15.024 -12.899 6.225 1.00 51.12 396 ALA A C 1
ATOM 2997 O O . ALA A 1 396 ? -13.969 -13.109 6.832 1.00 51.12 396 ALA A O 1
ATOM 2998 N N . ALA A 1 397 ? -15.623 -11.709 6.196 1.00 56.28 397 ALA A N 1
ATOM 2999 C CA . ALA A 1 397 ? -15.183 -10.524 6.921 1.00 56.28 397 ALA A CA 1
ATOM 3000 C C . ALA A 1 397 ? -16.218 -10.051 7.958 1.00 56.28 397 ALA A C 1
ATOM 3002 O O . ALA A 1 397 ? -17.427 -10.129 7.746 1.00 56.28 397 ALA A O 1
ATOM 3003 N N . GLU A 1 398 ? -15.748 -9.513 9.084 1.00 60.38 398 GLU A N 1
ATOM 3004 C CA . GLU A 1 398 ? -16.595 -8.887 10.103 1.00 60.38 398 GLU A CA 1
ATOM 3005 C C . GLU A 1 398 ? -15.904 -7.660 10.705 1.00 60.38 398 GLU A C 1
ATOM 3007 O O . GLU A 1 398 ? -14.749 -7.732 11.129 1.00 60.38 398 GLU A O 1
ATOM 3012 N N . ARG A 1 399 ? -16.619 -6.530 10.806 1.00 67.88 399 ARG A N 1
ATOM 3013 C CA . ARG A 1 399 ? -16.136 -5.332 11.507 1.00 67.88 399 ARG A CA 1
ATOM 3014 C C . ARG A 1 399 ? -16.777 -5.199 12.885 1.00 67.88 399 ARG A C 1
ATOM 3016 O O . ARG A 1 399 ? -17.989 -5.074 13.041 1.00 67.88 399 ARG A O 1
ATOM 3023 N N . LEU A 1 400 ? -15.934 -5.185 13.908 1.00 66.94 400 LEU A N 1
ATOM 3024 C CA . LEU A 1 400 ? -16.304 -5.135 15.316 1.00 66.94 400 LEU A CA 1
ATOM 3025 C C . LEU A 1 400 ? -16.083 -3.736 15.884 1.00 66.94 400 LEU A C 1
ATOM 3027 O O . LEU A 1 400 ? -15.086 -3.093 15.577 1.00 66.94 400 LEU A O 1
ATOM 3031 N N . ARG A 1 401 ? -16.961 -3.307 16.799 1.00 73.69 401 ARG A N 1
ATOM 3032 C CA . ARG A 1 401 ? -16.805 -2.071 17.583 1.00 73.69 401 ARG A CA 1
ATOM 3033 C C . ARG A 1 401 ? -16.889 -2.350 19.081 1.00 73.69 401 ARG A C 1
ATOM 3035 O O . ARG A 1 401 ? -17.881 -2.903 19.563 1.00 73.69 401 ARG A O 1
ATOM 3042 N N . ARG A 1 402 ? -15.891 -1.909 19.854 1.00 72.56 402 ARG A N 1
ATOM 3043 C CA . ARG A 1 402 ? -15.852 -2.053 21.322 1.00 72.56 402 ARG A CA 1
ATOM 3044 C C . ARG A 1 402 ? -15.133 -0.887 22.005 1.00 72.56 402 ARG A C 1
ATOM 3046 O O . ARG A 1 402 ? -14.162 -0.386 21.467 1.00 72.56 402 ARG A O 1
ATOM 3053 N N . PRO A 1 403 ? -15.525 -0.467 23.218 1.00 74.81 403 PRO A N 1
ATOM 3054 C CA . PRO A 1 403 ? -14.704 0.452 23.999 1.00 74.81 403 PRO A CA 1
ATOM 3055 C C . PRO A 1 403 ? -13.466 -0.267 24.568 1.00 74.81 403 PRO A C 1
ATOM 3057 O O . PRO A 1 403 ? -13.587 -1.371 25.098 1.00 74.81 403 PRO A O 1
ATOM 3060 N N . ARG A 1 404 ? -12.293 0.374 24.527 1.00 79.06 404 ARG A N 1
ATOM 3061 C CA . ARG A 1 404 ? -11.024 -0.123 25.098 1.00 79.06 404 ARG A CA 1
ATOM 3062 C C . ARG A 1 404 ? -10.393 0.938 25.997 1.00 79.06 404 ARG A C 1
ATOM 3064 O O . ARG A 1 404 ? -10.424 2.125 25.672 1.00 79.06 404 ARG A O 1
ATOM 3071 N N . VAL A 1 405 ?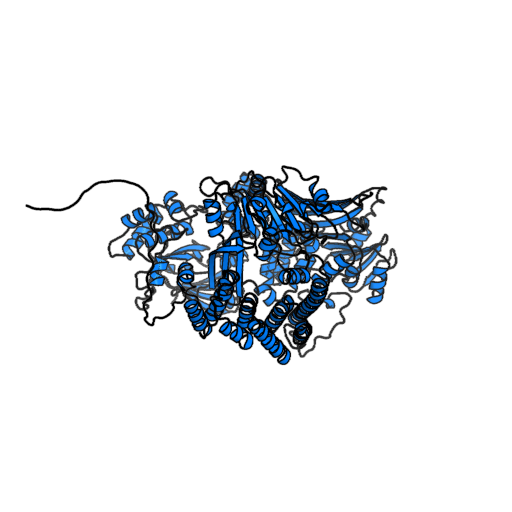 -9.815 0.537 27.132 1.00 84.31 405 VAL A N 1
ATOM 3072 C CA . VAL A 1 405 ? -9.110 1.465 28.031 1.00 84.31 405 VAL A CA 1
ATOM 3073 C C . VAL A 1 405 ? -7.605 1.425 27.772 1.00 84.31 405 VAL A C 1
ATOM 3075 O O . VAL A 1 405 ? -6.945 0.432 28.067 1.00 84.31 405 VAL A O 1
ATOM 3078 N N . ILE A 1 406 ? -7.042 2.529 27.279 1.00 87.69 406 ILE A N 1
ATOM 3079 C CA . ILE A 1 406 ? -5.601 2.685 27.026 1.00 87.69 406 ILE A CA 1
ATOM 3080 C C . ILE A 1 406 ? -5.104 3.913 27.781 1.00 87.69 406 ILE A C 1
ATOM 3082 O O . ILE A 1 406 ? -5.710 4.978 27.716 1.00 87.69 406 ILE A O 1
ATOM 3086 N N . ALA A 1 407 ? -4.029 3.758 28.563 1.00 89.44 407 ALA A N 1
ATOM 3087 C CA . ALA A 1 407 ? -3.514 4.807 29.450 1.00 89.44 407 ALA A CA 1
ATOM 3088 C C . ALA A 1 407 ? -4.609 5.505 30.294 1.00 89.44 407 ALA A C 1
ATOM 3090 O O . ALA A 1 407 ? -4.560 6.707 30.516 1.00 89.44 407 ALA A O 1
ATOM 3091 N N . GLY A 1 408 ? -5.628 4.776 30.761 1.00 87.12 408 GLY A N 1
ATOM 3092 C CA . GLY A 1 408 ? -6.731 5.356 31.543 1.00 87.12 408 GLY A CA 1
ATOM 3093 C C . GLY A 1 408 ? -7.714 6.229 30.747 1.00 87.12 408 GLY A C 1
ATOM 3094 O O . GLY A 1 408 ? -8.599 6.830 31.352 1.00 87.12 408 GLY A O 1
ATOM 3095 N N . GLN A 1 409 ? -7.584 6.292 29.421 1.00 91.50 409 GLN A N 1
ATOM 3096 C CA . GLN A 1 409 ? -8.571 6.869 28.512 1.00 91.50 409 GLN A CA 1
ATOM 3097 C C . GLN A 1 409 ? -9.443 5.754 27.940 1.00 91.50 409 GLN A C 1
ATOM 3099 O O . GLN A 1 409 ? -8.938 4.679 27.634 1.00 91.50 409 GLN A O 1
ATOM 3104 N N . THR A 1 410 ? -10.738 6.008 27.772 1.00 90.31 410 THR A N 1
ATOM 3105 C CA . THR A 1 410 ? -11.644 5.108 27.045 1.00 90.31 410 THR A CA 1
ATOM 3106 C C . THR A 1 410 ? -11.691 5.529 25.582 1.00 90.31 410 THR A C 1
ATOM 3108 O O . THR A 1 410 ? -12.064 6.667 25.291 1.00 90.31 410 THR A O 1
ATOM 3111 N N . LEU A 1 411 ? -11.299 4.625 24.690 1.00 89.94 411 LEU A N 1
ATOM 3112 C CA . LEU A 1 411 ? -11.287 4.791 23.240 1.00 89.94 411 LEU A CA 1
ATOM 3113 C C . LEU A 1 411 ? -12.356 3.890 22.622 1.00 89.94 411 LEU A C 1
ATOM 3115 O O . LEU A 1 411 ? -12.614 2.805 23.141 1.00 89.94 411 LEU A O 1
ATOM 3119 N N . GLU A 1 412 ? -12.956 4.318 21.518 1.00 86.38 412 GLU A N 1
ATOM 3120 C CA . GLU A 1 412 ? -13.707 3.424 20.634 1.00 86.38 412 GLU A CA 1
ATOM 3121 C C . GLU A 1 412 ? -12.685 2.623 19.827 1.00 86.38 412 GLU A C 1
ATOM 3123 O O . GLU A 1 412 ? -11.786 3.201 19.235 1.00 86.38 412 GLU A O 1
ATOM 3128 N N . TYR A 1 413 ? -12.775 1.306 19.829 1.00 80.75 413 TYR A N 1
ATOM 3129 C CA . TYR A 1 413 ? -11.895 0.421 19.082 1.00 80.75 413 TYR A CA 1
ATOM 3130 C C . TYR A 1 413 ? -12.713 -0.262 17.995 1.00 80.75 413 TYR A C 1
ATOM 3132 O O . TYR A 1 413 ? -13.754 -0.855 18.296 1.00 80.75 413 TYR A O 1
ATOM 3140 N N . TYR A 1 414 ? -12.248 -0.147 16.757 1.00 78.75 414 TYR A N 1
ATOM 3141 C CA . TYR A 1 414 ? -12.786 -0.859 15.611 1.00 78.75 414 TYR A CA 1
ATOM 3142 C C . TYR A 1 414 ? -11.767 -1.886 15.140 1.00 78.75 414 TYR A C 1
ATOM 3144 O O . TYR A 1 414 ? -10.572 -1.604 15.143 1.00 78.75 414 TYR A O 1
ATOM 3152 N N . ALA A 1 415 ? -12.231 -3.064 14.742 1.00 74.38 415 ALA A N 1
ATOM 3153 C CA . ALA A 1 415 ? -11.386 -4.048 14.084 1.00 74.38 415 ALA A CA 1
ATOM 3154 C C . ALA A 1 415 ? -12.166 -4.727 12.966 1.00 74.38 415 ALA A C 1
ATOM 3156 O O . ALA A 1 415 ? -13.246 -5.251 13.234 1.00 74.38 415 ALA A O 1
ATOM 3157 N N . THR A 1 416 ? -11.628 -4.729 11.753 1.00 72.56 416 THR A N 1
ATOM 3158 C CA . THR A 1 416 ? -12.104 -5.594 10.675 1.00 72.56 416 THR A CA 1
ATOM 3159 C C . THR A 1 416 ? -11.288 -6.874 10.699 1.00 72.56 416 THR A C 1
ATOM 3161 O O . THR A 1 416 ? -10.060 -6.843 10.671 1.00 72.56 416 THR A O 1
ATOM 3164 N N . VAL A 1 417 ? -11.977 -8.001 10.801 1.00 66.12 417 VAL A N 1
ATOM 3165 C CA . VAL A 1 417 ? -11.390 -9.336 10.830 1.00 66.12 417 VAL A CA 1
ATOM 3166 C C . VAL A 1 417 ? -11.833 -10.051 9.571 1.00 66.12 417 VAL A C 1
ATOM 3168 O O . VAL A 1 417 ? -13.020 -10.304 9.404 1.00 66.12 417 VAL A O 1
ATOM 3171 N N . GLU A 1 418 ? -10.883 -10.391 8.713 1.00 65.38 418 GLU A N 1
ATOM 3172 C CA . GLU A 1 418 ? -11.116 -11.153 7.495 1.00 65.38 418 GLU A CA 1
ATOM 3173 C C . GLU A 1 418 ? -10.451 -12.525 7.604 1.00 65.38 418 GLU A C 1
ATOM 3175 O O . GLU A 1 418 ? -9.242 -12.652 7.824 1.00 65.38 418 GLU A O 1
ATOM 3180 N N . VAL A 1 419 ? -11.257 -13.571 7.459 1.00 58.91 419 VAL A N 1
ATOM 3181 C CA . VAL A 1 419 ? -10.804 -14.957 7.401 1.00 58.91 419 VAL A CA 1
ATOM 3182 C C . VAL A 1 419 ? -10.651 -15.343 5.938 1.00 58.91 419 VAL A C 1
ATOM 3184 O O . VAL A 1 419 ? -11.636 -15.390 5.208 1.00 58.91 419 VAL A O 1
ATOM 3187 N N . ARG A 1 420 ? -9.432 -15.689 5.534 1.00 60.62 420 ARG A N 1
ATOM 3188 C CA . ARG A 1 420 ? -9.118 -16.267 4.223 1.00 60.62 420 ARG A CA 1
ATOM 3189 C C . ARG A 1 420 ? -8.779 -17.751 4.369 1.00 60.62 420 ARG A C 1
ATOM 3191 O O . ARG A 1 420 ? -8.594 -18.245 5.486 1.00 60.62 420 ARG A O 1
ATOM 3198 N N . GLU A 1 421 ? -8.712 -18.493 3.265 1.00 53.22 421 GLU A N 1
ATOM 3199 C CA . GLU A 1 421 ? -8.492 -19.952 3.307 1.00 53.22 421 GLU A CA 1
ATOM 3200 C C . GLU A 1 421 ? -7.183 -20.382 3.995 1.00 53.22 421 GLU A C 1
ATOM 3202 O O . GLU A 1 421 ? -7.110 -21.466 4.589 1.00 53.22 421 GLU A O 1
ATOM 3207 N N . ASP A 1 422 ? -6.164 -19.530 3.957 1.00 51.16 422 ASP A N 1
ATOM 3208 C CA . ASP A 1 422 ? -4.815 -19.791 4.466 1.00 51.16 422 ASP A CA 1
ATOM 3209 C C . ASP A 1 422 ? -4.331 -18.793 5.535 1.00 51.16 422 ASP A C 1
ATOM 3211 O O . ASP A 1 422 ? -3.353 -19.083 6.232 1.00 51.16 422 ASP A O 1
ATOM 3215 N N . ARG A 1 423 ? -5.009 -17.651 5.715 1.00 55.28 423 ARG A N 1
ATOM 3216 C CA . ARG A 1 423 ? -4.582 -16.567 6.613 1.00 55.28 423 ARG A CA 1
ATOM 3217 C C . ARG A 1 423 ? -5.751 -15.835 7.267 1.00 55.28 423 ARG A C 1
ATOM 3219 O O . ARG A 1 423 ? -6.881 -15.866 6.799 1.00 55.28 423 ARG A O 1
ATOM 3226 N N . LEU A 1 424 ? -5.453 -15.156 8.371 1.00 57.12 424 LEU A N 1
ATOM 3227 C CA . LEU A 1 424 ? -6.351 -14.203 9.017 1.00 57.12 424 LEU A CA 1
ATOM 3228 C C . LEU A 1 424 ? -5.767 -12.807 8.841 1.00 57.12 424 LEU A C 1
ATOM 3230 O O . LEU A 1 424 ? -4.612 -12.590 9.223 1.00 57.12 424 LEU A O 1
ATOM 3234 N N . VAL A 1 425 ? -6.563 -11.878 8.329 1.00 63.53 425 VAL A N 1
ATOM 3235 C CA . VAL A 1 425 ? -6.209 -10.463 8.266 1.00 63.53 425 VAL A CA 1
ATOM 3236 C C . VAL A 1 425 ? -7.013 -9.728 9.331 1.00 63.53 425 VAL A C 1
ATOM 3238 O O . VAL A 1 425 ? -8.223 -9.903 9.444 1.00 63.53 425 VAL A O 1
ATOM 3241 N N . VAL A 1 426 ? -6.332 -8.957 10.176 1.00 66.69 426 VAL A N 1
ATOM 3242 C CA . VAL A 1 426 ? -6.979 -8.102 11.174 1.00 66.69 426 VAL A CA 1
ATOM 3243 C C . VAL A 1 426 ? -6.450 -6.698 10.978 1.00 66.69 426 VAL A C 1
ATOM 3245 O O . VAL A 1 426 ? -5.274 -6.448 11.235 1.00 66.69 426 VAL A O 1
ATOM 3248 N N . ASP A 1 427 ? -7.328 -5.800 10.560 1.00 75.06 427 ASP A N 1
ATOM 3249 C CA . ASP A 1 427 ? -7.076 -4.365 10.564 1.00 75.06 427 ASP A CA 1
ATOM 3250 C C . ASP A 1 427 ? -7.806 -3.742 11.750 1.00 75.06 427 ASP A C 1
ATOM 3252 O O . ASP A 1 427 ? -8.943 -4.115 12.050 1.00 75.06 427 ASP A O 1
ATOM 3256 N N . SER A 1 428 ? -7.162 -2.836 12.483 1.00 77.44 428 SER A N 1
ATOM 3257 C CA . SER A 1 428 ? -7.769 -2.305 13.697 1.00 77.44 428 SER A CA 1
ATOM 3258 C C . SER A 1 428 ? -7.293 -0.919 14.097 1.00 77.44 428 SER A C 1
ATOM 3260 O O . SER A 1 428 ? -6.133 -0.559 13.928 1.00 77.44 428 SER A O 1
ATOM 3262 N N . GLU A 1 429 ? -8.198 -0.148 14.694 1.00 83.81 429 GLU A N 1
ATOM 3263 C CA . GLU A 1 429 ? -8.020 1.280 14.926 1.00 83.81 429 GLU A CA 1
ATOM 3264 C C . GLU A 1 429 ? -8.694 1.718 16.230 1.00 83.81 429 GLU A C 1
ATOM 3266 O O . GLU A 1 429 ? -9.790 1.272 16.581 1.00 83.81 429 GLU A O 1
ATOM 3271 N N . HIS A 1 430 ? -8.070 2.647 16.948 1.00 89.00 430 HIS A N 1
ATOM 3272 C CA . HIS A 1 430 ? -8.573 3.228 18.189 1.00 89.00 430 HIS A CA 1
ATOM 3273 C C . HIS A 1 430 ? -8.879 4.714 18.005 1.00 89.00 430 HIS A C 1
ATOM 3275 O O . HIS A 1 430 ? -8.041 5.486 17.555 1.00 89.00 430 HIS A O 1
ATOM 3281 N N . TYR A 1 431 ? -10.049 5.146 18.458 1.00 90.81 431 TYR A N 1
ATOM 3282 C CA . TYR A 1 431 ? -10.560 6.502 18.313 1.00 90.81 431 TYR A CA 1
ATOM 3283 C C . TYR A 1 431 ? -10.837 7.108 19.688 1.00 90.81 431 TYR A C 1
ATOM 3285 O O . TYR A 1 431 ? -11.657 6.613 20.467 1.00 90.81 431 TYR A O 1
ATOM 3293 N N . LEU A 1 432 ? -10.166 8.211 20.002 1.00 93.94 432 LEU A N 1
ATOM 3294 C CA . LEU A 1 432 ? -10.378 8.990 21.215 1.00 93.94 432 LEU A CA 1
ATOM 3295 C C . LEU A 1 432 ? -11.033 10.326 20.865 1.00 93.94 432 LEU A C 1
ATOM 3297 O O . LEU A 1 432 ? -10.401 11.201 20.283 1.00 93.94 432 LEU A O 1
ATOM 3301 N N . ILE A 1 433 ? -12.286 10.506 21.281 1.00 92.62 433 ILE A N 1
ATOM 3302 C CA . ILE A 1 433 ? -13.017 11.768 21.105 1.00 92.62 433 ILE A CA 1
ATOM 3303 C C . ILE A 1 433 ? -12.913 12.601 22.386 1.00 92.62 433 ILE A C 1
ATOM 3305 O O . ILE A 1 433 ? -13.303 12.139 23.466 1.00 92.62 433 ILE A O 1
ATOM 3309 N N . LEU A 1 434 ? -12.406 13.828 22.270 1.00 94.00 434 LEU A N 1
ATOM 3310 C CA . LEU A 1 434 ? -12.160 14.800 23.339 1.00 94.00 434 LEU A CA 1
ATOM 3311 C C . LEU A 1 434 ? -12.838 16.133 22.989 1.00 94.00 434 LEU A C 1
ATOM 3313 O O . LEU A 1 434 ? -12.235 16.984 22.350 1.00 94.00 434 LEU A O 1
ATOM 3317 N N . GLY A 1 435 ? -14.103 16.310 23.382 1.00 91.81 435 GLY A N 1
ATOM 3318 C CA . GLY A 1 435 ? -14.859 17.491 22.955 1.00 91.81 435 GLY A CA 1
ATOM 3319 C C . GLY A 1 435 ? -15.132 17.430 21.451 1.00 91.81 435 GLY A C 1
ATOM 3320 O O . GLY A 1 435 ? -15.766 16.479 20.996 1.00 91.81 435 GLY A O 1
ATOM 3321 N N . ASP A 1 436 ? -14.646 18.421 20.711 1.00 94.12 436 ASP A N 1
ATOM 3322 C CA . ASP A 1 436 ? -14.647 18.486 19.244 1.00 94.12 436 ASP A CA 1
ATOM 3323 C C . ASP A 1 436 ? -13.384 17.880 18.611 1.00 94.12 436 ASP A C 1
ATOM 3325 O O . ASP A 1 436 ? -13.287 17.807 17.393 1.00 94.12 436 ASP A O 1
ATOM 3329 N N . ARG A 1 437 ? -12.416 17.403 19.398 1.00 95.31 437 ARG A N 1
ATOM 3330 C CA . ARG A 1 437 ? -11.190 16.801 18.871 1.00 95.31 437 ARG A CA 1
ATOM 3331 C C . ARG A 1 437 ? -11.304 15.287 18.725 1.00 95.31 437 ARG A C 1
ATOM 3333 O O . ARG A 1 437 ? -11.676 14.592 19.673 1.00 95.31 437 ARG A O 1
ATOM 3340 N N . LEU A 1 438 ? -10.890 14.775 17.572 1.00 94.75 438 LEU A N 1
ATOM 3341 C CA . LEU A 1 438 ? -10.662 13.359 17.300 1.00 94.75 438 LEU A CA 1
ATOM 3342 C C . LEU A 1 438 ? -9.164 13.057 17.355 1.00 94.75 438 LEU A C 1
ATOM 3344 O O . LEU A 1 438 ? -8.378 13.764 16.729 1.00 94.75 438 LEU A O 1
ATOM 3348 N N . LEU A 1 439 ? -8.772 11.998 18.062 1.00 95.75 439 LEU A N 1
ATOM 3349 C CA . LEU A 1 439 ? -7.484 11.331 17.872 1.00 95.75 439 LEU A CA 1
ATOM 3350 C C . LEU A 1 439 ? -7.739 9.911 17.369 1.00 95.75 439 LEU A C 1
ATOM 3352 O O . LEU A 1 439 ? -8.537 9.195 17.970 1.00 95.75 439 LEU A O 1
ATOM 3356 N N . VAL A 1 440 ? -7.059 9.514 16.301 1.00 93.56 440 VAL A N 1
ATOM 3357 C CA . VAL A 1 440 ? -7.136 8.177 15.698 1.00 93.56 440 VAL A CA 1
ATOM 3358 C C . VAL A 1 440 ? -5.774 7.522 15.811 1.00 93.56 440 VAL A C 1
ATOM 3360 O O . VAL A 1 440 ? -4.772 8.181 15.559 1.00 93.56 440 VAL A O 1
ATOM 3363 N N . PHE A 1 441 ? -5.726 6.260 16.210 1.00 92.69 441 PHE A N 1
ATOM 3364 C CA . PHE A 1 441 ? -4.506 5.478 16.369 1.00 92.69 441 PHE A CA 1
ATOM 3365 C C . PHE A 1 441 ? -4.680 4.154 15.634 1.00 92.69 441 PHE A C 1
ATOM 3367 O O . PHE A 1 441 ? -5.662 3.470 15.891 1.00 92.69 441 PHE A O 1
ATOM 3374 N N . SER A 1 442 ? -3.731 3.738 14.801 1.00 87.81 442 SER A N 1
ATOM 3375 C CA . SER A 1 442 ? -3.811 2.411 14.163 1.00 87.81 442 SER A CA 1
ATOM 3376 C C . SER A 1 442 ? -3.306 1.269 15.046 1.00 87.81 442 SER A C 1
ATOM 3378 O O . SER A 1 442 ? -3.335 0.104 14.676 1.00 87.81 442 SER A O 1
ATOM 3380 N N . SER A 1 443 ? -2.779 1.578 16.235 1.00 84.88 443 SER A N 1
ATOM 3381 C CA . SER A 1 443 ? -2.390 0.544 17.188 1.00 84.88 443 SER A CA 1
ATOM 3382 C C . SER A 1 443 ? -2.402 1.029 18.631 1.00 84.88 443 SER A C 1
ATOM 3384 O O . SER A 1 443 ? -2.174 2.205 18.943 1.00 84.88 443 SER A O 1
ATOM 3386 N N . ALA A 1 444 ? -2.561 0.071 19.544 1.00 82.75 444 ALA A N 1
ATOM 3387 C CA . ALA A 1 444 ? -2.474 0.325 20.974 1.00 82.75 444 ALA A CA 1
ATOM 3388 C C . ALA A 1 444 ? -1.066 0.775 21.416 1.00 82.75 444 ALA A C 1
ATOM 3390 O O . ALA A 1 444 ? -0.955 1.535 22.378 1.00 82.75 444 ALA A O 1
ATOM 3391 N N . ASP A 1 445 ? 0.009 0.349 20.731 1.00 83.81 445 ASP A N 1
ATOM 3392 C CA . ASP A 1 445 ? 1.382 0.791 21.042 1.00 83.81 445 ASP A CA 1
ATOM 3393 C C . ASP A 1 445 ? 1.550 2.289 20.765 1.00 83.81 445 ASP A C 1
ATOM 3395 O O . ASP A 1 445 ? 2.060 3.015 21.620 1.00 83.81 445 ASP A O 1
ATOM 3399 N N . VAL A 1 446 ? 1.070 2.775 19.615 1.00 88.88 446 VAL A N 1
ATOM 3400 C CA . VAL A 1 446 ? 1.104 4.210 19.294 1.00 88.88 446 VAL A CA 1
ATOM 3401 C C . VAL A 1 446 ? 0.212 4.994 20.257 1.00 88.88 446 VAL A C 1
ATOM 3403 O O . VAL A 1 446 ? 0.650 6.007 20.810 1.00 88.88 446 VAL A O 1
ATOM 3406 N N . ALA A 1 447 ? -0.990 4.494 20.561 1.00 91.88 447 ALA A N 1
ATOM 3407 C CA . ALA A 1 447 ? -1.856 5.105 21.568 1.00 91.88 447 ALA A CA 1
ATOM 3408 C C . ALA A 1 447 ? -1.159 5.211 22.940 1.00 91.88 447 ALA A C 1
ATOM 3410 O O . ALA A 1 447 ? -1.179 6.271 23.563 1.00 91.88 447 ALA A O 1
ATOM 3411 N N . GLU A 1 448 ? -0.467 4.171 23.413 1.00 89.50 448 GLU A N 1
ATOM 3412 C CA . GLU A 1 448 ? 0.268 4.220 24.687 1.00 89.50 448 GLU A CA 1
ATOM 3413 C C . GLU A 1 448 ? 1.409 5.253 24.687 1.00 89.50 448 GLU A C 1
ATOM 3415 O O . GLU A 1 448 ? 1.672 5.876 25.721 1.00 89.50 448 GLU A O 1
ATOM 3420 N N . GLN A 1 449 ? 2.072 5.470 23.549 1.00 89.00 449 GLN A N 1
ATOM 3421 C CA . GLN A 1 449 ? 3.124 6.484 23.418 1.00 89.00 449 GLN A CA 1
ATOM 3422 C C . GLN A 1 449 ? 2.570 7.916 23.472 1.00 89.00 449 GLN A C 1
ATOM 3424 O O . GLN A 1 449 ? 3.193 8.799 24.065 1.00 89.00 449 GLN A O 1
ATOM 3429 N N . VAL A 1 450 ? 1.397 8.146 22.879 1.00 94.38 450 VAL A N 1
ATOM 3430 C CA . VAL A 1 450 ? 0.766 9.474 22.775 1.00 94.38 450 VAL A CA 1
ATOM 3431 C C . VAL A 1 450 ? -0.117 9.797 23.982 1.00 94.38 450 VAL A C 1
ATOM 3433 O O . VAL A 1 450 ? -0.278 10.959 24.350 1.00 94.38 450 VAL A O 1
ATOM 3436 N N . LEU A 1 451 ? -0.684 8.807 24.663 1.00 95.88 451 LEU A N 1
ATOM 3437 C CA . LEU A 1 451 ? -1.579 9.043 25.801 1.00 95.88 451 LEU A CA 1
ATOM 3438 C C . LEU A 1 451 ? -0.845 9.128 27.147 1.00 95.88 451 LEU A C 1
ATOM 3440 O O . LEU A 1 451 ? -1.450 9.489 28.160 1.00 95.88 451 LEU A O 1
ATOM 3444 N N . ARG A 1 452 ? 0.460 8.843 27.187 1.00 92.81 452 ARG A N 1
ATOM 3445 C CA . ARG A 1 452 ? 1.297 8.929 28.396 1.00 92.81 452 ARG A CA 1
ATOM 3446 C C . ARG A 1 452 ? 2.301 10.065 28.335 1.00 92.81 452 ARG A C 1
ATOM 3448 O O . ARG A 1 452 ? 2.687 10.522 27.270 1.00 92.81 452 ARG A O 1
ATOM 3455 N N . GLU A 1 453 ? 2.741 10.521 29.501 1.00 9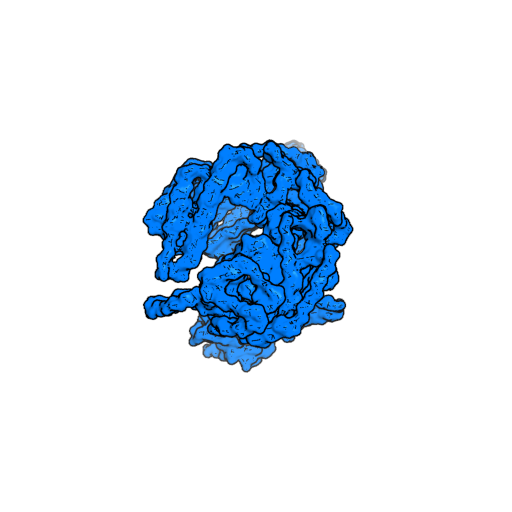1.62 453 GLU A N 1
ATOM 3456 C CA . GLU A 1 453 ? 3.850 11.466 29.597 1.00 91.62 453 GLU A CA 1
ATOM 3457 C C . GLU A 1 453 ? 5.126 10.887 28.957 1.00 91.62 453 GLU A C 1
ATOM 3459 O O . GLU A 1 453 ? 5.364 9.677 29.042 1.00 91.62 453 GLU A O 1
ATOM 3464 N N . PRO A 1 454 ? 5.987 11.721 28.349 1.00 87.69 454 PRO A N 1
ATOM 3465 C CA . PRO A 1 454 ? 7.243 11.242 27.796 1.00 87.69 454 PRO A CA 1
ATOM 3466 C C . PRO A 1 454 ? 8.140 10.690 28.909 1.00 87.69 454 PRO A C 1
ATOM 3468 O O . PRO A 1 454 ? 8.141 11.161 30.051 1.00 87.69 454 PRO A O 1
ATOM 3471 N N . GLY A 1 455 ? 8.948 9.684 28.568 1.00 82.69 455 GLY A N 1
ATOM 3472 C CA . GLY A 1 455 ? 9.951 9.153 29.484 1.00 82.69 455 GLY A CA 1
ATOM 3473 C C . GLY A 1 455 ? 10.898 10.251 29.984 1.00 82.69 455 GLY A C 1
ATOM 3474 O O . GLY A 1 455 ? 11.190 11.223 29.288 1.00 82.69 455 GLY A O 1
ATOM 3475 N N . LYS A 1 456 ? 11.421 10.099 31.205 1.00 82.25 456 LYS A N 1
ATOM 3476 C CA . LYS A 1 456 ? 12.329 11.092 31.797 1.00 82.25 456 LYS A CA 1
ATOM 3477 C C . LYS A 1 456 ? 13.524 11.370 30.870 1.00 82.25 456 LYS A C 1
ATOM 3479 O O . LYS A 1 456 ? 14.313 10.468 30.604 1.00 82.25 456 LYS A O 1
ATOM 3484 N N . GLY A 1 457 ? 13.690 12.631 30.467 1.00 83.88 457 GLY A N 1
ATOM 3485 C CA . GLY A 1 457 ? 14.777 13.074 29.585 1.00 83.88 457 GLY A CA 1
ATOM 3486 C C . GLY A 1 457 ? 14.464 12.998 28.087 1.00 83.88 457 GLY A C 1
ATOM 3487 O O . GLY A 1 457 ? 15.350 13.288 27.292 1.00 83.88 457 GLY A O 1
ATOM 3488 N N . VAL A 1 458 ? 13.235 12.635 27.706 1.00 88.00 458 VAL A N 1
ATOM 3489 C CA . VAL A 1 458 ? 12.758 12.665 26.317 1.00 88.00 458 VAL A CA 1
ATOM 3490 C C . VAL A 1 458 ? 12.007 13.973 26.077 1.00 88.00 458 VAL A C 1
ATOM 3492 O O . VAL A 1 458 ? 11.022 14.255 26.757 1.00 88.00 458 VAL A O 1
ATOM 3495 N N . ALA A 1 459 ? 12.493 14.783 25.136 1.00 91.12 459 ALA A N 1
ATOM 3496 C CA . ALA A 1 459 ? 11.781 15.965 24.653 1.00 91.12 459 ALA A CA 1
ATOM 3497 C C . ALA A 1 459 ? 10.674 15.560 23.666 1.00 91.12 459 ALA A C 1
ATOM 3499 O O . ALA A 1 459 ? 10.740 14.487 23.067 1.00 91.12 459 ALA A O 1
ATOM 3500 N N . THR A 1 460 ? 9.662 16.409 23.505 1.00 93.50 460 THR A N 1
ATOM 3501 C CA . THR A 1 460 ? 8.601 16.210 22.508 1.00 93.50 460 THR A CA 1
ATOM 3502 C C . THR A 1 460 ? 9.113 16.538 21.106 1.00 93.50 460 THR A C 1
ATOM 3504 O O . THR A 1 460 ? 10.120 17.239 20.983 1.00 93.50 460 THR A O 1
ATOM 3507 N N . LEU A 1 461 ? 8.426 16.077 20.060 1.00 93.06 461 LEU A N 1
ATOM 3508 C CA . LEU A 1 461 ? 8.773 16.378 18.668 1.00 93.06 461 LEU A CA 1
ATOM 3509 C C . LEU A 1 461 ? 8.798 17.891 18.420 1.00 93.06 461 LEU A C 1
ATOM 3511 O O . LEU A 1 461 ? 9.790 18.417 17.925 1.00 93.06 461 LEU A O 1
ATOM 3515 N N . ALA A 1 462 ? 7.769 18.608 18.879 1.00 93.69 462 ALA A N 1
ATOM 3516 C CA . ALA A 1 462 ? 7.697 20.067 18.777 1.00 93.69 462 ALA A CA 1
ATOM 3517 C C . ALA A 1 462 ? 8.865 20.796 19.472 1.00 93.69 462 ALA A C 1
ATOM 3519 O O . ALA A 1 462 ? 9.240 21.895 19.065 1.00 93.69 462 ALA A O 1
ATOM 3520 N N . ALA A 1 463 ? 9.455 20.195 20.512 1.00 93.31 463 ALA A N 1
ATOM 3521 C CA . ALA A 1 463 ? 10.607 20.750 21.218 1.00 93.31 463 ALA A CA 1
ATOM 3522 C C . ALA A 1 463 ? 11.955 20.418 20.547 1.00 93.31 463 ALA A C 1
ATOM 3524 O O . ALA A 1 463 ? 12.995 20.896 21.012 1.00 93.31 463 ALA A O 1
ATOM 3525 N N . GLN A 1 464 ? 11.966 19.608 19.482 1.00 89.75 464 GLN A N 1
ATOM 3526 C CA . GLN A 1 464 ? 13.184 19.285 18.745 1.00 89.75 464 GLN A CA 1
ATOM 3527 C C . GLN A 1 464 ? 13.614 20.475 17.878 1.00 89.75 464 GLN A C 1
ATOM 3529 O O . GLN A 1 464 ? 12.849 20.915 17.018 1.00 89.75 464 GLN A O 1
ATOM 3534 N N . PRO A 1 465 ? 14.866 20.958 17.998 1.00 86.75 465 PRO A N 1
ATOM 3535 C CA . PRO A 1 465 ? 15.358 22.043 17.151 1.00 86.75 465 PRO A CA 1
ATOM 3536 C C . PRO A 1 465 ? 15.300 21.725 15.652 1.00 86.75 465 PRO A C 1
ATOM 3538 O O . PRO A 1 465 ? 15.122 22.636 14.850 1.00 86.75 465 PRO A O 1
ATOM 3541 N N . ALA A 1 466 ? 15.464 20.452 15.275 1.00 80.50 466 ALA A N 1
ATOM 3542 C CA . ALA A 1 466 ? 15.350 20.007 13.888 1.00 80.50 466 ALA A CA 1
ATOM 3543 C C . ALA A 1 466 ? 13.919 20.177 13.358 1.00 80.50 466 ALA A C 1
ATOM 3545 O O . ALA A 1 466 ? 13.743 20.745 12.287 1.00 80.50 466 ALA A O 1
ATOM 3546 N N . PHE A 1 467 ? 12.911 19.798 14.152 1.00 87.62 467 PHE A N 1
ATOM 3547 C CA . PHE A 1 467 ? 11.503 19.992 13.808 1.00 87.62 467 PHE A CA 1
ATOM 3548 C C . PHE A 1 467 ? 11.176 21.478 13.640 1.00 87.62 467 PHE A C 1
ATOM 3550 O O . PHE A 1 467 ? 10.689 21.880 12.592 1.00 87.62 467 PHE A O 1
ATOM 3557 N N . SER A 1 468 ? 11.544 22.323 14.614 1.00 87.06 468 SER A N 1
ATOM 3558 C CA . SER A 1 468 ? 11.271 23.766 14.527 1.00 87.06 468 SER A CA 1
ATOM 3559 C C . SER A 1 468 ? 11.926 24.436 13.316 1.00 87.06 468 SER A C 1
ATOM 3561 O O . SER A 1 468 ? 11.369 25.394 12.791 1.00 87.06 468 SER A O 1
ATOM 3563 N N . ARG A 1 469 ? 13.111 23.972 12.885 1.00 81.88 469 ARG A N 1
ATOM 3564 C CA . ARG A 1 469 ? 13.760 24.457 11.656 1.00 81.88 469 ARG A CA 1
ATOM 3565 C C . ARG A 1 469 ? 13.021 23.982 10.407 1.00 81.88 469 ARG A C 1
ATOM 3567 O O . ARG A 1 469 ? 12.756 24.798 9.535 1.00 81.88 469 ARG A O 1
ATOM 3574 N N . ALA A 1 470 ? 12.678 22.697 10.349 1.00 80.25 470 ALA A N 1
ATOM 3575 C CA . ALA A 1 470 ? 12.004 22.077 9.212 1.00 80.25 470 ALA A CA 1
ATOM 3576 C C . ALA A 1 470 ? 10.598 22.660 8.970 1.00 80.25 470 ALA A C 1
ATOM 3578 O O . ALA A 1 470 ? 10.185 22.831 7.828 1.00 80.25 470 ALA A O 1
ATOM 3579 N N . THR A 1 471 ? 9.888 23.044 10.035 1.00 86.44 471 THR A N 1
ATOM 3580 C CA . THR A 1 471 ? 8.541 23.627 9.945 1.00 86.44 471 THR A CA 1
ATOM 3581 C C . THR A 1 471 ? 8.521 25.160 9.946 1.00 86.44 471 THR A C 1
ATOM 3583 O O . THR A 1 471 ? 7.441 25.747 9.983 1.00 86.44 471 THR A O 1
ATOM 3586 N N . ALA A 1 472 ? 9.676 25.841 9.969 1.00 83.69 472 ALA A N 1
ATOM 3587 C CA . ALA A 1 472 ? 9.741 27.301 10.133 1.00 83.69 472 ALA A CA 1
ATOM 3588 C C . ALA A 1 472 ? 9.083 28.069 8.977 1.00 83.69 472 ALA A C 1
ATOM 3590 O O . ALA A 1 472 ? 8.469 29.112 9.200 1.00 83.69 472 ALA A O 1
ATOM 3591 N N . ASP A 1 473 ? 9.207 27.531 7.763 1.00 78.62 473 ASP A N 1
ATOM 3592 C CA . ASP A 1 473 ? 8.734 28.152 6.526 1.00 78.62 473 ASP A CA 1
ATOM 3593 C C . ASP A 1 473 ? 7.389 27.584 6.057 1.00 78.62 473 ASP A C 1
ATOM 3595 O O . ASP A 1 473 ? 6.983 27.827 4.923 1.00 78.62 473 ASP A O 1
ATOM 3599 N N . TRP A 1 474 ? 6.687 26.827 6.906 1.00 85.88 474 TRP A N 1
ATOM 3600 C CA . TRP A 1 474 ? 5.405 26.251 6.529 1.00 85.88 474 TRP A CA 1
ATOM 3601 C C . TRP A 1 474 ? 4.353 27.331 6.240 1.00 85.88 474 TRP A C 1
ATOM 3603 O O . TRP A 1 474 ? 4.216 28.300 6.990 1.00 85.88 474 TRP A O 1
ATOM 3613 N N . ARG A 1 475 ? 3.602 27.163 5.146 1.00 80.62 475 ARG A N 1
ATOM 3614 C CA . ARG A 1 475 ? 2.671 28.173 4.626 1.00 80.62 475 ARG A CA 1
ATOM 3615 C C . ARG A 1 475 ? 1.234 27.680 4.658 1.00 80.62 475 ARG A C 1
ATOM 3617 O O . ARG A 1 475 ? 0.933 26.575 4.220 1.00 80.62 475 ARG A O 1
ATOM 3624 N N . ASP A 1 476 ? 0.331 28.566 5.057 1.00 71.31 476 ASP A N 1
ATOM 3625 C CA . ASP A 1 476 ? -1.099 28.346 4.868 1.00 71.31 476 ASP A CA 1
ATOM 3626 C C . ASP A 1 476 ? -1.437 28.393 3.361 1.00 71.31 476 ASP A C 1
ATOM 3628 O O . ASP A 1 476 ? -0.984 29.290 2.644 1.00 71.31 476 ASP A O 1
ATOM 3632 N N . GLY A 1 477 ? -2.226 27.428 2.872 1.00 69.38 477 GLY A N 1
ATOM 3633 C CA . GLY A 1 477 ? -2.641 27.327 1.461 1.00 69.38 477 GLY A CA 1
ATOM 3634 C C . GLY A 1 477 ? -1.876 26.307 0.608 1.00 69.38 477 GLY A C 1
ATOM 3635 O O . GLY A 1 477 ? -2.170 26.182 -0.578 1.00 69.38 477 GLY A O 1
ATOM 3636 N N . VAL A 1 478 ? -0.927 25.569 1.189 1.00 78.00 478 VAL A N 1
ATOM 3637 C CA . VAL A 1 478 ? -0.364 24.347 0.590 1.00 78.00 478 VAL A CA 1
ATOM 3638 C C . VAL A 1 478 ? -1.314 23.178 0.872 1.00 78.00 478 VAL A C 1
ATOM 3640 O O . VAL A 1 478 ? -1.905 23.123 1.953 1.00 78.00 478 VAL A O 1
ATOM 3643 N N . ALA A 1 479 ? -1.480 22.264 -0.091 1.00 78.81 479 ALA A N 1
ATOM 3644 C CA . ALA A 1 479 ? -2.397 21.131 0.047 1.00 78.81 479 ALA A CA 1
ATOM 3645 C C . ALA A 1 479 ? -1.979 20.221 1.210 1.00 78.81 479 ALA A C 1
ATOM 3647 O O . ALA A 1 479 ? -2.808 19.851 2.036 1.00 78.81 479 ALA A O 1
ATOM 3648 N N . MET A 1 480 ? -0.684 19.920 1.315 1.00 89.06 480 MET A N 1
ATOM 3649 C CA . MET A 1 480 ? -0.141 19.091 2.384 1.00 89.06 480 MET A CA 1
ATOM 3650 C C . MET A 1 480 ? 1.327 19.428 2.643 1.00 89.06 480 MET A C 1
ATOM 3652 O O . MET A 1 480 ? 2.089 19.732 1.726 1.00 89.06 480 MET A O 1
ATOM 3656 N N . GLN A 1 481 ? 1.738 19.364 3.903 1.00 89.94 481 GLN A N 1
ATOM 3657 C CA . GLN A 1 481 ? 3.123 19.551 4.315 1.00 89.94 481 GLN A CA 1
ATOM 3658 C C . GLN A 1 481 ? 3.526 18.400 5.226 1.00 89.94 481 GLN A C 1
ATOM 3660 O O . GLN A 1 481 ? 2.733 17.949 6.048 1.00 89.94 481 GLN A O 1
ATOM 3665 N N . ALA A 1 482 ? 4.753 17.924 5.097 1.00 86.69 482 ALA A N 1
ATOM 3666 C CA . ALA A 1 482 ? 5.283 16.847 5.908 1.00 86.69 482 ALA A CA 1
ATOM 3667 C C . ALA A 1 482 ? 6.715 17.158 6.337 1.00 86.69 482 ALA A C 1
ATOM 3669 O O . ALA A 1 482 ? 7.431 17.919 5.694 1.00 86.69 482 ALA A O 1
ATOM 3670 N N . VAL A 1 483 ? 7.138 16.596 7.455 1.00 85.75 483 VAL A N 1
ATOM 3671 C CA . VAL A 1 483 ? 8.527 16.602 7.894 1.00 85.75 483 VAL A CA 1
ATOM 3672 C C . VAL A 1 483 ? 8.891 15.183 8.259 1.00 85.75 483 VAL A C 1
ATOM 3674 O O . VAL A 1 483 ? 8.219 14.555 9.077 1.00 85.75 483 VAL A O 1
ATOM 3677 N N . ASP A 1 484 ? 9.987 14.717 7.681 1.00 79.00 484 ASP A N 1
ATOM 3678 C CA . ASP A 1 484 ? 10.602 13.454 8.020 1.00 79.00 484 ASP A CA 1
ATOM 3679 C C . ASP A 1 484 ? 12.012 13.688 8.573 1.00 79.00 484 ASP A C 1
ATOM 3681 O O . ASP A 1 484 ? 12.909 14.189 7.891 1.00 79.00 484 ASP A O 1
ATOM 3685 N N . LEU A 1 485 ? 12.209 13.380 9.855 1.00 69.00 485 LEU A N 1
ATOM 3686 C CA . LEU A 1 485 ? 13.487 13.588 10.545 1.00 69.00 485 LEU A CA 1
ATOM 3687 C C . LEU A 1 485 ? 14.395 12.349 10.515 1.00 69.00 485 LEU A C 1
ATOM 3689 O O . LEU A 1 485 ? 15.461 12.371 11.128 1.00 69.00 485 LEU A O 1
ATOM 3693 N N . THR A 1 486 ? 13.980 11.292 9.817 1.00 58.88 486 THR A N 1
ATOM 3694 C CA . THR A 1 486 ? 14.558 9.939 9.893 1.00 58.88 486 THR A CA 1
ATOM 3695 C C . THR A 1 486 ? 15.862 9.761 9.116 1.00 58.88 486 THR A C 1
ATOM 3697 O O . THR A 1 486 ? 16.679 8.935 9.522 1.00 58.88 486 THR A O 1
ATOM 3700 N N . GLY A 1 487 ? 16.089 10.560 8.065 1.00 56.16 487 GLY A N 1
ATOM 3701 C CA . GLY A 1 487 ? 17.332 10.578 7.284 1.00 56.16 487 GLY A CA 1
ATOM 3702 C C . GLY A 1 487 ? 17.471 9.483 6.218 1.00 56.16 487 GLY A C 1
ATOM 3703 O O . GLY A 1 487 ? 18.528 9.416 5.592 1.00 56.16 487 GLY A O 1
ATOM 3704 N N . ASP A 1 488 ? 16.434 8.678 5.965 1.00 52.72 488 ASP A N 1
ATOM 3705 C CA . ASP A 1 488 ? 16.511 7.440 5.161 1.00 52.72 488 ASP A CA 1
ATOM 3706 C C . ASP A 1 488 ? 16.830 7.671 3.662 1.00 52.72 488 ASP A C 1
ATOM 3708 O O . ASP A 1 488 ? 17.224 6.755 2.951 1.00 52.72 488 ASP A O 1
ATOM 3712 N N . GLN A 1 489 ? 16.763 8.918 3.181 1.00 49.16 489 GLN A N 1
ATOM 3713 C CA . GLN A 1 489 ? 17.110 9.315 1.803 1.00 49.16 489 GLN A CA 1
ATOM 3714 C C . GLN A 1 489 ? 18.459 10.058 1.701 1.00 49.16 489 GLN A C 1
ATOM 3716 O O . GLN A 1 489 ? 18.690 10.834 0.771 1.00 49.16 489 GLN A O 1
ATOM 3721 N N . GLY A 1 490 ? 19.335 9.911 2.702 1.00 48.69 490 GLY A N 1
ATOM 3722 C CA . GLY A 1 490 ? 20.592 10.669 2.801 1.00 48.69 490 GLY A CA 1
ATOM 3723 C C . GLY A 1 490 ? 20.396 12.170 3.066 1.00 48.69 490 GLY A C 1
ATOM 3724 O O . GLY A 1 490 ? 21.326 12.963 2.909 1.00 48.69 490 GLY A O 1
ATOM 3725 N N . LEU A 1 491 ? 19.182 12.566 3.465 1.00 56.25 491 LEU A N 1
ATOM 3726 C CA . LEU A 1 491 ? 18.782 13.932 3.806 1.00 56.25 491 LEU A CA 1
ATOM 3727 C C . LEU A 1 491 ? 18.310 13.969 5.267 1.00 56.25 491 LEU A C 1
ATOM 3729 O O . LEU A 1 491 ? 17.126 13.747 5.527 1.00 56.25 491 LEU A O 1
ATOM 3733 N N . PRO A 1 492 ? 19.195 14.221 6.249 1.00 55.22 492 PRO A N 1
ATOM 3734 C CA . PRO A 1 492 ? 18.752 14.408 7.623 1.00 55.22 492 PRO A CA 1
ATOM 3735 C C . PRO A 1 492 ? 17.820 15.628 7.727 1.00 55.22 492 PRO A C 1
ATOM 3737 O O . PRO A 1 492 ? 18.193 16.746 7.368 1.00 55.22 492 PRO A O 1
ATOM 3740 N N . ALA A 1 493 ? 16.611 15.399 8.252 1.00 63.53 493 ALA A N 1
ATOM 3741 C CA . ALA A 1 493 ? 15.536 16.385 8.400 1.00 63.53 493 ALA A CA 1
ATOM 3742 C C . ALA A 1 493 ? 15.006 16.957 7.072 1.00 63.53 493 ALA A C 1
ATOM 3744 O O . ALA A 1 493 ? 15.248 18.116 6.731 1.00 63.53 493 ALA A O 1
ATOM 3745 N N . LEU A 1 494 ? 14.237 16.137 6.357 1.00 71.19 494 LEU A N 1
ATOM 3746 C CA . LEU A 1 494 ? 13.525 16.512 5.145 1.00 71.19 494 LEU A CA 1
ATOM 3747 C C . LEU A 1 494 ? 12.213 17.226 5.500 1.00 71.19 494 LEU A C 1
ATOM 3749 O O . LEU A 1 494 ? 11.311 16.625 6.076 1.00 71.19 494 LEU A O 1
ATOM 3753 N N . ALA A 1 495 ? 12.079 18.500 5.141 1.00 79.12 495 ALA A N 1
ATOM 3754 C CA . ALA A 1 495 ? 10.792 19.191 5.127 1.00 79.12 495 ALA A CA 1
ATOM 3755 C C . ALA A 1 495 ? 10.201 19.098 3.725 1.00 79.12 495 ALA A C 1
ATOM 3757 O O . ALA A 1 495 ? 10.772 19.669 2.806 1.00 79.12 495 ALA A O 1
ATOM 3758 N N . LEU A 1 496 ? 9.090 18.387 3.568 1.00 81.19 496 LEU A N 1
ATOM 3759 C CA . LEU A 1 496 ? 8.366 18.165 2.322 1.00 81.19 496 LEU A CA 1
ATOM 3760 C C . LEU A 1 496 ? 7.128 19.075 2.249 1.00 81.19 496 LEU A C 1
ATOM 3762 O O . LEU A 1 496 ? 6.357 19.197 3.197 1.00 81.19 496 LEU A O 1
ATOM 3766 N N . GLU A 1 497 ? 6.894 19.676 1.094 1.00 83.31 497 GLU A N 1
ATOM 3767 C CA . GLU A 1 497 ? 5.649 20.341 0.724 1.00 83.31 497 GLU A CA 1
ATOM 3768 C C . GLU A 1 497 ? 5.100 19.668 -0.532 1.00 83.31 497 GLU A C 1
ATOM 3770 O O . GLU A 1 497 ? 5.833 19.507 -1.509 1.00 83.31 497 GLU A O 1
ATOM 3775 N N . LEU A 1 498 ? 3.817 19.310 -0.505 1.00 82.69 498 LEU A N 1
ATOM 3776 C CA . LEU A 1 498 ? 3.067 18.812 -1.651 1.00 82.69 498 LEU A CA 1
ATOM 3777 C C . LEU A 1 498 ? 2.052 19.867 -2.089 1.00 82.69 498 LEU A C 1
ATOM 3779 O O . LEU A 1 498 ? 1.190 20.304 -1.316 1.00 82.69 498 LEU A O 1
ATOM 3783 N N . VAL A 1 499 ? 2.133 20.235 -3.359 1.00 81.50 499 VAL A N 1
ATOM 3784 C CA . VAL A 1 499 ? 1.150 21.055 -4.055 1.00 81.50 499 VAL A CA 1
ATOM 3785 C C . VAL A 1 499 ? 0.425 20.170 -5.063 1.00 81.50 499 VAL A C 1
ATOM 3787 O O . VAL A 1 499 ? 1.051 19.505 -5.883 1.00 81.50 499 VAL A O 1
ATOM 3790 N N . LEU A 1 500 ? -0.903 20.167 -4.978 1.00 79.00 500 LEU A N 1
ATOM 3791 C CA . LEU A 1 500 ? -1.789 19.584 -5.982 1.00 79.00 500 LEU A CA 1
ATOM 3792 C C . LEU A 1 500 ? -2.183 20.715 -6.937 1.00 79.00 500 LEU A C 1
ATOM 3794 O O . LEU A 1 500 ? -2.764 21.706 -6.476 1.00 79.00 500 LEU A O 1
ATOM 3798 N N . ASP A 1 501 ? -1.842 20.611 -8.220 1.00 75.25 501 ASP A N 1
ATOM 3799 C CA . ASP A 1 501 ? -2.149 21.638 -9.223 1.00 75.25 501 ASP A CA 1
ATOM 3800 C C . ASP A 1 501 ? -3.059 21.111 -10.348 1.00 75.25 501 ASP A C 1
ATOM 3802 O O . ASP A 1 501 ? -3.733 20.094 -10.192 1.00 75.25 501 ASP A O 1
ATOM 3806 N N . SER A 1 502 ? -3.179 21.852 -11.455 1.00 72.94 502 SER A N 1
ATOM 3807 C CA . SER A 1 502 ? -4.041 21.460 -12.575 1.00 72.94 502 SER A CA 1
ATOM 3808 C C . SER A 1 502 ? -3.483 20.331 -13.437 1.00 72.94 502 SER A C 1
ATOM 3810 O O . SER A 1 502 ? -4.260 19.801 -14.236 1.00 72.94 502 SER A O 1
ATOM 3812 N N . ASP A 1 503 ? -2.197 20.010 -13.292 1.00 76.31 503 ASP A N 1
ATOM 3813 C CA . ASP A 1 503 ? -1.414 19.147 -14.179 1.00 76.31 503 ASP A CA 1
ATOM 3814 C C . ASP A 1 503 ? -0.936 17.875 -13.440 1.00 76.31 503 ASP A C 1
ATOM 3816 O O . ASP A 1 503 ? -0.663 16.849 -14.067 1.00 76.31 503 ASP A O 1
ATOM 3820 N N . GLY A 1 504 ? -0.866 17.906 -12.104 1.00 83.88 504 GLY A N 1
ATOM 3821 C CA . GLY A 1 504 ? -0.584 16.747 -11.263 1.00 83.88 504 GLY A CA 1
ATOM 3822 C C . GLY A 1 504 ? -0.085 17.102 -9.859 1.00 83.88 504 GLY A C 1
ATOM 3823 O O . GLY A 1 504 ? -0.715 17.860 -9.118 1.00 83.88 504 GLY A O 1
ATOM 3824 N N . LEU A 1 505 ? 1.030 16.480 -9.467 1.00 85.69 505 LEU A N 1
ATOM 3825 C CA . LEU A 1 505 ? 1.607 16.542 -8.123 1.00 85.69 505 LEU A CA 1
ATOM 3826 C C . LEU A 1 505 ? 2.980 17.223 -8.178 1.00 85.69 505 LEU A C 1
ATOM 3828 O O . LEU A 1 505 ? 3.882 16.725 -8.855 1.00 85.69 505 LEU A O 1
ATOM 3832 N N . GLU A 1 506 ? 3.179 18.307 -7.428 1.00 85.56 506 GLU A N 1
ATOM 3833 C CA . GLU A 1 506 ? 4.498 18.915 -7.222 1.00 85.56 506 GLU A CA 1
ATOM 3834 C C . GLU A 1 506 ? 4.952 18.721 -5.773 1.00 85.56 506 GLU A C 1
ATOM 3836 O O . GLU A 1 506 ? 4.320 19.185 -4.825 1.00 85.56 506 GLU A O 1
ATOM 3841 N N . PHE A 1 507 ? 6.099 18.073 -5.608 1.00 83.44 507 PHE A N 1
ATOM 3842 C CA . PHE A 1 507 ? 6.788 17.911 -4.340 1.00 83.44 507 PHE A CA 1
ATOM 3843 C C . PHE A 1 507 ? 7.977 18.856 -4.299 1.00 83.44 507 PHE A C 1
ATOM 3845 O O . PHE A 1 507 ? 8.811 18.888 -5.206 1.00 83.44 507 PHE A O 1
ATOM 3852 N N . SER A 1 508 ? 8.126 19.584 -3.206 1.00 79.81 508 SER A N 1
ATOM 3853 C CA . SER A 1 508 ? 9.362 20.297 -2.922 1.00 79.81 508 SER A CA 1
ATOM 3854 C C . SER A 1 508 ? 9.831 19.942 -1.533 1.00 79.81 508 SER A C 1
ATOM 3856 O O . SER A 1 508 ? 9.022 19.841 -0.620 1.00 79.81 508 SER A O 1
ATOM 3858 N N . ALA A 1 509 ? 11.130 19.737 -1.368 1.00 76.38 509 ALA A N 1
ATOM 3859 C CA . ALA A 1 509 ? 11.677 19.497 -0.056 1.00 76.38 509 ALA A CA 1
ATOM 3860 C C . ALA A 1 509 ? 12.953 20.280 0.203 1.00 76.38 509 ALA A C 1
ATOM 3862 O O . ALA A 1 509 ? 13.701 20.618 -0.720 1.00 76.38 509 ALA A O 1
ATOM 3863 N N . THR A 1 510 ? 13.200 20.580 1.470 1.00 75.50 510 THR A N 1
ATOM 3864 C CA . THR A 1 510 ? 14.436 21.196 1.947 1.00 75.50 510 THR A CA 1
ATOM 3865 C C . THR A 1 510 ? 15.030 20.365 3.074 1.00 75.50 510 THR A C 1
ATOM 3867 O O . THR A 1 510 ? 14.312 19.707 3.820 1.00 75.50 510 THR A O 1
ATOM 3870 N N . GLY A 1 511 ? 16.355 20.361 3.179 1.00 74.31 511 GLY A N 1
ATOM 3871 C CA . GLY A 1 511 ? 17.063 19.611 4.216 1.00 74.31 511 GLY A CA 1
ATOM 3872 C C . GLY A 1 511 ? 18.509 20.064 4.353 1.00 74.31 511 GLY A C 1
ATOM 3873 O O . GLY A 1 511 ? 18.959 20.955 3.630 1.00 74.31 511 GLY A O 1
ATOM 3874 N N . GLU A 1 512 ? 19.252 19.459 5.269 1.00 70.19 512 GLU A N 1
ATOM 3875 C CA . GLU A 1 512 ? 20.687 19.698 5.453 1.00 70.19 512 GLU A CA 1
ATOM 3876 C C . GLU A 1 512 ? 21.437 18.372 5.277 1.00 70.19 512 GLU A C 1
ATOM 3878 O O . GLU A 1 512 ? 20.895 17.326 5.602 1.00 70.19 512 GLU A O 1
ATOM 3883 N N . ALA A 1 513 ? 22.678 18.388 4.787 1.00 64.50 513 ALA A N 1
ATOM 3884 C CA . ALA A 1 513 ? 23.545 17.204 4.818 1.00 64.50 513 ALA A CA 1
ATOM 3885 C C . ALA A 1 513 ? 24.946 17.526 5.338 1.00 64.50 513 ALA A C 1
ATOM 3887 O O . ALA A 1 513 ? 25.486 18.619 5.134 1.00 64.50 513 ALA A O 1
ATOM 3888 N N . GLU A 1 514 ? 25.573 16.544 5.986 1.00 57.97 514 GLU A N 1
ATOM 3889 C CA . GLU A 1 514 ? 26.954 16.656 6.466 1.00 57.97 514 GLU A CA 1
ATOM 3890 C C . GLU A 1 514 ? 27.961 16.533 5.307 1.00 57.97 514 GLU A C 1
ATOM 3892 O O . GLU A 1 514 ? 28.938 17.296 5.219 1.00 57.97 514 GLU A O 1
ATOM 3897 N N . ALA A 1 515 ? 27.683 15.642 4.351 1.00 56.72 515 ALA A N 1
ATOM 3898 C CA . ALA A 1 515 ? 28.458 15.412 3.137 1.00 56.72 515 ALA A CA 1
ATOM 3899 C C . ALA A 1 515 ? 27.604 15.663 1.885 1.00 56.72 515 ALA A C 1
ATOM 3901 O O . ALA A 1 515 ? 26.414 15.394 1.861 1.00 56.72 515 ALA A O 1
ATOM 3902 N N . VAL A 1 516 ? 28.228 16.217 0.844 1.00 54.31 516 VAL A N 1
ATOM 3903 C CA . VAL A 1 516 ? 27.573 16.493 -0.440 1.00 54.31 516 VAL A CA 1
ATOM 3904 C C . VAL A 1 516 ? 28.435 15.856 -1.514 1.00 54.31 516 VAL A C 1
ATOM 3906 O O . VAL A 1 516 ? 29.576 16.281 -1.707 1.00 54.31 516 VAL A O 1
ATOM 3909 N N . GLY A 1 517 ? 27.918 14.811 -2.158 1.00 56.97 517 GLY A N 1
ATOM 3910 C CA . GLY A 1 517 ? 28.468 14.326 -3.419 1.00 56.97 517 GLY A CA 1
ATOM 3911 C C . GLY A 1 517 ? 28.115 15.298 -4.548 1.00 56.97 517 GLY A C 1
ATOM 3912 O O . GLY A 1 517 ? 27.028 15.867 -4.549 1.00 56.97 517 GLY A O 1
ATOM 3913 N N . ASP A 1 518 ? 29.029 15.505 -5.497 1.00 59.59 518 ASP A N 1
ATOM 3914 C CA . ASP A 1 518 ? 28.764 16.243 -6.741 1.00 59.59 518 ASP A CA 1
ATOM 3915 C C . ASP A 1 518 ? 28.891 15.279 -7.923 1.00 59.59 518 ASP A C 1
ATOM 3917 O O . ASP A 1 518 ? 29.927 14.627 -8.098 1.00 59.59 518 ASP A O 1
ATOM 3921 N N . PHE A 1 519 ? 27.838 15.192 -8.736 1.00 64.88 519 PHE A N 1
ATOM 3922 C CA . PHE A 1 519 ? 27.820 14.384 -9.953 1.00 64.88 519 PHE A CA 1
ATOM 3923 C C . PHE A 1 519 ? 27.385 15.135 -11.201 1.00 64.88 519 PHE A C 1
ATOM 3925 O O . PHE A 1 519 ? 27.081 14.465 -12.185 1.00 64.88 519 PHE A O 1
ATOM 3932 N N . GLY A 1 520 ? 27.333 16.471 -11.230 1.00 62.78 520 GLY A N 1
ATOM 3933 C CA . GLY A 1 520 ? 26.709 17.206 -12.348 1.00 62.78 520 GLY A CA 1
ATOM 3934 C C . GLY A 1 520 ? 27.152 16.756 -13.754 1.00 62.78 520 GLY A C 1
ATOM 3935 O O . GLY A 1 520 ? 26.380 16.819 -14.710 1.00 62.78 520 GLY A O 1
ATOM 3936 N N . LEU A 1 521 ? 28.365 16.204 -13.869 1.00 77.19 521 LEU A N 1
ATOM 3937 C CA . LEU A 1 521 ? 28.883 15.558 -15.073 1.00 77.19 521 LEU A CA 1
ATOM 3938 C C . LEU A 1 521 ? 28.179 14.239 -15.475 1.00 77.19 521 LEU A C 1
ATOM 3940 O O . LEU A 1 521 ? 27.980 14.030 -16.667 1.00 77.19 521 LEU A O 1
ATOM 3944 N N . LEU A 1 522 ? 27.803 13.349 -14.545 1.00 85.56 522 LEU A N 1
ATOM 3945 C CA . LEU A 1 522 ? 27.170 12.054 -14.853 1.00 85.56 522 LEU A CA 1
ATOM 3946 C C . LEU A 1 522 ? 25.825 12.250 -15.565 1.00 85.56 522 LEU A C 1
ATOM 3948 O O . LEU A 1 522 ? 25.649 11.763 -16.678 1.00 85.56 522 LEU A O 1
ATOM 3952 N N . ALA A 1 523 ? 24.906 13.018 -14.972 1.00 82.00 523 ALA A N 1
ATOM 3953 C CA . ALA A 1 523 ? 23.584 13.259 -15.557 1.00 82.00 523 ALA A CA 1
ATOM 3954 C C . ALA A 1 523 ? 23.675 13.944 -16.935 1.00 82.00 523 ALA A C 1
ATOM 3956 O O . ALA A 1 523 ? 22.960 13.578 -17.864 1.00 82.00 523 ALA A O 1
ATOM 3957 N N . ALA A 1 524 ? 24.610 14.885 -17.106 1.00 85.31 524 ALA A N 1
ATOM 3958 C CA . ALA A 1 524 ? 24.819 15.584 -18.376 1.00 85.31 524 ALA A CA 1
ATOM 3959 C C . ALA A 1 524 ? 25.352 14.684 -19.510 1.00 85.31 524 ALA A C 1
ATOM 3961 O O . ALA A 1 524 ? 25.184 15.009 -20.689 1.00 85.31 524 ALA A O 1
ATOM 3962 N N . LEU A 1 525 ? 26.009 13.571 -19.171 1.00 90.00 525 LEU A N 1
ATOM 3963 C CA . LEU A 1 525 ? 26.566 12.622 -20.136 1.00 90.00 525 LEU A CA 1
ATOM 3964 C C . LEU A 1 525 ? 25.575 11.526 -20.560 1.00 90.00 525 LEU A C 1
ATOM 3966 O O . LEU A 1 525 ? 25.859 10.820 -21.533 1.00 90.00 525 LEU A O 1
ATOM 3970 N N . LEU A 1 526 ? 24.420 11.387 -19.897 1.00 92.19 526 LEU A N 1
ATOM 3971 C CA . LEU A 1 526 ? 23.374 10.458 -20.334 1.00 92.19 526 LEU A CA 1
ATOM 3972 C C . LEU A 1 526 ? 22.853 10.842 -21.734 1.00 92.19 526 LEU A C 1
ATOM 3974 O O . LEU A 1 526 ? 22.655 12.028 -22.019 1.00 92.19 526 LEU A O 1
ATOM 3978 N N . PRO A 1 527 ? 22.612 9.880 -22.643 1.00 93.81 527 PRO A N 1
ATOM 3979 C CA . PRO A 1 527 ? 21.935 10.139 -23.916 1.00 93.81 527 PRO A CA 1
ATOM 3980 C C . PRO A 1 527 ? 20.551 10.783 -23.740 1.00 93.81 527 PRO A C 1
ATOM 3982 O O . PRO A 1 527 ? 19.954 10.718 -22.667 1.00 93.81 527 PRO A O 1
ATOM 3985 N N . ALA A 1 528 ? 20.069 11.469 -24.777 1.00 91.75 528 ALA A N 1
ATOM 3986 C CA . ALA A 1 528 ? 18.784 12.167 -24.720 1.00 91.75 528 ALA A CA 1
ATOM 3987 C C . ALA A 1 528 ? 17.612 11.180 -24.746 1.00 91.75 528 ALA A C 1
ATOM 3989 O O . ALA A 1 528 ? 17.757 10.062 -25.236 1.00 91.75 528 ALA A O 1
ATOM 3990 N N . ASP A 1 529 ? 16.467 11.633 -24.241 1.00 90.81 529 ASP A N 1
ATOM 3991 C CA . ASP A 1 529 ? 15.173 10.952 -24.325 1.00 90.81 529 ASP A CA 1
ATOM 3992 C C . ASP A 1 529 ? 15.143 9.517 -23.749 1.00 90.81 529 ASP A C 1
ATOM 3994 O O . ASP A 1 529 ? 14.673 8.592 -24.431 1.00 90.81 529 ASP A O 1
ATOM 3998 N N . PRO A 1 530 ? 15.624 9.295 -22.505 1.00 95.38 530 PRO A N 1
ATOM 3999 C CA . PRO A 1 530 ? 15.408 8.023 -21.823 1.00 95.38 530 PRO A CA 1
ATOM 4000 C C . PRO A 1 530 ? 13.912 7.743 -21.631 1.00 95.38 530 PRO A C 1
ATOM 4002 O O . PRO A 1 530 ? 13.100 8.663 -21.536 1.00 95.38 530 PRO A O 1
ATOM 4005 N N . VAL A 1 531 ? 13.549 6.461 -21.574 1.00 97.44 531 VAL A N 1
ATOM 4006 C CA . VAL A 1 531 ? 12.232 6.029 -21.083 1.00 97.44 531 VAL A CA 1
ATOM 4007 C C . VAL A 1 531 ? 12.165 6.243 -19.579 1.00 97.44 531 VAL A C 1
ATOM 4009 O O . VAL A 1 531 ? 11.204 6.829 -19.100 1.00 97.44 531 VAL A O 1
ATOM 4012 N N . SER A 1 532 ? 13.212 5.846 -18.855 1.00 97.06 532 SER A N 1
ATOM 4013 C CA . SER A 1 532 ? 13.426 6.242 -17.465 1.00 97.06 532 SER A CA 1
ATOM 4014 C C . SER A 1 532 ? 14.906 6.499 -17.201 1.00 97.06 532 SER A C 1
ATOM 4016 O O . SER A 1 532 ? 15.786 5.941 -17.869 1.00 97.06 532 SER A O 1
ATOM 4018 N N . HIS A 1 533 ? 15.204 7.355 -16.231 1.00 94.94 533 HIS A N 1
ATOM 4019 C CA . HIS A 1 533 ? 16.565 7.533 -15.745 1.00 94.94 533 HIS A CA 1
ATOM 4020 C C . HIS A 1 533 ? 16.594 7.786 -14.250 1.00 94.94 533 HIS A C 1
ATOM 4022 O O . HIS A 1 533 ? 15.657 8.332 -13.668 1.00 94.94 533 HIS A O 1
ATOM 4028 N N . ILE A 1 534 ? 17.732 7.457 -13.654 1.00 90.88 534 ILE A N 1
ATOM 4029 C CA . ILE A 1 534 ? 18.052 7.799 -12.279 1.00 90.88 534 ILE A CA 1
ATOM 4030 C C . ILE A 1 534 ? 19.537 8.127 -12.162 1.00 90.88 534 ILE A C 1
ATOM 4032 O O . ILE A 1 534 ? 20.393 7.446 -12.719 1.00 90.88 534 ILE A O 1
ATOM 4036 N N . ALA A 1 535 ? 19.850 9.207 -11.465 1.00 89.00 535 ALA A N 1
ATOM 4037 C CA . ALA A 1 535 ? 21.189 9.671 -11.163 1.00 89.00 535 ALA A CA 1
ATOM 4038 C C . ALA A 1 535 ? 21.229 10.101 -9.701 1.00 89.00 535 ALA A C 1
ATOM 4040 O O . ALA A 1 535 ? 20.452 10.958 -9.284 1.00 89.00 535 ALA A O 1
ATOM 4041 N N . MET A 1 536 ? 22.125 9.510 -8.922 1.00 83.12 536 MET A N 1
ATOM 4042 C CA . MET A 1 536 ? 22.183 9.729 -7.480 1.00 83.12 536 MET A CA 1
ATOM 4043 C C . MET A 1 536 ? 23.621 9.717 -6.967 1.00 83.12 536 MET A C 1
ATOM 4045 O O . MET A 1 536 ? 24.476 8.989 -7.481 1.00 83.12 536 MET A O 1
ATOM 4049 N N . ALA A 1 537 ? 23.872 10.533 -5.945 1.00 75.19 537 ALA A N 1
ATOM 4050 C CA . ALA A 1 537 ? 25.087 10.503 -5.135 1.00 75.19 537 ALA A CA 1
ATOM 4051 C C . ALA A 1 537 ? 24.699 10.640 -3.663 1.00 75.19 537 ALA A C 1
ATOM 4053 O O . ALA A 1 537 ? 24.664 11.743 -3.114 1.00 75.19 537 ALA A O 1
ATOM 4054 N N . LEU A 1 538 ? 24.368 9.501 -3.063 1.00 64.88 538 LEU A N 1
ATOM 4055 C CA . LEU A 1 538 ? 24.094 9.367 -1.636 1.00 64.88 538 LEU A CA 1
ATOM 4056 C C . LEU A 1 538 ? 25.331 8.823 -0.915 1.00 64.88 538 LEU A C 1
ATOM 4058 O O . LEU A 1 538 ? 26.391 8.621 -1.520 1.00 64.88 538 LEU A O 1
ATOM 4062 N N . GLU A 1 539 ? 25.217 8.610 0.394 1.00 61.25 539 GLU A N 1
ATOM 4063 C CA . GLU A 1 539 ? 26.266 7.918 1.129 1.00 61.25 539 GLU A CA 1
ATOM 4064 C C . GLU A 1 539 ? 26.482 6.509 0.537 1.00 61.25 539 GLU A C 1
ATOM 4066 O O . GLU A 1 539 ? 25.522 5.864 0.116 1.00 61.25 539 GLU A O 1
ATOM 4071 N N . PRO A 1 540 ? 27.734 6.019 0.445 1.00 54.97 540 PRO A N 1
ATOM 4072 C CA . PRO A 1 540 ? 28.034 4.762 -0.244 1.00 54.97 540 PRO A CA 1
ATOM 4073 C C . PRO A 1 540 ? 27.292 3.530 0.290 1.00 54.97 540 PRO A C 1
ATOM 4075 O O . PRO A 1 540 ? 27.131 2.576 -0.457 1.00 54.97 540 PRO A O 1
ATOM 4078 N N . GLU A 1 541 ? 26.895 3.539 1.564 1.00 59.00 541 GLU A N 1
ATOM 4079 C CA . GLU A 1 541 ? 26.136 2.450 2.194 1.00 59.00 541 GLU A CA 1
ATOM 4080 C C . GLU A 1 541 ? 24.691 2.449 1.665 1.00 59.00 541 GLU A C 1
ATOM 4082 O O . GLU A 1 541 ? 24.259 1.455 1.098 1.00 59.00 541 GLU A O 1
ATOM 4087 N N . THR A 1 542 ? 24.030 3.612 1.630 1.00 60.09 542 THR A N 1
ATOM 4088 C CA . THR A 1 542 ? 22.675 3.786 1.072 1.00 60.09 542 THR A CA 1
ATOM 4089 C C . THR A 1 542 ? 22.559 3.373 -0.399 1.00 60.09 542 THR A C 1
ATOM 4091 O O . THR A 1 542 ? 21.543 2.829 -0.822 1.00 60.09 542 THR A O 1
ATOM 4094 N N . LEU A 1 543 ? 23.591 3.639 -1.211 1.00 60.84 543 LEU A N 1
ATOM 4095 C CA . LEU A 1 543 ? 23.592 3.230 -2.620 1.00 60.84 543 LEU A CA 1
ATOM 4096 C C . LEU A 1 543 ? 23.765 1.715 -2.782 1.00 60.84 543 LEU A C 1
ATOM 4098 O O . LEU A 1 543 ? 23.221 1.144 -3.723 1.00 60.84 543 LEU A O 1
ATOM 4102 N N . ALA A 1 544 ? 24.545 1.081 -1.905 1.00 59.47 544 ALA A N 1
ATOM 4103 C CA . ALA A 1 544 ? 24.733 -0.362 -1.925 1.00 59.47 544 ALA A CA 1
ATOM 4104 C C . ALA A 1 544 ? 23.443 -1.082 -1.517 1.00 59.47 544 ALA A C 1
ATOM 4106 O O . ALA A 1 544 ? 23.040 -2.003 -2.222 1.00 59.47 544 ALA A O 1
ATOM 4107 N N . ASP A 1 545 ? 22.764 -0.607 -0.470 1.00 57.97 545 ASP A N 1
ATOM 4108 C CA . ASP A 1 545 ? 21.509 -1.188 0.027 1.00 57.97 545 ASP A CA 1
ATOM 4109 C C . ASP A 1 545 ? 20.412 -1.156 -1.051 1.00 57.97 545 ASP A C 1
ATOM 4111 O O . ASP A 1 545 ? 19.820 -2.185 -1.367 1.00 57.97 545 ASP A O 1
ATOM 4115 N N . ALA A 1 546 ? 20.251 -0.021 -1.745 1.00 59.84 546 ALA A N 1
ATOM 4116 C CA . ALA A 1 546 ? 19.272 0.125 -2.828 1.00 59.84 546 ALA A CA 1
ATOM 4117 C C . ALA A 1 546 ? 19.480 -0.849 -4.010 1.00 59.84 546 ALA A C 1
ATOM 4119 O O . ALA A 1 546 ? 18.539 -1.141 -4.748 1.00 59.84 546 ALA A O 1
ATOM 4120 N N . PHE A 1 547 ? 20.710 -1.331 -4.233 1.00 57.56 547 PHE A N 1
ATOM 4121 C CA . PHE A 1 547 ? 21.005 -2.348 -5.251 1.00 57.56 547 PHE A CA 1
ATOM 4122 C C . PHE A 1 547 ? 20.996 -3.769 -4.677 1.00 57.56 547 PHE A C 1
ATOM 4124 O O . PHE A 1 547 ? 20.597 -4.688 -5.391 1.00 57.56 547 PHE A O 1
ATOM 4131 N N . ALA A 1 548 ? 21.381 -3.959 -3.414 1.00 53.03 548 ALA A N 1
ATOM 4132 C CA . ALA A 1 548 ? 21.313 -5.249 -2.734 1.00 53.03 548 ALA A CA 1
ATOM 4133 C C . ALA A 1 548 ? 19.860 -5.744 -2.621 1.00 53.03 548 ALA A C 1
ATOM 4135 O O . ALA A 1 548 ? 19.578 -6.889 -2.970 1.00 53.03 548 ALA A O 1
ATOM 4136 N N . GLU A 1 549 ? 18.924 -4.856 -2.271 1.00 51.47 549 GLU A N 1
ATOM 4137 C CA . GLU A 1 549 ? 17.481 -5.148 -2.216 1.00 51.47 549 GLU A CA 1
ATOM 4138 C C . GLU A 1 549 ? 16.865 -5.464 -3.591 1.00 51.47 549 GLU A C 1
ATOM 4140 O O . GLU A 1 549 ? 15.783 -6.036 -3.671 1.00 51.47 549 GLU A O 1
ATOM 4145 N N . SER A 1 550 ? 17.544 -5.122 -4.694 1.00 52.25 550 SER A N 1
ATOM 4146 C CA . SER A 1 550 ? 17.048 -5.400 -6.050 1.00 52.25 550 SER A CA 1
ATOM 4147 C C . SER A 1 550 ? 17.323 -6.831 -6.540 1.00 52.25 550 SER A C 1
ATOM 4149 O O . SER A 1 550 ? 16.914 -7.176 -7.648 1.00 52.25 550 SER A O 1
ATOM 4151 N N . GLU A 1 551 ? 18.013 -7.651 -5.730 1.00 55.41 551 GLU A N 1
ATOM 4152 C CA . GLU A 1 551 ? 18.173 -9.112 -5.868 1.00 55.41 551 GLU A CA 1
ATOM 4153 C C . GLU A 1 551 ? 18.603 -9.639 -7.252 1.00 55.41 551 GLU A C 1
ATOM 4155 O O . GLU A 1 551 ? 18.361 -10.790 -7.615 1.00 55.41 551 GLU A O 1
ATOM 4160 N N . LEU A 1 552 ? 19.335 -8.835 -8.021 1.00 59.97 552 LEU A N 1
ATOM 4161 C CA . LEU A 1 552 ? 19.704 -9.108 -9.418 1.00 59.97 552 LEU A CA 1
ATOM 4162 C C . LEU A 1 552 ? 20.696 -10.294 -9.611 1.00 59.97 552 LEU A C 1
ATOM 4164 O O . LEU A 1 552 ? 21.278 -10.473 -10.691 1.00 59.97 552 LEU A O 1
ATOM 4168 N N . GLU A 1 553 ? 20.963 -11.084 -8.565 1.00 54.47 553 GLU A N 1
ATOM 4169 C CA . GLU A 1 553 ? 21.996 -12.123 -8.501 1.00 54.47 553 GLU A CA 1
ATOM 4170 C C . GLU A 1 553 ? 21.562 -13.471 -9.100 1.00 54.47 553 GLU A C 1
ATOM 4172 O O . GLU A 1 553 ? 22.407 -14.211 -9.626 1.00 54.47 553 GLU A O 1
ATOM 4177 N N . ARG A 1 554 ? 20.260 -13.804 -9.090 1.00 57.31 554 ARG A N 1
ATOM 4178 C CA . ARG A 1 554 ? 19.747 -15.080 -9.639 1.00 57.31 554 ARG A CA 1
ATOM 4179 C C . ARG A 1 554 ? 20.055 -15.224 -11.128 1.00 57.31 554 ARG A C 1
ATOM 4181 O O . ARG A 1 554 ? 20.416 -16.307 -11.601 1.00 57.31 554 ARG A O 1
ATOM 4188 N N . CYS A 1 555 ? 20.018 -14.113 -11.856 1.00 63.41 555 CYS A N 1
ATOM 4189 C CA . CYS A 1 555 ? 20.403 -14.019 -13.257 1.00 63.41 555 CYS A CA 1
ATOM 4190 C C . CYS A 1 555 ? 21.892 -13.692 -13.494 1.00 63.41 555 CYS A C 1
ATOM 4192 O O . CYS A 1 555 ? 22.250 -13.253 -14.590 1.00 63.41 555 CYS A O 1
ATOM 4194 N N . ALA A 1 556 ? 22.807 -13.969 -12.550 1.00 60.19 556 ALA A N 1
ATOM 4195 C CA . ALA A 1 556 ? 24.242 -13.651 -12.671 1.00 60.19 556 ALA A CA 1
ATOM 4196 C C . ALA A 1 556 ? 24.929 -14.176 -13.953 1.00 60.19 556 ALA A C 1
ATOM 4198 O O . ALA A 1 556 ? 25.953 -13.632 -14.372 1.00 60.19 556 ALA A O 1
ATOM 4199 N N . ALA A 1 557 ? 24.375 -15.205 -14.609 1.00 58.00 557 ALA A N 1
ATOM 4200 C CA . ALA A 1 557 ? 24.835 -15.687 -15.917 1.00 58.00 557 ALA A CA 1
ATOM 4201 C C . ALA A 1 557 ? 24.666 -14.660 -17.062 1.00 58.00 557 ALA A C 1
ATOM 4203 O O . ALA A 1 557 ? 25.390 -14.747 -18.054 1.00 58.00 557 ALA A O 1
ATOM 4204 N N . HIS A 1 558 ? 23.762 -13.685 -16.912 1.00 65.75 558 HIS A N 1
ATOM 4205 C CA . HIS A 1 558 ? 23.558 -12.537 -17.809 1.00 65.75 558 HIS A CA 1
ATOM 4206 C C . HIS A 1 558 ? 24.458 -11.334 -17.451 1.00 65.75 558 HIS A C 1
ATOM 4208 O O . HIS A 1 558 ? 24.454 -10.320 -18.155 1.00 65.75 558 HIS A O 1
ATOM 4214 N N . GLY A 1 559 ? 25.237 -11.437 -16.364 1.00 60.00 559 GLY A N 1
ATOM 4215 C CA . GLY A 1 559 ? 26.161 -10.416 -15.863 1.00 60.00 559 GLY A CA 1
ATOM 4216 C C . GLY A 1 559 ? 27.645 -10.808 -15.960 1.00 60.00 559 GLY A C 1
ATOM 4217 O O . GLY A 1 559 ? 28.021 -11.897 -16.389 1.00 60.00 559 GLY A O 1
ATOM 4218 N N . LEU A 1 560 ? 28.531 -9.895 -15.543 1.00 58.78 560 LEU A N 1
ATOM 4219 C CA . LEU A 1 560 ? 29.995 -10.014 -15.698 1.00 58.78 560 LEU A CA 1
ATOM 4220 C C . LEU A 1 560 ? 30.674 -11.072 -14.817 1.00 58.78 560 LEU A C 1
ATOM 4222 O O . LEU A 1 560 ? 31.824 -11.421 -15.080 1.00 58.78 560 LEU A O 1
ATOM 4226 N N . LEU A 1 561 ? 30.005 -11.551 -13.765 1.00 51.59 561 LEU A N 1
ATOM 4227 C CA . LEU A 1 561 ? 30.596 -12.431 -12.747 1.00 51.59 561 LEU A CA 1
ATOM 4228 C C . LEU A 1 561 ? 29.926 -13.806 -12.637 1.00 51.59 561 LEU A C 1
ATOM 4230 O O . LEU A 1 561 ? 30.248 -14.576 -11.729 1.00 51.59 561 LEU A O 1
ATOM 4234 N N . GLY A 1 562 ? 29.082 -14.182 -13.599 1.00 45.62 562 GLY A N 1
ATOM 4235 C CA . GLY A 1 562 ? 28.543 -15.533 -13.677 1.00 45.62 562 GLY A CA 1
ATOM 4236 C C . GLY A 1 562 ? 29.642 -16.562 -13.952 1.00 45.62 562 GLY A C 1
ATOM 4237 O O . GLY A 1 562 ? 30.004 -16.818 -15.102 1.00 45.62 562 GLY A O 1
ATOM 4238 N N . LYS A 1 563 ? 30.161 -17.235 -12.916 1.00 37.22 563 LYS A N 1
ATOM 4239 C CA . LYS A 1 563 ? 30.743 -18.567 -13.127 1.00 37.22 563 LYS A CA 1
ATOM 4240 C C . LYS A 1 563 ? 29.608 -19.427 -13.663 1.00 37.22 563 LYS A C 1
ATOM 4242 O O . LYS A 1 563 ? 28.698 -19.758 -12.915 1.00 37.22 563 LYS A O 1
ATOM 4247 N N . SER A 1 564 ? 29.667 -19.786 -14.943 1.00 39.12 564 SER A N 1
ATOM 4248 C CA . SER A 1 564 ? 28.733 -20.725 -15.558 1.00 39.12 564 SER A CA 1
ATOM 4249 C C . SER A 1 564 ? 28.755 -22.041 -14.772 1.00 39.12 564 SER A C 1
ATOM 4251 O O . SER A 1 564 ? 29.613 -22.904 -15.002 1.00 39.12 564 SER A O 1
ATOM 4253 N N . GLY A 1 565 ? 27.842 -22.209 -13.819 1.00 38.44 565 GLY A N 1
ATOM 4254 C CA . GLY A 1 565 ? 27.495 -23.527 -13.326 1.00 38.44 565 GLY A CA 1
ATOM 4255 C C . GLY A 1 565 ? 26.971 -24.289 -14.533 1.00 38.44 565 GLY A C 1
ATOM 4256 O O . GLY A 1 565 ? 25.982 -23.883 -15.134 1.00 38.44 565 GLY A O 1
ATOM 4257 N N . LYS A 1 566 ? 27.666 -25.348 -14.965 1.00 31.78 566 LYS A N 1
ATOM 4258 C CA . LYS A 1 566 ? 27.073 -26.256 -15.951 1.00 31.78 566 LYS A CA 1
ATOM 4259 C C . LYS A 1 566 ? 25.733 -26.720 -15.370 1.00 31.78 566 LYS A C 1
ATOM 4261 O O . LYS A 1 566 ? 25.762 -27.196 -14.234 1.00 31.78 566 LYS A O 1
ATOM 4266 N N . PRO A 1 567 ? 24.612 -26.605 -16.103 1.00 38.97 567 PRO A N 1
ATOM 4267 C CA . PRO A 1 567 ? 23.343 -27.128 -15.621 1.00 38.97 567 PRO A CA 1
ATOM 4268 C C . PRO A 1 567 ? 23.535 -28.604 -15.272 1.00 38.97 567 PRO A C 1
ATOM 4270 O O . PRO A 1 567 ? 24.070 -29.371 -16.079 1.00 38.97 567 PRO A O 1
ATOM 4273 N N . ASP A 1 568 ? 23.187 -28.974 -14.039 1.00 39.56 568 ASP A N 1
ATOM 4274 C CA . ASP A 1 568 ? 23.247 -30.359 -13.592 1.00 39.56 568 ASP A CA 1
ATOM 4275 C C . ASP A 1 568 ? 22.198 -31.147 -14.390 1.00 39.56 568 ASP A C 1
ATOM 4277 O O . ASP A 1 568 ? 21.000 -30.900 -14.230 1.00 39.56 568 ASP A O 1
ATOM 4281 N N . PRO A 1 569 ? 22.599 -32.107 -15.244 1.00 38.06 569 PRO A N 1
ATOM 4282 C CA . PRO A 1 569 ? 21.660 -32.873 -16.059 1.00 38.06 569 PRO A CA 1
ATOM 4283 C C . PRO A 1 569 ? 20.696 -33.739 -15.228 1.00 38.06 569 PRO A C 1
ATOM 4285 O O . PRO A 1 569 ? 19.814 -34.375 -15.801 1.00 38.06 569 PRO A O 1
ATOM 4288 N N . LYS A 1 570 ? 20.856 -33.792 -13.897 1.00 37.78 570 LYS A N 1
ATOM 4289 C CA . LYS A 1 570 ? 19.956 -34.484 -12.965 1.00 37.78 570 LYS A CA 1
ATOM 4290 C C . LYS A 1 570 ? 18.949 -33.570 -12.250 1.00 37.78 570 LYS A C 1
ATOM 4292 O O . LYS A 1 570 ? 18.109 -34.103 -11.531 1.00 37.78 570 LYS A O 1
ATOM 4297 N N . LYS A 1 571 ? 19.017 -32.243 -12.422 1.00 40.88 571 LYS A N 1
ATOM 4298 C CA . LYS A 1 571 ? 18.120 -31.259 -11.776 1.00 40.88 571 LYS A CA 1
ATOM 4299 C C . LYS A 1 571 ? 17.696 -30.152 -12.767 1.00 40.88 571 LYS A C 1
ATOM 4301 O O . LYS A 1 571 ? 18.234 -29.050 -12.706 1.00 40.88 571 LYS A O 1
ATOM 4306 N N . PRO A 1 572 ? 16.756 -30.432 -13.691 1.00 38.69 572 PRO A N 1
ATOM 4307 C CA . PRO A 1 572 ? 16.336 -29.486 -14.733 1.00 38.69 572 PRO A CA 1
ATOM 4308 C C . PRO A 1 572 ? 15.482 -28.299 -14.238 1.00 38.69 572 PRO A C 1
ATOM 4310 O O . PRO A 1 572 ? 15.290 -27.360 -15.003 1.00 38.69 572 PRO A O 1
ATOM 4313 N N . GLU A 1 573 ? 14.995 -28.326 -12.991 1.00 38.19 573 GLU A N 1
ATOM 4314 C CA . GLU A 1 573 ? 14.085 -27.321 -12.403 1.00 38.19 573 GLU A CA 1
ATOM 4315 C C . GLU A 1 573 ? 14.768 -26.245 -11.541 1.00 38.19 573 GLU A C 1
ATOM 4317 O O . GLU A 1 573 ? 14.080 -25.365 -11.039 1.00 38.19 573 GLU A O 1
ATOM 4322 N N . LYS A 1 574 ? 16.098 -26.260 -11.351 1.00 41.78 574 LYS A N 1
ATOM 4323 C CA . LYS A 1 574 ? 16.755 -25.163 -10.616 1.00 41.78 574 LYS A CA 1
ATOM 4324 C C . LYS A 1 574 ? 16.603 -23.845 -11.386 1.00 41.78 574 LYS A C 1
ATOM 4326 O O . LYS A 1 574 ? 17.271 -23.672 -12.403 1.00 41.78 574 LYS A O 1
ATOM 4331 N N . ALA A 1 575 ? 15.703 -22.999 -10.870 1.00 47.94 575 ALA A N 1
ATOM 4332 C CA . ALA A 1 575 ? 15.415 -21.595 -11.162 1.00 47.94 575 ALA A CA 1
ATOM 4333 C C . ALA A 1 575 ? 15.904 -21.122 -12.536 1.00 47.94 575 ALA A C 1
ATOM 4335 O O . ALA A 1 575 ? 17.041 -20.673 -12.705 1.00 47.94 575 ALA A O 1
ATOM 4336 N N . ARG A 1 576 ? 15.034 -21.228 -13.545 1.00 54.12 576 ARG A N 1
ATOM 4337 C CA . ARG A 1 576 ? 15.264 -20.520 -14.803 1.00 54.12 576 ARG A CA 1
ATOM 4338 C C . ARG A 1 576 ? 15.221 -19.027 -14.491 1.00 54.12 576 ARG A C 1
ATOM 4340 O O . ARG A 1 576 ? 14.165 -18.517 -14.154 1.00 54.12 576 ARG A O 1
ATOM 4347 N N . CYS A 1 577 ? 16.367 -18.363 -14.608 1.00 64.88 577 CYS A N 1
ATOM 4348 C CA . CYS A 1 577 ? 16.449 -16.911 -14.712 1.00 64.88 577 CYS A CA 1
ATOM 4349 C C . CYS A 1 577 ? 15.323 -16.394 -15.631 1.00 64.88 577 CYS A C 1
ATOM 4351 O O . CYS A 1 577 ? 15.175 -16.898 -16.749 1.00 64.88 577 CYS A O 1
ATOM 4353 N N . GLY A 1 578 ? 14.515 -15.448 -15.134 1.00 68.19 578 GLY A N 1
ATOM 4354 C CA . GLY A 1 578 ? 13.371 -14.885 -15.862 1.00 68.19 578 GLY A CA 1
ATOM 4355 C C . GLY A 1 578 ? 13.780 -13.984 -17.030 1.00 68.19 578 GLY A C 1
ATOM 4356 O O . GLY A 1 578 ? 12.979 -13.732 -17.928 1.00 68.19 578 GLY A O 1
ATOM 4357 N N . LEU A 1 579 ? 15.044 -13.544 -17.048 1.00 77.19 579 LEU A N 1
ATOM 4358 C CA . LEU A 1 579 ? 15.622 -12.770 -18.139 1.00 77.19 579 LEU A CA 1
ATOM 4359 C C . LEU A 1 579 ? 15.867 -13.630 -19.385 1.00 77.19 579 LEU A C 1
ATOM 4361 O O . LEU A 1 579 ? 16.215 -14.812 -19.323 1.00 77.19 579 LEU A O 1
ATOM 4365 N N . ILE A 1 580 ? 15.732 -13.011 -20.553 1.00 77.31 580 ILE A N 1
ATOM 4366 C CA . ILE A 1 580 ? 15.980 -13.657 -21.839 1.00 77.31 580 ILE A CA 1
ATOM 4367 C C . ILE A 1 580 ? 17.460 -13.586 -22.210 1.00 77.31 580 ILE A C 1
ATOM 4369 O O . ILE A 1 580 ? 18.207 -12.746 -21.724 1.00 77.31 580 ILE A O 1
ATOM 4373 N N . ALA A 1 581 ? 17.908 -14.456 -23.120 1.00 76.38 581 ALA A N 1
ATOM 4374 C CA . ALA A 1 581 ? 19.318 -14.547 -23.531 1.00 76.38 581 ALA A CA 1
ATOM 4375 C C . ALA A 1 581 ? 19.930 -13.212 -24.004 1.00 76.38 581 ALA A C 1
ATOM 4377 O O . ALA A 1 581 ? 21.143 -13.026 -23.906 1.00 76.38 581 ALA A O 1
ATOM 4378 N N . ASP A 1 582 ? 19.096 -12.301 -24.508 1.00 82.06 582 ASP A N 1
ATOM 4379 C CA . ASP A 1 582 ? 19.511 -10.978 -24.962 1.00 82.06 582 ASP A CA 1
ATOM 4380 C C . ASP A 1 582 ? 19.634 -9.955 -23.821 1.00 82.06 582 ASP A C 1
ATOM 4382 O O . ASP A 1 582 ? 20.222 -8.898 -24.030 1.00 82.06 582 ASP A O 1
ATOM 4386 N N . ASP A 1 583 ? 19.140 -10.228 -22.612 1.00 85.44 583 ASP A N 1
ATOM 4387 C CA . ASP A 1 583 ? 19.347 -9.350 -21.462 1.00 85.44 583 ASP A CA 1
ATOM 4388 C C . ASP A 1 583 ? 20.830 -9.271 -21.094 1.00 85.44 583 ASP A C 1
ATOM 4390 O O . ASP A 1 583 ? 21.523 -10.285 -20.966 1.00 85.44 583 ASP A O 1
ATOM 4394 N N . LYS A 1 584 ? 21.315 -8.040 -20.910 1.00 87.00 584 LYS A N 1
ATOM 4395 C CA 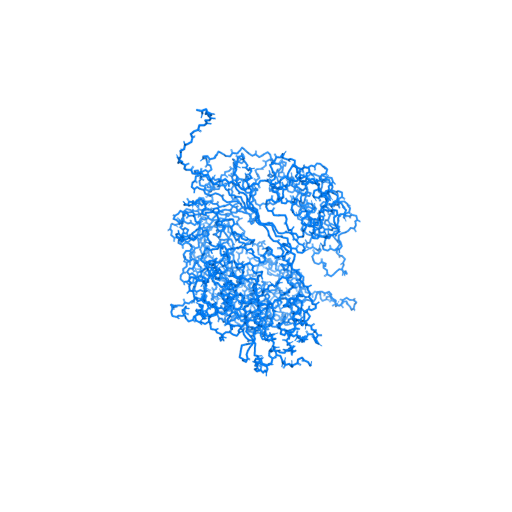. LYS A 1 584 ? 22.693 -7.753 -20.502 1.00 87.00 584 LYS A CA 1
ATOM 4396 C C . LYS A 1 584 ? 22.671 -6.923 -19.237 1.00 87.00 584 LYS A C 1
ATOM 4398 O O . LYS A 1 584 ? 22.429 -5.720 -19.306 1.00 87.00 584 LYS A O 1
ATOM 4403 N N . LEU A 1 585 ? 22.951 -7.547 -18.102 1.00 85.31 585 LEU A N 1
ATOM 4404 C CA . LEU A 1 585 ? 22.897 -6.851 -16.823 1.00 85.31 585 LEU A CA 1
ATOM 4405 C C . LEU A 1 585 ? 23.998 -5.782 -16.707 1.00 85.31 585 LEU A C 1
ATOM 4407 O O . LEU A 1 585 ? 25.112 -5.971 -17.222 1.00 85.31 585 LEU A O 1
ATOM 4411 N N . PRO A 1 586 ? 23.724 -4.664 -16.011 1.00 88.12 586 PRO A N 1
ATOM 4412 C CA . PRO A 1 586 ? 24.758 -3.726 -15.610 1.00 88.12 586 PRO A CA 1
ATOM 4413 C C . PRO A 1 586 ? 25.843 -4.394 -14.752 1.00 88.12 586 PRO A C 1
ATOM 4415 O O . PRO A 1 586 ? 25.613 -5.437 -14.141 1.00 88.12 586 PRO A O 1
ATOM 4418 N N . PRO A 1 587 ? 27.058 -3.824 -14.690 1.00 86.25 587 PRO A N 1
ATOM 4419 C CA . PRO A 1 587 ? 28.115 -4.305 -13.807 1.00 86.25 587 PRO A CA 1
ATOM 4420 C C . PRO A 1 587 ? 27.791 -4.023 -12.329 1.00 86.25 587 PRO A C 1
ATOM 4422 O O . PRO A 1 587 ? 28.339 -3.084 -11.758 1.00 86.25 587 PRO A O 1
ATOM 4425 N N . LEU A 1 588 ? 26.934 -4.833 -11.709 1.00 78.12 588 LEU A N 1
ATOM 4426 C CA . LEU A 1 588 ? 26.386 -4.588 -10.364 1.00 78.12 588 LEU A CA 1
ATOM 4427 C C . LEU A 1 588 ? 27.454 -4.409 -9.291 1.00 78.12 588 LEU A C 1
ATOM 4429 O O . LEU A 1 588 ? 27.489 -3.378 -8.637 1.00 78.12 588 LEU A O 1
ATOM 4433 N N . VAL A 1 589 ? 28.451 -5.295 -9.265 1.00 78.25 589 VAL A N 1
ATOM 4434 C CA . VAL A 1 589 ? 29.599 -5.192 -8.344 1.00 78.25 589 VAL A CA 1
ATOM 4435 C C . VAL A 1 589 ? 30.362 -3.865 -8.470 1.00 78.25 589 VAL A C 1
ATOM 4437 O O . VAL A 1 589 ? 31.016 -3.419 -7.527 1.00 78.25 589 VAL A O 1
ATOM 4440 N N . LEU A 1 590 ? 30.316 -3.211 -9.637 1.00 85.56 590 LEU A N 1
ATOM 4441 C CA . LEU A 1 590 ? 30.865 -1.864 -9.796 1.00 85.56 590 LEU A CA 1
ATOM 4442 C C . LEU A 1 590 ? 29.880 -0.782 -9.346 1.00 85.56 590 LEU A C 1
ATOM 4444 O O . LEU A 1 590 ? 30.332 0.186 -8.739 1.00 85.56 590 LEU A O 1
ATOM 4448 N N . ALA A 1 591 ? 28.586 -0.946 -9.634 1.00 82.00 591 ALA A N 1
ATOM 4449 C CA . ALA A 1 591 ? 27.523 -0.029 -9.226 1.00 82.00 591 ALA A CA 1
ATOM 4450 C C . ALA A 1 591 ? 27.407 0.063 -7.693 1.00 82.00 591 ALA A C 1
ATOM 4452 O O . ALA A 1 591 ? 27.497 1.164 -7.160 1.00 82.00 591 ALA A O 1
ATOM 4453 N N . GLU A 1 592 ? 27.358 -1.075 -6.996 1.00 78.12 592 GLU A N 1
ATOM 4454 C CA . GLU A 1 592 ? 27.331 -1.191 -5.523 1.00 78.12 592 GLU A CA 1
ATOM 4455 C C . GLU A 1 592 ? 28.558 -0.553 -4.853 1.00 78.12 592 GLU A C 1
ATOM 4457 O O . GLU A 1 592 ? 28.510 -0.076 -3.725 1.00 78.12 592 GLU A O 1
ATOM 4462 N N . SER A 1 593 ? 29.700 -0.544 -5.547 1.00 79.50 593 SER A N 1
ATOM 4463 C CA . SER A 1 593 ? 30.952 0.030 -5.036 1.00 79.50 593 SER A CA 1
ATOM 4464 C C . SER A 1 593 ? 31.153 1.502 -5.410 1.00 79.50 593 SER A C 1
ATOM 4466 O O . SER A 1 593 ? 32.149 2.111 -4.985 1.00 79.50 593 SER A O 1
ATOM 4468 N N . ALA A 1 594 ? 30.288 2.064 -6.256 1.00 81.50 594 ALA A N 1
ATOM 4469 C CA . ALA A 1 594 ? 30.399 3.437 -6.719 1.00 81.50 594 ALA A CA 1
ATOM 4470 C C . ALA A 1 594 ? 29.958 4.419 -5.621 1.00 81.50 594 ALA A C 1
ATOM 4472 O O . ALA A 1 594 ? 29.162 4.098 -4.752 1.00 81.50 594 ALA A O 1
ATOM 4473 N N . GLN A 1 595 ? 30.488 5.644 -5.642 1.00 78.69 595 GLN A N 1
ATOM 4474 C CA . GLN A 1 595 ? 30.018 6.721 -4.748 1.00 78.69 595 GLN A CA 1
ATOM 4475 C C . GLN A 1 595 ? 28.888 7.553 -5.372 1.00 78.69 595 GLN A C 1
ATOM 4477 O O . GLN A 1 595 ? 28.305 8.408 -4.719 1.00 78.69 595 GLN A O 1
ATOM 4482 N N . ALA A 1 596 ? 28.643 7.353 -6.666 1.00 84.06 596 ALA A N 1
ATOM 4483 C CA . ALA A 1 596 ? 27.583 7.975 -7.436 1.00 84.06 596 ALA A CA 1
ATOM 4484 C C . ALA A 1 596 ? 27.365 7.154 -8.707 1.00 84.06 596 ALA A C 1
ATOM 4486 O O . ALA A 1 596 ? 28.314 6.557 -9.229 1.00 84.06 596 ALA A O 1
ATOM 4487 N N . LEU A 1 597 ? 26.155 7.181 -9.249 1.00 89.00 597 LEU A N 1
ATOM 4488 C CA . LEU A 1 597 ? 25.869 6.582 -10.547 1.00 89.00 597 LEU A CA 1
ATOM 4489 C C . LEU A 1 597 ? 24.792 7.350 -11.300 1.00 89.00 597 LEU A C 1
ATOM 4491 O O . LEU A 1 597 ? 24.021 8.103 -10.710 1.00 89.00 597 LEU A O 1
ATOM 4495 N N . ALA A 1 598 ? 24.751 7.145 -12.613 1.00 92.12 598 ALA A N 1
ATOM 4496 C CA . ALA A 1 598 ? 23.613 7.503 -13.445 1.00 92.12 598 ALA A CA 1
ATOM 4497 C C . ALA A 1 598 ? 23.266 6.340 -14.376 1.00 92.12 598 ALA A C 1
ATOM 4499 O O . ALA A 1 598 ? 24.123 5.881 -15.134 1.00 92.12 598 ALA A O 1
ATOM 4500 N N . LEU A 1 599 ? 22.023 5.876 -14.319 1.00 93.25 599 LEU A N 1
ATOM 4501 C CA . LEU A 1 599 ? 21.452 4.845 -15.171 1.00 93.25 599 LEU A CA 1
ATOM 4502 C C . LEU A 1 599 ? 20.381 5.478 -16.062 1.00 93.25 599 LEU A C 1
ATOM 4504 O O . LEU A 1 599 ? 19.450 6.107 -15.567 1.00 93.25 599 LEU A O 1
ATOM 4508 N N . GLY A 1 600 ? 20.511 5.308 -17.374 1.00 96.44 600 GLY A N 1
ATOM 4509 C CA . GLY A 1 600 ? 19.468 5.637 -18.343 1.00 96.44 600 GLY A CA 1
ATOM 4510 C C . GLY A 1 600 ? 18.976 4.378 -19.045 1.00 96.44 600 GLY A C 1
ATOM 4511 O O . GLY A 1 600 ? 19.789 3.584 -19.530 1.00 96.44 600 GLY A O 1
ATOM 4512 N N . TRP A 1 601 ? 17.659 4.215 -19.120 1.00 97.06 601 TRP A N 1
ATOM 4513 C CA . TRP A 1 601 ? 16.968 3.100 -19.761 1.00 97.06 601 TRP A CA 1
ATOM 4514 C C . TRP A 1 601 ? 16.272 3.590 -21.035 1.00 97.06 601 TRP A C 1
ATOM 4516 O O . TRP A 1 601 ? 15.491 4.539 -20.997 1.00 97.06 601 TRP A O 1
ATOM 4526 N N . TYR A 1 602 ? 16.582 2.981 -22.183 1.00 97.38 602 TYR A N 1
ATOM 4527 C CA . TYR A 1 602 ? 16.171 3.452 -23.516 1.00 97.38 602 TYR A CA 1
ATOM 4528 C C . TYR A 1 602 ? 15.408 2.409 -24.366 1.00 97.38 602 TYR A C 1
ATOM 4530 O O . TYR A 1 602 ? 15.594 2.396 -25.585 1.00 97.38 602 TYR A O 1
ATOM 4538 N N . PRO A 1 603 ? 14.586 1.516 -23.788 1.00 96.19 603 PRO A N 1
ATOM 4539 C CA . PRO A 1 603 ? 13.897 0.470 -24.539 1.00 96.19 603 PRO A CA 1
ATOM 4540 C C . PRO A 1 603 ? 12.925 1.025 -25.569 1.00 96.19 603 PRO A C 1
ATOM 4542 O O . PRO A 1 603 ? 12.346 2.108 -25.434 1.00 96.19 603 PRO A O 1
ATOM 4545 N N . THR A 1 604 ? 12.731 0.215 -26.596 1.00 94.75 604 THR A N 1
ATOM 4546 C CA . THR A 1 604 ? 11.618 0.288 -27.528 1.00 94.75 604 THR A CA 1
ATOM 4547 C C . THR A 1 604 ? 10.737 -0.955 -27.367 1.00 94.75 604 THR A C 1
ATOM 4549 O O . THR A 1 604 ? 11.194 -1.981 -26.848 1.00 94.75 604 THR A O 1
ATOM 4552 N N . PRO A 1 605 ? 9.455 -0.894 -27.767 1.00 92.69 605 PRO A N 1
ATOM 4553 C CA . PRO A 1 605 ? 8.571 -2.053 -27.715 1.00 92.69 605 PRO A CA 1
ATOM 4554 C C . PRO A 1 605 ? 9.191 -3.262 -28.427 1.00 92.69 605 PRO A C 1
ATOM 4556 O O . PRO A 1 605 ? 9.490 -3.212 -29.619 1.00 92.69 605 PRO A O 1
ATOM 4559 N N . GLY A 1 606 ? 9.378 -4.360 -27.692 1.00 86.56 606 GLY A N 1
ATOM 4560 C CA . GLY A 1 606 ? 9.997 -5.582 -28.211 1.00 86.56 606 GLY A CA 1
ATOM 4561 C C . GLY A 1 606 ? 11.463 -5.784 -27.818 1.00 86.56 606 GLY A C 1
ATOM 4562 O O . GLY A 1 606 ? 11.971 -6.889 -28.021 1.00 86.56 606 GLY A O 1
ATOM 4563 N N . ASP A 1 607 ? 12.106 -4.814 -27.167 1.00 91.88 607 ASP A N 1
ATOM 4564 C CA . ASP A 1 607 ? 13.436 -4.991 -26.573 1.00 91.88 607 ASP A CA 1
ATOM 4565 C C . ASP A 1 607 ? 13.401 -5.836 -25.282 1.00 91.88 607 ASP A C 1
ATOM 4567 O O . ASP A 1 607 ? 12.346 -6.025 -24.659 1.00 91.88 607 ASP A O 1
ATOM 4571 N N . ALA A 1 608 ? 14.557 -6.388 -24.903 1.00 89.06 608 ALA A N 1
ATOM 4572 C CA . ALA A 1 608 ? 14.762 -7.084 -23.628 1.00 89.06 608 ALA A CA 1
ATOM 4573 C C . ALA A 1 608 ? 14.674 -6.098 -22.444 1.00 89.06 608 ALA A C 1
ATOM 4575 O O . ALA A 1 608 ? 14.808 -4.895 -22.638 1.00 89.06 608 ALA A O 1
ATOM 4576 N N . LEU A 1 609 ? 14.469 -6.564 -21.210 1.00 90.56 609 LEU A N 1
ATOM 4577 C CA . LEU A 1 609 ? 14.364 -5.657 -20.057 1.00 90.56 609 LEU A CA 1
ATOM 4578 C C . LEU A 1 609 ? 15.665 -4.865 -19.848 1.00 90.56 609 LEU A C 1
ATOM 4580 O O . LEU A 1 609 ? 15.662 -3.641 -19.762 1.00 90.56 609 LEU A O 1
ATOM 4584 N N . TRP A 1 610 ? 16.800 -5.550 -19.847 1.00 91.25 610 TRP A N 1
ATOM 4585 C CA . TRP A 1 610 ? 18.131 -4.979 -19.679 1.00 91.25 610 TRP A CA 1
ATOM 4586 C C . TRP A 1 610 ? 18.814 -4.692 -21.012 1.00 91.25 610 TRP A C 1
ATOM 4588 O O . TRP A 1 610 ? 20.039 -4.774 -21.115 1.00 91.25 610 TRP A O 1
ATOM 4598 N N . GLN A 1 611 ? 18.055 -4.294 -22.034 1.00 85.69 611 GLN A N 1
ATOM 4599 C CA . GLN A 1 611 ? 18.583 -3.601 -23.207 1.00 85.69 611 GLN A CA 1
ATOM 4600 C C . GLN A 1 611 ? 17.533 -2.669 -23.827 1.00 85.69 611 GLN A C 1
ATOM 4602 O O . GLN A 1 611 ? 16.386 -3.062 -23.936 1.00 85.69 611 GLN A O 1
ATOM 4607 N N . PRO A 1 612 ? 17.907 -1.475 -24.314 1.00 95.81 612 PRO A N 1
ATOM 4608 C CA . PRO A 1 612 ? 19.203 -0.825 -24.266 1.00 95.81 612 PRO A CA 1
ATOM 4609 C C . PRO A 1 612 ? 19.302 0.158 -23.072 1.00 95.81 612 PRO A C 1
ATOM 4611 O O . PRO A 1 612 ? 18.342 0.831 -22.707 1.00 95.81 612 PRO A O 1
ATOM 4614 N N . TRP A 1 613 ? 20.478 0.255 -22.447 1.00 96.19 613 TRP A N 1
ATOM 4615 C CA . TRP A 1 613 ? 20.736 1.098 -21.269 1.00 96.19 613 TRP A CA 1
ATOM 4616 C C . TRP A 1 613 ? 22.175 1.635 -21.245 1.00 96.19 613 TRP A C 1
ATOM 4618 O O . TRP A 1 613 ? 23.063 1.120 -21.939 1.00 96.19 613 TRP A O 1
ATOM 4628 N N . VAL A 1 614 ? 22.399 2.672 -20.432 1.00 96.88 614 VAL A N 1
ATOM 4629 C CA . VAL A 1 614 ? 23.710 3.276 -20.128 1.00 96.88 614 VAL A CA 1
ATOM 4630 C C . VAL A 1 614 ? 23.870 3.438 -18.623 1.00 96.88 614 VAL A C 1
ATOM 4632 O O . VAL A 1 614 ? 23.013 4.042 -17.992 1.00 96.88 614 VAL A O 1
ATOM 4635 N N . LEU A 1 615 ? 24.990 2.964 -18.077 1.00 94.69 615 LEU A N 1
ATOM 4636 C CA . LEU A 1 615 ? 25.422 3.195 -16.700 1.00 94.69 615 LEU A CA 1
ATOM 4637 C C . LEU A 1 615 ? 26.694 4.047 -16.696 1.00 94.69 615 LEU A C 1
ATOM 4639 O O . LEU A 1 615 ? 27.675 3.725 -17.374 1.00 94.69 615 LEU A O 1
ATOM 4643 N N . LEU A 1 616 ? 26.691 5.116 -15.908 1.00 94.19 616 LEU A N 1
ATOM 4644 C CA . LEU A 1 616 ? 27.802 6.045 -15.736 1.00 94.19 616 LEU A CA 1
ATOM 4645 C C . LEU A 1 616 ? 28.245 6.053 -14.273 1.00 94.19 616 LEU A C 1
ATOM 4647 O O . LEU A 1 616 ? 27.410 6.200 -13.387 1.00 94.19 616 LEU A O 1
ATOM 4651 N N . MET A 1 617 ? 29.549 5.935 -14.021 1.00 92.44 617 MET A N 1
ATOM 4652 C CA . MET A 1 617 ? 30.126 5.928 -12.669 1.00 92.44 617 MET A CA 1
ATOM 4653 C C . MET A 1 617 ? 31.427 6.743 -12.619 1.00 92.44 617 MET A C 1
ATOM 4655 O O . MET A 1 617 ? 32.213 6.696 -13.570 1.00 92.44 617 MET A O 1
ATOM 4659 N N . PRO A 1 618 ? 31.720 7.468 -11.527 1.00 89.88 618 PRO A N 1
ATOM 4660 C CA . PRO A 1 618 ? 32.976 8.191 -11.380 1.00 89.88 618 PRO A CA 1
ATOM 4661 C C . PRO A 1 618 ? 34.145 7.219 -11.176 1.00 89.88 618 PRO A C 1
ATOM 4663 O O . PRO A 1 618 ? 34.079 6.281 -10.383 1.00 89.88 618 PRO A O 1
ATOM 4666 N N . VAL A 1 619 ? 35.261 7.453 -11.867 1.00 89.56 619 VAL A N 1
ATOM 4667 C CA . VAL A 1 619 ? 36.463 6.616 -11.751 1.00 89.56 619 VAL A CA 1
ATOM 4668 C C . VAL A 1 619 ? 37.307 7.066 -10.564 1.00 89.56 619 VAL A C 1
ATOM 4670 O O . VAL A 1 619 ? 38.234 7.868 -10.703 1.00 89.56 619 VAL A O 1
ATOM 4673 N N . ASP A 1 620 ? 37.038 6.483 -9.401 1.00 87.75 620 ASP A N 1
ATOM 4674 C CA . ASP A 1 620 ? 37.775 6.731 -8.163 1.00 87.75 620 ASP A CA 1
ATOM 4675 C C . ASP A 1 620 ? 38.610 5.512 -7.706 1.00 87.75 620 ASP A C 1
ATOM 4677 O O . ASP A 1 620 ? 38.795 4.526 -8.429 1.00 87.75 620 ASP A O 1
ATOM 4681 N N . ALA A 1 621 ? 39.186 5.589 -6.503 1.00 88.06 621 ALA A N 1
ATOM 4682 C CA . ALA A 1 621 ? 39.962 4.490 -5.932 1.00 88.06 621 ALA A CA 1
ATOM 4683 C C . ALA A 1 621 ? 39.096 3.277 -5.538 1.00 88.06 621 ALA A C 1
ATOM 4685 O O . ALA A 1 621 ? 39.587 2.147 -5.630 1.00 88.06 621 ALA A O 1
ATOM 4686 N N . LYS A 1 622 ? 37.839 3.490 -5.118 1.00 85.88 622 LYS A N 1
ATOM 4687 C CA . LYS A 1 622 ? 36.913 2.417 -4.723 1.00 85.88 622 LYS A CA 1
ATOM 4688 C C . LYS A 1 622 ? 36.489 1.611 -5.949 1.00 85.88 622 LYS A C 1
ATOM 4690 O O . LYS A 1 622 ? 36.710 0.401 -5.967 1.00 85.88 622 LYS A O 1
ATOM 4695 N N . LEU A 1 623 ? 36.046 2.279 -7.013 1.00 88.31 623 LEU A N 1
ATOM 4696 C CA . LEU A 1 623 ? 35.663 1.656 -8.279 1.00 88.31 623 LEU A CA 1
ATOM 4697 C C . LEU A 1 623 ? 36.831 0.875 -8.896 1.00 88.31 623 LEU A C 1
ATOM 4699 O O . LEU A 1 623 ? 36.665 -0.260 -9.338 1.00 88.31 623 LEU A O 1
ATOM 4703 N N . ARG A 1 624 ? 38.053 1.434 -8.883 1.00 91.25 624 ARG A N 1
ATOM 4704 C CA . ARG A 1 624 ? 39.257 0.721 -9.363 1.00 91.25 624 ARG A CA 1
ATOM 4705 C C . ARG A 1 624 ? 39.558 -0.531 -8.543 1.00 91.25 624 ARG A C 1
ATOM 4707 O O . ARG A 1 624 ? 39.970 -1.546 -9.110 1.00 91.25 624 ARG A O 1
ATOM 4714 N N . LYS A 1 625 ? 39.380 -0.466 -7.220 1.00 90.19 625 LYS A N 1
ATOM 4715 C CA . LYS A 1 625 ? 39.561 -1.613 -6.323 1.00 90.19 625 LYS A CA 1
ATOM 4716 C C . LYS A 1 625 ? 38.511 -2.690 -6.605 1.00 90.19 625 LYS A C 1
ATOM 4718 O O . LYS A 1 625 ? 38.899 -3.848 -6.744 1.00 90.19 625 LYS A O 1
ATOM 4723 N N . ALA A 1 626 ? 37.242 -2.310 -6.755 1.00 86.69 626 ALA A N 1
ATOM 4724 C CA . ALA A 1 626 ? 36.145 -3.213 -7.102 1.00 86.69 626 ALA A CA 1
ATOM 4725 C C . ALA A 1 626 ? 36.377 -3.887 -8.463 1.00 86.69 626 ALA A C 1
ATOM 4727 O O . ALA A 1 626 ? 36.360 -5.111 -8.555 1.00 86.69 626 ALA A O 1
ATOM 4728 N N . ALA A 1 627 ? 36.744 -3.115 -9.491 1.00 89.12 627 ALA A N 1
ATOM 4729 C CA . ALA A 1 627 ? 37.088 -3.647 -10.810 1.00 89.12 627 ALA A CA 1
ATOM 4730 C C . ALA A 1 627 ? 38.255 -4.640 -10.751 1.00 89.12 627 ALA A C 1
ATOM 4732 O O . ALA A 1 627 ? 38.185 -5.715 -11.340 1.00 89.12 627 ALA A O 1
ATOM 4733 N N . THR A 1 628 ? 39.301 -4.329 -9.979 1.00 90.44 628 THR A N 1
ATOM 4734 C CA . THR A 1 628 ? 40.438 -5.241 -9.784 1.00 90.44 628 THR A CA 1
ATOM 4735 C C . THR A 1 628 ? 40.014 -6.532 -9.079 1.00 90.44 628 THR A C 1
ATOM 4737 O O . THR A 1 628 ? 40.418 -7.613 -9.504 1.00 90.44 628 THR A O 1
ATOM 4740 N N . ALA A 1 629 ? 39.192 -6.438 -8.028 1.00 86.25 629 ALA A N 1
ATOM 4741 C CA . ALA A 1 629 ? 38.678 -7.596 -7.294 1.00 86.25 629 ALA A CA 1
ATOM 4742 C C . ALA A 1 629 ? 37.776 -8.485 -8.168 1.00 86.25 629 ALA A C 1
ATOM 4744 O O . ALA A 1 629 ? 37.859 -9.708 -8.086 1.00 86.25 629 ALA A O 1
ATOM 4745 N N . ALA A 1 630 ? 36.991 -7.869 -9.055 1.00 80.75 630 ALA A N 1
ATOM 4746 C CA . ALA A 1 630 ? 36.128 -8.535 -10.026 1.00 80.75 630 ALA A CA 1
ATOM 4747 C C . ALA A 1 630 ? 36.868 -9.035 -11.287 1.00 80.75 630 ALA A C 1
ATOM 4749 O O . ALA A 1 630 ? 36.256 -9.644 -12.159 1.00 80.75 630 ALA A O 1
ATOM 4750 N N . GLY A 1 631 ? 38.174 -8.771 -11.432 1.00 85.69 631 GLY A N 1
ATOM 4751 C CA . GLY A 1 631 ? 38.934 -9.134 -12.636 1.00 85.69 631 GLY A CA 1
ATOM 4752 C C . GLY A 1 631 ? 38.554 -8.337 -13.895 1.00 85.69 631 GLY A C 1
ATOM 4753 O O . GLY A 1 631 ? 38.848 -8.768 -15.010 1.00 85.69 631 GLY A O 1
ATOM 4754 N N . ILE A 1 632 ? 37.916 -7.176 -13.734 1.00 87.62 632 ILE A N 1
ATOM 4755 C CA . ILE A 1 632 ? 37.489 -6.287 -14.817 1.00 87.62 632 ILE A CA 1
ATOM 4756 C C . ILE A 1 632 ? 38.617 -5.298 -15.137 1.00 87.62 632 ILE A C 1
ATOM 4758 O O . ILE A 1 632 ? 38.978 -4.438 -14.333 1.00 87.62 632 ILE A O 1
ATOM 4762 N N . GLU A 1 633 ? 39.166 -5.384 -16.348 1.00 88.44 633 GLU A N 1
ATOM 4763 C CA . GLU A 1 633 ? 40.168 -4.433 -16.835 1.00 88.44 633 GLU A CA 1
ATOM 4764 C C . GLU A 1 633 ? 39.493 -3.203 -17.464 1.00 88.44 633 GLU A C 1
ATOM 4766 O O . GLU A 1 633 ? 38.991 -3.269 -18.593 1.00 88.44 633 GLU A O 1
ATOM 4771 N N . LEU A 1 634 ? 39.522 -2.085 -16.730 1.00 90.00 634 LEU A N 1
ATOM 4772 C CA . LEU A 1 634 ? 38.990 -0.790 -17.166 1.00 90.00 634 LEU A CA 1
ATOM 4773 C C . LEU A 1 634 ? 39.750 -0.240 -18.394 1.00 90.00 634 LEU A C 1
ATOM 4775 O O . LEU A 1 634 ? 40.980 -0.348 -18.440 1.00 90.00 634 LEU A O 1
ATOM 4779 N N . PRO A 1 635 ? 39.058 0.381 -19.372 1.00 91.38 635 PRO A N 1
ATOM 4780 C CA . PRO A 1 635 ? 39.702 0.958 -20.554 1.00 91.38 635 PRO A CA 1
ATOM 4781 C C . PRO A 1 635 ? 40.569 2.170 -20.188 1.00 91.38 635 PRO A C 1
ATOM 4783 O O . PRO A 1 635 ? 40.361 2.814 -19.158 1.00 91.38 635 PRO A O 1
ATOM 4786 N N . LYS A 1 636 ? 41.549 2.518 -21.028 1.00 87.94 636 LYS A N 1
ATOM 4787 C CA . LYS A 1 636 ? 42.309 3.765 -20.843 1.00 87.94 636 LYS A CA 1
ATOM 4788 C C . LYS A 1 636 ? 41.442 4.982 -21.208 1.00 87.94 636 LYS A C 1
ATOM 4790 O O . LYS A 1 636 ? 40.510 4.856 -21.999 1.00 87.94 636 LYS A O 1
ATOM 4795 N N . PRO A 1 637 ? 41.738 6.184 -20.679 1.00 82.69 637 PRO A N 1
ATOM 4796 C CA . PRO A 1 637 ? 41.051 7.403 -21.109 1.00 82.69 637 PRO A CA 1
ATOM 4797 C C . PRO A 1 637 ? 41.103 7.573 -22.636 1.00 82.69 637 PRO A C 1
ATOM 4799 O O . PRO A 1 637 ? 42.188 7.529 -23.220 1.00 82.69 637 PRO A O 1
ATOM 4802 N N . GLY A 1 638 ? 39.941 7.751 -23.272 1.00 74.19 638 GLY A N 1
ATOM 4803 C CA . GLY A 1 638 ? 39.809 7.860 -24.734 1.00 74.19 638 GLY A CA 1
ATOM 4804 C C . GLY A 1 638 ? 39.850 6.532 -25.508 1.00 74.19 638 GLY A C 1
ATOM 4805 O O . GLY A 1 638 ? 39.746 6.547 -26.733 1.00 74.19 638 GLY A O 1
ATOM 4806 N N . GLU A 1 639 ? 39.990 5.393 -24.826 1.00 85.25 639 GLU A N 1
ATOM 4807 C CA . GLU A 1 639 ? 39.870 4.053 -25.405 1.00 85.25 639 GLU A CA 1
ATOM 4808 C C . GLU A 1 639 ? 38.429 3.544 -25.251 1.00 85.25 639 GLU A C 1
ATOM 4810 O O . GLU A 1 639 ? 37.835 3.652 -24.176 1.00 85.25 639 GLU A O 1
ATOM 4815 N N . GLN A 1 640 ? 37.883 2.958 -26.319 1.00 84.75 640 GLN A N 1
ATOM 4816 C CA . GLN A 1 640 ? 36.616 2.231 -26.286 1.00 84.75 640 GLN A CA 1
ATOM 4817 C C . GLN A 1 640 ? 36.914 0.733 -26.377 1.00 84.75 640 GLN A C 1
ATOM 4819 O O . GLN A 1 640 ? 37.609 0.285 -27.290 1.00 84.75 640 GLN A O 1
ATOM 4824 N N . LYS A 1 641 ? 36.394 -0.043 -25.426 1.00 90.12 641 LYS A N 1
ATOM 4825 C CA . LYS A 1 641 ? 36.602 -1.491 -25.328 1.00 90.12 641 LYS A CA 1
ATOM 4826 C C . LYS A 1 641 ? 35.256 -2.201 -25.330 1.00 90.12 641 LYS A C 1
ATOM 4828 O O . LYS A 1 641 ? 34.346 -1.812 -24.605 1.00 90.12 641 LYS A O 1
ATOM 4833 N N . GLN A 1 642 ? 35.139 -3.267 -26.113 1.00 89.56 642 GLN A N 1
ATOM 4834 C CA . GLN A 1 642 ? 34.008 -4.185 -26.027 1.00 89.56 642 GLN A CA 1
ATOM 4835 C C . GLN A 1 642 ? 34.429 -5.400 -25.199 1.00 89.56 642 GLN A C 1
ATOM 4837 O O . GLN A 1 642 ? 35.431 -6.048 -25.507 1.00 89.56 642 GLN A O 1
ATOM 4842 N N . ALA A 1 643 ? 33.695 -5.690 -24.130 1.00 84.75 643 ALA A N 1
ATOM 4843 C CA . ALA A 1 643 ? 33.961 -6.829 -23.259 1.00 84.75 643 ALA A CA 1
ATOM 4844 C C . ALA A 1 643 ? 32.648 -7.340 -22.663 1.00 84.75 643 ALA A C 1
ATOM 4846 O O . ALA A 1 643 ? 31.834 -6.542 -22.199 1.00 84.75 643 ALA A O 1
ATOM 4847 N N . HIS A 1 644 ? 32.461 -8.665 -22.677 1.00 79.12 644 HIS A N 1
ATOM 4848 C CA . HIS A 1 644 ? 31.278 -9.351 -22.136 1.00 79.12 644 HIS A CA 1
ATOM 4849 C C . HIS A 1 644 ? 29.944 -8.832 -22.708 1.00 79.12 644 HIS A C 1
ATOM 4851 O O . HIS A 1 644 ? 28.978 -8.631 -21.987 1.00 79.12 644 HIS A O 1
ATOM 4857 N N . GLY A 1 645 ? 29.906 -8.541 -24.013 1.00 83.69 645 GLY A N 1
ATOM 4858 C CA . GLY A 1 645 ? 28.702 -8.025 -24.682 1.00 83.69 645 GLY A CA 1
ATOM 4859 C C . GLY A 1 645 ? 28.363 -6.556 -24.389 1.00 83.69 645 GLY A C 1
ATOM 4860 O O . GLY A 1 645 ? 27.400 -6.043 -24.961 1.00 83.69 645 GLY A O 1
ATOM 4861 N N . LEU A 1 646 ? 29.164 -5.878 -23.560 1.00 92.19 646 LEU A N 1
ATOM 4862 C CA . LEU A 1 646 ? 29.014 -4.478 -23.165 1.00 92.19 646 LEU A CA 1
ATOM 4863 C C . LEU A 1 646 ? 30.099 -3.593 -23.797 1.00 92.19 646 LEU A C 1
ATOM 4865 O O . LEU A 1 646 ? 31.189 -4.061 -24.152 1.00 92.19 646 LEU A O 1
ATOM 4869 N N . HIS A 1 647 ? 29.806 -2.299 -23.903 1.00 94.69 647 HIS A N 1
ATOM 4870 C CA . HIS A 1 647 ? 30.690 -1.279 -24.465 1.00 94.69 647 HIS A CA 1
ATOM 4871 C C . HIS A 1 647 ? 31.166 -0.351 -23.353 1.00 94.69 647 HIS A C 1
ATOM 4873 O O . HIS A 1 647 ? 30.359 0.278 -22.676 1.00 94.69 647 HIS A O 1
ATOM 4879 N N . TRP A 1 648 ? 32.479 -0.270 -23.180 1.00 95.06 648 TRP A N 1
ATOM 4880 C CA . TRP A 1 648 ? 33.137 0.406 -22.070 1.00 95.06 648 TRP A CA 1
ATOM 4881 C C . TRP A 1 648 ? 33.994 1.548 -22.595 1.00 95.06 648 TRP A C 1
ATOM 4883 O O . TRP A 1 648 ? 34.771 1.355 -23.534 1.00 95.06 648 TRP A O 1
ATOM 4893 N N . GLN A 1 649 ? 33.919 2.711 -21.960 1.00 94.44 649 GLN A N 1
ATOM 4894 C CA . GLN A 1 649 ? 34.813 3.832 -22.246 1.00 94.44 649 GLN A CA 1
ATOM 4895 C C . GLN A 1 649 ? 35.025 4.694 -21.003 1.00 94.44 649 GLN A C 1
ATOM 4897 O O . GLN A 1 649 ? 34.136 4.804 -20.161 1.00 94.44 649 GLN A O 1
ATOM 4902 N N . ILE A 1 650 ? 36.197 5.322 -20.893 1.00 92.81 650 ILE A N 1
ATOM 4903 C CA . ILE A 1 650 ? 36.438 6.369 -19.893 1.00 92.81 650 ILE A CA 1
ATOM 4904 C C . ILE A 1 650 ? 36.519 7.718 -20.590 1.00 92.81 650 ILE A C 1
ATOM 4906 O O . ILE A 1 650 ? 37.344 7.920 -21.489 1.00 92.81 650 ILE A O 1
ATOM 4910 N N . ARG A 1 651 ? 35.708 8.655 -20.108 1.00 86.81 651 ARG A N 1
ATOM 4911 C CA . ARG A 1 651 ? 35.651 10.034 -20.581 1.00 86.81 651 ARG A CA 1
ATOM 4912 C C . ARG A 1 651 ? 35.531 10.979 -19.395 1.00 86.81 651 ARG A C 1
ATOM 4914 O O . ARG A 1 651 ? 34.698 10.755 -18.534 1.00 86.81 651 ARG A O 1
ATOM 4921 N N . ASP A 1 652 ? 36.349 12.030 -19.360 1.00 86.19 652 ASP A N 1
ATOM 4922 C CA . ASP A 1 652 ? 36.263 13.098 -18.349 1.00 86.19 652 ASP A CA 1
ATOM 4923 C C . ASP A 1 652 ? 36.238 12.580 -16.890 1.00 86.19 652 ASP A C 1
ATOM 4925 O O . ASP A 1 652 ? 35.622 13.168 -16.012 1.00 86.19 652 ASP A O 1
ATOM 4929 N N . GLY A 1 653 ? 36.916 11.453 -16.622 1.00 87.88 653 GLY A N 1
ATOM 4930 C CA . GLY A 1 653 ? 36.932 10.811 -15.299 1.00 87.88 653 GLY A CA 1
ATOM 4931 C C . GLY A 1 653 ? 35.709 9.941 -14.982 1.00 87.88 653 GLY A C 1
ATOM 4932 O O . GLY A 1 653 ? 35.625 9.411 -13.879 1.00 87.88 653 GLY A O 1
ATOM 4933 N N . VAL A 1 654 ? 34.804 9.745 -15.940 1.00 90.88 654 VAL A N 1
ATOM 4934 C CA . VAL A 1 654 ? 33.599 8.913 -15.849 1.00 90.88 654 VAL A CA 1
ATOM 4935 C C . VAL A 1 654 ? 33.796 7.626 -16.643 1.00 90.88 654 VAL A C 1
ATOM 4937 O O . VAL A 1 654 ? 34.209 7.654 -17.805 1.00 90.88 654 VAL A O 1
ATOM 4940 N N . LEU A 1 655 ? 33.501 6.490 -16.018 1.00 93.94 655 LEU A N 1
ATOM 4941 C CA . LEU A 1 655 ? 33.340 5.207 -16.681 1.00 93.94 655 LEU A CA 1
ATOM 4942 C C . LEU A 1 655 ? 31.923 5.138 -17.237 1.00 93.94 655 LEU A C 1
ATOM 4944 O O . LEU A 1 655 ? 30.964 5.159 -16.471 1.00 93.94 655 LEU A O 1
ATOM 4948 N N . ALA A 1 656 ? 31.805 5.033 -18.555 1.00 94.88 656 ALA A N 1
ATOM 4949 C CA . ALA A 1 656 ? 30.547 4.768 -19.228 1.00 94.88 656 ALA A CA 1
ATOM 4950 C C . ALA A 1 656 ? 30.503 3.315 -19.696 1.00 94.88 656 ALA A C 1
ATOM 4952 O O . ALA A 1 656 ? 31.413 2.848 -20.392 1.00 94.88 656 ALA A O 1
ATOM 4953 N N . VAL A 1 657 ? 29.430 2.625 -19.322 1.00 95.62 657 VAL A N 1
ATOM 4954 C CA . VAL A 1 657 ? 29.118 1.257 -19.732 1.00 95.62 657 VAL A CA 1
ATOM 4955 C C . VAL A 1 657 ? 27.770 1.281 -20.435 1.00 95.62 657 VAL A C 1
ATOM 4957 O O . VAL A 1 657 ? 26.793 1.759 -19.872 1.00 95.62 657 VAL A O 1
ATOM 4960 N N . ALA A 1 658 ? 27.712 0.799 -21.671 1.00 96.12 658 ALA A N 1
ATOM 4961 C CA . ALA A 1 658 ? 26.489 0.775 -22.464 1.00 96.12 658 ALA A CA 1
ATOM 4962 C C . ALA A 1 658 ? 26.218 -0.628 -23.007 1.00 96.12 658 ALA A C 1
ATOM 4964 O O . ALA A 1 658 ? 27.137 -1.325 -23.460 1.00 96.12 658 ALA A O 1
ATOM 4965 N N . SER A 1 659 ? 24.950 -1.033 -23.021 1.00 94.81 659 SER A N 1
ATOM 4966 C CA . SER A 1 659 ? 24.571 -2.352 -23.538 1.00 94.81 659 SER A CA 1
ATOM 4967 C C . SER A 1 659 ? 24.567 -2.434 -25.069 1.00 94.81 659 SER A C 1
ATOM 4969 O O . SER A 1 659 ? 24.737 -3.523 -25.628 1.00 94.81 659 SER A O 1
ATOM 4971 N N . THR A 1 660 ? 24.510 -1.285 -25.756 1.00 94.00 660 THR A N 1
ATOM 4972 C CA . THR A 1 660 ? 24.584 -1.171 -27.222 1.00 94.00 660 THR A CA 1
ATOM 4973 C C . THR A 1 660 ? 25.677 -0.203 -27.681 1.00 94.00 660 THR A C 1
ATOM 4975 O O . THR A 1 660 ? 26.059 0.731 -26.972 1.00 94.00 660 THR A O 1
ATOM 4978 N N . GLU A 1 661 ? 26.190 -0.419 -28.895 1.00 93.31 661 GLU A N 1
ATOM 4979 C CA . GLU A 1 661 ? 27.217 0.443 -29.494 1.00 93.31 661 GLU A CA 1
ATOM 4980 C C . GLU A 1 661 ? 26.682 1.855 -29.773 1.00 93.31 661 GLU A C 1
ATOM 4982 O O . GLU A 1 661 ? 27.371 2.841 -29.515 1.00 93.31 661 GLU A O 1
ATOM 4987 N N . ALA A 1 662 ? 25.430 1.959 -30.233 1.00 94.38 662 ALA A N 1
ATOM 4988 C CA . ALA A 1 662 ? 24.775 3.234 -30.514 1.00 94.38 662 ALA A CA 1
ATOM 4989 C C . ALA A 1 662 ? 24.709 4.133 -29.269 1.00 94.38 662 ALA A C 1
ATOM 4991 O O . ALA A 1 662 ? 25.025 5.320 -29.349 1.00 94.38 662 ALA A O 1
ATOM 4992 N N . LEU A 1 663 ? 24.379 3.565 -28.103 1.00 95.25 663 LEU A N 1
ATOM 4993 C CA . LEU A 1 663 ? 24.373 4.310 -26.846 1.00 95.25 663 LEU A CA 1
ATOM 4994 C C . LEU A 1 663 ? 25.788 4.690 -26.387 1.00 95.25 663 LEU A C 1
ATOM 4996 O O . LEU A 1 663 ? 25.996 5.814 -25.932 1.00 95.25 663 LEU A O 1
ATOM 5000 N N . ALA A 1 664 ? 26.785 3.815 -26.566 1.00 93.94 664 ALA A N 1
ATOM 5001 C CA . ALA A 1 664 ? 28.182 4.161 -26.280 1.00 93.94 664 ALA A CA 1
ATOM 5002 C C . ALA A 1 664 ? 28.665 5.355 -27.125 1.00 93.94 664 ALA A C 1
ATOM 5004 O O . ALA A 1 664 ? 29.313 6.270 -26.606 1.00 93.94 664 ALA A O 1
ATOM 5005 N N . MET A 1 665 ? 28.306 5.375 -28.415 1.00 93.25 665 MET A N 1
ATOM 5006 C CA . MET A 1 665 ? 28.573 6.499 -29.315 1.00 93.25 665 MET A CA 1
ATOM 5007 C C . MET A 1 665 ? 27.823 7.761 -28.882 1.00 93.25 665 MET A C 1
ATOM 5009 O O . MET A 1 665 ? 28.430 8.827 -28.835 1.00 93.25 665 MET A O 1
ATOM 5013 N N . ALA A 1 666 ? 26.551 7.649 -28.489 1.00 94.06 666 ALA A N 1
ATOM 5014 C CA . ALA A 1 666 ? 25.776 8.786 -27.996 1.00 94.06 666 ALA A CA 1
ATOM 5015 C C . ALA A 1 666 ? 26.428 9.433 -26.760 1.00 94.06 666 ALA A C 1
ATOM 5017 O O . ALA A 1 666 ? 26.577 10.653 -26.715 1.00 94.06 666 ALA A O 1
ATOM 5018 N N . VAL A 1 667 ? 26.912 8.632 -25.802 1.00 92.94 667 VAL A N 1
ATOM 5019 C CA . VAL A 1 667 ? 27.665 9.135 -24.635 1.00 92.94 667 VAL A CA 1
ATOM 5020 C C . VAL A 1 667 ? 28.978 9.804 -25.053 1.00 92.94 667 VAL A C 1
ATOM 5022 O O . VAL A 1 667 ? 29.375 10.814 -24.472 1.00 92.94 667 VAL A O 1
ATOM 5025 N N . ARG A 1 668 ? 29.678 9.267 -26.059 1.00 90.06 668 ARG A N 1
ATOM 5026 C CA . ARG A 1 668 ? 30.929 9.851 -26.570 1.00 90.06 668 ARG A CA 1
ATOM 5027 C C . ARG A 1 668 ? 30.690 11.207 -27.236 1.00 90.06 668 ARG A C 1
ATOM 5029 O O . ARG A 1 668 ? 31.493 12.119 -27.060 1.00 90.06 668 ARG A O 1
ATOM 5036 N N . ASP A 1 669 ? 29.590 11.332 -27.969 1.00 90.31 669 ASP A N 1
ATOM 5037 C CA . ASP A 1 669 ? 29.294 12.497 -28.801 1.00 90.31 669 ASP A CA 1
ATOM 5038 C C . ASP A 1 669 ? 28.544 13.604 -28.023 1.00 90.31 669 ASP A C 1
ATOM 5040 O O . ASP A 1 669 ? 28.461 14.743 -28.491 1.00 90.31 669 ASP A O 1
ATOM 5044 N N . ARG A 1 670 ? 28.054 13.322 -26.801 1.00 89.44 670 ARG A N 1
ATOM 5045 C CA . ARG A 1 670 ? 27.510 14.341 -25.880 1.00 89.44 670 ARG A CA 1
ATOM 5046 C C . ARG A 1 670 ? 28.537 15.454 -25.625 1.00 89.44 670 ARG A C 1
ATOM 5048 O O . ARG A 1 670 ? 29.703 15.148 -25.411 1.00 89.44 670 ARG A O 1
ATOM 5055 N N . PRO A 1 671 ? 28.176 16.742 -25.595 1.00 85.62 671 PRO A N 1
ATOM 5056 C CA . PRO A 1 671 ? 29.114 17.796 -25.209 1.00 85.62 671 PRO A CA 1
ATOM 5057 C C . PRO A 1 671 ? 29.444 17.719 -23.710 1.00 85.62 671 PRO A C 1
ATOM 5059 O O . PRO A 1 671 ? 28.557 17.483 -22.895 1.00 85.62 671 PRO A O 1
ATOM 5062 N N . THR A 1 672 ? 30.711 17.935 -23.332 1.00 80.12 672 THR A N 1
ATOM 5063 C CA . THR A 1 672 ? 31.079 18.064 -21.911 1.00 80.12 672 THR A CA 1
ATOM 5064 C C . THR A 1 672 ? 30.470 19.369 -21.380 1.00 80.12 672 THR A C 1
ATOM 5066 O O . THR A 1 672 ? 30.709 20.420 -21.990 1.00 80.12 672 THR A O 1
ATOM 5069 N N . PRO A 1 673 ? 29.681 19.342 -20.291 1.00 78.00 673 PRO A N 1
ATOM 5070 C CA . PRO A 1 673 ? 29.116 20.557 -19.719 1.00 78.00 673 PRO A CA 1
ATOM 5071 C C . PRO A 1 673 ? 30.234 21.500 -19.241 1.00 78.00 673 PRO A C 1
ATOM 5073 O O . PRO A 1 673 ? 31.299 21.037 -18.817 1.00 78.00 673 PRO A O 1
ATOM 5076 N N . PRO A 1 674 ? 30.034 22.829 -19.310 1.00 75.50 674 PRO A N 1
ATOM 5077 C CA . PRO A 1 674 ? 30.983 23.773 -18.735 1.00 75.50 674 PRO A CA 1
ATOM 5078 C C . PRO A 1 674 ? 31.112 23.536 -17.226 1.00 75.50 674 PRO A C 1
ATOM 5080 O O . PRO A 1 674 ? 30.148 23.143 -16.571 1.00 75.50 674 PRO A O 1
ATOM 5083 N N . ALA A 1 675 ? 32.299 23.800 -16.670 1.00 70.00 675 ALA A N 1
ATOM 5084 C CA . ALA A 1 675 ? 32.499 23.739 -15.226 1.00 70.00 675 ALA A CA 1
ATOM 5085 C C . ALA A 1 675 ? 31.484 24.648 -14.516 1.00 70.00 675 ALA A C 1
ATOM 5087 O O . ALA A 1 675 ? 31.257 25.783 -14.953 1.00 70.00 675 ALA A O 1
ATOM 5088 N N . ALA A 1 676 ? 30.887 24.144 -13.435 1.00 68.19 676 ALA A N 1
ATOM 5089 C CA . ALA A 1 676 ? 29.949 24.913 -12.634 1.00 68.19 676 ALA A CA 1
ATOM 5090 C C . ALA A 1 676 ? 30.607 26.217 -12.153 1.00 68.19 676 ALA A C 1
ATOM 5092 O O . ALA A 1 676 ? 31.793 26.251 -11.807 1.00 68.19 676 ALA A O 1
ATOM 5093 N N . ALA A 1 677 ? 29.843 27.311 -12.160 1.00 73.00 677 ALA A N 1
ATOM 5094 C CA . ALA A 1 677 ? 30.322 28.564 -11.596 1.00 73.00 677 ALA A CA 1
ATOM 5095 C C . ALA A 1 677 ? 30.585 28.382 -10.085 1.00 73.00 677 ALA A C 1
ATOM 5097 O O . ALA A 1 677 ? 29.836 27.654 -9.434 1.00 73.00 677 ALA A O 1
ATOM 5098 N N . PRO A 1 678 ? 31.604 29.042 -9.503 1.00 69.06 678 PRO A N 1
ATOM 5099 C CA . PRO A 1 678 ? 31.817 29.012 -8.056 1.00 69.06 678 PRO A CA 1
ATOM 5100 C C . PRO A 1 678 ? 30.539 29.414 -7.299 1.00 69.06 678 PRO A C 1
ATOM 5102 O O . PRO A 1 678 ? 29.957 30.455 -7.613 1.00 69.06 678 PRO A O 1
ATOM 5105 N N . GLY A 1 679 ? 30.101 28.604 -6.330 1.00 66.50 679 GLY A N 1
ATOM 5106 C CA . GLY A 1 679 ? 28.859 28.822 -5.577 1.00 66.50 679 GLY A CA 1
ATOM 5107 C C . GLY A 1 679 ? 27.563 28.383 -6.273 1.00 66.50 679 GLY A C 1
ATOM 5108 O O . GLY A 1 679 ? 26.484 28.633 -5.736 1.00 66.50 679 GLY A O 1
ATOM 5109 N N . ALA A 1 680 ? 27.624 27.763 -7.458 1.00 69.56 680 ALA A N 1
ATOM 5110 C CA . ALA A 1 680 ? 26.445 27.169 -8.088 1.00 69.56 680 ALA A CA 1
ATOM 5111 C C . ALA A 1 680 ? 25.949 25.946 -7.290 1.00 69.56 680 ALA A C 1
ATOM 5113 O O . ALA A 1 680 ? 26.775 25.223 -6.731 1.00 69.56 680 ALA A O 1
ATOM 5114 N N . PRO A 1 681 ? 24.628 25.682 -7.249 1.00 74.06 681 PRO A N 1
ATOM 5115 C CA . PRO A 1 681 ? 24.115 24.507 -6.565 1.00 74.06 681 PRO A CA 1
ATOM 5116 C C . PRO A 1 681 ? 24.662 23.201 -7.160 1.00 74.06 681 PRO A C 1
ATOM 5118 O O . PRO A 1 681 ? 24.628 23.023 -8.379 1.00 74.06 681 PRO A O 1
ATOM 5121 N N . ALA A 1 682 ? 25.142 22.294 -6.309 1.00 76.44 682 ALA A N 1
ATOM 5122 C CA . ALA A 1 682 ? 25.682 20.996 -6.711 1.00 76.44 682 ALA A CA 1
ATOM 5123 C C . ALA A 1 682 ? 24.557 19.944 -6.759 1.00 76.44 682 ALA A C 1
ATOM 5125 O O . ALA A 1 682 ? 23.940 19.693 -5.721 1.00 76.44 682 ALA A O 1
ATOM 5126 N N . PRO A 1 683 ? 24.242 19.344 -7.921 1.00 78.81 683 PRO A N 1
ATOM 5127 C CA . PRO A 1 683 ? 23.173 18.353 -8.022 1.00 78.81 683 PRO A CA 1
ATOM 5128 C C . PRO A 1 683 ? 23.536 17.054 -7.283 1.00 78.81 683 PRO A C 1
ATOM 5130 O O . PRO A 1 683 ? 24.665 16.578 -7.404 1.00 78.81 683 PRO A O 1
ATOM 5133 N N . PHE A 1 684 ? 22.571 16.487 -6.545 1.00 78.25 684 PHE A N 1
ATOM 5134 C CA . PHE A 1 684 ? 22.723 15.244 -5.760 1.00 78.25 684 PHE A CA 1
ATOM 5135 C C . PHE A 1 684 ? 21.638 14.185 -6.013 1.00 78.25 684 PHE A C 1
ATOM 5137 O O . PHE A 1 684 ? 21.787 13.034 -5.594 1.00 78.25 684 PHE A O 1
ATOM 5144 N N . VAL A 1 685 ? 20.580 14.533 -6.743 1.00 83.38 685 VAL A N 1
ATOM 5145 C CA . VAL A 1 685 ? 19.672 13.536 -7.310 1.00 83.38 685 VAL A CA 1
ATOM 5146 C C . VAL A 1 685 ? 19.026 14.066 -8.589 1.00 83.38 685 VAL A C 1
ATOM 5148 O O . VAL A 1 685 ? 18.761 15.263 -8.719 1.00 83.38 685 VAL A O 1
ATOM 5151 N N . SER A 1 686 ? 18.796 13.188 -9.557 1.00 88.38 686 SER A N 1
ATOM 5152 C CA . SER A 1 686 ? 17.872 13.421 -10.658 1.00 88.38 686 SER A CA 1
ATOM 5153 C C . SER A 1 686 ? 17.252 12.107 -11.092 1.00 88.38 686 SER A C 1
ATOM 5155 O O . SER A 1 686 ? 17.959 11.122 -11.261 1.00 88.38 686 SER A O 1
ATOM 5157 N N . ALA A 1 687 ? 15.948 12.093 -11.308 1.00 91.19 687 ALA A N 1
ATOM 5158 C CA . ALA A 1 687 ? 15.254 10.938 -11.852 1.00 91.19 687 ALA A CA 1
ATOM 5159 C C . ALA A 1 687 ? 14.166 11.401 -12.818 1.00 91.19 687 ALA A C 1
ATOM 5161 O O . ALA A 1 687 ? 13.785 12.574 -12.810 1.00 91.19 687 ALA A O 1
ATOM 5162 N N . GLY A 1 688 ? 13.692 10.507 -13.671 1.00 94.38 688 GLY A N 1
ATOM 5163 C CA . GLY A 1 688 ? 12.558 10.814 -14.522 1.00 94.38 688 GLY A CA 1
ATOM 5164 C C . GLY A 1 688 ? 12.015 9.615 -15.273 1.00 94.38 688 GLY A C 1
ATOM 5165 O O . GLY A 1 688 ? 12.676 8.582 -15.388 1.00 94.38 688 GLY A O 1
ATOM 5166 N N . LEU A 1 689 ? 10.800 9.787 -15.782 1.00 96.62 689 LEU A N 1
ATOM 5167 C CA . LEU A 1 689 ? 10.045 8.787 -16.528 1.00 96.62 689 LEU A CA 1
ATOM 5168 C C . LEU A 1 689 ? 9.265 9.469 -17.655 1.00 96.62 689 LEU A C 1
ATOM 5170 O O . LEU A 1 689 ? 8.633 10.503 -17.443 1.00 96.62 689 LEU A O 1
ATOM 5174 N N . ASN A 1 690 ? 9.260 8.848 -18.830 1.00 96.44 690 ASN A N 1
ATOM 5175 C CA . ASN A 1 690 ? 8.274 9.084 -19.876 1.00 96.44 690 ASN A CA 1
ATOM 5176 C C . ASN A 1 690 ? 7.201 7.990 -19.785 1.00 96.44 690 ASN A C 1
ATOM 5178 O O . ASN A 1 690 ? 7.443 6.857 -20.215 1.00 96.44 690 ASN A O 1
ATOM 5182 N N . GLY A 1 691 ? 6.047 8.314 -19.201 1.00 93.06 691 GLY A N 1
ATOM 5183 C CA . GLY A 1 691 ? 5.033 7.314 -18.867 1.00 93.06 691 GLY A CA 1
ATOM 5184 C C . GLY A 1 691 ? 4.435 6.605 -20.085 1.00 93.06 691 GLY A C 1
ATOM 5185 O O . GLY A 1 691 ? 4.481 5.375 -20.109 1.00 93.06 691 GLY A O 1
ATOM 5186 N N . PRO A 1 692 ? 4.022 7.301 -21.166 1.00 91.00 692 PRO A N 1
ATOM 5187 C CA . PRO A 1 692 ? 3.498 6.647 -22.368 1.00 91.00 692 PRO A CA 1
ATOM 5188 C C . PRO A 1 692 ? 4.457 5.625 -22.984 1.00 91.00 692 PRO A C 1
ATOM 5190 O O . PRO A 1 692 ? 4.064 4.500 -23.300 1.00 91.00 692 PRO A O 1
ATOM 5193 N N . ARG A 1 693 ? 5.742 5.983 -23.122 1.00 93.94 693 ARG A N 1
ATOM 5194 C CA . ARG A 1 693 ? 6.754 5.067 -23.673 1.00 93.94 693 ARG A CA 1
ATOM 5195 C C . ARG A 1 693 ? 7.026 3.900 -22.731 1.00 93.94 693 ARG A C 1
ATOM 5197 O O . ARG A 1 693 ? 7.201 2.776 -23.198 1.00 93.94 693 ARG A O 1
ATOM 5204 N N . ALA A 1 694 ? 7.074 4.154 -21.425 1.00 94.75 694 ALA A N 1
ATOM 5205 C CA . ALA A 1 694 ? 7.274 3.112 -20.428 1.00 94.75 694 ALA A CA 1
ATOM 5206 C C . ALA A 1 694 ? 6.108 2.115 -20.423 1.00 94.75 694 ALA A C 1
ATOM 5208 O O . ALA A 1 694 ? 6.342 0.912 -20.531 1.00 94.75 694 ALA A O 1
ATOM 5209 N N . ALA A 1 695 ? 4.867 2.603 -20.406 1.00 91.50 695 ALA A N 1
ATOM 5210 C CA . ALA A 1 695 ? 3.660 1.786 -20.481 1.00 91.50 695 ALA A CA 1
ATOM 5211 C C . ALA A 1 695 ? 3.652 0.896 -21.733 1.00 91.50 695 ALA A C 1
ATOM 5213 O O . ALA A 1 695 ? 3.379 -0.301 -21.643 1.00 91.50 695 ALA A O 1
ATOM 5214 N N . GLU A 1 696 ? 4.011 1.437 -22.902 1.00 90.44 696 GLU A N 1
ATOM 5215 C CA . GLU A 1 696 ? 4.072 0.669 -24.153 1.00 90.44 696 GLU A CA 1
ATOM 5216 C C . GLU A 1 696 ? 5.127 -0.454 -24.105 1.00 90.44 696 GLU A C 1
ATOM 5218 O O . GLU A 1 696 ? 4.869 -1.591 -24.528 1.00 90.44 696 GLU A O 1
ATOM 5223 N N . VAL A 1 697 ? 6.308 -0.157 -23.552 1.00 93.75 697 VAL A N 1
ATOM 5224 C CA . VAL A 1 697 ? 7.393 -1.130 -23.367 1.00 93.75 697 VAL A CA 1
ATOM 5225 C C . VAL A 1 697 ? 6.966 -2.242 -22.414 1.00 93.75 697 VAL A C 1
ATOM 5227 O O . VAL A 1 697 ? 7.090 -3.418 -22.767 1.00 93.75 697 VAL A O 1
ATOM 5230 N N . VAL A 1 698 ? 6.423 -1.895 -21.244 1.00 92.25 698 VAL A N 1
ATOM 5231 C CA . VAL A 1 698 ? 5.992 -2.869 -20.226 1.00 92.25 698 VAL A CA 1
ATOM 5232 C C . VAL A 1 698 ? 4.833 -3.721 -20.748 1.00 92.25 698 VAL A C 1
ATOM 5234 O O . VAL A 1 698 ? 4.864 -4.945 -20.634 1.00 92.25 698 VAL A O 1
ATOM 5237 N N . ARG A 1 699 ? 3.859 -3.123 -21.442 1.00 87.44 699 ARG A N 1
ATOM 5238 C CA . ARG A 1 699 ? 2.737 -3.861 -22.047 1.00 87.44 699 ARG A CA 1
ATOM 5239 C C . ARG A 1 699 ? 3.205 -4.847 -23.116 1.00 87.44 699 ARG A C 1
ATOM 5241 O O . ARG A 1 699 ? 2.671 -5.950 -23.232 1.00 87.44 699 ARG A O 1
ATOM 5248 N N . THR A 1 700 ? 4.214 -4.473 -23.900 1.00 89.06 700 THR A N 1
ATOM 5249 C CA . THR A 1 700 ? 4.821 -5.381 -24.883 1.00 89.06 700 THR A CA 1
ATOM 5250 C C . THR A 1 700 ? 5.637 -6.479 -24.203 1.00 89.06 700 THR A C 1
ATOM 5252 O O . THR A 1 700 ? 5.620 -7.620 -24.663 1.00 89.06 700 THR A O 1
ATOM 5255 N N . MET A 1 701 ? 6.302 -6.164 -23.092 1.00 88.50 701 MET A N 1
ATOM 5256 C CA . MET A 1 701 ? 7.020 -7.134 -22.269 1.00 88.50 701 MET A CA 1
ATOM 5257 C C . MET A 1 701 ? 6.076 -8.177 -21.663 1.00 88.50 701 MET A C 1
ATOM 5259 O O . MET A 1 701 ? 6.385 -9.364 -21.736 1.00 88.50 701 MET A O 1
ATOM 5263 N N . ALA A 1 702 ? 4.900 -7.766 -21.179 1.00 85.19 702 ALA A N 1
ATOM 5264 C CA . ALA A 1 702 ? 3.884 -8.661 -20.623 1.00 85.19 702 ALA A CA 1
ATOM 5265 C C . ALA A 1 702 ? 3.455 -9.774 -21.598 1.00 85.19 702 ALA A C 1
ATOM 5267 O O . ALA A 1 702 ? 3.182 -10.893 -21.177 1.00 85.19 702 ALA A O 1
ATOM 5268 N N . LYS A 1 703 ? 3.466 -9.516 -22.917 1.00 82.06 703 LYS A N 1
ATOM 5269 C CA . LYS A 1 703 ? 3.150 -10.532 -23.945 1.00 82.06 703 LYS A CA 1
ATOM 5270 C C . LYS A 1 703 ? 4.092 -11.742 -23.918 1.00 82.06 703 LYS A C 1
ATOM 5272 O O . LYS A 1 703 ? 3.746 -12.785 -24.454 1.00 82.06 703 LYS A O 1
ATOM 5277 N N . ARG A 1 704 ? 5.287 -11.615 -23.335 1.00 80.25 704 ARG A N 1
ATOM 5278 C CA . ARG A 1 704 ? 6.266 -12.713 -23.240 1.00 80.25 704 ARG A CA 1
ATOM 5279 C C . ARG A 1 704 ? 5.951 -13.703 -22.126 1.00 80.25 704 ARG A C 1
ATOM 5281 O O . ARG A 1 704 ? 6.380 -14.846 -22.219 1.00 80.25 704 ARG A O 1
ATOM 5288 N N . TYR A 1 705 ? 5.216 -13.255 -21.115 1.00 74.12 705 TYR A N 1
ATOM 5289 C CA . TYR A 1 705 ? 4.793 -14.050 -19.964 1.00 74.12 705 TYR A CA 1
ATOM 5290 C C . TYR A 1 705 ? 3.336 -14.508 -20.132 1.00 74.12 705 TYR A C 1
ATOM 5292 O O . TYR A 1 705 ? 2.614 -14.738 -19.175 1.00 74.12 705 TYR A O 1
ATOM 5300 N N . GLU A 1 706 ? 2.854 -14.575 -21.374 1.00 65.00 706 GLU A N 1
ATOM 5301 C CA . GLU A 1 706 ? 1.487 -14.975 -21.681 1.00 65.00 706 GLU A CA 1
ATOM 5302 C C . GLU A 1 706 ? 1.201 -16.397 -21.171 1.00 65.00 706 GLU A C 1
ATOM 5304 O O . GLU A 1 706 ? 1.828 -17.352 -21.622 1.00 65.00 706 GLU A O 1
ATOM 5309 N N . GLY A 1 707 ? 0.244 -16.506 -20.242 1.00 53.19 707 GLY A N 1
ATOM 5310 C CA . GLY A 1 707 ? -0.108 -17.760 -19.564 1.00 53.19 707 GLY A CA 1
ATOM 5311 C C . GLY A 1 707 ? 0.438 -17.878 -18.135 1.00 53.19 707 GLY A C 1
ATOM 5312 O O . GLY A 1 707 ? 0.187 -18.891 -17.503 1.00 53.19 707 GLY A O 1
ATOM 5313 N N . ASP A 1 708 ? 1.152 -16.859 -17.649 1.00 69.94 708 ASP A N 1
ATOM 5314 C CA . ASP A 1 708 ? 1.720 -16.745 -16.299 1.00 69.94 708 ASP A CA 1
ATOM 5315 C C . ASP A 1 708 ? 1.137 -15.497 -15.600 1.00 69.94 708 ASP A C 1
ATOM 5317 O O . ASP A 1 708 ? 0.905 -14.474 -16.263 1.00 69.94 708 ASP A O 1
ATOM 5321 N N . HIS A 1 709 ? 0.927 -15.553 -14.279 1.00 67.19 709 HIS A N 1
ATOM 5322 C CA . HIS A 1 709 ? 0.415 -14.442 -13.458 1.00 67.19 709 HIS A CA 1
ATOM 5323 C C . HIS A 1 709 ? 1.261 -13.158 -13.575 1.00 67.19 709 HIS A C 1
ATOM 5325 O O . HIS A 1 709 ? 0.731 -12.041 -13.514 1.00 67.19 709 HIS A O 1
ATOM 5331 N N . ARG A 1 710 ? 2.561 -13.273 -13.883 1.00 76.56 710 ARG A N 1
ATOM 5332 C CA . ARG A 1 710 ? 3.445 -12.135 -14.204 1.00 76.56 710 ARG A CA 1
ATOM 5333 C C . ARG A 1 710 ? 2.918 -11.270 -15.333 1.00 76.56 710 ARG A C 1
ATOM 5335 O O . ARG A 1 710 ? 3.107 -10.053 -15.304 1.00 76.56 710 ARG A O 1
ATOM 5342 N N . ALA A 1 711 ? 2.289 -11.854 -16.355 1.00 72.44 711 ALA A N 1
ATOM 5343 C CA . ALA A 1 711 ? 1.743 -11.054 -17.448 1.00 72.44 711 ALA A CA 1
ATOM 5344 C C . ALA A 1 711 ? 0.632 -10.122 -16.970 1.00 72.44 711 ALA A C 1
ATOM 5346 O O . ALA A 1 711 ? 0.529 -9.007 -17.484 1.00 72.44 711 ALA A O 1
ATOM 5347 N N . ASP A 1 712 ? -0.174 -10.553 -16.006 1.00 71.25 712 ASP A N 1
ATOM 5348 C CA . ASP A 1 712 ? -1.296 -9.768 -15.503 1.00 71.25 712 ASP A CA 1
ATOM 5349 C C . ASP A 1 712 ? -0.802 -8.651 -14.581 1.00 71.25 712 ASP A C 1
ATOM 5351 O O . ASP A 1 712 ? -1.150 -7.489 -14.812 1.00 71.25 712 ASP A O 1
ATOM 5355 N N . TYR A 1 713 ? 0.151 -8.944 -13.689 1.00 74.75 713 TYR A N 1
ATOM 5356 C CA . TYR A 1 713 ? 0.865 -7.919 -12.914 1.00 74.75 713 TYR A CA 1
ATOM 5357 C C . TYR A 1 713 ? 1.541 -6.871 -13.809 1.00 74.75 713 TYR A C 1
ATOM 5359 O O . TYR A 1 713 ? 1.374 -5.667 -13.608 1.00 74.75 713 TYR A O 1
ATOM 5367 N N . LEU A 1 714 ? 2.269 -7.294 -14.850 1.00 82.56 714 LEU A N 1
ATOM 5368 C CA . LEU A 1 714 ? 2.928 -6.366 -15.776 1.00 82.56 714 LEU A CA 1
ATOM 5369 C C . LEU A 1 714 ? 1.924 -5.529 -16.581 1.00 82.56 714 LEU A C 1
ATOM 5371 O O . LEU A 1 714 ? 2.215 -4.378 -16.905 1.00 82.56 714 LEU A O 1
ATOM 5375 N N . ARG A 1 715 ? 0.745 -6.064 -16.918 1.00 78.38 715 ARG A N 1
ATOM 5376 C CA . ARG A 1 715 ? -0.318 -5.292 -17.588 1.00 78.38 715 ARG A CA 1
ATOM 5377 C C . ARG A 1 715 ? -0.959 -4.280 -16.660 1.00 78.38 715 ARG A C 1
ATOM 5379 O O . ARG A 1 715 ? -1.194 -3.155 -17.105 1.00 78.38 715 ARG A O 1
ATOM 5386 N N . LEU A 1 716 ? -1.221 -4.659 -15.412 1.00 75.38 716 LEU A N 1
ATOM 5387 C CA . LEU A 1 716 ? -1.724 -3.745 -14.393 1.00 75.38 716 LEU A CA 1
ATOM 5388 C C . LEU A 1 716 ? -0.720 -2.609 -14.172 1.00 75.38 716 LEU A C 1
ATOM 5390 O O . LEU A 1 716 ? -1.076 -1.439 -14.283 1.00 75.38 716 LEU A O 1
ATOM 5394 N N . LEU A 1 717 ? 0.562 -2.942 -14.006 1.00 83.94 717 LEU A N 1
ATOM 5395 C CA . LEU A 1 717 ? 1.630 -1.957 -13.862 1.00 83.94 717 LEU A CA 1
ATOM 5396 C C . LEU A 1 717 ? 1.770 -1.062 -15.102 1.00 83.94 717 LEU A C 1
ATOM 5398 O O . LEU A 1 717 ? 1.872 0.154 -14.969 1.00 83.94 717 LEU A O 1
ATOM 5402 N N . ALA A 1 718 ? 1.740 -1.627 -16.314 1.00 85.38 718 ALA A N 1
ATOM 5403 C CA . ALA A 1 718 ? 1.765 -0.843 -17.553 1.00 85.38 718 ALA A CA 1
ATOM 5404 C C . ALA A 1 718 ? 0.584 0.129 -17.642 1.00 85.38 718 ALA A C 1
ATOM 5406 O O . ALA A 1 718 ? 0.729 1.228 -18.171 1.00 85.38 718 ALA A O 1
ATOM 5407 N N . THR A 1 719 ? -0.570 -0.288 -17.128 1.00 77.50 719 THR A N 1
ATOM 5408 C CA . THR A 1 719 ? -1.779 0.525 -17.077 1.00 77.50 719 THR A CA 1
ATOM 5409 C C . THR A 1 719 ? -1.618 1.679 -16.089 1.00 77.50 719 THR A C 1
ATOM 5411 O O . THR A 1 719 ? -1.823 2.824 -16.476 1.00 77.50 719 THR A O 1
ATOM 5414 N N . MET A 1 720 ? -1.133 1.414 -14.870 1.00 82.50 720 MET A N 1
ATOM 5415 C CA . MET A 1 720 ? -0.832 2.450 -13.870 1.00 82.50 720 MET A CA 1
ATOM 5416 C C . MET A 1 720 ? 0.217 3.455 -14.363 1.00 82.50 720 MET A C 1
ATOM 5418 O O . MET A 1 720 ? 0.034 4.664 -14.239 1.00 82.50 720 MET A O 1
ATOM 5422 N N . ILE A 1 721 ? 1.294 2.970 -14.987 1.00 88.19 721 ILE A N 1
ATOM 5423 C CA . ILE A 1 721 ? 2.323 3.819 -15.605 1.00 88.19 721 ILE A CA 1
ATOM 5424 C C . ILE A 1 721 ? 1.725 4.686 -16.723 1.00 88.19 721 ILE A C 1
ATOM 5426 O O . ILE A 1 721 ? 2.137 5.832 -16.888 1.00 88.19 721 ILE A O 1
ATOM 5430 N N . GLY A 1 722 ? 0.750 4.162 -17.471 1.00 85.56 722 GLY A N 1
ATOM 5431 C CA . GLY A 1 722 ? 0.057 4.876 -18.546 1.00 85.56 722 GLY A CA 1
ATOM 5432 C C . GLY A 1 722 ? -0.782 6.067 -18.077 1.00 85.56 722 GLY A C 1
ATOM 5433 O O . GLY A 1 722 ? -1.078 6.938 -18.886 1.00 85.56 722 GLY A O 1
ATOM 5434 N N . LEU A 1 723 ? -1.120 6.149 -16.787 1.00 84.81 723 LEU A N 1
ATOM 5435 C CA . LEU A 1 723 ? -1.819 7.299 -16.193 1.00 84.81 723 LEU A CA 1
ATOM 5436 C C . LEU A 1 723 ? -0.883 8.485 -15.934 1.00 84.81 723 LEU A C 1
ATOM 5438 O O . LEU A 1 723 ? -1.334 9.620 -15.772 1.00 84.81 723 LEU A O 1
ATOM 5442 N N . VAL A 1 724 ? 0.423 8.230 -15.902 1.00 89.00 724 VAL A N 1
ATOM 5443 C CA . VAL A 1 724 ? 1.457 9.238 -15.694 1.00 89.00 724 VAL A CA 1
ATOM 5444 C C . VAL A 1 724 ? 1.930 9.733 -17.056 1.00 89.00 724 VAL A C 1
ATOM 5446 O O . VAL A 1 724 ? 2.375 8.950 -17.887 1.00 89.00 724 VAL A O 1
ATOM 5449 N N . GLU A 1 725 ? 1.882 11.039 -17.298 1.00 91.25 725 GLU A N 1
ATOM 5450 C CA . GLU A 1 725 ? 2.462 11.627 -18.509 1.00 91.25 725 GLU A CA 1
ATOM 5451 C C . GLU A 1 725 ? 3.989 11.657 -18.388 1.00 91.25 725 GLU A C 1
ATOM 5453 O O . GLU A 1 725 ? 4.735 11.165 -19.245 1.00 91.25 725 GLU A O 1
ATOM 5458 N N . SER A 1 726 ? 4.472 12.235 -17.289 1.00 93.62 726 SER A N 1
ATOM 5459 C CA . SER A 1 726 ? 5.899 12.356 -17.028 1.00 93.62 726 SER A CA 1
ATOM 5460 C C . SER A 1 726 ? 6.206 12.495 -15.547 1.00 93.62 726 SER A C 1
ATOM 5462 O O . SER A 1 726 ? 5.414 13.017 -14.764 1.00 93.62 726 SER A O 1
ATOM 5464 N N . VAL A 1 727 ? 7.403 12.050 -15.185 1.00 93.62 727 VAL A N 1
ATOM 5465 C CA . VAL A 1 727 ? 7.986 12.247 -13.860 1.00 93.62 727 VAL A CA 1
ATOM 5466 C C . VAL A 1 727 ? 9.292 12.992 -14.031 1.00 93.62 727 VAL A C 1
ATOM 5468 O O . VAL A 1 727 ? 10.122 12.610 -14.859 1.00 93.62 727 VAL A O 1
ATOM 5471 N N . GLU A 1 728 ? 9.502 14.014 -13.216 1.00 93.50 728 GLU A N 1
ATOM 5472 C CA . GLU A 1 728 ? 10.761 14.743 -13.141 1.00 93.50 728 GLU A CA 1
ATOM 5473 C C . GLU A 1 728 ? 11.162 14.900 -11.678 1.00 93.50 728 GLU A C 1
ATOM 5475 O O . GLU A 1 728 ? 10.396 15.406 -10.871 1.00 93.50 728 GLU A O 1
ATOM 5480 N N . LEU A 1 729 ? 12.380 14.500 -11.329 1.00 89.88 729 LEU A N 1
ATOM 5481 C CA . LEU A 1 729 ? 12.989 14.722 -10.022 1.00 89.88 729 LEU A CA 1
ATOM 5482 C C . LEU A 1 729 ? 14.334 15.416 -10.212 1.00 89.88 729 LEU A C 1
ATOM 5484 O O . LEU A 1 729 ? 15.151 15.033 -11.058 1.00 89.88 729 LEU A O 1
ATOM 5488 N N . SER A 1 730 ? 14.591 16.417 -9.379 1.00 87.75 730 SER A N 1
ATOM 5489 C CA . SER A 1 730 ? 15.873 17.105 -9.296 1.00 87.75 730 SER A CA 1
ATOM 5490 C C . SER A 1 730 ? 16.161 17.534 -7.862 1.00 87.75 730 SER A C 1
ATOM 5492 O O . SER A 1 730 ? 15.284 18.023 -7.155 1.00 87.75 730 SER A O 1
ATOM 5494 N N . GLY A 1 731 ? 17.405 17.392 -7.427 1.00 83.44 731 GLY A N 1
ATOM 5495 C CA . GLY A 1 731 ? 17.855 17.896 -6.139 1.00 83.44 731 GLY A CA 1
ATOM 5496 C C . GLY A 1 731 ? 19.242 18.499 -6.238 1.00 83.44 731 GLY A C 1
ATOM 5497 O O . GLY A 1 731 ? 20.108 17.970 -6.939 1.00 83.44 731 GLY A O 1
ATOM 5498 N N . ALA A 1 732 ? 19.452 19.617 -5.547 1.00 79.88 732 ALA A N 1
ATOM 5499 C CA . ALA A 1 732 ? 20.736 20.301 -5.499 1.00 79.88 732 ALA A CA 1
ATOM 5500 C C . ALA A 1 732 ? 21.044 20.889 -4.116 1.00 79.88 732 ALA A C 1
ATOM 5502 O O . ALA A 1 732 ? 20.159 21.370 -3.407 1.00 79.88 732 ALA A O 1
ATOM 5503 N N . TRP A 1 733 ? 22.328 20.900 -3.774 1.00 74.38 733 TRP A N 1
ATOM 5504 C CA . TRP A 1 733 ? 22.886 21.496 -2.565 1.00 74.38 733 TRP A CA 1
ATOM 5505 C C . TRP A 1 733 ? 23.384 22.908 -2.818 1.00 74.38 733 TRP A C 1
ATOM 5507 O O . TRP A 1 733 ? 24.033 23.164 -3.826 1.00 74.38 733 TRP A O 1
ATOM 5517 N N . THR A 1 734 ? 23.149 23.816 -1.880 1.00 69.56 734 THR A N 1
ATOM 5518 C CA . THR A 1 734 ? 23.727 25.167 -1.893 1.00 69.56 734 THR A CA 1
ATOM 5519 C C . THR A 1 734 ? 24.986 25.229 -1.018 1.00 69.56 734 THR A C 1
ATOM 5521 O O . THR A 1 734 ? 25.042 24.615 0.048 1.00 69.56 734 THR A O 1
ATOM 5524 N N . GLU A 1 735 ? 26.028 25.949 -1.456 1.00 58.81 735 GLU A N 1
ATOM 5525 C CA . GLU A 1 735 ? 27.253 26.131 -0.659 1.00 58.81 735 GLU A CA 1
ATOM 5526 C C . GLU A 1 735 ? 27.028 27.141 0.488 1.00 58.81 735 GLU A C 1
ATOM 5528 O O . GLU A 1 735 ? 26.623 28.279 0.251 1.00 58.81 735 GLU A O 1
ATOM 5533 N N . GLY A 1 736 ? 27.325 26.755 1.740 1.00 55.62 736 GLY A N 1
ATOM 5534 C CA . GLY A 1 736 ? 27.163 27.619 2.919 1.00 55.62 736 GLY A CA 1
ATOM 5535 C C . GLY A 1 736 ? 27.414 26.921 4.267 1.00 55.62 736 GLY A C 1
ATOM 5536 O O . GLY A 1 736 ? 27.698 25.726 4.322 1.00 55.62 736 GLY A O 1
ATOM 5537 N N . ALA A 1 737 ? 27.340 27.677 5.371 1.00 44.81 737 ALA A N 1
ATOM 5538 C CA . ALA A 1 737 ? 27.366 27.121 6.727 1.00 44.81 737 ALA A CA 1
ATOM 5539 C C . ALA A 1 737 ? 25.998 26.485 7.030 1.00 44.81 737 ALA A C 1
ATOM 5541 O O . ALA A 1 737 ? 25.023 27.206 7.210 1.00 44.81 737 ALA A O 1
ATOM 5542 N N . GLY A 1 738 ? 25.955 25.150 7.039 1.00 55.53 738 GLY A N 1
ATOM 5543 C CA . GLY A 1 738 ? 24.721 24.372 6.891 1.00 55.53 738 GLY A CA 1
ATOM 5544 C C . GLY A 1 738 ? 24.456 24.168 5.403 1.00 55.53 738 GLY A C 1
ATOM 5545 O O . GLY A 1 738 ? 23.904 25.048 4.749 1.00 55.53 738 GLY A O 1
ATOM 5546 N N . LYS A 1 739 ? 24.950 23.059 4.840 1.00 63.59 739 LYS A N 1
ATOM 5547 C CA . LYS A 1 739 ? 24.809 22.717 3.417 1.00 63.59 739 LYS A CA 1
ATOM 5548 C C . LYS A 1 739 ? 23.333 22.423 3.133 1.00 63.59 739 LYS A C 1
ATOM 5550 O O . LYS A 1 739 ? 22.917 21.273 3.183 1.00 63.59 739 LYS A O 1
ATOM 5555 N N . GLY A 1 740 ? 22.539 23.469 2.926 1.00 70.69 740 GLY A N 1
ATOM 5556 C CA . GLY A 1 740 ? 21.107 23.366 2.674 1.00 70.69 740 GLY A CA 1
ATOM 5557 C C . GLY A 1 740 ? 20.843 22.798 1.283 1.00 70.69 740 GLY A C 1
ATOM 5558 O O . GLY A 1 740 ? 21.382 23.299 0.290 1.00 70.69 740 GLY A O 1
ATOM 5559 N N . GLY A 1 741 ? 20.035 21.750 1.216 1.00 72.75 741 GLY A N 1
ATOM 5560 C CA . GLY A 1 741 ? 19.600 21.068 0.006 1.00 72.75 741 GLY A CA 1
ATOM 5561 C C . GLY A 1 741 ? 18.176 21.445 -0.338 1.00 72.75 741 GLY A C 1
ATOM 5562 O O . GLY A 1 741 ? 17.359 21.712 0.545 1.00 72.75 741 GLY A O 1
ATOM 5563 N N . ARG A 1 742 ? 17.881 21.472 -1.634 1.00 76.31 742 ARG A N 1
ATOM 5564 C CA . ARG A 1 742 ? 16.514 21.535 -2.137 1.00 76.31 742 ARG A CA 1
ATOM 5565 C C . ARG A 1 742 ? 16.288 20.384 -3.098 1.00 76.31 742 ARG A C 1
ATOM 5567 O O . ARG A 1 742 ? 17.072 20.209 -4.028 1.00 76.31 742 ARG A O 1
ATOM 5574 N N . LEU A 1 743 ? 15.200 19.665 -2.889 1.00 78.62 743 LEU A N 1
ATOM 5575 C CA . LEU A 1 743 ? 14.656 18.655 -3.779 1.00 78.62 743 LEU A CA 1
ATOM 5576 C C . LEU A 1 743 ? 13.361 19.194 -4.390 1.00 78.62 743 LEU A C 1
ATOM 5578 O O . LEU A 1 743 ? 12.616 19.934 -3.747 1.00 78.62 743 LEU A O 1
ATOM 5582 N N . ARG A 1 744 ? 13.124 18.878 -5.656 1.00 85.00 744 ARG A N 1
ATOM 5583 C CA . ARG A 1 744 ? 11.880 19.143 -6.371 1.00 85.00 744 ARG A CA 1
ATOM 5584 C C . ARG A 1 744 ? 11.540 17.938 -7.216 1.00 85.00 744 ARG A C 1
ATOM 5586 O O . ARG A 1 744 ? 12.390 17.494 -7.989 1.00 85.00 744 ARG A O 1
ATOM 5593 N N . ALA A 1 745 ? 10.315 17.464 -7.094 1.00 85.94 745 ALA A N 1
ATOM 5594 C CA . ALA A 1 745 ? 9.765 16.437 -7.949 1.00 85.94 745 ALA A CA 1
ATOM 5595 C C . ALA A 1 745 ? 8.418 16.887 -8.514 1.00 85.94 745 ALA A C 1
ATOM 5597 O O . ALA A 1 745 ? 7.664 17.573 -7.835 1.00 85.94 745 ALA A O 1
ATOM 5598 N N . GLY A 1 746 ? 8.123 16.500 -9.744 1.00 87.81 746 GLY A N 1
ATOM 5599 C CA . GLY A 1 746 ? 6.837 16.695 -10.391 1.00 87.81 746 GLY A CA 1
ATOM 5600 C C . GLY A 1 746 ? 6.372 15.381 -11.000 1.00 87.81 746 GLY A C 1
ATOM 5601 O O . GLY A 1 746 ? 7.152 14.708 -11.677 1.00 87.81 746 GLY A O 1
ATOM 5602 N N . VAL A 1 747 ? 5.114 15.027 -10.764 1.00 89.12 747 VAL A N 1
ATOM 5603 C CA . VAL A 1 747 ? 4.419 13.920 -11.426 1.00 89.12 747 VAL A CA 1
ATOM 5604 C C . VAL A 1 747 ? 3.263 14.535 -12.200 1.00 89.12 747 VAL A C 1
ATOM 5606 O O . VAL A 1 747 ? 2.284 14.967 -11.596 1.00 89.12 747 VAL A O 1
ATOM 5609 N N . ARG A 1 748 ? 3.393 14.613 -13.526 1.00 91.19 748 ARG A N 1
ATOM 5610 C CA . ARG A 1 748 ? 2.309 15.067 -14.406 1.00 91.19 748 ARG A CA 1
ATOM 5611 C C . ARG A 1 748 ? 1.440 13.880 -14.774 1.00 91.19 748 ARG A C 1
ATOM 5613 O O . ARG A 1 748 ? 1.964 12.827 -15.145 1.00 91.19 748 ARG A O 1
ATOM 5620 N N . LEU A 1 749 ? 0.133 14.052 -14.665 1.00 88.19 749 LEU A N 1
ATOM 5621 C CA . LEU A 1 749 ? -0.852 13.015 -14.950 1.00 88.19 749 LEU A CA 1
ATOM 5622 C C . LEU A 1 749 ? -1.476 13.245 -16.326 1.00 88.19 749 LEU A C 1
ATOM 5624 O O . LEU A 1 749 ? -1.549 14.371 -16.812 1.00 88.19 749 LEU A O 1
ATOM 5628 N N . HIS A 1 750 ? -1.969 12.177 -16.944 1.00 84.62 750 HIS A N 1
ATOM 5629 C CA . HIS A 1 750 ? -2.808 12.293 -18.129 1.00 84.62 750 HIS A CA 1
ATOM 5630 C C . HIS A 1 750 ? -4.203 12.772 -17.728 1.00 84.62 750 HIS A C 1
ATOM 5632 O O . HIS A 1 750 ? -5.031 11.990 -17.260 1.00 84.62 750 HIS A O 1
ATOM 5638 N N . LEU A 1 751 ? -4.467 14.067 -17.903 1.00 83.00 751 LEU A N 1
ATOM 5639 C CA . LEU A 1 751 ? -5.723 14.703 -17.512 1.00 83.00 751 LEU A CA 1
ATOM 5640 C C . LEU A 1 751 ? -6.500 15.222 -18.724 1.00 83.00 751 LEU A C 1
ATOM 5642 O O . LEU A 1 751 ? -5.908 15.722 -19.677 1.00 83.00 751 LEU A O 1
ATOM 5646 N N . ALA A 1 752 ? -7.830 15.200 -18.634 1.00 76.62 752 ALA A N 1
ATOM 5647 C CA . ALA A 1 752 ? -8.702 15.880 -19.582 1.00 76.62 752 ALA A CA 1
ATOM 5648 C C . ALA A 1 752 ? -8.461 17.397 -19.531 1.00 76.62 752 ALA A C 1
ATOM 5650 O O . ALA A 1 752 ? -8.434 18.022 -18.454 1.00 76.62 752 ALA A O 1
ATOM 5651 N N . GLU A 1 753 ? -8.339 18.004 -20.710 1.00 73.19 753 GLU A N 1
ATOM 5652 C CA . GLU A 1 753 ? -8.072 19.436 -20.872 1.00 73.19 753 GLU A CA 1
ATOM 5653 C C . GLU A 1 753 ? -9.366 20.263 -20.962 1.00 73.19 753 GLU A C 1
ATOM 5655 O O . GLU A 1 753 ? -9.334 21.493 -20.858 1.00 73.19 753 GLU A O 1
ATOM 5660 N N . SER A 1 754 ? -10.526 19.617 -21.149 1.00 71.25 754 SER A N 1
ATOM 5661 C CA . SER A 1 754 ? -11.813 20.309 -21.278 1.00 71.25 754 SER A CA 1
ATOM 5662 C C . SER A 1 754 ? -13.012 19.532 -20.728 1.00 71.25 754 SER A C 1
ATOM 5664 O O . SER A 1 754 ? -13.049 18.307 -20.741 1.00 71.25 754 SER A O 1
ATOM 5666 N N . GLU A 1 755 ? -14.052 20.270 -20.331 1.00 61.94 755 GLU A N 1
ATOM 5667 C CA . GLU A 1 755 ? -15.381 19.727 -19.990 1.00 61.94 755 GLU A CA 1
ATOM 5668 C C . GLU A 1 755 ? -16.009 18.934 -21.150 1.00 61.94 755 GLU A C 1
ATOM 5670 O O . GLU A 1 755 ? -16.783 18.006 -20.942 1.00 61.94 755 GLU A O 1
ATOM 5675 N N . GLU A 1 756 ? -15.681 19.286 -22.397 1.00 58.81 756 GLU A N 1
ATOM 5676 C CA . GLU A 1 756 ? -16.164 18.564 -23.576 1.00 58.81 756 GLU A CA 1
ATOM 5677 C C . GLU A 1 756 ? -15.482 17.197 -23.720 1.00 58.81 756 GLU A C 1
ATOM 5679 O O . GLU A 1 756 ? -16.144 16.223 -24.077 1.00 58.81 756 GLU A O 1
ATOM 5684 N N . GLU A 1 757 ? -14.188 17.122 -23.402 1.00 59.09 757 GLU A N 1
ATOM 5685 C CA . GLU A 1 757 ? -13.406 15.885 -23.351 1.00 59.09 757 GLU A CA 1
ATOM 5686 C C . GLU A 1 757 ? -13.834 14.992 -22.185 1.00 59.09 757 GLU A C 1
ATOM 5688 O O . GLU A 1 757 ? -14.040 13.803 -22.396 1.00 59.09 757 GLU A O 1
ATOM 5693 N N . LEU A 1 758 ? -14.094 15.566 -21.006 1.00 57.91 758 LEU A N 1
ATOM 5694 C CA . LEU A 1 758 ? -14.729 14.861 -19.886 1.00 57.91 758 LEU A CA 1
ATOM 5695 C C . LEU A 1 758 ? -16.094 14.294 -20.280 1.00 57.91 758 LEU A C 1
ATOM 5697 O O . LEU A 1 758 ? -16.334 13.105 -20.128 1.00 57.91 758 LEU A O 1
ATOM 5701 N N . ALA A 1 759 ? -16.961 15.098 -20.899 1.00 53.09 759 ALA A N 1
ATOM 5702 C CA . ALA A 1 759 ? -18.263 14.624 -21.361 1.00 53.09 759 ALA A CA 1
ATOM 5703 C C . ALA A 1 759 ? -18.159 13.594 -22.502 1.00 53.09 759 ALA A C 1
ATOM 5705 O O . ALA A 1 759 ? -19.087 12.815 -22.726 1.00 53.09 759 ALA A O 1
ATOM 5706 N N . LEU A 1 760 ? -17.089 13.618 -23.302 1.00 50.50 760 LEU A N 1
ATOM 5707 C CA . LEU A 1 760 ? -16.782 12.578 -24.289 1.00 50.50 760 LEU A CA 1
ATOM 5708 C C . LEU A 1 760 ? -16.305 11.302 -23.602 1.00 50.50 760 LEU A C 1
ATOM 5710 O O . LEU A 1 760 ? -16.754 10.235 -24.003 1.00 50.50 760 LEU A O 1
ATOM 5714 N N . LEU A 1 761 ? -15.466 11.417 -22.574 1.00 48.25 761 LEU A N 1
ATOM 5715 C CA . LEU A 1 761 ? -14.994 10.312 -21.751 1.00 48.25 761 LEU A CA 1
ATOM 5716 C C . LEU A 1 761 ? -16.159 9.658 -21.009 1.00 48.25 761 LEU A C 1
ATOM 5718 O O . LEU A 1 761 ? -16.309 8.454 -21.115 1.00 48.25 761 LEU A O 1
ATOM 5722 N N . ASP A 1 762 ? -17.042 10.427 -20.375 1.00 50.22 762 ASP A N 1
ATOM 5723 C CA . ASP A 1 762 ? -18.254 9.921 -19.721 1.00 50.22 762 ASP A CA 1
ATOM 5724 C C . ASP A 1 762 ? -19.156 9.194 -20.724 1.00 50.22 762 ASP A C 1
ATOM 5726 O O . ASP A 1 762 ? -19.629 8.091 -20.466 1.00 50.22 762 ASP A O 1
ATOM 5730 N N . ARG A 1 763 ? -19.341 9.762 -21.925 1.00 48.56 763 ARG A N 1
ATOM 5731 C CA . ARG A 1 763 ? -20.095 9.117 -23.016 1.00 48.56 763 ARG A CA 1
ATOM 5732 C C . ARG A 1 763 ? -19.402 7.880 -23.582 1.00 48.56 763 ARG A C 1
ATOM 5734 O O . ARG A 1 763 ? -20.091 6.999 -24.081 1.00 48.56 763 ARG A O 1
ATOM 5741 N N . TRP A 1 764 ? -18.075 7.832 -23.558 1.00 46.06 764 TRP A N 1
ATOM 5742 C CA . TRP A 1 764 ? -17.251 6.744 -24.080 1.00 46.06 764 TRP A CA 1
ATOM 5743 C C . TRP A 1 764 ? -17.113 5.597 -23.068 1.00 46.06 764 TRP A C 1
ATOM 5745 O O . TRP A 1 764 ? -17.291 4.446 -23.445 1.00 46.06 764 TRP A O 1
ATOM 5755 N N . LEU A 1 765 ? -16.933 5.900 -21.781 1.00 43.41 765 LEU A N 1
ATOM 5756 C CA . LEU A 1 765 ? -17.057 4.977 -20.646 1.00 43.41 765 LEU A CA 1
ATOM 5757 C C . LEU A 1 765 ? -18.483 4.414 -20.526 1.00 43.41 765 LEU A C 1
ATOM 5759 O O . LEU A 1 765 ? -18.662 3.294 -20.048 1.00 43.41 765 LEU A O 1
ATOM 5763 N N . ALA A 1 766 ? -19.481 5.173 -20.990 1.00 43.84 766 ALA A N 1
ATOM 5764 C CA . ALA A 1 766 ? -20.864 4.738 -21.167 1.00 43.84 766 ALA A CA 1
ATOM 5765 C C . ALA A 1 766 ? -21.161 4.139 -22.561 1.00 43.84 766 ALA A C 1
ATOM 5767 O O . ALA A 1 766 ? -22.303 3.760 -22.831 1.00 43.84 766 ALA A O 1
ATOM 5768 N N . SER A 1 767 ? -20.180 4.067 -23.473 1.00 38.84 767 SER A N 1
ATOM 5769 C CA . SER A 1 767 ? -20.379 3.565 -24.837 1.00 38.84 767 SER A CA 1
ATOM 5770 C C . SER A 1 767 ? -20.133 2.053 -24.905 1.00 38.84 767 SER A C 1
ATOM 5772 O O . SER A 1 767 ? -19.057 1.599 -24.518 1.00 38.84 767 SER A O 1
ATOM 5774 N N . PRO A 1 768 ? -21.051 1.267 -25.499 1.00 40.09 768 PRO A N 1
ATOM 5775 C CA . PRO A 1 768 ? -20.830 -0.150 -25.806 1.00 40.09 768 PRO A CA 1
ATOM 5776 C C . PRO A 1 768 ? -19.651 -0.431 -26.763 1.00 40.09 768 PRO A C 1
ATOM 5778 O O . PRO A 1 768 ? -19.305 -1.585 -26.985 1.00 40.09 768 PRO A O 1
ATOM 5781 N N . GLU A 1 769 ? -19.056 0.600 -27.376 1.00 37.81 769 GLU A N 1
ATOM 5782 C CA . GLU A 1 769 ? -18.017 0.474 -28.412 1.00 37.81 769 GLU A CA 1
ATOM 5783 C C . GLU A 1 769 ? -16.584 0.322 -27.856 1.00 37.81 769 GLU A C 1
ATOM 5785 O O . GLU A 1 769 ? -15.652 0.049 -28.618 1.00 37.81 769 GLU A O 1
ATOM 5790 N N . VAL A 1 770 ? -16.387 0.464 -26.542 1.00 44.50 770 VAL A N 1
ATOM 5791 C CA . VAL A 1 770 ? -15.161 0.025 -25.852 1.00 44.50 770 VAL A CA 1
ATOM 5792 C C . VAL A 1 770 ? -15.353 -1.457 -25.562 1.00 44.50 770 VAL A C 1
ATOM 5794 O O . VAL A 1 770 ? -16.266 -1.801 -24.825 1.00 44.50 770 VAL A O 1
ATOM 5797 N N . GLY A 1 771 ? -14.591 -2.326 -26.234 1.00 52.56 771 GLY A N 1
ATOM 5798 C CA . GLY A 1 771 ? -14.860 -3.764 -26.380 1.00 52.56 771 GLY A CA 1
ATOM 5799 C C . GLY A 1 771 ? -15.054 -4.556 -25.081 1.00 52.56 771 GLY A C 1
ATOM 5800 O O . GLY A 1 771 ? -14.170 -5.302 -24.680 1.00 52.56 771 GLY A O 1
ATOM 5801 N N . ASN A 1 772 ? -16.255 -4.465 -24.515 1.00 57.41 772 ASN A N 1
ATOM 5802 C CA . ASN A 1 772 ? -16.752 -5.219 -23.363 1.00 57.41 772 ASN A CA 1
ATOM 5803 C C . ASN A 1 772 ? -17.650 -6.385 -23.814 1.00 57.41 772 ASN A C 1
ATOM 5805 O O . ASN A 1 772 ? -18.493 -6.877 -23.064 1.00 57.41 772 ASN A O 1
ATOM 5809 N N . ALA A 1 773 ? -17.518 -6.781 -25.082 1.00 63.97 773 ALA A N 1
ATOM 5810 C CA . ALA A 1 773 ? -18.370 -7.760 -25.726 1.00 63.97 773 ALA A CA 1
ATOM 5811 C C . ALA A 1 773 ? -17.557 -8.704 -26.618 1.00 63.97 773 ALA A C 1
ATOM 5813 O O . ALA A 1 773 ? -16.693 -8.275 -27.385 1.00 63.97 773 ALA A O 1
ATOM 5814 N N . SER A 1 774 ? -17.848 -10.001 -26.538 1.00 76.19 774 SER A N 1
ATOM 5815 C CA . SER A 1 774 ? -17.273 -11.007 -27.437 1.00 76.19 774 SER A CA 1
ATOM 5816 C C . SER A 1 774 ? -18.227 -11.248 -28.602 1.00 76.19 774 SER A C 1
ATOM 5818 O O . SER A 1 774 ? -19.429 -11.410 -28.398 1.00 76.19 774 SER A O 1
ATOM 5820 N N . ARG A 1 775 ? -17.730 -11.296 -29.840 1.00 82.19 775 ARG A N 1
ATOM 5821 C CA . ARG A 1 775 ? -18.594 -11.581 -30.996 1.00 82.19 775 ARG A CA 1
ATOM 5822 C C . ARG A 1 775 ? -19.108 -13.013 -30.951 1.00 82.19 775 ARG A C 1
ATOM 5824 O O . ARG A 1 775 ? -18.349 -13.952 -30.731 1.00 82.19 775 ARG A O 1
ATOM 5831 N N . LEU A 1 776 ? -20.391 -13.188 -31.247 1.00 86.19 776 LEU A N 1
ATOM 5832 C CA . LEU A 1 776 ? -20.990 -14.504 -31.401 1.00 86.19 776 LEU A CA 1
ATOM 5833 C C . LEU A 1 776 ? -20.764 -15.030 -32.827 1.00 86.19 776 LEU A C 1
ATOM 5835 O O . LEU A 1 776 ? -20.936 -14.298 -33.805 1.00 86.19 776 LEU A O 1
ATOM 5839 N N . PRO A 1 777 ? -20.493 -16.336 -32.993 1.00 88.19 777 PRO A N 1
ATOM 5840 C CA . PRO A 1 777 ? -20.286 -16.953 -34.303 1.00 88.19 777 PRO A CA 1
ATOM 5841 C C . PRO A 1 777 ? -21.589 -17.020 -35.116 1.00 88.19 777 PRO A C 1
ATOM 5843 O O . PRO A 1 777 ? -21.577 -17.246 -36.327 1.00 88.19 777 PRO A O 1
ATOM 5846 N N . ARG A 1 778 ? -22.735 -16.827 -34.451 1.00 88.44 778 ARG A N 1
ATOM 5847 C CA . ARG A 1 778 ? -24.054 -16.649 -35.059 1.00 88.44 778 ARG A CA 1
ATOM 5848 C C . ARG A 1 778 ? -24.974 -15.874 -34.120 1.00 88.44 778 ARG A C 1
ATOM 5850 O O . ARG A 1 778 ? -24.892 -16.018 -32.905 1.00 88.44 778 ARG A O 1
ATOM 5857 N N . ARG A 1 779 ? -25.935 -15.151 -34.697 1.00 86.69 779 ARG A N 1
ATOM 5858 C CA . ARG A 1 779 ? -27.036 -14.537 -33.946 1.00 86.69 779 ARG A CA 1
ATOM 5859 C C . ARG A 1 779 ? -27.921 -15.615 -33.313 1.00 86.69 779 ARG A C 1
ATOM 5861 O O . ARG A 1 779 ? -28.291 -16.576 -33.995 1.00 86.69 779 ARG A O 1
ATOM 5868 N N . LEU A 1 780 ? -28.287 -15.428 -32.046 1.00 86.44 780 LEU A N 1
ATOM 5869 C CA . LEU A 1 780 ? -29.226 -16.297 -31.333 1.00 86.44 780 LEU A CA 1
ATOM 5870 C C . LEU A 1 780 ? -30.629 -15.688 -31.357 1.00 86.44 780 LEU A C 1
ATOM 5872 O O . LEU A 1 780 ? -30.833 -14.538 -30.971 1.00 86.44 780 LEU A O 1
ATOM 5876 N N . GLY A 1 781 ? -31.604 -16.450 -31.851 1.00 82.75 781 GLY A N 1
ATOM 5877 C CA . GLY A 1 781 ? -33.018 -16.088 -31.755 1.00 82.75 781 GLY A CA 1
ATOM 5878 C C . GLY A 1 781 ? -33.673 -16.665 -30.500 1.00 82.75 781 GLY A C 1
ATOM 5879 O O . GLY A 1 781 ? -33.161 -17.603 -29.896 1.00 82.75 781 GLY A O 1
ATOM 5880 N N . SER A 1 782 ? -34.874 -16.191 -30.164 1.00 81.56 782 SER A N 1
ATOM 5881 C CA . SER A 1 782 ? -35.667 -16.732 -29.045 1.00 81.56 782 SER A CA 1
ATOM 5882 C C . SER A 1 782 ? -35.953 -18.237 -29.166 1.00 81.56 782 SER A C 1
ATOM 5884 O O . SER A 1 782 ? -36.031 -18.942 -28.168 1.00 81.56 782 SER A O 1
ATOM 5886 N N . ALA A 1 783 ? -36.072 -18.761 -30.391 1.00 84.38 783 ALA A N 1
ATOM 5887 C CA . ALA A 1 783 ? -36.238 -20.196 -30.628 1.00 84.38 783 ALA A CA 1
ATOM 5888 C C . ALA A 1 783 ? -34.970 -21.018 -30.322 1.00 84.38 783 ALA A C 1
ATOM 5890 O O . ALA A 1 783 ? -35.094 -22.202 -30.001 1.00 84.38 783 ALA A O 1
ATOM 5891 N N . ASP A 1 784 ? -33.785 -20.406 -30.431 1.00 87.19 784 ASP A N 1
ATOM 5892 C CA . ASP A 1 784 ? -32.507 -21.041 -30.095 1.00 87.19 784 ASP A CA 1
ATOM 5893 C C . ASP A 1 784 ? -32.324 -21.080 -28.582 1.00 87.19 784 ASP A C 1
ATOM 5895 O O . ASP A 1 784 ? -32.057 -22.137 -28.020 1.00 87.19 784 ASP A O 1
ATOM 5899 N N . THR A 1 785 ? -32.526 -19.938 -27.919 1.00 89.12 785 THR A N 1
ATOM 5900 C CA . THR A 1 785 ? -32.321 -19.798 -26.472 1.00 89.12 785 THR A CA 1
ATOM 5901 C C . THR A 1 785 ? -33.403 -20.492 -25.645 1.00 89.12 785 THR A C 1
ATOM 5903 O O . THR A 1 785 ? -33.188 -20.739 -24.465 1.00 89.12 785 THR A O 1
ATOM 5906 N N . ALA A 1 786 ? -34.540 -20.869 -26.243 1.00 87.44 786 ALA A N 1
ATOM 5907 C CA . ALA A 1 786 ? -35.562 -21.707 -25.609 1.00 87.44 786 ALA A CA 1
ATOM 5908 C C . ALA A 1 786 ? -35.179 -23.200 -25.512 1.00 87.44 786 ALA A C 1
ATOM 5910 O O . ALA A 1 786 ? -35.955 -24.004 -24.992 1.00 87.44 786 ALA A O 1
ATOM 5911 N N . ARG A 1 787 ? -34.020 -23.599 -26.043 1.00 90.06 787 ARG A N 1
ATOM 5912 C CA . ARG A 1 787 ? -33.479 -24.965 -25.986 1.00 90.06 787 ARG A CA 1
ATOM 5913 C C . ARG A 1 787 ? -32.094 -24.925 -25.363 1.00 90.06 787 ARG A C 1
ATOM 5915 O O . ARG A 1 787 ? -31.466 -23.876 -25.354 1.00 90.06 787 ARG A O 1
ATOM 5922 N N . GLY A 1 788 ? -31.606 -26.072 -24.889 1.00 92.94 788 GLY A N 1
ATOM 5923 C CA . GLY A 1 788 ? -30.218 -26.170 -24.447 1.00 92.94 788 GLY A CA 1
ATOM 5924 C C . GLY A 1 788 ? -29.257 -25.811 -25.582 1.00 92.94 788 GLY A C 1
ATOM 5925 O O . GLY A 1 788 ? -29.495 -26.182 -26.735 1.00 92.94 788 GLY A O 1
ATOM 5926 N N . LEU A 1 789 ? -28.178 -25.111 -25.254 1.00 95.81 789 LEU A N 1
ATOM 5927 C CA . LEU A 1 789 ? -27.109 -24.747 -26.178 1.00 95.81 789 LEU A CA 1
ATOM 5928 C C . LEU A 1 789 ? -25.776 -25.288 -25.668 1.00 95.81 789 LEU A C 1
ATOM 5930 O O . LEU A 1 789 ? -25.577 -25.481 -24.470 1.00 95.81 789 LEU A O 1
ATOM 5934 N N . VAL A 1 790 ? -24.869 -25.535 -26.600 1.00 96.06 790 VAL A N 1
ATOM 5935 C CA . VAL A 1 790 ? -23.492 -25.931 -26.340 1.00 96.06 790 VAL A CA 1
ATOM 5936 C C . VAL A 1 790 ? -22.590 -24.866 -26.942 1.00 96.06 790 VAL A C 1
ATOM 5938 O O . VAL A 1 790 ? -22.528 -24.714 -28.162 1.00 96.06 790 VAL A O 1
ATOM 5941 N N . TYR A 1 791 ? -21.903 -24.132 -26.079 1.00 95.50 791 TYR A N 1
ATOM 5942 C CA . TYR A 1 791 ? -20.907 -23.138 -26.441 1.00 95.50 791 TYR A CA 1
ATOM 5943 C C . TYR A 1 791 ? -19.537 -23.806 -26.469 1.00 95.50 791 TYR A C 1
ATOM 5945 O O . TYR A 1 791 ? -19.177 -24.525 -25.538 1.00 95.50 791 TYR A O 1
ATOM 5953 N N . ARG A 1 792 ? -18.771 -23.571 -27.532 1.00 95.44 792 ARG A N 1
ATOM 5954 C CA . ARG A 1 792 ? -17.327 -23.823 -27.546 1.00 95.44 792 ARG A CA 1
ATOM 5955 C C . ARG A 1 792 ? -16.645 -22.487 -27.329 1.00 95.44 792 ARG A C 1
ATOM 5957 O O . ARG A 1 792 ? -16.829 -21.591 -28.152 1.00 95.44 792 ARG A O 1
ATOM 5964 N N . ILE A 1 793 ? -15.929 -22.354 -26.224 1.00 93.81 793 ILE A N 1
ATOM 5965 C CA . ILE A 1 793 ? -15.284 -21.110 -25.818 1.00 93.81 793 ILE A CA 1
ATOM 5966 C C . ILE A 1 793 ? -13.780 -21.354 -25.822 1.00 93.81 793 ILE A C 1
ATOM 5968 O O . ILE A 1 793 ? -13.308 -22.285 -25.168 1.00 93.81 793 ILE A O 1
ATOM 5972 N N . ALA A 1 794 ? -13.055 -20.550 -26.596 1.00 90.69 794 ALA A N 1
ATOM 5973 C CA . ALA A 1 794 ? -11.603 -20.525 -26.579 1.00 90.69 794 ALA A CA 1
ATOM 5974 C C . ALA A 1 794 ? -11.131 -19.537 -25.512 1.00 90.69 794 ALA A C 1
ATOM 5976 O O . ALA A 1 794 ? -11.567 -18.381 -25.490 1.00 90.69 794 ALA A O 1
ATOM 5977 N N . VAL A 1 795 ? -10.252 -20.023 -24.643 1.00 81.81 795 VAL A N 1
ATOM 5978 C CA . VAL A 1 795 ? -9.627 -19.288 -23.538 1.00 81.81 795 VAL A CA 1
ATOM 5979 C C . VAL A 1 795 ? -8.166 -19.710 -23.415 1.00 81.81 79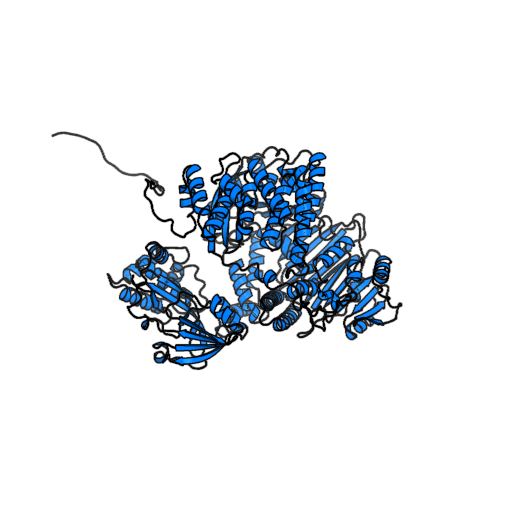5 VAL A C 1
ATOM 5981 O O . VAL A 1 795 ? -7.778 -20.733 -23.960 1.00 81.81 795 VAL A O 1
ATOM 5984 N N . ALA A 1 796 ? -7.326 -18.939 -22.727 1.00 72.88 796 ALA A N 1
ATOM 5985 C CA . ALA A 1 796 ? -5.901 -19.278 -22.625 1.00 72.88 796 ALA A CA 1
ATOM 5986 C C . ALA A 1 796 ? -5.642 -20.541 -21.776 1.00 72.88 796 ALA A C 1
ATOM 5988 O O . ALA A 1 796 ? -4.788 -21.350 -22.132 1.00 72.88 796 ALA A O 1
ATOM 5989 N N . ASP A 1 797 ? -6.399 -20.702 -20.687 1.00 75.12 797 ASP A N 1
ATOM 5990 C CA . ASP A 1 797 ? -6.393 -21.881 -19.820 1.00 75.12 797 ASP A CA 1
ATOM 5991 C C . ASP A 1 797 ? -7.839 -22.255 -19.475 1.00 75.12 797 ASP A C 1
ATOM 5993 O O . ASP A 1 797 ? -8.517 -21.595 -18.684 1.00 75.12 797 ASP A O 1
ATOM 5997 N N . ALA A 1 798 ? -8.323 -23.317 -20.109 1.00 81.06 798 ALA A N 1
ATOM 5998 C CA . ALA A 1 798 ? -9.683 -23.800 -19.946 1.00 81.06 798 ALA A CA 1
ATOM 5999 C C . ALA A 1 798 ? -9.922 -24.480 -18.595 1.00 81.06 798 ALA A C 1
ATOM 6001 O O . ALA A 1 798 ? -11.055 -24.454 -18.114 1.00 81.06 798 ALA A O 1
ATOM 6002 N N . GLU A 1 799 ? -8.898 -25.072 -17.972 1.00 73.25 799 GLU A N 1
ATOM 6003 C CA . GLU A 1 799 ? -9.043 -25.664 -16.641 1.00 73.25 799 GLU A CA 1
ATOM 6004 C C . GLU A 1 799 ? -9.115 -24.581 -15.569 1.00 73.25 799 GLU A C 1
ATOM 6006 O O . GLU A 1 799 ? -9.945 -24.689 -14.669 1.00 73.25 799 GLU A O 1
ATOM 6011 N N . HIS A 1 800 ? -8.275 -23.547 -15.662 1.00 66.81 800 HIS A N 1
ATOM 6012 C CA . HIS A 1 800 ? -8.337 -22.393 -14.768 1.00 66.81 800 HIS A CA 1
ATOM 6013 C C . HIS A 1 800 ? -9.663 -21.650 -14.933 1.00 66.81 800 HIS A C 1
ATOM 6015 O O . HIS A 1 800 ? -10.394 -21.511 -13.957 1.00 66.81 800 HIS A O 1
ATOM 6021 N N . PHE A 1 801 ? -10.035 -21.293 -16.169 1.00 74.12 801 PHE A N 1
ATOM 6022 C CA . PHE A 1 801 ? -11.299 -20.607 -16.450 1.00 74.12 801 PHE A CA 1
ATOM 6023 C C . PHE A 1 801 ? -12.509 -21.370 -15.902 1.00 74.12 801 PHE A C 1
ATOM 6025 O O . PHE A 1 801 ? -13.411 -20.777 -15.321 1.00 74.12 801 PHE A O 1
ATOM 6032 N N . ALA A 1 802 ? -12.539 -22.696 -16.075 1.00 80.12 802 ALA A N 1
ATOM 6033 C CA . ALA A 1 802 ? -13.639 -23.519 -15.586 1.00 80.12 802 ALA A CA 1
ATOM 6034 C C . ALA A 1 802 ? -13.763 -23.530 -14.055 1.00 80.12 802 ALA A C 1
ATOM 6036 O O . ALA A 1 802 ? -14.850 -23.816 -13.569 1.00 80.12 802 ALA A O 1
ATOM 6037 N N . ARG A 1 803 ? -12.675 -23.262 -13.318 1.00 74.06 803 ARG A N 1
ATOM 6038 C CA . ARG A 1 803 ? -12.668 -23.206 -11.848 1.00 74.06 803 ARG A CA 1
ATOM 6039 C C . ARG A 1 803 ? -12.970 -21.817 -11.299 1.00 74.06 803 ARG A C 1
ATOM 6041 O O . ARG A 1 803 ? -13.559 -21.729 -10.232 1.00 74.06 803 ARG A O 1
ATOM 6048 N N . THR A 1 804 ? -12.501 -20.766 -11.969 1.00 62.81 804 THR A N 1
ATOM 6049 C CA . THR A 1 804 ? -12.557 -19.397 -11.438 1.00 62.81 804 THR A CA 1
ATOM 6050 C C . THR A 1 804 ? -13.738 -18.611 -11.976 1.00 62.81 804 THR A C 1
ATOM 6052 O O . THR A 1 804 ? -14.409 -17.938 -11.211 1.00 62.81 804 THR A O 1
ATOM 6055 N N . ALA A 1 805 ? -14.045 -18.748 -13.267 1.00 68.69 805 ALA A N 1
ATOM 6056 C CA . ALA A 1 805 ? -15.037 -17.911 -13.932 1.00 68.69 805 ALA A CA 1
ATOM 6057 C C . ALA A 1 805 ? -16.423 -18.562 -14.065 1.00 68.69 805 ALA A C 1
ATOM 6059 O O . ALA A 1 805 ? -17.329 -17.935 -14.612 1.00 68.69 805 ALA A O 1
ATOM 6060 N N . ILE A 1 806 ? -16.597 -19.820 -13.642 1.00 81.56 806 ILE A N 1
ATOM 6061 C CA . ILE A 1 806 ? -17.861 -20.564 -13.756 1.00 81.56 806 ILE A CA 1
ATOM 6062 C C . ILE A 1 806 ? -18.259 -21.100 -12.375 1.00 81.56 806 ILE A C 1
ATOM 6064 O O . ILE A 1 806 ? -17.546 -21.955 -11.851 1.00 81.56 806 ILE A O 1
ATOM 6068 N N . PRO A 1 807 ? -19.405 -20.684 -11.809 1.00 72.81 807 PRO A N 1
ATOM 6069 C CA . PRO A 1 807 ? -19.855 -21.189 -10.514 1.00 72.81 807 PRO A CA 1
ATOM 6070 C C . PRO A 1 807 ? -20.161 -22.693 -10.523 1.00 72.81 807 PRO A C 1
ATOM 6072 O O . PRO A 1 807 ? -20.859 -23.205 -11.406 1.00 72.81 807 PRO A O 1
ATOM 6075 N N . ASP A 1 808 ? -19.683 -23.400 -9.495 1.00 65.44 808 ASP A N 1
ATOM 6076 C CA . ASP A 1 808 ? -19.873 -24.848 -9.315 1.00 65.44 808 ASP A CA 1
ATOM 6077 C C . ASP A 1 808 ? -21.331 -25.242 -8.990 1.00 65.44 808 ASP A C 1
ATOM 6079 O O . ASP A 1 808 ? -21.708 -26.417 -9.094 1.00 65.44 808 ASP A O 1
ATOM 6083 N N . ASP A 1 809 ? -22.167 -24.283 -8.583 1.00 67.75 809 ASP A N 1
ATOM 6084 C CA . ASP A 1 809 ? -23.523 -24.498 -8.071 1.00 67.75 809 ASP A CA 1
ATOM 6085 C C . ASP A 1 809 ? -24.646 -24.146 -9.067 1.00 67.75 809 ASP A C 1
ATOM 6087 O O . ASP A 1 809 ? -25.825 -24.286 -8.724 1.00 67.75 809 ASP A O 1
ATOM 6091 N N . ASN A 1 810 ? -24.331 -23.780 -10.318 1.00 75.25 810 ASN A N 1
ATOM 6092 C CA . ASN A 1 810 ? -25.350 -23.460 -11.321 1.00 75.25 810 ASN A CA 1
ATOM 6093 C C . ASN A 1 810 ? -25.953 -24.732 -11.972 1.00 75.25 810 ASN A C 1
ATOM 6095 O O . ASN A 1 810 ? -25.306 -25.403 -12.783 1.00 75.25 810 ASN A O 1
ATOM 6099 N N . PRO A 1 811 ? -27.246 -25.049 -11.746 1.00 77.81 811 PRO A N 1
ATOM 6100 C CA . PRO A 1 811 ? -27.872 -26.260 -12.283 1.00 77.81 811 PRO A CA 1
ATOM 6101 C C . PRO A 1 811 ? -28.154 -26.217 -13.797 1.00 77.81 811 PRO A C 1
ATOM 6103 O O . PRO A 1 811 ? -28.467 -27.256 -14.391 1.00 77.81 811 PRO A O 1
ATOM 6106 N N . ARG A 1 812 ? -28.103 -25.040 -14.435 1.00 87.88 812 ARG A N 1
ATOM 6107 C CA . ARG A 1 812 ? -28.286 -24.855 -15.885 1.00 87.88 812 ARG A CA 1
ATOM 6108 C C . ARG A 1 812 ? -27.002 -25.075 -16.665 1.00 87.88 812 ARG A C 1
ATOM 6110 O O . ARG A 1 812 ? -27.084 -25.355 -17.863 1.00 87.88 812 ARG A O 1
ATOM 6117 N N . MET A 1 813 ? -25.850 -24.922 -16.024 1.00 90.00 813 MET A N 1
ATOM 6118 C CA . MET A 1 813 ? -24.563 -24.876 -16.696 1.00 90.00 813 MET A CA 1
ATOM 6119 C C . MET A 1 813 ? -23.735 -26.113 -16.374 1.00 90.00 813 MET A C 1
ATOM 6121 O O . MET A 1 813 ? -23.695 -26.607 -15.255 1.00 90.00 813 MET A O 1
ATOM 6125 N N . ARG A 1 814 ? -23.092 -26.665 -17.400 1.00 90.00 814 ARG A N 1
ATOM 6126 C CA . ARG A 1 814 ? -22.126 -27.749 -17.239 1.00 90.00 814 ARG A CA 1
ATOM 6127 C C . ARG A 1 814 ? -20.937 -27.493 -18.135 1.00 90.00 814 ARG A C 1
ATOM 6129 O O . ARG A 1 814 ? -21.083 -27.486 -19.360 1.00 90.00 814 ARG A O 1
ATOM 6136 N N . VAL A 1 815 ? -19.776 -27.346 -17.520 1.00 92.81 815 VAL A N 1
ATOM 6137 C CA . VAL A 1 815 ? -18.503 -27.180 -18.212 1.00 92.81 815 VAL A CA 1
ATOM 6138 C C . VAL A 1 815 ? -17.823 -28.531 -18.441 1.00 92.81 815 VAL A C 1
ATOM 6140 O O . VAL A 1 815 ? -17.879 -29.440 -17.614 1.00 92.81 815 VAL A O 1
ATOM 6143 N N . GLU A 1 816 ? -17.209 -28.681 -19.607 1.00 94.44 816 GLU A N 1
ATOM 6144 C CA . GLU A 1 816 ? -16.309 -29.772 -19.962 1.00 94.44 816 GLU A CA 1
ATOM 6145 C C . GLU A 1 816 ? -15.073 -29.150 -20.613 1.00 94.44 816 GLU A C 1
ATOM 6147 O O . GLU A 1 816 ? -15.188 -28.487 -21.642 1.00 94.44 816 GLU A O 1
ATOM 6152 N N . VAL A 1 817 ? -13.891 -29.365 -20.041 1.00 91.31 817 VAL A N 1
ATOM 6153 C CA . VAL A 1 817 ? -12.633 -28.958 -20.676 1.00 91.31 817 VAL A CA 1
ATOM 6154 C C . VAL A 1 817 ? -12.347 -29.920 -21.830 1.00 91.31 817 VAL A C 1
ATOM 6156 O O . VAL A 1 817 ? -12.218 -31.128 -21.623 1.00 91.31 817 VAL A O 1
ATOM 6159 N N . VAL A 1 818 ? -12.311 -29.403 -23.060 1.00 91.31 818 VAL A N 1
ATOM 6160 C CA . VAL A 1 818 ? -12.151 -30.214 -24.284 1.00 91.31 818 VAL A CA 1
ATOM 6161 C C . VAL A 1 818 ? -10.706 -30.194 -24.775 1.00 91.31 818 VAL A C 1
ATOM 6163 O O . VAL A 1 818 ? -10.226 -31.191 -25.322 1.00 91.31 818 VAL A O 1
ATOM 6166 N N . ALA A 1 819 ? -10.020 -29.074 -24.569 1.00 89.38 819 ALA A N 1
ATOM 6167 C CA . ALA A 1 819 ? -8.604 -28.872 -24.836 1.00 89.38 819 ALA A CA 1
ATOM 6168 C C . ALA A 1 819 ? -8.027 -27.895 -23.792 1.00 89.38 819 ALA A C 1
ATOM 6170 O O . ALA A 1 819 ? -8.805 -27.241 -23.099 1.00 89.38 819 ALA A O 1
ATOM 6171 N N . PRO A 1 820 ? -6.692 -27.770 -23.671 1.00 85.75 820 PRO A N 1
ATOM 6172 C CA . PRO A 1 820 ? -6.079 -26.821 -22.738 1.00 85.75 820 PRO A CA 1
ATOM 6173 C C . PRO A 1 820 ? -6.551 -25.374 -22.928 1.00 85.75 820 PRO A C 1
ATOM 6175 O O . PRO A 1 820 ? -6.637 -24.633 -21.961 1.00 85.75 820 PRO A O 1
ATOM 6178 N N . ASP A 1 821 ? -6.891 -24.997 -24.158 1.00 85.12 821 ASP A N 1
ATOM 6179 C CA . ASP A 1 821 ? -7.327 -23.663 -24.569 1.00 85.12 821 ASP A CA 1
ATOM 6180 C C . ASP A 1 821 ? -8.815 -23.609 -24.960 1.00 85.12 821 ASP A C 1
ATOM 6182 O O . ASP A 1 821 ? -9.285 -22.641 -25.560 1.00 85.12 821 ASP A O 1
ATOM 6186 N N . GLU A 1 822 ? -9.581 -24.665 -24.675 1.00 93.56 822 GLU A N 1
ATOM 6187 C CA . GLU A 1 822 ? -10.964 -24.744 -25.126 1.00 93.56 822 GLU A CA 1
ATOM 6188 C C . GLU A 1 822 ? -11.872 -25.504 -24.161 1.00 93.56 822 GLU A C 1
ATOM 6190 O O . GLU A 1 822 ? -11.653 -26.675 -23.827 1.00 93.56 822 GLU A O 1
ATOM 6195 N N . LEU A 1 823 ? -12.980 -24.862 -23.802 1.00 94.25 823 LEU A N 1
ATOM 6196 C CA . LEU A 1 823 ? -14.045 -25.458 -23.012 1.00 94.25 823 LEU A CA 1
ATOM 6197 C C . LEU A 1 823 ? -15.337 -25.585 -23.811 1.00 94.25 823 LEU A C 1
ATOM 6199 O O . LEU A 1 823 ? -15.675 -24.783 -24.686 1.00 94.25 823 LEU A O 1
ATOM 6203 N N . ARG A 1 824 ? -16.089 -26.623 -23.470 1.00 95.75 824 ARG A N 1
ATOM 6204 C CA . ARG A 1 824 ? -17.455 -26.840 -23.910 1.00 95.75 824 ARG A CA 1
ATOM 6205 C C . ARG A 1 824 ? -18.384 -26.550 -22.749 1.00 95.75 824 ARG A C 1
ATOM 6207 O O . ARG A 1 824 ? -18.447 -27.308 -21.785 1.00 95.75 824 ARG A O 1
ATOM 6214 N N . LEU A 1 825 ? -19.158 -25.488 -22.888 1.00 94.25 825 LEU A N 1
ATOM 6215 C CA . LEU A 1 825 ? -20.142 -25.072 -21.908 1.00 94.25 825 LEU A CA 1
ATOM 6216 C C . LEU A 1 825 ? -21.538 -25.440 -22.398 1.00 94.25 825 LEU A C 1
ATOM 6218 O O . LEU A 1 825 ? -22.034 -24.922 -23.397 1.00 94.25 825 LEU A O 1
ATOM 6222 N N . THR A 1 826 ? -22.172 -26.379 -21.709 1.00 94.12 826 THR A N 1
ATOM 6223 C CA . THR A 1 826 ? -23.576 -26.720 -21.939 1.00 94.12 826 THR A CA 1
ATOM 6224 C C . THR A 1 826 ? -24.442 -25.814 -21.079 1.00 94.12 826 THR A C 1
ATOM 6226 O O . THR A 1 826 ? -24.278 -25.820 -19.865 1.00 94.12 826 THR A O 1
ATOM 6229 N N . VAL A 1 827 ? -25.369 -25.080 -21.688 1.00 93.75 827 VAL A N 1
ATOM 6230 C CA . VAL A 1 827 ? -26.267 -24.142 -21.003 1.00 93.75 827 VAL A CA 1
ATOM 6231 C C . VAL A 1 827 ? -27.707 -24.536 -21.290 1.00 93.75 827 VAL A C 1
ATOM 6233 O O . VAL A 1 827 ? -28.143 -24.561 -22.444 1.00 93.75 827 VAL A O 1
ATOM 6236 N N . LEU A 1 828 ? -28.471 -24.840 -20.250 1.00 92.19 828 LEU A N 1
ATOM 6237 C CA . LEU A 1 828 ? -29.897 -25.140 -20.332 1.00 92.19 828 LEU A CA 1
ATOM 6238 C C . LEU A 1 828 ? -30.732 -23.865 -20.137 1.00 92.19 828 LEU A C 1
ATOM 6240 O O . LEU A 1 828 ? -30.353 -23.004 -19.342 1.00 92.19 828 LEU A O 1
ATOM 6244 N N . PRO A 1 829 ? -31.891 -23.723 -20.802 1.00 89.81 829 PRO A N 1
ATOM 6245 C CA . PRO A 1 829 ? -32.813 -22.648 -20.473 1.00 89.81 829 PRO A CA 1
ATOM 6246 C C . PRO A 1 829 ? -33.408 -22.920 -19.091 1.00 89.81 829 PRO A C 1
ATOM 6248 O O . PRO A 1 829 ? -33.576 -24.082 -18.707 1.00 89.81 829 PRO A O 1
ATOM 6251 N N . SER A 1 830 ? -33.780 -21.871 -18.357 1.00 84.25 830 SER A N 1
ATOM 6252 C CA . SER A 1 830 ? -34.344 -22.030 -17.007 1.00 84.25 830 SER A CA 1
ATOM 6253 C C . SER A 1 830 ? -35.601 -22.921 -17.012 1.00 84.25 830 SER A C 1
ATOM 6255 O O . SER A 1 830 ? -35.797 -23.758 -16.132 1.00 84.25 830 SER A O 1
ATOM 6257 N N . SER A 1 831 ? -36.383 -22.876 -18.097 1.00 81.31 831 SER A N 1
ATOM 6258 C CA . SER A 1 831 ? -37.556 -23.735 -18.319 1.00 81.31 831 SER A CA 1
ATOM 6259 C C . SER A 1 831 ? -37.266 -25.240 -18.470 1.00 81.31 831 SER A C 1
ATOM 6261 O O . SER A 1 831 ? -38.191 -26.046 -18.340 1.00 81.31 831 SER A O 1
ATOM 6263 N N . ALA A 1 832 ? -36.018 -25.647 -18.739 1.00 80.81 832 ALA A N 1
ATOM 6264 C CA . ALA A 1 832 ? -35.634 -27.053 -18.917 1.00 80.81 832 ALA A CA 1
ATOM 6265 C C . ALA A 1 832 ? -35.217 -27.758 -17.616 1.00 80.81 832 ALA A C 1
ATOM 6267 O O . ALA A 1 832 ? -35.087 -28.987 -17.609 1.00 80.81 832 ALA A O 1
ATOM 6268 N N . LEU A 1 833 ? -35.038 -27.026 -16.513 1.00 71.75 833 LEU A N 1
ATOM 6269 C CA . LEU A 1 833 ? -34.803 -27.626 -15.202 1.00 71.75 833 LEU A CA 1
ATOM 6270 C C . LEU A 1 833 ? -36.080 -28.361 -14.752 1.00 71.75 833 LEU A C 1
ATOM 6272 O O . LEU A 1 833 ? -37.090 -27.760 -14.383 1.00 71.75 833 LEU A O 1
ATOM 6276 N N . GLY A 1 834 ? -36.078 -29.693 -14.858 1.00 58.00 834 GLY A N 1
ATOM 6277 C CA . GLY A 1 834 ? -37.256 -30.517 -14.581 1.00 58.00 834 GLY A CA 1
ATOM 6278 C C . GLY A 1 834 ? -37.731 -30.427 -13.125 1.00 58.00 834 GLY A C 1
ATOM 6279 O O . GLY A 1 834 ? -36.946 -30.215 -12.207 1.00 58.00 834 GLY A O 1
ATOM 6280 N N . ALA A 1 835 ? -39.015 -30.715 -12.883 1.00 50.38 835 ALA A N 1
ATOM 6281 C CA . ALA A 1 835 ? -39.650 -30.735 -11.553 1.00 50.38 835 ALA A CA 1
ATOM 6282 C C . ALA A 1 835 ? -39.071 -31.765 -10.539 1.00 50.38 835 ALA A C 1
ATOM 6284 O O . ALA A 1 835 ? -39.674 -32.002 -9.492 1.00 50.38 835 ALA A O 1
ATOM 6285 N N . GLY A 1 836 ? -37.950 -32.423 -10.858 1.00 45.34 836 GLY A N 1
ATOM 6286 C CA . GLY A 1 836 ? -37.350 -33.522 -10.096 1.00 45.34 836 GLY A CA 1
ATOM 6287 C C . GLY A 1 836 ? -36.218 -33.132 -9.138 1.00 45.34 836 GLY A C 1
ATOM 6288 O O . GLY A 1 836 ? -35.875 -33.944 -8.285 1.00 45.34 836 GLY A O 1
ATOM 6289 N N . 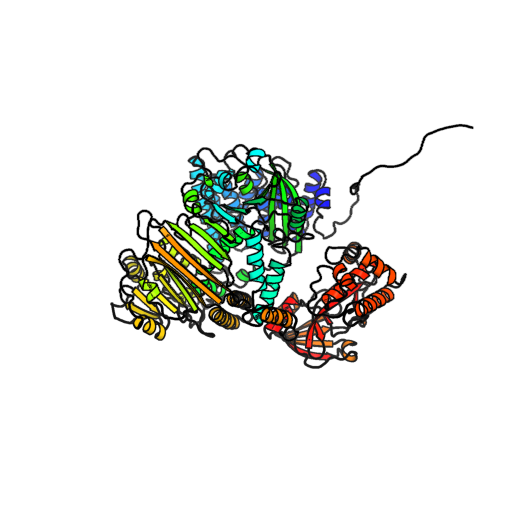GLY A 1 837 ? -35.663 -31.921 -9.234 1.00 55.72 837 GLY A N 1
ATOM 6290 C CA . GLY A 1 837 ? -34.683 -31.401 -8.276 1.00 55.72 837 GLY A CA 1
ATOM 6291 C C . GLY A 1 837 ? -35.353 -30.430 -7.314 1.00 55.72 837 GLY A C 1
ATOM 6292 O O . GLY A 1 837 ? -35.408 -29.239 -7.589 1.00 55.72 837 GLY A O 1
ATOM 6293 N N . LYS A 1 838 ? -35.922 -30.927 -6.212 1.00 60.62 838 LYS A N 1
ATOM 6294 C CA . LYS A 1 838 ? -36.349 -30.043 -5.121 1.00 60.62 838 LYS A CA 1
ATOM 6295 C C . LYS A 1 838 ? -35.102 -29.618 -4.353 1.00 60.62 838 LYS A C 1
ATOM 6297 O O . LYS A 1 838 ? -34.478 -30.467 -3.722 1.00 60.62 838 LYS A O 1
ATOM 6302 N N . ALA A 1 839 ? -34.789 -28.333 -4.391 1.00 72.12 839 ALA A N 1
ATOM 6303 C CA . ALA A 1 839 ? -33.768 -27.688 -3.579 1.00 72.12 839 ALA A CA 1
ATOM 6304 C C . ALA A 1 839 ? -34.466 -26.640 -2.694 1.00 72.12 839 ALA A C 1
ATOM 6306 O O . ALA A 1 839 ? -34.425 -25.450 -3.008 1.00 72.12 839 ALA A O 1
ATOM 6307 N N . PRO A 1 840 ? -35.230 -27.063 -1.664 1.00 80.44 840 PRO A N 1
ATOM 6308 C CA . PRO A 1 840 ? -35.848 -26.117 -0.743 1.00 80.44 840 PRO A CA 1
ATOM 6309 C C . PRO A 1 840 ? -34.756 -25.329 -0.014 1.00 80.44 840 PRO A C 1
ATOM 6311 O O . PRO A 1 840 ? -33.776 -25.930 0.418 1.00 80.44 840 PRO A O 1
ATOM 6314 N N . LEU A 1 841 ? -34.953 -24.019 0.141 1.00 78.38 841 LEU A N 1
ATOM 6315 C CA . LEU A 1 841 ? -34.061 -23.191 0.952 1.00 78.38 841 LEU A CA 1
ATOM 6316 C C . LEU A 1 841 ? -34.128 -23.626 2.419 1.00 78.38 841 LEU A C 1
ATOM 6318 O O . LEU A 1 841 ? -35.213 -23.965 2.920 1.00 78.38 841 LEU A O 1
ATOM 6322 N N . SER A 1 842 ? -32.993 -23.575 3.113 1.00 82.56 842 SER A N 1
ATOM 6323 C CA . SER A 1 842 ? -32.970 -23.588 4.575 1.00 82.56 842 SER A CA 1
ATOM 6324 C C . SER A 1 842 ? -33.730 -22.374 5.132 1.00 82.56 842 SER A C 1
ATOM 6326 O O . SER A 1 842 ? -34.068 -21.430 4.408 1.00 82.56 842 SER A O 1
ATOM 6328 N N . ALA A 1 843 ? -34.048 -22.401 6.428 1.00 76.38 843 ALA A N 1
ATOM 6329 C CA . ALA A 1 843 ? -34.694 -21.259 7.064 1.00 76.38 843 ALA A CA 1
ATOM 6330 C C . ALA A 1 843 ? -33.787 -20.018 7.004 1.00 76.38 843 ALA A C 1
ATOM 6332 O O . ALA A 1 843 ? -34.280 -18.962 6.606 1.00 76.38 843 ALA A O 1
ATOM 6333 N N . GLU A 1 844 ? -32.483 -20.158 7.289 1.00 70.19 844 GLU A N 1
ATOM 6334 C CA . GLU A 1 844 ? -31.539 -19.036 7.174 1.00 70.19 844 GLU A CA 1
ATOM 6335 C C . GLU A 1 844 ? -31.349 -18.571 5.728 1.00 70.19 844 GLU A C 1
ATOM 6337 O O . GLU A 1 844 ? -31.318 -17.372 5.477 1.00 70.19 844 GLU A O 1
ATOM 6342 N N . GLU A 1 845 ? -31.241 -19.478 4.750 1.00 72.50 845 GLU A N 1
ATOM 6343 C CA . GLU A 1 845 ? -31.120 -19.087 3.337 1.00 72.50 845 GLU A CA 1
ATOM 6344 C C . GLU A 1 845 ? -32.341 -18.292 2.891 1.00 72.50 845 GLU A C 1
ATOM 6346 O O . GLU A 1 845 ? -32.218 -17.272 2.216 1.00 72.50 845 GLU A O 1
ATOM 6351 N N . ARG A 1 846 ? -33.532 -18.729 3.305 1.00 83.81 846 ARG A N 1
ATOM 6352 C CA . ARG A 1 846 ? -34.766 -18.003 3.032 1.00 83.81 846 ARG A CA 1
ATOM 6353 C C . ARG A 1 846 ? -34.778 -16.635 3.713 1.00 83.81 846 ARG A C 1
ATOM 6355 O O . ARG A 1 846 ? -35.270 -15.693 3.107 1.00 83.81 846 ARG A O 1
ATOM 6362 N N . GLU A 1 847 ? -34.283 -16.525 4.943 1.00 79.19 847 GLU A N 1
ATOM 6363 C CA . GLU A 1 847 ? -34.189 -15.254 5.670 1.00 79.19 847 GLU A CA 1
ATOM 6364 C C . GLU A 1 847 ? -33.190 -14.299 5.009 1.00 79.19 847 GLU A C 1
ATOM 6366 O O . GLU A 1 847 ? -33.573 -13.182 4.678 1.00 79.19 847 GLU A O 1
ATOM 6371 N N . ARG A 1 848 ? -31.972 -14.755 4.684 1.00 75.75 848 ARG A N 1
ATOM 6372 C CA . ARG A 1 848 ? -30.964 -13.973 3.940 1.00 75.75 848 ARG A CA 1
ATOM 6373 C C . ARG A 1 848 ? -31.493 -13.480 2.598 1.00 75.75 848 ARG A C 1
ATOM 6375 O O . ARG A 1 848 ? -31.342 -12.316 2.251 1.00 75.75 848 ARG A O 1
ATOM 6382 N N . MET A 1 849 ? -32.165 -14.353 1.853 1.00 82.56 849 MET A N 1
ATOM 6383 C CA . MET A 1 849 ? -32.720 -14.026 0.536 1.00 82.56 849 MET A CA 1
ATOM 6384 C C . MET A 1 849 ? -33.995 -13.176 0.605 1.00 82.56 849 MET A C 1
ATOM 6386 O O . MET A 1 849 ? -34.554 -12.853 -0.442 1.00 82.56 849 MET A O 1
ATOM 6390 N N . LEU A 1 850 ? -34.458 -12.827 1.809 1.00 87.00 850 LEU A N 1
ATOM 6391 C CA . LEU A 1 850 ? -35.527 -11.866 2.086 1.00 87.00 850 LEU A CA 1
ATOM 6392 C C . LEU A 1 850 ? -35.033 -10.639 2.861 1.00 87.00 850 LEU A C 1
ATOM 6394 O O . LEU A 1 850 ? -35.825 -9.724 3.072 1.00 87.00 850 LEU A O 1
ATOM 6398 N N . ALA A 1 851 ? -33.773 -10.636 3.298 1.00 78.06 851 ALA A N 1
ATOM 6399 C CA . ALA A 1 851 ? -33.236 -9.626 4.188 1.00 78.06 851 ALA A CA 1
ATOM 6400 C C . ALA A 1 851 ? -33.092 -8.273 3.490 1.00 78.06 851 ALA A C 1
ATOM 6402 O O . ALA A 1 851 ? -32.871 -8.182 2.273 1.00 78.06 851 ALA A O 1
ATOM 6403 N N . ASP A 1 852 ? -33.215 -7.244 4.322 1.00 77.19 852 ASP A N 1
ATOM 6404 C CA . ASP A 1 852 ? -32.927 -5.864 3.984 1.00 77.19 852 ASP A CA 1
ATOM 6405 C C . ASP A 1 852 ? -31.442 -5.552 4.166 1.00 77.19 852 ASP A C 1
ATOM 6407 O O . ASP A 1 852 ? -30.804 -6.083 5.074 1.00 77.19 852 ASP A O 1
ATOM 6411 N N . ASP A 1 853 ? -30.914 -4.653 3.341 1.00 74.25 853 ASP A N 1
ATOM 6412 C CA . ASP A 1 853 ? -29.570 -4.096 3.479 1.00 74.25 853 ASP A CA 1
ATOM 6413 C C . ASP A 1 853 ? -29.501 -2.696 2.835 1.00 74.25 853 ASP A C 1
ATOM 6415 O O . ASP A 1 853 ? -30.511 -2.163 2.353 1.00 74.25 853 ASP A O 1
ATOM 6419 N N . SER A 1 854 ? -28.317 -2.078 2.859 1.00 63.88 854 SER A N 1
ATOM 6420 C CA . SER A 1 854 ? -28.087 -0.724 2.346 1.00 63.88 854 SER A CA 1
ATOM 6421 C C . SER A 1 854 ? -28.332 -0.579 0.840 1.00 63.88 854 SER A C 1
ATOM 6423 O O . SER A 1 854 ? -28.739 0.504 0.423 1.00 63.88 854 SER A O 1
ATOM 6425 N N . LEU A 1 855 ? -28.161 -1.641 0.045 1.00 63.41 855 LEU A N 1
ATOM 6426 C CA . LEU A 1 855 ? -28.408 -1.657 -1.401 1.00 63.41 855 LEU A CA 1
ATOM 6427 C C . LEU A 1 855 ? -29.860 -2.041 -1.719 1.00 63.41 855 LEU A C 1
ATOM 6429 O O . LEU A 1 855 ? -30.502 -1.434 -2.578 1.00 63.41 855 LEU A O 1
ATOM 6433 N N . ILE A 1 856 ? -30.394 -3.043 -1.021 1.00 81.50 856 ILE A N 1
ATOM 6434 C CA . ILE A 1 856 ? -31.696 -3.653 -1.285 1.00 81.50 856 ILE A CA 1
ATOM 6435 C C . ILE A 1 856 ? -32.834 -2.778 -0.768 1.00 81.50 856 ILE A C 1
ATOM 6437 O O . ILE A 1 856 ? -33.779 -2.547 -1.516 1.00 81.50 856 ILE A O 1
ATOM 6441 N N . ARG A 1 857 ? -32.782 -2.260 0.464 1.00 81.38 857 ARG A N 1
ATOM 6442 C CA . ARG A 1 857 ? -33.814 -1.365 1.042 1.00 81.38 857 ARG A CA 1
ATOM 6443 C C . ARG A 1 857 ? -35.276 -1.823 0.821 1.00 81.38 857 ARG A C 1
ATOM 6445 O O . ARG A 1 857 ? -36.186 -1.004 0.671 1.00 81.38 857 ARG A O 1
ATOM 6452 N N . SER A 1 858 ? -35.511 -3.133 0.806 1.00 86.81 858 SER A N 1
ATOM 6453 C CA . SER A 1 858 ? -36.802 -3.830 0.755 1.00 86.81 858 SER A CA 1
ATOM 6454 C C . SER A 1 858 ? -37.808 -3.401 1.829 1.00 86.81 858 SER A C 1
ATOM 6456 O O . SER A 1 858 ? -39.014 -3.448 1.578 1.00 86.81 858 SER A O 1
ATOM 6458 N N . GLU A 1 859 ? -37.353 -2.919 2.991 1.00 90.56 859 GLU A N 1
ATOM 6459 C CA . GLU A 1 859 ? -38.239 -2.396 4.044 1.00 90.56 859 GLU A CA 1
ATOM 6460 C C . GLU A 1 859 ? -38.635 -0.922 3.840 1.00 90.56 859 GLU A C 1
ATOM 6462 O O . GLU A 1 859 ? -39.478 -0.390 4.575 1.00 90.56 859 GLU A O 1
ATOM 6467 N N . ALA A 1 860 ? -38.073 -0.236 2.835 1.00 91.19 860 ALA A N 1
ATOM 6468 C CA . ALA A 1 860 ? -38.397 1.159 2.566 1.00 91.19 860 ALA A CA 1
ATOM 6469 C C . ALA A 1 860 ? -39.900 1.324 2.260 1.00 91.19 860 ALA A C 1
ATOM 6471 O O . ALA A 1 860 ? -40.438 0.609 1.410 1.00 91.19 860 ALA A O 1
ATOM 6472 N N . PRO A 1 861 ? -40.602 2.304 2.869 1.00 94.88 861 PRO A N 1
ATOM 6473 C CA . PRO A 1 861 ? -42.051 2.439 2.712 1.00 94.88 861 PRO A CA 1
ATOM 6474 C C . PRO A 1 861 ? -42.534 2.515 1.257 1.00 94.88 861 PRO A C 1
ATOM 6476 O O . PRO A 1 861 ? -43.567 1.935 0.932 1.00 94.88 861 PRO A O 1
ATOM 6479 N N . ALA A 1 862 ? -41.782 3.188 0.378 1.00 92.19 862 ALA A N 1
ATOM 6480 C CA . ALA A 1 862 ? -42.112 3.290 -1.045 1.00 92.19 862 ALA A CA 1
ATOM 6481 C C . ALA A 1 862 ? -41.984 1.940 -1.775 1.00 92.19 862 ALA A C 1
ATOM 6483 O O . ALA A 1 862 ? -42.835 1.597 -2.593 1.00 92.19 862 ALA A O 1
ATOM 6484 N N . ILE A 1 863 ? -40.967 1.145 -1.434 1.00 96.88 863 ILE A N 1
ATOM 6485 C CA . ILE A 1 863 ? -40.768 -0.201 -1.979 1.00 96.88 863 ILE A CA 1
ATOM 6486 C C . ILE A 1 863 ? -41.871 -1.141 -1.489 1.00 96.88 863 ILE A C 1
ATOM 6488 O O . ILE A 1 863 ? -42.488 -1.834 -2.297 1.00 96.88 863 ILE A O 1
ATOM 6492 N N . VAL A 1 864 ? -42.183 -1.118 -0.189 1.00 96.31 864 VAL A N 1
ATOM 6493 C CA . VAL A 1 864 ? -43.266 -1.920 0.403 1.00 96.31 864 VAL A CA 1
ATOM 6494 C C . VAL A 1 864 ? -44.622 -1.567 -0.218 1.00 96.31 864 VAL A C 1
ATOM 6496 O O . VAL A 1 864 ? -45.437 -2.458 -0.470 1.00 96.31 864 VAL A O 1
ATOM 6499 N N . GLU A 1 865 ? -44.876 -0.288 -0.508 1.00 96.19 865 GLU A N 1
ATOM 6500 C CA . GLU A 1 865 ? -46.088 0.147 -1.210 1.00 96.19 865 GLU A CA 1
ATOM 6501 C C . GLU A 1 865 ? -46.169 -0.448 -2.624 1.00 96.19 865 GLU A C 1
ATOM 6503 O O . GLU A 1 865 ? -47.207 -1.000 -3.005 1.00 96.19 865 GLU A O 1
ATOM 6508 N N . VAL A 1 866 ? -45.080 -0.372 -3.394 1.00 96.62 866 VAL A N 1
ATOM 6509 C CA . VAL A 1 866 ? -45.006 -0.940 -4.749 1.00 96.62 866 VAL A CA 1
ATOM 6510 C C . VAL A 1 866 ? -45.168 -2.461 -4.708 1.00 96.62 866 VAL A C 1
ATOM 6512 O O . VAL A 1 866 ? -46.024 -3.000 -5.412 1.00 96.62 866 VAL A O 1
ATOM 6515 N N . ALA A 1 867 ? -44.449 -3.151 -3.823 1.00 97.12 867 ALA A N 1
ATOM 6516 C CA . ALA A 1 867 ? -44.565 -4.594 -3.627 1.00 97.12 867 ALA A CA 1
ATOM 6517 C C . ALA A 1 867 ? -45.995 -5.004 -3.248 1.00 97.12 867 ALA A C 1
ATOM 6519 O O . ALA A 1 867 ? -46.560 -5.924 -3.839 1.00 97.12 867 ALA A O 1
ATOM 6520 N N . GLY A 1 868 ? -46.635 -4.278 -2.326 1.00 95.62 868 GLY A N 1
ATOM 6521 C CA . GLY A 1 868 ? -48.019 -4.522 -1.920 1.00 95.62 868 GLY A CA 1
ATOM 6522 C C . GLY A 1 868 ? -49.033 -4.349 -3.057 1.00 95.62 868 GLY A C 1
ATOM 6523 O O . GLY A 1 868 ? -50.029 -5.072 -3.097 1.00 95.62 868 GLY A O 1
ATOM 6524 N N . ARG A 1 869 ? -48.780 -3.430 -3.999 1.00 96.62 869 ARG A N 1
ATOM 6525 C CA . ARG A 1 869 ? -49.619 -3.226 -5.194 1.00 96.62 869 ARG A CA 1
ATOM 6526 C C . ARG A 1 869 ? -49.453 -4.326 -6.241 1.00 96.62 869 ARG A C 1
ATOM 6528 O O . ARG A 1 869 ? -50.415 -4.611 -6.952 1.00 96.62 869 ARG A O 1
ATOM 6535 N N . LEU A 1 870 ? -48.253 -4.892 -6.359 1.00 96.50 870 LEU A N 1
ATOM 6536 C CA . LEU A 1 870 ? -47.901 -5.885 -7.381 1.00 96.50 870 LEU A CA 1
ATOM 6537 C C . LEU A 1 870 ? -48.090 -7.333 -6.906 1.00 96.50 870 LEU A C 1
ATOM 6539 O O . LEU A 1 870 ? -48.206 -8.239 -7.728 1.00 96.50 870 LEU A O 1
ATOM 6543 N N . LYS A 1 871 ? -48.165 -7.558 -5.590 1.00 95.44 871 LYS A N 1
ATOM 6544 C CA . LYS A 1 871 ? -48.322 -8.884 -4.989 1.00 95.44 871 LYS A CA 1
ATOM 6545 C C . LYS A 1 871 ? -49.651 -9.548 -5.356 1.00 95.44 871 LYS A C 1
ATOM 6547 O O . LYS A 1 871 ? -50.732 -9.042 -5.046 1.00 95.44 871 LYS A O 1
ATOM 6552 N N . VAL A 1 872 ? -49.564 -10.753 -5.914 1.00 93.44 872 VAL A N 1
ATOM 6553 C CA . VAL A 1 872 ? -50.698 -11.642 -6.184 1.00 93.44 872 VAL A CA 1
ATOM 6554 C C . VAL A 1 872 ? -50.782 -12.681 -5.067 1.00 93.44 872 VAL A C 1
ATOM 6556 O O . VAL A 1 872 ? -49.878 -13.484 -4.851 1.00 93.44 872 VAL A O 1
ATOM 6559 N N . ALA A 1 873 ? -51.871 -12.651 -4.298 1.00 88.56 873 ALA A N 1
ATOM 6560 C CA . ALA A 1 873 ? -51.996 -13.470 -3.095 1.00 88.56 873 ALA A CA 1
ATOM 6561 C C . ALA A 1 873 ? -51.941 -14.981 -3.399 1.00 88.56 873 ALA A C 1
ATOM 6563 O O . ALA A 1 873 ? -52.853 -15.527 -4.018 1.00 88.56 873 ALA A O 1
ATOM 6564 N N . GLY A 1 874 ? -50.907 -15.655 -2.882 1.00 86.75 874 GLY A N 1
ATOM 6565 C CA . GLY A 1 874 ? -50.720 -17.104 -3.010 1.00 86.75 874 GLY A CA 1
ATOM 6566 C C . GLY A 1 874 ? -50.193 -17.564 -4.371 1.00 86.75 874 GLY A C 1
ATOM 6567 O O . GLY A 1 874 ? -50.245 -18.762 -4.644 1.00 86.75 874 GLY A O 1
ATOM 6568 N N . ASP A 1 875 ? -49.719 -16.637 -5.206 1.00 91.12 875 ASP A N 1
ATOM 6569 C CA . ASP A 1 875 ? -49.184 -16.917 -6.538 1.00 91.12 875 ASP A CA 1
ATOM 6570 C C . ASP A 1 875 ? -47.877 -16.131 -6.742 1.00 91.12 875 ASP A C 1
ATOM 6572 O O . ASP A 1 875 ? -47.860 -15.006 -7.252 1.00 91.12 875 ASP A O 1
ATOM 6576 N N . ASP A 1 876 ? -46.775 -16.716 -6.266 1.00 92.00 876 ASP A N 1
ATOM 6577 C CA . ASP A 1 876 ? -45.434 -16.138 -6.393 1.00 92.00 876 ASP A CA 1
ATOM 6578 C C . ASP A 1 876 ? -45.015 -15.979 -7.870 1.00 92.00 876 ASP A C 1
ATOM 6580 O O . ASP A 1 876 ? -44.568 -14.886 -8.216 1.00 92.00 876 ASP A O 1
ATOM 6584 N N . PRO A 1 877 ? -45.244 -16.952 -8.784 1.00 91.50 877 PRO A N 1
ATOM 6585 C CA . PRO A 1 877 ? -45.003 -16.748 -10.216 1.00 91.50 877 PRO A CA 1
ATOM 6586 C C . PRO A 1 877 ? -45.764 -15.553 -10.805 1.00 91.50 877 PRO A C 1
ATOM 6588 O O . PRO A 1 877 ? -45.181 -14.754 -11.540 1.00 91.50 877 PRO A O 1
ATOM 6591 N N . ALA A 1 878 ? -47.052 -15.393 -10.478 1.00 91.88 878 ALA A N 1
ATOM 6592 C CA . ALA A 1 878 ? -47.827 -14.248 -10.956 1.00 91.88 878 ALA A CA 1
ATOM 6593 C C . ALA A 1 878 ? -47.337 -12.923 -10.351 1.00 91.88 878 ALA A C 1
ATOM 6595 O O . ALA A 1 878 ? -47.348 -11.900 -11.035 1.00 91.88 878 ALA A O 1
ATOM 6596 N N . THR A 1 879 ? -46.877 -12.942 -9.096 1.00 96.00 879 THR A N 1
ATOM 6597 C CA . THR A 1 879 ? -46.242 -11.781 -8.457 1.00 96.00 879 THR A CA 1
ATOM 6598 C C . THR A 1 879 ? -44.943 -11.410 -9.166 1.00 96.00 879 THR A C 1
ATOM 6600 O O . THR A 1 879 ? -44.756 -10.247 -9.508 1.00 96.00 879 THR A O 1
ATOM 6603 N N . VAL A 1 880 ? -44.076 -12.383 -9.457 1.00 95.56 880 VAL A N 1
ATOM 6604 C CA . VAL A 1 880 ? -42.813 -12.146 -10.169 1.00 95.56 880 VAL A CA 1
ATOM 6605 C C . VAL A 1 880 ? -43.064 -11.571 -11.555 1.00 95.56 880 VAL A C 1
ATOM 6607 O O . VAL A 1 880 ? -42.464 -10.558 -11.902 1.00 95.56 880 VAL A O 1
ATOM 6610 N N . ALA A 1 881 ? -44.000 -12.141 -12.318 1.00 94.06 881 ALA A N 1
ATOM 6611 C CA . ALA A 1 881 ? -44.365 -11.619 -13.633 1.00 94.06 881 ALA A CA 1
ATOM 6612 C C . ALA A 1 881 ? -44.891 -10.172 -13.559 1.00 94.06 881 ALA A C 1
ATOM 6614 O O . ALA A 1 881 ? -44.542 -9.343 -14.401 1.00 94.06 881 ALA A O 1
ATOM 6615 N N . ALA A 1 882 ? -45.692 -9.846 -12.537 1.00 95.75 882 ALA A N 1
ATOM 6616 C CA . ALA A 1 882 ? -46.180 -8.487 -12.315 1.00 95.75 882 ALA A CA 1
ATOM 6617 C C . ALA A 1 882 ? -45.046 -7.512 -11.963 1.00 95.75 882 ALA A C 1
ATOM 6619 O O . ALA A 1 882 ? -45.033 -6.398 -12.481 1.00 95.75 882 ALA A O 1
ATOM 6620 N N . VAL A 1 883 ? -44.088 -7.925 -11.127 1.00 97.69 883 VAL A N 1
ATOM 6621 C CA . VAL A 1 883 ? -42.926 -7.104 -10.753 1.00 97.69 883 VAL A CA 1
ATOM 6622 C C . VAL A 1 883 ? -41.996 -6.884 -11.941 1.00 97.69 883 VAL A C 1
ATOM 6624 O O . VAL A 1 883 ? -41.680 -5.738 -12.239 1.00 97.69 883 VAL A O 1
ATOM 6627 N N . VAL A 1 884 ? -41.631 -7.945 -12.663 1.00 96.62 884 VAL A N 1
ATOM 6628 C CA . VAL A 1 884 ? -40.794 -7.882 -13.873 1.00 96.62 884 VAL A CA 1
ATOM 6629 C C . VAL A 1 884 ? -41.408 -6.944 -14.911 1.00 96.62 884 VAL A C 1
ATOM 6631 O O . VAL A 1 884 ? -40.739 -6.028 -15.382 1.00 96.62 884 VAL A O 1
ATOM 6634 N N . SER A 1 885 ? -42.699 -7.114 -15.222 1.00 96.00 885 SER A N 1
ATOM 6635 C CA . SER A 1 885 ? -43.405 -6.245 -16.174 1.00 96.00 885 SER A CA 1
ATOM 6636 C C . SER A 1 885 ? -43.467 -4.800 -15.683 1.00 96.00 885 SER A C 1
ATOM 6638 O O . SER A 1 885 ? -43.308 -3.875 -16.474 1.00 96.00 885 SER A O 1
ATOM 6640 N N . TRP A 1 886 ? -43.695 -4.590 -14.384 1.00 97.44 886 TRP A N 1
ATOM 6641 C CA . TRP A 1 886 ? -43.780 -3.251 -13.816 1.00 97.44 886 TRP A CA 1
ATOM 6642 C C . TRP A 1 886 ? -42.431 -2.534 -13.869 1.00 97.44 886 TRP A C 1
ATOM 6644 O O . TRP A 1 886 ? -42.379 -1.416 -14.372 1.00 97.44 886 TRP A O 1
ATOM 6654 N N . VAL A 1 887 ? -41.344 -3.175 -13.427 1.00 96.94 887 VAL A N 1
ATOM 6655 C CA . VAL A 1 887 ? -39.989 -2.602 -13.480 1.00 96.94 887 VAL A CA 1
ATOM 6656 C C . VAL A 1 887 ? -39.594 -2.309 -14.926 1.00 96.94 887 VAL A C 1
ATOM 6658 O O . VAL A 1 887 ? -39.156 -1.198 -15.206 1.00 96.94 887 VAL A O 1
ATOM 6661 N N . HIS A 1 888 ? -39.849 -3.239 -15.854 1.00 96.38 888 HIS A N 1
ATOM 6662 C CA . HIS A 1 888 ? -39.573 -3.047 -17.280 1.00 96.38 888 HIS A CA 1
ATOM 6663 C C . HIS A 1 888 ? -40.285 -1.822 -17.882 1.00 96.38 888 HIS A C 1
ATOM 6665 O O . HIS A 1 888 ? -39.741 -1.134 -18.742 1.00 96.38 888 HIS A O 1
ATOM 6671 N N . GLU A 1 889 ? -41.514 -1.542 -17.442 1.00 95.19 889 GLU A N 1
ATOM 6672 C CA . GLU A 1 889 ? -42.307 -0.405 -17.924 1.00 95.19 889 GLU A CA 1
ATOM 6673 C C . GLU A 1 889 ? -42.001 0.919 -17.201 1.00 95.19 889 GLU A C 1
ATOM 6675 O O . GLU A 1 889 ? -42.243 1.988 -17.768 1.00 95.19 889 GLU A O 1
ATOM 6680 N N . HIS A 1 890 ? -41.531 0.866 -15.949 1.00 93.19 890 HIS A N 1
ATOM 6681 C CA . HIS A 1 890 ? -41.376 2.040 -15.075 1.00 93.19 890 HIS A CA 1
ATOM 6682 C C . HIS A 1 890 ? -39.934 2.521 -14.938 1.00 93.19 890 HIS A C 1
ATOM 6684 O O . HIS A 1 890 ? -39.723 3.678 -14.573 1.00 93.19 890 HIS A O 1
ATOM 6690 N N . VAL A 1 891 ? -38.957 1.670 -15.244 1.00 91.31 891 VAL A N 1
ATOM 6691 C CA . VAL A 1 891 ? -37.557 2.064 -15.360 1.00 91.31 891 VAL A CA 1
ATOM 6692 C C . VAL A 1 891 ? -37.257 2.287 -16.835 1.00 91.31 891 VAL A C 1
ATOM 6694 O O . VAL A 1 891 ? -37.577 1.468 -17.689 1.00 91.31 891 VAL A O 1
ATOM 6697 N N . LYS A 1 892 ? -36.666 3.430 -17.165 1.00 86.56 892 LYS A N 1
ATOM 6698 C CA . LYS A 1 892 ? -36.177 3.731 -18.507 1.00 86.56 892 LYS A CA 1
ATOM 6699 C C . LYS A 1 892 ? -34.734 3.253 -18.624 1.00 86.56 892 LYS A C 1
ATOM 6701 O O . LYS A 1 892 ? -33.897 3.638 -17.814 1.00 86.56 892 LYS A O 1
ATOM 6706 N N . TYR A 1 893 ? -34.442 2.444 -19.644 1.00 79.69 893 TYR A N 1
ATOM 6707 C CA . TYR A 1 893 ? -33.077 1.974 -19.879 1.00 79.69 893 TYR A CA 1
ATOM 6708 C C . TYR A 1 893 ? -32.168 3.149 -20.247 1.00 79.69 893 TYR A C 1
ATOM 6710 O O . TYR A 1 893 ? -32.418 3.857 -21.229 1.00 79.69 893 TYR A O 1
ATOM 6718 N N . GLU A 1 894 ? -31.130 3.355 -19.452 1.00 73.94 894 GLU A N 1
ATOM 6719 C CA . GLU A 1 894 ? -30.116 4.386 -19.626 1.00 73.94 894 GLU A CA 1
ATOM 6720 C C . GLU A 1 894 ? -28.795 3.791 -19.151 1.00 73.94 894 GLU A C 1
ATOM 6722 O O . GLU A 1 894 ? -28.758 3.210 -18.079 1.00 73.94 894 GLU A O 1
ATOM 6727 N N . ILE A 1 895 ? -27.736 3.876 -19.956 1.00 55.00 895 ILE A N 1
ATOM 6728 C CA . ILE A 1 895 ? -26.417 3.364 -19.560 1.00 55.00 895 ILE A CA 1
ATOM 6729 C C . ILE A 1 895 ? -25.812 4.368 -18.570 1.00 55.00 895 ILE A C 1
ATOM 6731 O O . ILE A 1 895 ? -25.926 5.574 -18.800 1.00 55.00 895 ILE A O 1
ATOM 6735 N N . THR A 1 896 ? -25.167 3.896 -17.496 1.00 53.94 896 THR A N 1
ATOM 6736 C CA . THR A 1 896 ? -24.550 4.701 -16.409 1.00 53.94 896 THR A CA 1
ATOM 6737 C C . THR A 1 896 ? -25.465 5.550 -15.489 1.00 53.94 896 THR A C 1
ATOM 6739 O O . THR A 1 896 ? -25.132 6.697 -15.183 1.00 53.94 896 THR A O 1
ATOM 6742 N N . PRO A 1 897 ? -26.584 5.046 -14.940 1.00 46.66 897 PRO A N 1
ATOM 6743 C CA . PRO A 1 897 ? -27.309 5.725 -13.870 1.00 46.66 897 PRO A CA 1
ATOM 6744 C C . PRO A 1 897 ? -26.803 5.268 -12.490 1.00 46.66 897 PRO A C 1
ATOM 6746 O O . PRO A 1 897 ? -27.401 4.403 -11.873 1.00 46.66 897 PRO A O 1
ATOM 6749 N N . ASN A 1 898 ? -25.752 5.907 -11.962 1.00 53.97 898 ASN A N 1
ATOM 6750 C CA . ASN A 1 898 ? -25.178 5.618 -10.634 1.00 53.97 898 ASN A CA 1
ATOM 6751 C C . ASN A 1 898 ? -26.216 5.747 -9.496 1.00 53.97 898 ASN A C 1
ATOM 6753 O O . ASN A 1 898 ? -26.455 6.857 -8.994 1.00 53.97 898 ASN A O 1
ATOM 6757 N N . SER A 1 899 ? -26.870 4.644 -9.126 1.00 63.03 899 SER A N 1
ATOM 6758 C CA . SER A 1 899 ? -27.900 4.601 -8.086 1.00 63.03 899 SER A CA 1
ATOM 6759 C C . SER A 1 899 ? -27.353 3.863 -6.862 1.00 63.03 899 SER A C 1
ATOM 6761 O O . SER A 1 899 ? -27.081 2.673 -6.958 1.00 63.03 899 SER A O 1
ATOM 6763 N N . PRO A 1 900 ? -27.200 4.541 -5.708 1.00 57.91 900 PRO A N 1
ATOM 6764 C CA . PRO A 1 900 ? -26.570 3.957 -4.524 1.00 57.91 900 PRO A CA 1
ATOM 6765 C C . PRO A 1 900 ? -27.391 2.825 -3.889 1.00 57.91 900 PRO A C 1
ATOM 6767 O O . PRO A 1 900 ? -26.854 2.078 -3.084 1.00 57.91 900 PRO A O 1
ATOM 6770 N N . ASP A 1 901 ? -28.686 2.721 -4.206 1.00 70.62 901 ASP A N 1
ATOM 6771 C CA . ASP A 1 901 ? -29.594 1.696 -3.692 1.00 70.62 901 ASP A CA 1
ATOM 6772 C C . ASP A 1 901 ? -30.859 1.554 -4.567 1.00 70.62 901 ASP A C 1
ATOM 6774 O O . ASP A 1 901 ? -31.166 2.406 -5.412 1.00 70.62 901 ASP A O 1
ATOM 6778 N N . ALA A 1 902 ? -31.637 0.492 -4.337 1.00 82.56 902 ALA A N 1
ATOM 6779 C CA . ALA A 1 902 ? -32.876 0.195 -5.059 1.00 82.56 902 ALA A CA 1
ATOM 6780 C C . ALA A 1 902 ? -33.979 1.252 -4.866 1.00 82.56 902 ALA A C 1
ATOM 6782 O O . ALA A 1 902 ? -34.796 1.471 -5.764 1.00 82.56 902 ALA A O 1
ATOM 6783 N N . LEU A 1 903 ? -34.023 1.922 -3.708 1.00 81.56 903 LEU A N 1
ATOM 6784 C CA . LEU A 1 903 ? -34.989 2.998 -3.466 1.00 81.56 903 LEU A CA 1
ATOM 6785 C C . LEU A 1 903 ? -34.712 4.180 -4.402 1.00 81.56 903 LEU A C 1
ATOM 6787 O O . LEU A 1 903 ? -35.637 4.753 -4.973 1.00 81.56 903 LEU A O 1
ATOM 6791 N N . THR A 1 904 ? -33.442 4.495 -4.615 1.00 79.31 904 THR A N 1
ATOM 6792 C CA . THR A 1 904 ? -33.006 5.545 -5.529 1.00 79.31 904 THR A CA 1
ATOM 6793 C C . THR A 1 904 ? -33.335 5.179 -6.973 1.00 79.31 904 THR A C 1
ATOM 6795 O O . THR A 1 904 ? -33.789 6.043 -7.726 1.00 79.31 904 THR A O 1
ATOM 6798 N N . VAL A 1 905 ? -33.198 3.902 -7.356 1.00 83.00 905 VAL A N 1
ATOM 6799 C CA . VAL A 1 905 ? -33.665 3.416 -8.669 1.00 83.00 905 VAL A CA 1
ATOM 6800 C C . VAL A 1 905 ? -35.169 3.647 -8.829 1.00 83.00 905 VAL A C 1
ATOM 6802 O O . VAL A 1 905 ? -35.602 4.185 -9.851 1.00 83.00 905 VAL A O 1
ATOM 6805 N N . LEU A 1 906 ? -35.966 3.296 -7.811 1.00 89.88 906 LEU A N 1
ATOM 6806 C CA . LEU A 1 906 ? -37.415 3.510 -7.811 1.00 89.88 906 LEU A CA 1
ATOM 6807 C C . LEU A 1 906 ? -37.780 4.996 -7.965 1.00 89.88 906 LEU A C 1
ATOM 6809 O O . LEU A 1 906 ? -38.688 5.331 -8.725 1.00 89.88 906 LEU A O 1
ATOM 6813 N N . GLU A 1 907 ? -37.092 5.884 -7.248 1.00 84.88 907 GLU A N 1
ATOM 6814 C CA . GLU A 1 907 ? -37.351 7.329 -7.278 1.00 84.88 907 GLU A CA 1
ATOM 6815 C C . GLU A 1 907 ? -36.955 7.975 -8.610 1.00 84.88 907 GLU A C 1
ATOM 6817 O O . GLU A 1 907 ? -37.647 8.876 -9.094 1.00 84.88 907 GLU A O 1
ATOM 6822 N N . ARG A 1 908 ? -35.852 7.518 -9.212 1.00 85.00 908 ARG A N 1
ATOM 6823 C CA . ARG A 1 908 ? -35.332 8.057 -10.475 1.00 85.00 908 ARG A CA 1
ATOM 6824 C C . ARG A 1 908 ? -36.053 7.502 -11.698 1.00 85.00 908 ARG A C 1
ATOM 6826 O O . ARG A 1 908 ? -36.214 8.228 -12.677 1.00 85.00 908 ARG A O 1
ATOM 6833 N N . GLY A 1 909 ? -36.465 6.235 -11.663 1.00 86.75 909 GLY A N 1
ATOM 6834 C CA . GLY A 1 909 ? -37.106 5.562 -12.795 1.00 86.75 909 GLY A CA 1
ATOM 6835 C C . GLY A 1 909 ? -36.194 5.419 -14.019 1.00 86.75 909 GLY A C 1
ATOM 6836 O O . GLY A 1 909 ? -36.684 5.389 -15.146 1.00 86.75 909 GLY A O 1
ATOM 6837 N N . GLN A 1 910 ? -34.875 5.359 -13.826 1.00 80.50 910 GLN A N 1
ATOM 6838 C CA . GLN A 1 910 ? -33.887 5.122 -14.885 1.00 80.50 910 GLN A CA 1
ATOM 6839 C C . GLN A 1 910 ? -32.735 4.255 -14.362 1.00 80.50 910 GLN A C 1
ATOM 6841 O O . GLN A 1 910 ? -32.371 4.379 -13.195 1.00 80.50 910 GLN A O 1
ATOM 6846 N N . GLY A 1 911 ? -32.213 3.369 -15.212 1.00 75.75 911 GLY A N 1
ATOM 6847 C CA . GLY A 1 911 ? -31.381 2.227 -14.812 1.00 75.75 911 GLY A CA 1
ATOM 6848 C C . GLY A 1 911 ? -30.693 1.546 -16.002 1.00 75.75 911 GLY A C 1
ATOM 6849 O O . GLY A 1 911 ? -31.254 1.598 -17.102 1.00 75.75 911 GLY A O 1
ATOM 6850 N N . ASP A 1 912 ? -29.557 0.878 -15.800 1.00 81.94 912 ASP A N 1
ATOM 6851 C CA . ASP A 1 912 ? -29.079 -0.175 -16.707 1.00 81.94 912 ASP A CA 1
ATOM 6852 C C . ASP A 1 912 ? -29.479 -1.570 -16.185 1.00 81.94 912 ASP A C 1
ATOM 6854 O O . ASP A 1 912 ? -30.381 -1.690 -15.352 1.00 81.94 912 ASP A O 1
ATOM 6858 N N . CYS A 1 913 ? -28.909 -2.653 -16.725 1.00 83.31 913 CYS A N 1
ATOM 6859 C CA . CYS A 1 913 ? -29.287 -4.007 -16.315 1.00 83.31 913 CYS A CA 1
ATOM 6860 C C . CYS A 1 913 ? -29.164 -4.238 -14.801 1.00 83.31 913 CYS A C 1
ATOM 6862 O O . CYS A 1 913 ? -30.019 -4.919 -14.224 1.00 83.31 913 CYS A O 1
ATOM 6864 N N . THR A 1 914 ? -28.174 -3.621 -14.153 1.00 82.31 914 THR A N 1
ATOM 6865 C CA . THR A 1 914 ? -27.925 -3.767 -12.718 1.00 82.31 914 THR A CA 1
ATOM 6866 C C . THR A 1 914 ? -29.037 -3.117 -11.906 1.00 82.31 914 THR A C 1
ATOM 6868 O O . THR A 1 914 ? -29.624 -3.771 -11.043 1.00 82.31 914 THR A O 1
ATOM 6871 N N . GLU A 1 915 ? -29.438 -1.882 -12.223 1.00 87.31 915 GLU A N 1
ATOM 6872 C CA . GLU A 1 915 ? -30.544 -1.215 -11.521 1.00 87.31 915 GLU A CA 1
ATOM 6873 C C . GLU A 1 915 ? -31.898 -1.911 -11.732 1.00 87.31 915 GLU A C 1
ATOM 6875 O O . GLU A 1 915 ? -32.714 -1.975 -10.807 1.00 87.31 915 GLU A O 1
ATOM 6880 N N . TYR A 1 916 ? -32.153 -2.462 -12.925 1.00 93.19 916 TYR A N 1
ATOM 6881 C CA . TYR A 1 916 ? -33.374 -3.236 -13.183 1.00 93.19 916 TYR A CA 1
ATOM 6882 C C . TYR A 1 916 ? -33.419 -4.504 -12.330 1.00 93.19 916 TYR A C 1
ATOM 6884 O O . TYR A 1 916 ? -34.460 -4.813 -11.734 1.00 93.19 916 TYR A O 1
ATOM 6892 N N . ALA A 1 917 ? -32.310 -5.243 -12.278 1.00 92.25 917 ALA A N 1
ATOM 6893 C CA . ALA A 1 917 ? -32.197 -6.451 -11.477 1.00 92.25 917 ALA A CA 1
ATOM 6894 C C . ALA A 1 917 ? -32.317 -6.127 -9.981 1.00 92.25 917 ALA A C 1
ATOM 6896 O O . ALA A 1 917 ? -33.120 -6.755 -9.285 1.00 92.25 917 ALA A O 1
ATOM 6897 N N . LEU A 1 918 ? -31.617 -5.088 -9.517 1.00 90.69 918 LEU A N 1
ATOM 6898 C CA . LEU A 1 918 ? -31.598 -4.646 -8.123 1.00 90.69 918 LEU A CA 1
ATOM 6899 C C . LEU A 1 918 ? -32.998 -4.256 -7.644 1.00 90.69 918 LEU A C 1
ATOM 6901 O O . LEU A 1 918 ? -33.498 -4.826 -6.673 1.00 90.69 918 LEU A O 1
ATOM 6905 N N . LEU A 1 919 ? -33.687 -3.365 -8.366 1.00 96.00 919 LEU A N 1
ATOM 6906 C CA . LEU A 1 919 ? -35.045 -2.954 -8.003 1.00 96.00 919 LEU A CA 1
ATOM 6907 C C . LEU A 1 919 ? -36.027 -4.134 -8.023 1.00 96.00 919 LEU A C 1
ATOM 6909 O O . LEU A 1 919 ? -36.901 -4.238 -7.159 1.00 96.00 919 LEU A O 1
ATOM 6913 N N . THR A 1 920 ? -35.880 -5.046 -8.983 1.00 97.38 920 THR A N 1
ATOM 6914 C CA . THR A 1 920 ? -36.723 -6.244 -9.070 1.00 97.38 920 THR A CA 1
ATOM 6915 C C . THR A 1 920 ? -36.514 -7.155 -7.862 1.00 97.38 920 THR A C 1
ATOM 6917 O O . THR A 1 920 ? -37.497 -7.510 -7.211 1.00 97.38 920 THR A O 1
ATOM 6920 N N . VAL A 1 921 ? -35.266 -7.494 -7.513 1.00 96.94 921 VAL A N 1
ATOM 6921 C CA . VAL A 1 921 ? -34.940 -8.298 -6.317 1.00 96.94 921 VAL A CA 1
ATOM 6922 C C . VAL A 1 921 ? -35.536 -7.653 -5.075 1.00 96.94 921 VAL A C 1
ATOM 6924 O O . VAL A 1 921 ? -36.241 -8.314 -4.314 1.00 96.94 921 VAL A O 1
ATOM 6927 N N . THR A 1 922 ? -35.326 -6.353 -4.906 1.00 97.06 922 THR A N 1
ATOM 6928 C CA . THR A 1 922 ? -35.842 -5.581 -3.779 1.00 97.06 922 THR A CA 1
ATOM 6929 C C . THR A 1 922 ? -37.362 -5.671 -3.638 1.00 97.06 922 THR A C 1
ATOM 6931 O O . THR A 1 922 ? -37.869 -5.958 -2.549 1.00 97.06 922 THR A O 1
ATOM 6934 N N . ILE A 1 923 ? -38.111 -5.467 -4.726 1.00 97.94 923 ILE A N 1
ATOM 6935 C CA . ILE A 1 923 ? -39.579 -5.541 -4.699 1.00 97.94 923 ILE A CA 1
ATOM 6936 C C . ILE A 1 923 ? -40.043 -6.980 -4.415 1.00 97.94 923 ILE A C 1
ATOM 6938 O O . ILE A 1 923 ? -41.013 -7.175 -3.679 1.00 97.94 923 ILE A O 1
ATOM 6942 N N . LEU A 1 924 ? -39.355 -7.994 -4.954 1.00 97.19 924 LEU A N 1
ATOM 6943 C CA . LEU A 1 924 ? -39.660 -9.404 -4.684 1.00 97.19 924 LEU A CA 1
ATOM 6944 C C . LEU A 1 924 ? -39.435 -9.767 -3.213 1.00 97.19 924 LEU A C 1
ATOM 6946 O O . LEU A 1 924 ? -40.320 -10.370 -2.596 1.00 97.19 924 LEU A O 1
ATOM 6950 N N . ARG A 1 925 ? -38.319 -9.326 -2.623 1.00 97.19 925 ARG A N 1
ATOM 6951 C CA . ARG A 1 925 ? -38.026 -9.512 -1.195 1.00 97.19 925 ARG A CA 1
ATOM 6952 C C . ARG A 1 925 ? -39.081 -8.848 -0.318 1.00 97.19 925 ARG A C 1
ATOM 6954 O O . ARG A 1 925 ? -39.654 -9.508 0.548 1.00 97.19 925 ARG A O 1
ATOM 6961 N N . ALA A 1 926 ? -39.458 -7.608 -0.635 1.00 96.56 926 ALA A N 1
ATOM 6962 C CA . ALA A 1 926 ? -40.554 -6.900 0.032 1.00 96.56 926 ALA A CA 1
ATOM 6963 C C . ALA A 1 926 ? -41.919 -7.604 -0.140 1.00 96.56 926 ALA A C 1
ATOM 6965 O O . ALA A 1 926 ? -42.783 -7.550 0.741 1.00 96.56 926 ALA A O 1
ATOM 6966 N N . ALA A 1 927 ? -42.125 -8.319 -1.251 1.00 95.94 927 ALA A N 1
ATOM 6967 C CA . ALA A 1 927 ? -43.299 -9.163 -1.471 1.00 95.94 927 ALA A CA 1
ATOM 6968 C C . ALA A 1 927 ? -43.233 -10.511 -0.723 1.00 95.94 927 ALA A C 1
ATOM 6970 O O . ALA A 1 927 ? -44.242 -11.226 -0.671 1.00 95.94 927 ALA A O 1
ATOM 6971 N N . GLY A 1 928 ? -42.112 -10.842 -0.078 1.00 94.88 928 GLY A N 1
ATOM 6972 C CA . GLY A 1 928 ? -41.893 -12.090 0.655 1.00 94.88 928 GLY A CA 1
ATOM 6973 C C . GLY A 1 928 ? -41.407 -13.251 -0.216 1.00 94.88 928 GLY A C 1
ATOM 6974 O O . GLY A 1 928 ? -41.526 -14.405 0.213 1.00 94.88 928 GLY A O 1
ATOM 6975 N N . ILE A 1 929 ? -40.887 -12.952 -1.410 1.00 96.38 929 ILE A N 1
ATOM 6976 C CA . ILE A 1 929 ? -40.353 -13.912 -2.380 1.00 96.38 929 ILE A CA 1
ATOM 6977 C C . ILE A 1 929 ? -38.820 -13.864 -2.312 1.00 96.38 929 ILE A C 1
ATOM 6979 O O . ILE A 1 929 ? -38.246 -12.811 -2.591 1.00 96.38 929 ILE A O 1
ATOM 6983 N N . PRO A 1 930 ? -38.146 -14.969 -1.940 1.00 95.25 930 PRO A N 1
ATOM 6984 C CA . PRO A 1 930 ? -36.691 -15.008 -1.894 1.00 95.25 930 PRO A CA 1
ATOM 6985 C C . PRO A 1 930 ? -36.100 -14.743 -3.278 1.00 95.25 930 PRO A C 1
ATOM 6987 O O . PRO A 1 930 ? -36.467 -15.421 -4.241 1.00 95.25 930 PRO A O 1
ATOM 6990 N N . ALA A 1 931 ? -35.197 -13.772 -3.376 1.00 91.69 931 ALA A N 1
ATOM 6991 C CA . ALA A 1 931 ? -34.577 -13.381 -4.636 1.00 91.69 931 ALA A CA 1
ATOM 6992 C C . ALA A 1 931 ? -33.131 -12.913 -4.438 1.00 91.69 931 ALA A C 1
ATOM 6994 O O . ALA A 1 931 ? -32.779 -12.374 -3.383 1.00 91.69 931 ALA A O 1
ATOM 6995 N N . ARG A 1 932 ? -32.302 -13.100 -5.463 1.00 89.00 932 ARG A N 1
ATOM 6996 C CA . ARG A 1 932 ? -30.912 -12.641 -5.527 1.00 89.00 932 ARG A CA 1
ATOM 6997 C C . ARG A 1 932 ? -30.595 -12.049 -6.895 1.00 89.00 932 ARG A C 1
ATOM 6999 O O . ARG A 1 932 ? -31.217 -12.413 -7.898 1.00 89.00 932 ARG A O 1
ATOM 7006 N N . LEU A 1 933 ? -29.627 -11.142 -6.896 1.00 84.94 933 LEU A N 1
ATOM 7007 C CA . LEU A 1 933 ? -28.982 -10.673 -8.112 1.00 84.94 933 LEU A CA 1
ATOM 7008 C C . LEU A 1 933 ? -28.206 -11.824 -8.747 1.00 84.94 933 LEU A C 1
ATOM 7010 O O . LEU A 1 933 ? -27.685 -12.692 -8.045 1.00 84.94 933 LEU A O 1
ATOM 7014 N N . GLN A 1 934 ? -28.178 -11.827 -10.070 1.00 85.75 934 GLN A N 1
ATOM 7015 C CA . GLN A 1 934 ? -27.402 -12.756 -10.864 1.00 85.75 934 GLN A CA 1
ATOM 7016 C C . GLN A 1 934 ? -26.658 -11.962 -11.929 1.00 85.75 934 GLN A C 1
ATOM 7018 O O . GLN A 1 934 ? -27.255 -11.105 -12.575 1.00 85.75 934 GLN A O 1
ATOM 7023 N N . GLU A 1 935 ? -25.378 -12.250 -12.120 1.00 83.19 935 GLU A N 1
ATOM 7024 C CA . GLU A 1 935 ? -24.539 -11.557 -13.093 1.00 83.19 935 GLU A CA 1
ATOM 7025 C C . GLU A 1 935 ? -23.815 -12.554 -13.997 1.00 83.19 935 GLU A C 1
ATOM 7027 O O . GLU A 1 935 ? -23.705 -13.748 -13.697 1.00 83.19 935 GLU A O 1
ATOM 7032 N N . GLY A 1 936 ? -23.384 -12.068 -15.155 1.00 84.88 936 GLY A N 1
ATOM 7033 C CA . GLY A 1 936 ? -22.628 -12.854 -16.112 1.00 84.88 936 GLY A CA 1
ATOM 7034 C C . GLY A 1 936 ? -22.679 -12.259 -17.502 1.00 84.88 936 GLY A C 1
ATOM 7035 O O . GLY A 1 936 ? -22.659 -11.043 -17.689 1.00 84.88 936 GLY A O 1
ATOM 7036 N N . MET A 1 937 ? -22.751 -13.134 -18.496 1.00 89.25 937 MET A N 1
ATOM 7037 C CA . MET A 1 937 ? -22.747 -12.757 -19.899 1.00 89.25 937 MET A CA 1
ATOM 7038 C C . MET A 1 937 ? -24.073 -13.128 -20.564 1.00 89.25 937 MET A C 1
ATOM 7040 O O . MET A 1 937 ? -24.549 -14.257 -20.437 1.00 89.25 937 MET A O 1
ATOM 7044 N N . ALA A 1 938 ? -24.662 -12.207 -21.320 1.00 90.00 938 ALA A N 1
ATOM 7045 C CA . ALA A 1 938 ? -25.882 -12.441 -22.082 1.00 90.00 938 ALA A CA 1
ATOM 7046 C C . ALA A 1 938 ? -25.683 -12.193 -23.581 1.00 90.00 938 ALA A C 1
ATOM 7048 O O . ALA A 1 938 ? -24.988 -11.273 -24.013 1.00 90.00 938 ALA A O 1
ATOM 7049 N N . ALA A 1 939 ? -26.336 -13.012 -24.403 1.00 87.75 939 ALA A N 1
ATOM 7050 C CA . ALA A 1 939 ? -26.357 -12.825 -25.846 1.00 87.75 939 ALA A CA 1
ATOM 7051 C C . ALA A 1 939 ? -27.216 -11.604 -26.230 1.00 87.75 939 ALA A C 1
ATOM 7053 O O . ALA A 1 939 ? -28.449 -11.658 -26.195 1.00 87.75 939 ALA A O 1
ATOM 7054 N N . GLY A 1 940 ? -26.563 -10.527 -26.663 1.00 78.25 940 GLY A N 1
ATOM 7055 C CA . GLY A 1 940 ? -27.170 -9.301 -27.174 1.00 78.25 940 GLY A CA 1
ATOM 7056 C C . GLY A 1 940 ? -26.884 -9.130 -28.665 1.00 78.25 940 GLY A C 1
ATOM 7057 O O . GLY A 1 940 ? -25.791 -8.754 -29.066 1.00 78.25 940 GLY A O 1
ATOM 7058 N N . GLY A 1 941 ? -27.870 -9.395 -29.527 1.00 78.38 941 GLY A N 1
ATOM 7059 C CA . GLY A 1 941 ? -27.670 -9.266 -30.976 1.00 78.38 941 GLY A CA 1
ATOM 7060 C C . GLY A 1 941 ? -26.693 -10.312 -31.531 1.00 78.38 941 GLY A C 1
ATOM 7061 O O . GLY A 1 941 ? -26.996 -11.507 -31.509 1.00 78.38 941 GLY A O 1
ATOM 7062 N N . ASP A 1 942 ? -25.584 -9.863 -32.113 1.00 80.88 942 ASP A N 1
ATOM 7063 C CA . ASP A 1 942 ? -24.465 -10.684 -32.594 1.00 80.88 942 ASP A CA 1
ATOM 7064 C C . ASP A 1 942 ? -23.270 -10.706 -31.627 1.00 80.88 942 ASP A C 1
ATOM 7066 O O . ASP A 1 942 ? -22.196 -11.180 -31.996 1.00 80.88 942 ASP A O 1
ATOM 7070 N N . GLU A 1 943 ? -23.463 -10.265 -30.383 1.00 84.94 943 GLU A N 1
ATOM 7071 C CA . GLU A 1 943 ? -22.425 -10.191 -29.356 1.00 84.94 943 GLU A CA 1
ATOM 7072 C C . GLU A 1 943 ? -22.866 -10.836 -28.034 1.00 84.94 943 GLU A C 1
ATOM 7074 O O . GLU A 1 943 ? -24.048 -11.075 -27.777 1.00 84.94 943 GLU A O 1
ATOM 7079 N N . MET A 1 944 ? -21.881 -11.164 -27.207 1.00 84.06 944 MET A N 1
ATOM 7080 C CA . MET A 1 944 ? -22.002 -11.621 -25.831 1.00 84.06 944 MET A CA 1
ATOM 7081 C C . MET A 1 944 ? -21.536 -10.477 -24.931 1.00 84.06 944 MET A C 1
ATOM 7083 O O . MET A 1 944 ? -20.359 -10.126 -24.987 1.00 84.06 944 MET A O 1
ATOM 7087 N N . VAL A 1 945 ? -22.440 -9.898 -24.143 1.00 81.69 945 VAL A N 1
ATOM 7088 C CA . VAL A 1 945 ? -22.209 -8.687 -23.333 1.00 81.69 945 VAL A CA 1
ATOM 7089 C C . VAL A 1 945 ? -22.344 -8.995 -21.846 1.00 81.69 945 VAL A C 1
ATOM 7091 O O . VAL A 1 945 ? -23.090 -9.903 -21.488 1.00 81.69 945 VAL A O 1
ATOM 7094 N N . ALA A 1 946 ? -21.658 -8.241 -20.985 1.00 80.62 946 ALA A N 1
ATOM 7095 C CA . ALA A 1 946 ? -21.920 -8.290 -19.547 1.00 80.62 946 ALA A CA 1
ATOM 7096 C C . ALA A 1 946 ? -23.379 -7.901 -19.256 1.00 80.62 946 ALA A C 1
ATOM 7098 O O . ALA A 1 946 ? -23.914 -6.988 -19.891 1.00 80.62 946 ALA A O 1
ATOM 7099 N N . HIS A 1 947 ? -24.030 -8.615 -18.338 1.00 89.94 947 HIS A N 1
ATOM 7100 C CA . HIS A 1 947 ? -25.445 -8.421 -18.026 1.00 89.94 947 HIS A CA 1
ATOM 7101 C C . HIS A 1 947 ? -25.780 -8.867 -16.602 1.00 89.94 947 HIS A C 1
ATOM 7103 O O . HIS A 1 947 ? -25.215 -9.842 -16.105 1.00 89.94 947 HIS A O 1
ATOM 7109 N N . ALA A 1 948 ? -26.756 -8.198 -15.993 1.00 87.06 948 ALA A N 1
ATOM 7110 C CA . ALA A 1 948 ? -27.327 -8.551 -14.697 1.00 87.06 948 ALA A CA 1
ATOM 7111 C C . ALA A 1 948 ? -28.816 -8.913 -14.837 1.00 87.06 948 ALA A C 1
ATOM 7113 O O . ALA A 1 948 ? -29.559 -8.299 -15.605 1.00 87.06 948 ALA A O 1
ATOM 7114 N N . TRP A 1 949 ? -29.262 -9.926 -14.097 1.00 94.00 949 TRP A N 1
ATOM 7115 C CA . TRP A 1 949 ? -30.645 -10.401 -14.054 1.00 94.00 949 TRP A CA 1
ATOM 7116 C C . TRP A 1 949 ? -31.003 -10.926 -12.656 1.00 94.00 949 TRP A C 1
ATOM 7118 O O . TRP A 1 949 ? -30.293 -10.683 -11.681 1.00 94.00 949 TRP A O 1
ATOM 7128 N N . VAL A 1 950 ? -32.153 -11.591 -12.522 1.00 94.06 950 VAL A N 1
ATOM 7129 C CA . VAL A 1 950 ? -32.710 -11.969 -11.217 1.00 94.06 950 VAL A CA 1
ATOM 7130 C C . VAL A 1 950 ? -32.930 -13.465 -11.123 1.00 94.06 950 VAL A C 1
ATOM 7132 O O . VAL A 1 950 ? -33.602 -14.050 -11.972 1.00 94.06 950 VAL A O 1
ATOM 7135 N N . ALA A 1 951 ? -32.459 -14.067 -10.035 1.00 91.12 951 ALA A N 1
ATOM 7136 C CA . ALA A 1 951 ? -32.873 -15.397 -9.610 1.00 91.12 951 ALA A CA 1
ATOM 7137 C C . ALA A 1 951 ? -33.848 -15.288 -8.427 1.00 91.12 951 ALA A C 1
ATOM 7139 O O . ALA A 1 951 ? -33.602 -14.553 -7.473 1.00 91.12 951 ALA A O 1
ATOM 7140 N N . TRP A 1 952 ? -34.958 -16.021 -8.460 1.00 92.12 952 TRP A N 1
ATOM 7141 C CA . TRP A 1 952 ? -35.956 -16.078 -7.388 1.00 92.12 952 TRP A CA 1
ATOM 7142 C C . TRP A 1 952 ? -36.340 -17.522 -7.060 1.00 92.12 952 TRP A C 1
ATOM 7144 O O . TRP A 1 952 ? -36.198 -18.422 -7.890 1.00 92.12 952 TRP A O 1
ATOM 7154 N N . HIS A 1 953 ? -36.822 -17.763 -5.841 1.00 90.25 953 HIS A N 1
ATOM 7155 C CA . HIS A 1 953 ? -37.136 -19.107 -5.351 1.00 90.25 953 HIS A CA 1
ATOM 7156 C C . HIS A 1 953 ? -38.627 -19.279 -5.054 1.00 90.25 953 HIS A C 1
ATOM 7158 O O . HIS A 1 953 ? -39.208 -18.504 -4.296 1.00 90.25 953 HIS A O 1
ATOM 7164 N N . ASP A 1 954 ? -39.246 -20.329 -5.600 1.00 87.12 954 ASP A N 1
ATOM 7165 C CA . ASP A 1 954 ? -40.680 -20.637 -5.407 1.00 87.12 954 ASP A CA 1
ATOM 7166 C C . ASP A 1 954 ? -40.982 -21.478 -4.150 1.00 87.12 954 ASP A C 1
ATOM 7168 O O . ASP A 1 954 ? -42.062 -22.055 -3.995 1.00 87.12 954 ASP A O 1
ATOM 7172 N N . GLY A 1 955 ? -39.996 -21.620 -3.265 1.00 83.62 955 GLY A N 1
ATOM 7173 C CA . GLY A 1 955 ? -40.023 -22.505 -2.104 1.00 83.62 955 GLY A CA 1
ATOM 7174 C C . GLY A 1 955 ? -39.575 -23.937 -2.402 1.00 83.62 955 GLY A C 1
ATOM 7175 O O . GLY A 1 955 ? -39.392 -24.720 -1.466 1.00 83.62 955 GLY A O 1
ATOM 7176 N N . GLN A 1 956 ? -39.371 -24.318 -3.664 1.00 82.31 956 GLN A N 1
ATOM 7177 C CA . GLN A 1 956 ? -38.857 -25.634 -4.059 1.00 82.31 956 GLN A CA 1
ATOM 7178 C C . GLN A 1 956 ? -37.650 -25.563 -4.996 1.00 82.31 956 GLN A C 1
ATOM 7180 O O . GLN A 1 956 ? -36.840 -26.492 -4.963 1.00 82.31 956 GLN A O 1
ATOM 7185 N N . ARG A 1 957 ? -37.537 -24.533 -5.838 1.00 81.75 957 ARG A N 1
ATOM 7186 C CA . ARG A 1 957 ? -36.455 -24.388 -6.816 1.00 81.75 957 ARG A CA 1
ATOM 7187 C C . ARG A 1 957 ? -36.190 -22.927 -7.179 1.00 81.75 957 ARG A C 1
ATOM 7189 O O . ARG A 1 957 ? -37.072 -22.079 -7.052 1.00 81.75 957 ARG A O 1
ATOM 7196 N N . TRP A 1 958 ? -34.987 -22.688 -7.691 1.00 85.31 958 TRP A N 1
ATOM 7197 C CA . TRP A 1 958 ? -34.597 -21.425 -8.306 1.00 85.31 958 TRP A CA 1
ATOM 7198 C C . TRP A 1 958 ? -35.154 -21.304 -9.723 1.00 85.31 958 TRP A C 1
ATOM 7200 O O . TRP A 1 958 ? -35.184 -22.271 -10.490 1.00 85.31 958 TRP A O 1
ATOM 7210 N N . HIS A 1 959 ? -35.585 -20.098 -10.052 1.00 87.00 959 HIS A N 1
ATOM 7211 C CA . HIS A 1 959 ? -36.016 -19.664 -11.371 1.00 87.00 959 HIS A CA 1
ATOM 7212 C C . HIS A 1 959 ? -35.309 -18.354 -11.677 1.00 87.00 959 HIS A C 1
ATOM 7214 O O . HIS A 1 959 ? -35.049 -17.565 -10.776 1.00 87.00 959 HIS A O 1
ATOM 7220 N N . GLU A 1 960 ? -35.032 -18.100 -12.945 1.00 91.19 960 GLU A N 1
ATOM 7221 C CA . GLU A 1 960 ? -34.329 -16.893 -13.370 1.00 91.19 960 GLU A CA 1
ATOM 7222 C C . GLU A 1 960 ? -35.214 -16.094 -14.325 1.00 91.19 960 GLU A C 1
ATOM 7224 O O . GLU A 1 960 ? -35.830 -16.672 -15.227 1.00 91.19 960 GLU A O 1
ATOM 7229 N N . VAL A 1 961 ? -35.269 -14.778 -14.131 1.00 93.94 961 VAL A N 1
ATOM 7230 C CA . VAL A 1 961 ? -36.061 -13.812 -14.904 1.00 93.94 961 VAL A CA 1
ATOM 7231 C C . VAL A 1 961 ? -35.194 -12.619 -15.289 1.00 93.94 961 VAL A C 1
ATOM 7233 O O . VAL A 1 961 ? -34.228 -12.305 -14.594 1.00 93.94 961 VAL A O 1
ATOM 7236 N N . ASP A 1 962 ? -35.548 -11.942 -16.378 1.00 94.56 962 ASP A N 1
ATOM 7237 C CA . ASP A 1 962 ? -34.802 -10.785 -16.878 1.00 94.56 962 ASP A CA 1
ATOM 7238 C C . ASP A 1 962 ? -35.729 -9.557 -16.946 1.00 94.56 962 ASP A C 1
ATOM 7240 O O . ASP A 1 962 ? -36.520 -9.425 -17.889 1.00 94.56 962 ASP A O 1
ATOM 7244 N N . PRO A 1 963 ? -35.671 -8.656 -15.947 1.00 94.69 963 PRO A N 1
ATOM 7245 C CA . PRO A 1 963 ? -36.480 -7.440 -15.932 1.00 94.69 963 PRO A CA 1
ATOM 7246 C C . PRO A 1 963 ? -36.082 -6.433 -17.014 1.00 94.69 963 PRO A C 1
ATOM 7248 O O . PRO A 1 963 ? -36.933 -5.673 -17.476 1.00 94.69 963 PRO A O 1
ATOM 7251 N N . THR A 1 964 ? -34.834 -6.445 -17.482 1.00 89.75 964 THR A N 1
ATOM 7252 C CA . THR A 1 964 ? -34.386 -5.580 -18.581 1.00 89.75 964 THR A CA 1
ATOM 7253 C C . THR A 1 964 ? -35.047 -5.982 -19.895 1.00 89.75 964 THR A C 1
ATOM 7255 O O . THR A 1 964 ? -35.503 -5.118 -20.644 1.00 89.75 964 THR A O 1
ATOM 7258 N N . ALA A 1 965 ? -35.179 -7.285 -20.151 1.00 86.25 965 ALA A N 1
ATOM 7259 C CA . ALA A 1 965 ? -35.897 -7.819 -21.310 1.00 86.25 965 ALA A CA 1
ATOM 7260 C C . ALA A 1 965 ? -37.421 -7.947 -21.096 1.00 86.25 965 ALA A C 1
ATOM 7262 O O . ALA A 1 965 ? -38.151 -8.225 -22.051 1.00 86.25 965 ALA A O 1
ATOM 7263 N N . GLY A 1 966 ? -37.899 -7.771 -19.859 1.00 89.06 966 GLY A N 1
ATOM 7264 C CA . GLY A 1 966 ? -39.301 -7.950 -19.481 1.00 89.06 966 GLY A CA 1
ATOM 7265 C C . GLY A 1 966 ? -39.769 -9.407 -19.565 1.00 89.06 966 GLY A C 1
ATOM 7266 O O . GLY A 1 966 ? -40.946 -9.655 -19.838 1.00 89.06 966 GLY A O 1
ATOM 7267 N N . THR A 1 967 ? -38.865 -10.378 -19.391 1.00 86.94 967 THR A N 1
ATOM 7268 C CA . THR A 1 967 ? -39.172 -11.808 -19.539 1.00 86.94 967 THR A CA 1
ATOM 7269 C C . THR A 1 967 ? -39.266 -12.520 -18.193 1.00 86.94 967 THR A C 1
ATOM 7271 O O . THR A 1 967 ? -38.446 -12.340 -17.297 1.00 86.94 967 THR A O 1
ATOM 7274 N N . ASP A 1 968 ? -40.258 -13.399 -18.074 1.00 82.62 968 ASP A N 1
ATOM 7275 C CA . ASP A 1 968 ? -40.536 -14.239 -16.901 1.00 82.62 968 ASP A CA 1
ATOM 7276 C C . ASP A 1 968 ? -39.707 -15.537 -16.867 1.00 82.62 968 ASP A C 1
ATOM 7278 O O . ASP A 1 968 ? -39.924 -16.413 -16.028 1.00 82.62 968 ASP A O 1
ATOM 7282 N N . SER A 1 969 ? -38.754 -15.670 -17.789 1.00 87.75 969 SER A N 1
ATOM 7283 C CA . SER A 1 969 ? -37.771 -16.743 -17.833 1.00 87.75 969 SER A CA 1
ATOM 7284 C C . SER A 1 969 ? -36.540 -16.297 -18.624 1.00 87.75 969 SER A C 1
ATOM 7286 O O . SER A 1 969 ? -36.670 -15.555 -19.604 1.00 87.75 969 SER A O 1
ATOM 7288 N N . VAL A 1 970 ? -35.359 -16.787 -18.245 1.00 90.75 970 VAL A N 1
ATOM 7289 C CA . VAL A 1 970 ? -34.130 -16.660 -19.046 1.00 90.75 970 VAL A CA 1
ATOM 7290 C C . VAL A 1 970 ? -33.867 -17.911 -19.889 1.00 90.75 970 VAL A C 1
ATOM 7292 O O . VAL A 1 970 ? -34.127 -19.056 -19.490 1.00 90.75 970 VAL A O 1
ATOM 7295 N N . GLY A 1 971 ? -33.341 -17.688 -21.091 1.00 91.12 971 GLY A N 1
ATOM 7296 C CA . GLY A 1 971 ? -32.958 -18.752 -22.014 1.00 91.12 971 GLY A CA 1
ATOM 7297 C C . GLY A 1 971 ? -31.503 -19.190 -21.844 1.00 91.12 971 GLY A C 1
ATOM 7298 O O . GLY A 1 971 ? -30.764 -18.695 -20.998 1.00 91.12 971 GLY A O 1
ATOM 7299 N N . SER A 1 972 ? -31.049 -20.084 -22.718 1.00 93.19 972 SER A N 1
ATOM 7300 C CA . SER A 1 972 ? -29.641 -20.500 -22.792 1.00 93.19 972 SER A CA 1
ATOM 7301 C C . SER A 1 972 ? -28.683 -19.416 -23.295 1.00 93.19 972 SER A C 1
ATOM 7303 O O . SER A 1 972 ? -27.504 -19.698 -23.444 1.00 93.19 972 SER A O 1
ATOM 7305 N N . GLY A 1 973 ? -29.180 -18.209 -23.589 1.00 91.94 973 GLY A N 1
ATOM 7306 C CA . GLY A 1 973 ? -28.361 -17.056 -23.963 1.00 91.94 973 GLY A CA 1
ATOM 7307 C C . GLY A 1 973 ? -27.744 -16.317 -22.775 1.00 91.94 973 GLY A C 1
ATOM 7308 O O . GLY A 1 973 ? -26.883 -15.483 -23.015 1.00 91.94 973 GLY A O 1
ATOM 7309 N N . HIS A 1 974 ? -28.173 -16.621 -21.546 1.00 92.81 974 HIS A N 1
ATOM 7310 C CA . HIS A 1 974 ? -27.650 -16.067 -20.294 1.00 92.81 974 HIS A CA 1
ATOM 7311 C C . HIS A 1 974 ? -26.727 -17.089 -19.639 1.00 92.81 974 HIS A C 1
ATOM 7313 O O . HIS A 1 974 ? -27.182 -18.182 -19.275 1.00 92.81 974 HIS A O 1
ATOM 7319 N N . LEU A 1 975 ? -25.452 -16.738 -19.536 1.00 92.44 975 LEU A N 1
ATOM 7320 C CA . LEU A 1 975 ? -24.373 -17.535 -18.972 1.00 92.44 975 LEU A CA 1
ATOM 7321 C C . LEU A 1 975 ? -23.943 -16.864 -17.670 1.00 92.44 975 LEU A C 1
ATOM 7323 O O . LEU A 1 975 ? -23.430 -15.751 -17.701 1.00 92.44 975 LEU A O 1
ATOM 7327 N N . GLU A 1 976 ? -24.149 -17.533 -16.544 1.00 89.19 976 GLU A N 1
ATOM 7328 C CA . GLU A 1 976 ? -23.596 -17.107 -15.259 1.00 89.19 976 GLU A CA 1
ATOM 7329 C C . GLU A 1 976 ? -22.084 -17.329 -15.284 1.00 89.19 976 GLU A C 1
ATOM 7331 O O . GLU A 1 976 ? -21.624 -18.469 -15.378 1.00 89.19 976 GLU A O 1
ATOM 7336 N N . LEU A 1 977 ? -21.338 -16.229 -15.302 1.00 84.94 977 LEU A N 1
ATOM 7337 C CA . LEU A 1 977 ? -19.882 -16.200 -15.372 1.00 84.94 977 LEU A CA 1
ATOM 7338 C C . LEU A 1 977 ? -19.374 -15.031 -14.525 1.00 84.94 977 LEU A C 1
ATOM 7340 O O . LEU A 1 977 ? -20.057 -14.011 -14.447 1.00 84.94 977 LEU A O 1
ATOM 7344 N N . GLU A 1 978 ? -18.164 -15.129 -13.982 1.00 72.56 978 GLU A N 1
ATOM 7345 C CA . GLU A 1 978 ? -17.538 -14.007 -13.271 1.00 72.56 978 GLU A CA 1
ATOM 7346 C C . GLU A 1 978 ? -17.239 -12.855 -14.242 1.00 72.56 978 GLU A C 1
ATOM 7348 O O . GLU A 1 978 ? -16.362 -12.934 -15.109 1.00 72.56 978 GLU A O 1
ATOM 7353 N N . VAL A 1 979 ? -18.021 -11.777 -14.135 1.00 62.69 979 VAL A N 1
ATOM 7354 C CA . VAL A 1 979 ? -18.056 -10.690 -15.127 1.00 62.69 979 VAL A CA 1
ATOM 7355 C C . VAL A 1 979 ? -16.705 -9.992 -15.245 1.00 62.69 979 VAL A C 1
ATOM 7357 O O . VAL A 1 979 ? -16.259 -9.715 -16.359 1.00 62.69 979 VAL A O 1
ATOM 7360 N N . VAL A 1 980 ? -16.042 -9.727 -14.117 1.00 51.88 980 VAL A N 1
ATOM 7361 C CA . VAL A 1 980 ? -14.752 -9.021 -14.082 1.00 51.88 980 VAL A CA 1
ATOM 7362 C C . VAL A 1 980 ? -13.686 -9.809 -14.845 1.00 51.88 980 VAL A C 1
ATOM 7364 O O . VAL A 1 980 ? -13.027 -9.260 -15.733 1.00 51.88 980 VAL A O 1
ATOM 7367 N N . ASP A 1 981 ? -13.587 -11.109 -14.576 1.00 57.53 981 ASP A N 1
ATOM 7368 C CA . ASP A 1 981 ? -12.609 -11.996 -15.204 1.00 57.53 981 ASP A CA 1
ATOM 7369 C C . ASP A 1 981 ? -12.855 -12.120 -16.709 1.00 57.53 981 ASP A C 1
ATOM 7371 O O . ASP A 1 981 ? -11.938 -11.994 -17.530 1.00 57.53 981 ASP A O 1
ATOM 7375 N N . VAL A 1 982 ? -14.115 -12.320 -17.105 1.00 64.94 982 VAL A N 1
ATOM 7376 C CA . VAL A 1 982 ? -14.486 -12.455 -18.518 1.00 64.94 982 VAL A CA 1
ATOM 7377 C C . VAL A 1 982 ? -14.265 -11.151 -19.280 1.00 64.94 982 VAL A C 1
ATOM 7379 O O . VAL A 1 982 ? -13.733 -11.190 -20.392 1.00 64.94 982 VAL A O 1
ATOM 7382 N N . LEU A 1 983 ? -14.597 -9.994 -18.704 1.00 58.94 983 LEU A N 1
ATOM 7383 C CA . LEU A 1 983 ? -14.351 -8.693 -19.336 1.00 58.94 983 LEU A CA 1
ATOM 7384 C C . LEU A 1 983 ? -12.858 -8.396 -19.491 1.00 58.94 983 LEU A C 1
ATOM 7386 O O . LEU A 1 983 ? -12.440 -7.910 -20.551 1.00 58.94 983 LEU A O 1
ATOM 7390 N N . ALA A 1 984 ? -12.043 -8.736 -18.489 1.00 50.91 984 ALA A N 1
ATOM 7391 C CA . ALA A 1 984 ? -10.591 -8.649 -18.592 1.00 50.91 984 ALA A CA 1
ATOM 7392 C C . ALA A 1 984 ? -10.079 -9.519 -19.753 1.00 50.91 984 ALA A C 1
ATOM 7394 O O . ALA A 1 984 ? -9.312 -9.054 -20.599 1.00 50.91 984 ALA A O 1
ATOM 7395 N N . MET A 1 985 ? -10.571 -10.753 -19.880 1.00 57.75 985 MET A N 1
ATOM 7396 C CA . MET A 1 985 ? -10.181 -11.649 -20.971 1.00 57.75 985 MET A CA 1
ATOM 7397 C C . MET A 1 985 ? -10.667 -11.188 -22.351 1.00 57.75 985 MET A C 1
ATOM 7399 O O . MET A 1 985 ? -9.902 -11.282 -23.313 1.00 57.75 985 MET A O 1
ATOM 7403 N N . ILE A 1 986 ? -11.887 -10.657 -22.474 1.00 62.38 986 ILE A N 1
ATOM 7404 C CA . ILE A 1 986 ? -12.399 -10.069 -23.727 1.00 62.38 986 ILE A CA 1
ATOM 7405 C C . ILE A 1 986 ? -11.514 -8.895 -24.155 1.00 62.38 986 ILE A C 1
ATOM 7407 O O . ILE A 1 986 ? -11.071 -8.850 -25.305 1.00 62.38 986 ILE A O 1
ATOM 7411 N N . SER A 1 987 ? -11.177 -8.003 -23.220 1.00 50.06 987 SER A N 1
ATOM 7412 C CA . SER A 1 987 ? -10.309 -6.840 -23.464 1.00 50.06 987 SER A CA 1
ATOM 7413 C C . SER A 1 987 ? -8.906 -7.242 -23.929 1.00 50.06 987 SER A C 1
ATOM 7415 O O . SER A 1 987 ? -8.262 -6.534 -24.707 1.00 50.06 987 SER A O 1
ATOM 7417 N N . LEU A 1 988 ? -8.436 -8.410 -23.485 1.00 48.75 988 LEU A N 1
ATOM 7418 C CA . LEU A 1 988 ? -7.158 -8.997 -23.885 1.00 48.75 988 LEU A CA 1
ATOM 7419 C C . LEU A 1 988 ? -7.243 -9.849 -25.164 1.00 48.75 988 LEU A C 1
ATOM 7421 O O . LEU A 1 988 ? -6.212 -10.343 -25.622 1.00 48.75 988 LEU A O 1
ATOM 7425 N N . GLY A 1 989 ? -8.432 -10.026 -25.754 1.00 57.06 989 GLY A N 1
ATOM 7426 C CA . GLY A 1 989 ? -8.655 -10.893 -26.918 1.00 57.06 989 GLY A CA 1
ATOM 7427 C C . GLY A 1 989 ? -8.493 -12.387 -26.612 1.00 57.06 989 GLY A C 1
ATOM 7428 O O . GLY A 1 989 ? -8.167 -13.166 -27.503 1.00 57.06 989 GLY A O 1
ATOM 7429 N N . ARG A 1 990 ? -8.677 -12.774 -25.347 1.00 61.78 990 ARG A N 1
ATOM 7430 C CA . ARG A 1 990 ? -8.446 -14.120 -24.797 1.00 61.78 990 ARG A CA 1
ATOM 7431 C C . ARG A 1 990 ? -9.729 -14.863 -24.435 1.00 61.78 990 ARG A C 1
ATOM 7433 O O . ARG A 1 990 ? -9.657 -15.930 -23.842 1.00 61.78 990 ARG A O 1
ATOM 7440 N N . PHE A 1 991 ? -10.884 -14.300 -24.770 1.00 78.81 991 PHE A N 1
ATOM 7441 C CA . PHE A 1 991 ? -12.179 -14.949 -24.623 1.00 78.81 991 PHE A CA 1
ATOM 7442 C C . PHE A 1 991 ? -12.940 -14.855 -25.945 1.00 78.81 991 PHE A C 1
ATOM 7444 O O . PHE A 1 991 ? -13.382 -13.777 -26.359 1.00 78.81 991 PHE A O 1
ATOM 7451 N N . GLU A 1 992 ? -13.097 -15.993 -26.618 1.00 85.44 992 GLU A N 1
ATOM 7452 C CA . GLU A 1 992 ? -13.809 -16.079 -27.893 1.00 85.44 992 GLU A CA 1
ATOM 7453 C C . GLU A 1 992 ? -14.860 -17.188 -27.860 1.00 85.44 992 GLU A C 1
ATOM 7455 O O . GLU A 1 992 ? -14.568 -18.348 -27.566 1.00 85.44 992 GLU A O 1
ATOM 7460 N N . VAL A 1 993 ? -16.097 -16.854 -28.234 1.00 91.00 993 VAL A N 1
ATOM 7461 C CA . VAL A 1 993 ? -17.132 -17.859 -28.492 1.00 91.00 993 VAL A CA 1
ATOM 7462 C C . VAL A 1 993 ? -16.930 -18.417 -29.904 1.00 91.00 993 VAL A C 1
ATOM 7464 O O . VAL A 1 993 ? -17.370 -17.843 -30.894 1.00 91.00 993 VAL A O 1
ATOM 7467 N N . VAL A 1 994 ? -16.273 -19.569 -30.006 1.00 90.81 994 VAL A N 1
ATOM 7468 C CA . VAL A 1 994 ? -15.871 -20.186 -31.281 1.00 90.81 994 VAL A CA 1
ATOM 7469 C C . VAL A 1 994 ? -17.055 -20.813 -32.019 1.00 90.81 994 VAL A C 1
ATOM 7471 O O . VAL A 1 994 ? -17.148 -20.753 -33.246 1.00 90.81 994 VAL A O 1
ATOM 7474 N N . ALA A 1 995 ? -17.967 -21.459 -31.290 1.00 92.75 995 ALA A N 1
ATOM 7475 C CA . ALA A 1 995 ? -19.143 -22.104 -31.874 1.00 92.75 995 ALA A CA 1
ATOM 7476 C C . ALA A 1 995 ? -20.314 -22.157 -30.890 1.00 92.75 995 ALA A C 1
ATOM 7478 O O . ALA A 1 995 ? -20.115 -22.176 -29.676 1.00 92.75 995 ALA A O 1
ATOM 7479 N N . ILE A 1 996 ? -21.535 -22.219 -31.431 1.00 94.12 996 ILE A N 1
ATOM 7480 C CA . ILE A 1 996 ? -22.765 -22.397 -30.650 1.00 94.12 996 ILE A CA 1
ATOM 7481 C C . ILE A 1 996 ? -23.677 -23.394 -31.355 1.00 94.12 996 ILE A C 1
ATOM 7483 O O . ILE A 1 996 ? -24.311 -23.064 -32.367 1.00 94.12 996 ILE A O 1
ATOM 7487 N N . ASP A 1 997 ? -23.798 -24.580 -30.774 1.00 93.44 997 ASP A N 1
ATOM 7488 C CA . ASP A 1 997 ? -24.583 -25.691 -31.304 1.00 93.44 997 ASP A CA 1
ATOM 7489 C C . ASP A 1 997 ? -25.830 -25.960 -30.439 1.00 93.44 997 ASP A C 1
ATOM 7491 O O . ASP A 1 997 ? -25.801 -25.743 -29.227 1.00 93.44 997 ASP A O 1
ATOM 7495 N N . PRO A 1 998 ? -26.950 -26.434 -31.012 1.00 89.62 998 PRO A N 1
ATOM 7496 C CA . PRO A 1 998 ? -28.081 -26.917 -30.223 1.00 89.62 998 PRO A CA 1
ATOM 7497 C C . PRO A 1 998 ? -27.703 -28.156 -29.400 1.00 89.62 998 PRO A C 1
ATOM 7499 O O . PRO A 1 998 ? -27.054 -29.072 -29.909 1.00 89.62 998 PRO A O 1
ATOM 7502 N N . LEU A 1 999 ? -28.171 -28.225 -28.154 1.00 84.00 999 LEU A N 1
ATOM 7503 C CA . LEU A 1 999 ? -28.122 -29.442 -27.347 1.00 84.00 999 LEU A CA 1
ATOM 7504 C C . LEU A 1 999 ? -29.129 -30.454 -27.926 1.00 84.00 999 LEU A C 1
ATOM 7506 O O . LEU A 1 999 ? -30.304 -30.120 -28.091 1.00 84.00 999 LEU A O 1
ATOM 7510 N N . GLY A 1 1000 ? -28.623 -31.635 -28.299 1.00 66.25 1000 GLY A N 1
ATOM 7511 C CA . GLY A 1 1000 ? -29.281 -32.630 -29.165 1.00 66.25 1000 GLY A CA 1
ATOM 7512 C C . GLY A 1 1000 ? -30.676 -33.096 -28.768 1.00 66.25 1000 GLY A C 1
ATOM 7513 O O . GLY A 1 1000 ? -30.942 -33.240 -27.554 1.00 66.25 1000 GLY A O 1
#

Radius of gyration: 32.15 Å; chains: 1; bounding box: 115×64×80 Å

Secondary structure (DSSP, 8-state):
----------------PPPPP--------PPPSS---HHHHHHT-SHHHHHHHHHHHHTSS-HHHHHHHHHHHHHHHHTS-TTS--SS-HHHHHHHHHHS-HHHHHHHHHHHHHS--HHHHHHHHHHHHHHHHH-B-SHHHHHHHHHHHHHHHTTT-TTTHHHHHHHHHHB---TTSTTHHHHHHHHHHHHHHHHHHHHHHHHHHHTPPP-SSSHHHHHHHHHSPPPPBPPHHHHHHS-HHHHSBSS-EEEEEES-HHHHHHHHHHHHHHB--SSHHHHHHHHHHHIIIIISSTTGGG---TTT---B-TTS-EEEEEETT-S--EEEEEBS-HHHHHHHHHS--TT---STTHHHHHHHHTTTHHHHHHTHHHHHHHHHHS-HHHHHTT-PPEEEEEEEEEEEEETTEEEEEEEEEEEESS-EEEEEEEEEEETTEEEEESSHHHHHHHHBPPPTTPPBGGG-HHHHHHTTT--TT-SEEEEE-S-TTS-SSEEEEEEE-SSEEEEEEEEEES-----HHHHHHSPSS-SEEEEE---HHHHHHHHHTT-TTTTGGGSTT-------TT-TTS---SS-TT-----HHHHTT-S-EEEEE---TT--TT-SEEEEEE--HHHHHHHHHTT--PPPBT-EEEETTEEEEEETTEEEEESSHHHHHHHHHSPPPPPPPTTPPEEEEEEEEEHHHHHHHHHHHHGGGTTSHHHHHHHHHHHHHHTEEEEEEEEEEPPSSSEEEEEEEEEEE-B-SSHHHHHHHHHHHT-TTSS-EEEPSSPPPHHHHTS-EEEEEEES-HHHHHHHSS-TT-TTEEEEEEETTEEEEEE--GGGS-TT---PPPHHHHHHTT---TTT-TTSHHHHHHHHHH--TT-HHHHHHHHHHHHHHHSEE-S----SSHHHHHHH-EE-HHHHHHHHHHHHHHTT--EEEEEEEEEETTEEEEEEEEEEE-SS-EEEEBTTTTBSS--TTEEE--HHHHHHHHHTT-EEEEEEEE--

Foldseek 3Di:
DDDDDDDDDDDDDDDPDDDDDDDDDDDDDDDDPDQQDLVSVVVCPPLVSLQVLLVVQCPDPDVQSLLSSLQCQQVQQVQDAPPDDRSYDLVSLLVCLQPNFLLSNLSSLSNLLSVDDPSSLVSLLNSLVVLLVVAQEDPSSLVSLLSSLLSLLLQLDPVCLVSLLSSLVSQDQPVPDLPNVVSVVSSVSSVVSSVLSVVLNVCLVVVPFQAQADPSSLSSQVPDDFFAFDDLVCLQPPDQLQLAWAQQKKKKKFAFQLVLLVLVLLFLLFQDFLDLLLLVVSVVCNCVCPPVQLQQLSAPDPVRHNQFDRNHMKMKMDGHPDPKIKIKTFGNHDVSNVVSQQPDAPPRDSNSCVLVCCVPPVVCVQVCQLVVLLVLLCLLQDDLCNLCVPDFDWPDKDKDWDWDAASNATWIKIWIWTDGPRDIDIFIKTWGDRPRMIMIIRDSSVVSSSRHDRDPPIGGSVPDPLNCVLCVPPDNPFRMWIWRCNCLQLFHIKTWTWHRDPFGIKIKIKGFHPDADFDPQQVLLAFPDFQKKKKAQHALQSQLVVLVVSVNVLVCVLELQDPPPPPDPVCPSRRDSSWDPLAHDDNSLLRSQASIKMKGHHDFQPDTSRPWIKMKGAQDPSSVVSCVVSVHDADDAVDWDDDSQWIWHDYPRMIMITNDPVRVVSSVPRDRDPDDDVQDWGWGIKIKHQLCRQLSNLLSVLVVCPPGSSSVVSNVVSSVSSQWRMKIKTKTWTDDDGGMIMIMIDTGGNGNPDPVVSVVSVVVSLDPPSQQWFFAPDWDDPVQQQFKKKWKKFFQALVVQCPAWADPPDPQWDWDCPDRGIIIIIGFWLVPPDPPQFDFDDPVLLDVLLDDDQALPLVPPVLLVVLVVLADPPCLLSSLLSLLQCLLVQADEDGDPPARHLVSCNVVSYDHQVNSQSVSSSSSSSNSWRKDKAWDWARDTRIIHTGIWMWTDPRTDIFTARSNVSGSIGGSRDGRTDSVVQSSCSSVVRIHRPDMDGDD

pLDDT: mean 76.76, std 17.93, range [20.95, 97.94]